Protein AF-A0A6I9Y5I8-F1 (afdb_monomer_lite)

Radius of gyration: 59.62 Å; chains: 1; bounding box: 145×132×191 Å

pLDDT: mean 73.71, std 21.44, range [26.73, 97.44]

Structure (mmCIF, N/CA/C/O backbone):
data_AF-A0A6I9Y5I8-F1
#
_entry.id   AF-A0A6I9Y5I8-F1
#
loop_
_atom_site.group_PDB
_atom_site.id
_atom_site.type_symbol
_atom_site.label_atom_id
_atom_site.label_alt_id
_atom_site.label_comp_id
_atom_site.label_asym_id
_atom_site.label_entity_id
_atom_site.label_seq_id
_atom_site.pdbx_PDB_ins_code
_atom_site.Cartn_x
_atom_site.Cartn_y
_atom_site.Cartn_z
_atom_site.occupancy
_atom_site.B_iso_or_equiv
_atom_site.auth_seq_id
_atom_site.auth_comp_id
_atom_site.auth_asym_id
_atom_site.auth_atom_id
_atom_site.pdbx_PDB_model_num
ATOM 1 N N . MET A 1 1 ? -42.792 -19.997 -38.792 1.00 34.34 1 MET A N 1
ATOM 2 C CA . MET A 1 1 ? -43.202 -21.413 -38.963 1.00 34.34 1 MET A CA 1
ATOM 3 C C . MET A 1 1 ? -42.498 -22.265 -37.905 1.00 34.34 1 MET A C 1
ATOM 5 O O . MET A 1 1 ? -41.600 -21.749 -37.259 1.00 34.34 1 MET A O 1
ATOM 9 N N . ARG A 1 2 ? -42.950 -23.514 -37.723 1.00 29.84 2 ARG A N 1
ATOM 10 C CA . ARG A 1 2 ? -42.424 -24.606 -36.860 1.00 29.84 2 ARG A CA 1
ATOM 11 C C . ARG A 1 2 ? -40.877 -24.636 -36.764 1.00 29.84 2 ARG A C 1
ATOM 13 O O . ARG A 1 2 ? -40.244 -24.329 -37.764 1.00 29.84 2 ARG A O 1
ATOM 20 N N . GLY A 1 3 ? -40.224 -25.058 -35.675 1.00 29.12 3 GLY A N 1
ATOM 21 C CA . GLY A 1 3 ? -40.680 -25.696 -34.421 1.00 29.12 3 GLY A CA 1
ATOM 22 C C . GLY A 1 3 ? -39.767 -26.886 -34.033 1.00 29.12 3 GLY A C 1
ATOM 23 O O . GLY A 1 3 ? -39.063 -27.370 -34.911 1.00 29.12 3 GLY A O 1
ATOM 24 N N . LEU A 1 4 ? -39.859 -27.387 -32.781 1.00 30.33 4 LEU A N 1
ATOM 25 C CA . LEU A 1 4 ? -39.049 -28.472 -32.146 1.00 30.33 4 LEU A CA 1
ATOM 26 C C . LEU A 1 4 ? -37.657 -27.994 -31.661 1.00 30.33 4 LEU A C 1
ATOM 28 O O . LEU A 1 4 ? -36.908 -27.432 -32.447 1.00 30.33 4 LEU A O 1
ATOM 32 N N . ILE A 1 5 ? -37.216 -28.102 -30.396 1.00 34.72 5 ILE A N 1
ATOM 33 C CA . ILE A 1 5 ? -37.626 -28.868 -29.192 1.00 34.72 5 ILE A CA 1
ATOM 34 C C . ILE A 1 5 ? -37.596 -30.396 -29.366 1.00 34.72 5 ILE A C 1
ATOM 36 O O . ILE A 1 5 ? -38.506 -30.942 -29.981 1.00 34.72 5 ILE A O 1
ATOM 40 N N . LEU A 1 6 ? -36.608 -31.068 -28.748 1.00 28.98 6 LEU A N 1
ATOM 41 C CA . LEU A 1 6 ? -36.782 -32.124 -27.720 1.00 28.98 6 LEU A CA 1
ATOM 42 C C . LEU A 1 6 ? -35.454 -32.854 -27.390 1.00 28.98 6 LEU A C 1
ATOM 44 O O . LEU A 1 6 ? -34.899 -33.569 -28.216 1.00 28.98 6 LEU A O 1
ATOM 48 N N . SER A 1 7 ? -35.029 -32.758 -26.128 1.00 29.67 7 SER A N 1
ATOM 49 C CA . SER A 1 7 ? -34.536 -33.910 -25.338 1.00 29.67 7 SER A CA 1
ATOM 50 C C . SER A 1 7 ? -35.774 -34.562 -24.674 1.00 29.67 7 SER A C 1
ATOM 52 O O . SER A 1 7 ? -36.750 -33.818 -24.530 1.00 29.67 7 SER A O 1
ATOM 54 N N . PRO A 1 8 ? -35.805 -35.846 -24.214 1.00 40.66 8 PRO A N 1
ATOM 55 C CA . PRO A 1 8 ? -34.688 -36.532 -23.529 1.00 40.66 8 PRO A CA 1
ATOM 56 C C . PRO A 1 8 ? -34.572 -38.089 -23.607 1.00 40.66 8 PRO A C 1
ATOM 58 O O . PRO A 1 8 ? -35.556 -38.807 -23.746 1.00 40.66 8 PRO A O 1
ATOM 61 N N . GLY A 1 9 ? -33.387 -38.616 -23.249 1.00 28.73 9 GLY A N 1
ATOM 62 C CA . GLY A 1 9 ? -33.286 -39.715 -22.262 1.00 28.73 9 GLY A CA 1
ATOM 63 C C . GLY A 1 9 ? -32.765 -41.115 -22.666 1.00 28.73 9 GLY A C 1
ATOM 64 O O . GLY A 1 9 ? -33.348 -41.786 -23.506 1.00 28.73 9 GLY A O 1
ATOM 65 N N . ARG A 1 10 ? -31.840 -41.626 -21.821 1.00 29.78 10 ARG A N 1
ATOM 66 C CA . ARG A 1 10 ? -32.083 -42.685 -20.792 1.00 29.78 10 ARG A CA 1
ATOM 67 C C . ARG A 1 10 ? -31.405 -44.098 -20.905 1.00 29.78 10 ARG A C 1
ATOM 69 O O . ARG A 1 10 ? -31.922 -44.984 -21.565 1.00 29.78 10 ARG A O 1
ATOM 76 N N . TRP A 1 11 ? -30.411 -44.303 -20.009 1.00 26.73 11 TRP A N 1
ATOM 77 C CA . TRP A 1 11 ? -29.886 -45.527 -19.316 1.00 26.73 11 TRP A CA 1
ATOM 78 C C . TRP A 1 11 ? -28.815 -46.473 -19.935 1.00 26.73 11 TRP A C 1
ATOM 80 O O . TRP A 1 11 ? -29.076 -47.185 -20.893 1.00 26.73 11 TRP A O 1
ATOM 90 N N . ASN A 1 12 ? -27.712 -46.595 -19.163 1.00 28.67 12 ASN A N 1
ATOM 91 C CA . ASN A 1 12 ? -26.868 -47.778 -18.849 1.00 28.67 12 ASN A CA 1
ATOM 92 C C . ASN A 1 12 ? -25.956 -48.406 -19.943 1.00 28.67 12 ASN A C 1
ATOM 94 O O . ASN A 1 12 ? -26.315 -48.426 -21.108 1.00 28.67 12 ASN A O 1
ATOM 98 N N . HIS A 1 13 ? -24.762 -48.961 -19.640 1.00 26.97 13 HIS A N 1
ATOM 99 C CA . HIS A 1 13 ? -24.189 -49.412 -18.348 1.00 26.97 13 HIS A CA 1
ATOM 100 C C . HIS A 1 13 ? -22.630 -49.548 -18.380 1.00 26.97 13 HIS A C 1
ATOM 102 O O . HIS A 1 13 ? -22.098 -49.936 -19.409 1.00 26.97 13 HIS A O 1
ATOM 108 N N . VAL A 1 14 ? -21.962 -49.343 -17.223 1.00 26.89 14 VAL A N 1
ATOM 109 C CA . VAL A 1 14 ? -20.626 -49.846 -16.749 1.00 26.89 14 VAL A CA 1
ATOM 110 C C . VAL A 1 14 ? -19.345 -49.611 -17.592 1.00 26.89 14 VAL A C 1
ATOM 112 O O . VAL A 1 14 ? -19.213 -50.129 -18.691 1.00 26.89 14 VAL A O 1
ATOM 115 N N . VAL A 1 15 ? -18.344 -48.931 -17.005 1.00 28.00 15 VAL A N 1
ATOM 116 C CA . VAL A 1 15 ? -17.038 -49.462 -16.505 1.00 28.00 15 VAL A CA 1
ATOM 117 C C . VAL A 1 15 ? -16.143 -48.269 -16.126 1.00 28.00 15 VAL A C 1
ATOM 119 O O . VAL A 1 15 ? -15.878 -47.397 -16.948 1.00 28.00 15 VAL A O 1
ATOM 122 N N . GLU A 1 16 ? -15.689 -48.229 -14.871 1.00 30.42 16 GLU A N 1
ATOM 123 C CA . GLU A 1 16 ? -14.571 -47.384 -14.431 1.00 30.42 16 GLU A CA 1
ATOM 124 C C . GLU A 1 16 ? -13.250 -48.050 -14.831 1.00 30.42 16 GLU A C 1
ATOM 126 O O . GLU A 1 16 ? -13.126 -49.259 -14.648 1.00 30.42 16 GLU A O 1
ATOM 131 N N . GLU A 1 17 ? -12.224 -47.290 -15.223 1.00 29.06 17 GLU A N 1
ATOM 132 C CA . GLU A 1 17 ? -10.864 -47.706 -14.862 1.00 29.06 17 GLU A CA 1
ATOM 133 C C . GLU A 1 17 ? -9.894 -46.531 -14.697 1.00 29.06 17 GLU A C 1
ATOM 135 O O . GLU A 1 17 ? -9.892 -45.563 -15.458 1.00 29.06 17 GLU A O 1
ATOM 140 N N . ASN A 1 18 ? -9.083 -46.625 -13.642 1.00 30.56 18 ASN A N 1
ATOM 141 C CA . ASN A 1 18 ? -8.061 -45.653 -13.275 1.00 30.56 18 ASN A CA 1
ATOM 142 C C . ASN A 1 18 ? -6.764 -45.892 -14.057 1.00 30.56 18 ASN A C 1
ATOM 144 O O . ASN A 1 18 ? -6.372 -47.036 -14.277 1.00 30.56 18 ASN A O 1
ATOM 148 N N . GLN A 1 19 ? -6.032 -44.812 -14.330 1.00 35.88 19 GLN A N 1
ATOM 149 C CA . GLN A 1 19 ? -4.571 -44.781 -14.481 1.00 35.88 19 GLN A CA 1
ATOM 150 C C . GLN A 1 19 ? -4.138 -43.304 -14.371 1.00 35.88 19 GLN A C 1
ATOM 152 O O . GLN A 1 19 ? -4.666 -42.462 -15.087 1.00 35.88 19 GLN A O 1
ATOM 157 N N . GLY A 1 20 ? -3.242 -42.876 -13.482 1.00 31.95 20 GLY A N 1
ATOM 158 C CA . GLY A 1 20 ? -2.333 -43.635 -12.619 1.00 31.95 20 GLY A CA 1
ATOM 159 C C . GLY A 1 20 ? -0.894 -43.213 -12.904 1.00 31.95 20 GLY A C 1
ATOM 160 O O . GLY A 1 20 ? -0.183 -43.924 -13.604 1.00 31.95 20 GLY A O 1
ATOM 161 N N . LEU A 1 21 ? -0.491 -42.038 -12.410 1.00 36.12 21 LEU A N 1
ATOM 162 C CA . LEU A 1 21 ? 0.907 -41.593 -12.444 1.00 36.12 21 LEU A CA 1
ATOM 163 C C . LEU A 1 21 ? 1.717 -42.359 -11.391 1.00 36.12 21 LEU A C 1
ATOM 165 O O . LEU A 1 21 ? 1.221 -42.586 -10.287 1.00 36.12 21 LEU A O 1
ATOM 169 N N . ASP A 1 22 ? 2.957 -42.719 -11.718 1.00 50.09 22 ASP A N 1
ATOM 170 C CA . ASP A 1 22 ? 3.905 -43.290 -10.765 1.00 50.09 22 ASP A CA 1
ATOM 171 C C . ASP A 1 22 ? 4.707 -42.197 -10.034 1.00 50.09 22 ASP A C 1
ATOM 173 O O . ASP A 1 22 ? 4.785 -41.043 -10.465 1.00 50.09 22 ASP A O 1
ATOM 177 N N . GLU A 1 23 ? 5.332 -42.560 -8.911 1.00 43.06 23 GLU A N 1
ATOM 178 C CA . GLU A 1 23 ? 6.029 -41.627 -8.005 1.00 43.06 23 GLU A CA 1
ATOM 179 C C . GLU A 1 23 ? 7.312 -40.997 -8.597 1.00 43.06 23 GLU A C 1
ATOM 181 O O . GLU A 1 23 ? 8.042 -40.300 -7.896 1.00 43.06 23 GLU A O 1
ATOM 186 N N . ASN A 1 24 ? 7.591 -41.208 -9.890 1.00 44.56 24 ASN A N 1
ATOM 187 C CA . ASN A 1 24 ? 8.705 -40.600 -10.626 1.00 44.56 24 ASN A CA 1
ATOM 188 C C . ASN A 1 24 ? 8.268 -39.765 -11.851 1.00 44.56 24 ASN A C 1
ATOM 190 O O . ASN A 1 24 ? 9.128 -39.283 -12.593 1.00 44.56 24 ASN A O 1
ATOM 194 N N . GLY A 1 25 ? 6.961 -39.554 -12.056 1.00 46.00 25 GLY A N 1
ATOM 195 C CA . GLY A 1 25 ? 6.429 -38.450 -12.864 1.00 46.00 25 GLY A CA 1
ATOM 196 C C . GLY A 1 25 ? 6.805 -38.450 -14.351 1.00 46.00 25 GLY A C 1
ATOM 197 O O . GLY A 1 25 ? 7.031 -37.380 -14.920 1.00 46.00 25 GLY A O 1
ATOM 198 N N . ARG A 1 26 ? 6.891 -39.617 -15.005 1.00 45.78 26 ARG A N 1
ATOM 199 C CA . ARG A 1 26 ? 7.222 -39.695 -16.442 1.00 45.78 26 ARG A CA 1
ATOM 200 C C . ARG A 1 26 ? 5.986 -39.815 -17.332 1.00 45.78 26 ARG A C 1
ATOM 202 O O . ARG A 1 26 ? 5.290 -40.824 -17.315 1.00 45.78 26 ARG A O 1
ATOM 209 N N . PHE A 1 27 ? 5.788 -38.830 -18.206 1.00 34.97 27 PHE A N 1
ATOM 210 C CA . PHE A 1 27 ? 4.864 -38.942 -19.336 1.00 34.97 27 PHE A CA 1
ATOM 211 C C . PHE A 1 27 ? 5.469 -39.783 -20.471 1.00 34.97 27 PHE A C 1
ATOM 213 O O . PHE A 1 27 ? 6.625 -39.594 -20.852 1.00 34.97 27 PHE A O 1
ATOM 220 N N . PHE A 1 28 ? 4.663 -40.673 -21.053 1.00 31.33 28 PHE A N 1
ATOM 221 C CA . PHE A 1 28 ? 4.982 -41.351 -22.311 1.00 31.33 28 PHE A CA 1
ATOM 222 C C . PHE A 1 28 ? 4.692 -40.435 -23.510 1.00 31.33 28 PHE A C 1
ATOM 224 O O . PHE A 1 28 ? 3.606 -39.867 -23.612 1.00 31.33 28 PHE A O 1
ATOM 231 N N . LEU A 1 29 ? 5.624 -40.378 -24.466 1.00 33.44 29 LEU A N 1
ATOM 232 C CA . LEU A 1 29 ? 5.354 -39.969 -25.848 1.00 33.44 29 LEU A CA 1
ATOM 233 C C . LEU A 1 29 ? 5.595 -41.170 -26.782 1.00 33.44 29 LEU A C 1
ATOM 235 O O . LEU A 1 29 ? 6.533 -41.937 -26.544 1.00 33.44 29 LEU A O 1
ATOM 239 N N . PRO A 1 30 ? 4.760 -41.376 -27.818 1.00 34.28 30 PRO A N 1
ATOM 240 C CA . PRO A 1 30 ? 4.816 -42.577 -28.647 1.00 34.28 30 PRO A CA 1
ATOM 241 C C . PRO A 1 30 ? 5.931 -42.515 -29.701 1.00 34.28 30 PRO A C 1
ATOM 243 O O . PRO A 1 30 ? 6.101 -41.513 -30.394 1.00 34.28 30 PRO A O 1
ATOM 246 N N . GLY A 1 31 ? 6.665 -43.621 -29.854 1.00 30.00 31 GLY A N 1
ATOM 247 C CA . GLY A 1 31 ? 7.626 -43.818 -30.944 1.00 30.00 31 GLY A CA 1
ATOM 248 C C . GLY A 1 31 ? 6.952 -44.251 -32.260 1.00 30.00 31 GLY A C 1
ATOM 249 O O . GLY A 1 31 ? 5.858 -44.819 -32.226 1.00 30.00 31 GLY A O 1
ATOM 250 N N . PRO A 1 32 ? 7.581 -44.001 -33.425 1.00 34.66 32 PRO A N 1
ATOM 251 C CA . PRO A 1 32 ? 6.998 -44.304 -34.730 1.00 34.66 32 PRO A CA 1
ATOM 252 C C . PRO A 1 32 ? 7.031 -45.800 -35.084 1.00 34.66 32 PRO A C 1
ATOM 254 O O . PRO A 1 32 ? 7.893 -46.558 -34.641 1.00 34.66 32 PRO A O 1
ATOM 257 N N . LEU A 1 33 ? 6.075 -46.197 -35.925 1.00 30.19 33 LEU A N 1
ATOM 258 C CA . LEU A 1 33 ? 5.809 -47.578 -36.334 1.00 30.19 33 LEU A CA 1
ATOM 259 C C . LEU A 1 33 ? 6.925 -48.187 -37.196 1.00 30.19 33 LEU A C 1
ATOM 261 O O . LEU A 1 33 ? 7.444 -47.557 -38.118 1.00 30.19 33 LEU A O 1
ATOM 265 N N . SER A 1 34 ? 7.212 -49.464 -36.951 1.00 28.88 34 SER A N 1
ATOM 266 C CA . SER A 1 34 ? 8.004 -50.316 -37.834 1.00 28.88 34 SER A CA 1
ATOM 267 C C . SER A 1 34 ? 7.184 -50.774 -39.047 1.00 28.88 34 SER A C 1
ATOM 269 O O . SER A 1 34 ? 6.051 -51.233 -38.914 1.00 28.88 34 SER A O 1
ATOM 271 N N . LEU A 1 35 ? 7.782 -50.698 -40.240 1.00 29.31 35 LEU A N 1
ATOM 272 C CA . LEU A 1 35 ? 7.257 -51.304 -41.466 1.00 29.31 35 LEU A CA 1
ATOM 273 C C . LEU A 1 35 ? 8.190 -52.429 -41.925 1.00 29.31 35 LEU A C 1
ATOM 275 O O . LEU A 1 35 ? 9.388 -52.222 -42.116 1.00 29.31 35 LEU A O 1
ATOM 279 N N . SER A 1 36 ? 7.624 -53.622 -42.089 1.00 28.38 36 SER A N 1
ATOM 280 C CA . SER A 1 36 ? 8.326 -54.820 -42.558 1.00 28.38 36 SER A CA 1
ATOM 281 C C . SER A 1 36 ? 8.674 -54.730 -44.051 1.00 28.38 36 SER A C 1
ATOM 283 O O . SER A 1 36 ? 7.836 -54.278 -44.832 1.00 28.38 36 SER A O 1
ATOM 285 N N . PRO A 1 37 ? 9.845 -55.224 -44.490 1.00 35.16 37 PRO A N 1
ATOM 286 C CA . PRO A 1 37 ? 10.150 -55.391 -45.904 1.00 35.16 37 PRO A CA 1
ATOM 287 C C . PRO A 1 37 ? 9.786 -56.803 -46.383 1.00 35.16 37 PRO A C 1
ATOM 289 O O . PRO A 1 37 ? 10.267 -57.787 -45.824 1.00 35.16 37 PRO A O 1
ATOM 292 N N . ASP A 1 38 ? 9.021 -56.918 -47.471 1.00 30.80 38 ASP A N 1
ATOM 293 C CA . ASP A 1 38 ? 8.976 -58.160 -48.248 1.00 30.80 38 ASP A CA 1
ATOM 294 C C . ASP A 1 38 ? 8.893 -57.878 -49.762 1.00 30.80 38 ASP A C 1
ATOM 296 O O . ASP A 1 38 ? 8.135 -57.026 -50.217 1.00 30.80 38 ASP A O 1
ATOM 300 N N . ARG A 1 39 ? 9.742 -58.598 -50.505 1.00 31.33 39 ARG A N 1
ATOM 301 C CA . ARG A 1 39 ? 9.825 -58.810 -51.970 1.00 31.33 39 ARG A CA 1
ATOM 302 C C . ARG A 1 39 ? 9.311 -57.734 -52.947 1.00 31.33 39 ARG A C 1
ATOM 304 O O . ARG A 1 39 ? 8.112 -57.602 -53.163 1.00 31.33 39 ARG A O 1
ATOM 311 N N . LEU A 1 40 ? 10.219 -57.282 -53.824 1.00 30.03 40 LEU A N 1
ATOM 312 C CA . LEU A 1 40 ? 9.960 -57.316 -55.274 1.00 30.03 40 LEU A CA 1
ATOM 313 C C . LEU A 1 40 ? 11.240 -57.554 -56.100 1.00 30.03 40 LEU A C 1
ATOM 315 O O . LEU A 1 40 ? 12.346 -57.161 -55.748 1.00 30.03 40 LEU A O 1
ATOM 319 N N . THR A 1 41 ? 11.046 -58.283 -57.191 1.00 32.31 41 THR A N 1
ATOM 320 C CA . THR A 1 41 ? 12.015 -58.882 -58.119 1.00 32.31 41 THR A CA 1
ATOM 321 C C . THR A 1 41 ? 12.914 -57.906 -58.887 1.00 32.31 41 THR A C 1
ATOM 323 O O . THR A 1 41 ? 12.421 -56.895 -59.378 1.00 32.31 41 THR A O 1
ATOM 326 N N . MET A 1 42 ? 14.143 -58.330 -59.218 1.00 28.62 42 MET A N 1
ATOM 327 C CA . MET A 1 42 ? 14.814 -57.929 -60.467 1.00 28.62 42 MET A CA 1
ATOM 328 C C . MET A 1 42 ? 15.375 -59.148 -61.212 1.00 28.62 42 MET A C 1
ATOM 330 O O . MET A 1 42 ? 15.914 -60.074 -60.609 1.00 28.62 42 MET A O 1
ATOM 334 N N . SER A 1 43 ? 15.189 -59.160 -62.535 1.00 31.28 43 SER A N 1
ATOM 335 C CA . SER A 1 43 ? 15.422 -60.317 -63.412 1.00 31.28 43 SER A CA 1
ATOM 336 C C . SER A 1 43 ? 16.683 -60.172 -64.273 1.00 31.28 43 SER A C 1
ATOM 338 O O . SER A 1 43 ? 17.187 -59.074 -64.500 1.00 31.28 43 SER A O 1
ATOM 340 N N . LYS A 1 44 ? 17.179 -61.303 -64.788 1.00 35.69 44 LYS A N 1
ATOM 341 C CA . LYS A 1 44 ? 18.344 -61.395 -65.680 1.00 35.69 44 LYS A CA 1
ATOM 342 C C . LYS A 1 44 ? 18.156 -60.597 -66.977 1.00 35.69 44 LYS A C 1
ATOM 344 O O . LYS A 1 44 ? 17.186 -60.819 -67.699 1.00 35.69 44 LYS A O 1
ATOM 349 N N . LYS A 1 45 ? 19.216 -59.903 -67.397 1.00 30.67 45 LYS A N 1
ATOM 350 C CA . LYS A 1 45 ? 19.747 -59.982 -68.772 1.00 30.67 45 LYS A CA 1
ATOM 351 C C . LYS A 1 45 ? 21.228 -59.609 -68.761 1.00 30.67 45 LYS A C 1
ATOM 353 O O . LYS A 1 45 ? 21.613 -58.643 -68.117 1.00 30.67 45 LYS A O 1
ATOM 358 N N . GLY A 1 46 ? 22.053 -60.404 -69.436 1.00 30.22 46 GLY A N 1
ATOM 359 C CA . GLY A 1 46 ? 23.479 -60.123 -69.602 1.00 30.22 46 GLY A CA 1
ATOM 360 C C . GLY A 1 46 ? 23.793 -59.646 -71.016 1.00 30.22 46 GLY A C 1
ATOM 361 O O . GLY A 1 46 ? 23.016 -59.886 -71.939 1.00 30.22 46 GLY A O 1
ATOM 362 N N . ALA A 1 47 ? 24.968 -59.048 -71.184 1.00 31.31 47 ALA A N 1
ATOM 363 C CA . ALA A 1 47 ? 25.633 -58.912 -72.472 1.00 31.31 47 ALA A CA 1
ATOM 364 C C . ALA A 1 47 ? 27.147 -59.027 -72.252 1.00 31.31 47 ALA A C 1
ATOM 366 O O . ALA A 1 47 ? 27.747 -58.226 -71.543 1.00 31.31 47 ALA A O 1
ATOM 367 N N . SER A 1 48 ? 27.753 -60.053 -72.843 1.00 33.72 48 SER A N 1
ATOM 368 C CA . SER A 1 48 ? 29.203 -60.134 -73.014 1.00 33.72 48 SER A CA 1
ATOM 369 C C . SER A 1 48 ? 29.577 -59.346 -74.262 1.00 33.72 48 SER A C 1
ATOM 371 O O . SER A 1 48 ? 28.921 -59.548 -75.279 1.00 33.72 48 SER A O 1
ATOM 373 N N . PHE A 1 49 ? 30.646 -58.546 -74.230 1.00 32.47 49 PHE A N 1
ATOM 374 C CA . PHE A 1 49 ? 31.510 -58.387 -75.404 1.00 32.47 49 PHE A CA 1
ATOM 375 C C . PHE A 1 49 ? 32.949 -58.023 -75.014 1.00 32.47 49 PHE A C 1
ATOM 377 O O . PHE A 1 49 ? 33.195 -57.249 -74.093 1.00 32.47 49 PHE A O 1
ATOM 384 N N . ARG A 1 50 ? 33.909 -58.624 -75.727 1.00 38.16 50 ARG A N 1
ATOM 385 C CA . ARG A 1 50 ? 35.358 -58.406 -75.585 1.00 38.16 50 ARG A CA 1
ATOM 386 C C . ARG A 1 50 ? 35.854 -57.338 -76.566 1.00 38.16 50 ARG A C 1
ATOM 388 O O . ARG A 1 50 ? 35.558 -57.452 -77.751 1.00 38.16 50 ARG A O 1
ATOM 395 N N . ALA A 1 51 ? 36.770 -56.479 -76.119 1.00 34.06 51 ALA A N 1
ATOM 396 C CA . ALA A 1 51 ? 37.894 -55.947 -76.907 1.00 34.06 51 ALA A CA 1
ATOM 397 C C . ALA A 1 51 ? 38.989 -55.486 -75.917 1.00 34.06 51 ALA A C 1
ATOM 399 O O . ALA A 1 51 ? 38.750 -54.598 -75.114 1.00 34.06 51 ALA A O 1
ATOM 400 N N . LYS A 1 52 ? 40.062 -56.268 -75.721 1.00 37.22 52 LYS A N 1
ATOM 401 C CA . LYS A 1 52 ? 41.404 -56.071 -76.322 1.00 37.22 52 LYS A CA 1
ATOM 402 C C . LYS A 1 52 ? 42.061 -54.717 -75.980 1.00 37.22 52 LYS A C 1
ATOM 404 O O . LYS A 1 52 ? 41.710 -53.717 -76.590 1.00 37.22 52 LYS A O 1
ATOM 409 N N . GLY A 1 53 ? 43.086 -54.733 -75.115 1.00 37.25 53 GLY A N 1
ATOM 410 C CA . GLY A 1 53 ? 43.980 -53.583 -74.887 1.00 37.25 53 GLY A CA 1
ATOM 411 C C . GLY A 1 53 ? 44.747 -53.602 -73.554 1.00 37.25 53 GLY A C 1
ATOM 412 O O . GLY A 1 53 ? 44.347 -52.926 -72.623 1.00 37.25 53 GLY A O 1
ATOM 413 N N . GLU A 1 54 ? 45.818 -54.398 -73.480 1.00 42.00 54 GLU A N 1
ATOM 414 C CA . GLU A 1 54 ? 47.031 -54.227 -72.641 1.00 42.00 54 GLU A CA 1
ATOM 415 C C . GLU A 1 54 ? 46.961 -53.622 -71.210 1.00 42.00 54 GLU A C 1
ATOM 417 O O . GLU A 1 54 ? 46.871 -52.409 -71.040 1.00 42.00 54 GLU A O 1
ATOM 422 N N . LYS A 1 55 ? 47.214 -54.495 -70.209 1.00 53.47 55 LYS A N 1
ATOM 423 C CA . LYS A 1 55 ? 47.997 -54.329 -68.944 1.00 53.47 55 LYS A CA 1
ATOM 424 C C . LYS A 1 55 ? 47.325 -55.028 -67.741 1.00 53.47 55 LYS A C 1
ATOM 426 O O . LYS A 1 55 ? 46.610 -54.374 -66.981 1.00 53.47 55 LYS A O 1
ATOM 431 N N . PRO A 1 56 ? 47.553 -56.343 -67.531 1.00 58.25 56 PRO A N 1
ATOM 432 C CA . PRO A 1 56 ? 46.946 -57.079 -66.414 1.00 58.25 56 PRO A CA 1
ATOM 433 C C . PRO A 1 56 ? 47.385 -56.561 -65.031 1.00 58.25 56 PRO A C 1
ATOM 435 O O . PRO A 1 56 ? 46.571 -56.525 -64.110 1.00 58.25 56 PRO A O 1
ATOM 438 N N . ASP A 1 57 ? 48.627 -56.085 -64.900 1.00 59.91 57 ASP A N 1
ATOM 439 C CA . ASP A 1 57 ? 49.204 -55.680 -63.609 1.00 59.91 57 ASP A CA 1
ATOM 440 C C . ASP A 1 57 ? 48.531 -54.434 -63.008 1.00 59.91 57 ASP A C 1
ATOM 442 O O . ASP A 1 57 ? 48.387 -54.325 -61.791 1.00 59.91 57 ASP A O 1
ATOM 446 N N . ALA A 1 58 ? 48.050 -53.510 -63.849 1.00 67.19 58 ALA A N 1
ATOM 447 C CA . ALA A 1 58 ? 47.368 -52.296 -63.393 1.00 67.19 58 ALA A CA 1
ATOM 448 C C . ALA A 1 58 ? 45.981 -52.595 -62.795 1.00 67.19 58 ALA A C 1
ATOM 450 O O . ALA A 1 58 ? 45.581 -51.973 -61.811 1.00 67.19 58 ALA A O 1
ATOM 451 N N . LEU A 1 59 ? 45.262 -53.574 -63.357 1.00 71.38 59 LEU A N 1
ATOM 452 C CA . LEU A 1 59 ? 43.982 -54.043 -62.820 1.00 71.38 59 LEU A CA 1
ATOM 453 C C . LEU A 1 59 ? 44.171 -54.806 -61.503 1.00 71.38 59 LEU A C 1
ATOM 455 O O . LEU A 1 59 ? 43.418 -54.571 -60.560 1.00 71.38 59 LEU A O 1
ATOM 459 N N . ALA A 1 60 ? 45.200 -55.654 -61.411 1.00 76.81 60 ALA A N 1
ATOM 460 C CA . ALA A 1 60 ? 45.535 -56.358 -60.174 1.00 76.81 60 ALA A CA 1
ATOM 461 C C . ALA A 1 60 ? 45.918 -55.385 -59.041 1.00 76.81 60 ALA A C 1
ATOM 463 O O . ALA A 1 60 ? 45.415 -55.515 -57.927 1.00 76.81 60 ALA A O 1
ATOM 464 N N . ALA A 1 61 ? 46.733 -54.364 -59.331 1.00 78.69 61 ALA A N 1
ATOM 465 C CA . ALA A 1 61 ? 47.108 -53.336 -58.357 1.00 78.69 61 ALA A CA 1
ATOM 466 C C . ALA A 1 61 ? 45.902 -52.506 -57.871 1.00 78.69 61 ALA A C 1
ATOM 468 O O . ALA A 1 61 ? 45.767 -52.257 -56.674 1.00 78.69 61 ALA A O 1
ATOM 469 N N . LEU A 1 62 ? 44.987 -52.123 -58.772 1.00 79.50 62 LEU A N 1
ATOM 470 C CA . LEU A 1 62 ? 43.744 -51.427 -58.407 1.00 79.50 62 LEU A CA 1
ATOM 471 C C . LEU A 1 62 ? 42.790 -52.297 -57.580 1.00 79.50 62 LEU A C 1
ATOM 473 O O . LEU A 1 62 ? 42.061 -51.772 -56.734 1.00 79.50 62 LEU A O 1
ATOM 477 N N . GLN A 1 63 ? 42.781 -53.611 -57.811 1.00 83.38 63 GLN A N 1
ATOM 478 C CA . GLN A 1 63 ? 41.986 -54.540 -57.018 1.00 83.38 63 GLN A CA 1
ATOM 479 C C . GLN A 1 63 ? 42.582 -54.718 -55.611 1.00 83.38 63 GLN A C 1
ATOM 481 O O . GLN A 1 63 ? 41.851 -54.564 -54.635 1.00 83.38 63 GLN A O 1
ATOM 486 N N . ALA A 1 64 ? 43.900 -54.910 -55.498 1.00 86.19 64 ALA A N 1
ATOM 487 C CA . ALA A 1 64 ? 44.599 -54.974 -54.213 1.00 86.19 64 ALA A CA 1
ATOM 488 C C . ALA A 1 64 ? 44.420 -53.684 -53.389 1.00 86.19 64 ALA A C 1
ATOM 490 O O . ALA A 1 64 ? 44.087 -53.751 -52.209 1.00 86.19 64 ALA A O 1
ATOM 491 N N . ALA A 1 65 ? 44.530 -52.506 -54.015 1.00 86.69 65 ALA A N 1
ATOM 492 C CA . ALA A 1 65 ? 44.280 -51.226 -53.349 1.00 86.69 65 ALA A CA 1
ATOM 493 C C . ALA A 1 65 ? 42.817 -51.073 -52.877 1.00 86.69 65 ALA A C 1
ATOM 495 O O . ALA A 1 65 ? 42.566 -50.502 -51.818 1.00 86.69 65 ALA A O 1
ATOM 496 N N . ASN A 1 66 ? 41.837 -51.605 -53.619 1.00 84.00 66 ASN A N 1
ATOM 497 C CA . ASN A 1 66 ? 40.439 -51.642 -53.169 1.00 84.00 66 ASN A CA 1
ATOM 498 C C . ASN A 1 66 ? 40.223 -52.604 -51.993 1.00 84.00 66 ASN A C 1
ATOM 500 O O . ASN A 1 66 ? 39.424 -52.313 -51.104 1.00 84.00 66 ASN A O 1
ATOM 504 N N . GLU A 1 67 ? 40.904 -53.747 -51.982 1.00 90.25 67 GLU A N 1
ATOM 505 C CA . GLU A 1 67 ? 40.852 -54.714 -50.881 1.00 90.25 67 GLU A CA 1
ATOM 506 C C . GLU A 1 67 ? 41.522 -54.140 -49.616 1.00 90.25 67 GLU A C 1
ATOM 508 O O . GLU A 1 67 ? 40.945 -54.224 -48.532 1.00 90.25 67 GLU A O 1
ATOM 513 N N . GLU A 1 68 ? 42.642 -53.425 -49.757 1.00 89.25 68 GLU A N 1
ATOM 514 C CA . GLU A 1 68 ? 43.308 -52.691 -48.672 1.00 89.25 68 GLU A CA 1
ATOM 515 C C . GLU A 1 68 ? 42.450 -51.533 -48.125 1.00 89.25 68 GLU A C 1
ATOM 517 O O . GLU A 1 68 ? 42.330 -51.363 -46.911 1.00 89.25 68 GLU A O 1
ATOM 522 N N . LEU A 1 69 ? 41.798 -50.753 -48.997 1.00 89.38 69 LEU A N 1
ATOM 523 C CA . LEU A 1 69 ? 40.869 -49.694 -48.578 1.00 89.38 69 LEU A CA 1
ATOM 524 C C . LEU A 1 69 ? 39.635 -50.255 -47.858 1.00 89.38 69 LEU A C 1
ATOM 526 O O . LEU A 1 69 ? 39.149 -49.634 -46.913 1.00 89.38 69 LEU A O 1
ATOM 530 N N . ARG A 1 70 ? 39.142 -51.434 -48.260 1.00 90.88 70 ARG A N 1
ATOM 531 C CA . ARG A 1 70 ? 38.063 -52.135 -47.544 1.00 90.88 70 ARG A CA 1
ATOM 532 C C . ARG A 1 70 ? 38.516 -52.615 -46.169 1.00 90.88 70 ARG A C 1
ATOM 534 O O . ARG A 1 70 ? 37.772 -52.399 -45.219 1.00 90.88 70 ARG A O 1
ATOM 541 N N . ALA A 1 71 ? 39.717 -53.188 -46.057 1.00 92.69 71 ALA A N 1
ATOM 542 C CA . ALA A 1 71 ? 40.296 -53.597 -44.776 1.00 92.69 71 ALA A CA 1
ATOM 543 C C . ALA A 1 71 ? 40.423 -52.401 -43.814 1.00 92.69 71 ALA A C 1
ATOM 545 O O . ALA A 1 71 ? 39.862 -52.428 -42.719 1.00 92.69 71 ALA A O 1
ATOM 546 N N . LYS A 1 72 ? 41.016 -51.293 -44.280 1.00 93.19 72 LYS A N 1
ATOM 547 C CA . LYS A 1 72 ? 41.116 -50.036 -43.517 1.00 93.19 72 LYS A CA 1
ATOM 548 C C . LYS A 1 72 ? 39.751 -49.481 -43.104 1.00 93.19 72 LYS A C 1
ATOM 550 O O . LYS A 1 72 ? 39.604 -48.991 -41.989 1.00 93.19 72 LYS A O 1
ATOM 555 N N . LEU A 1 73 ? 38.738 -49.567 -43.971 1.00 90.19 73 LEU A N 1
ATOM 556 C CA . LEU A 1 73 ? 37.378 -49.144 -43.630 1.00 90.19 73 LEU A CA 1
ATOM 557 C C . LEU A 1 73 ? 36.764 -50.020 -42.526 1.00 90.19 73 LEU A C 1
ATOM 559 O O . LEU A 1 73 ? 36.111 -49.480 -41.634 1.00 90.19 73 LEU A O 1
ATOM 563 N N . THR A 1 74 ? 36.978 -51.340 -42.553 1.00 92.31 74 THR A N 1
ATOM 564 C CA . THR A 1 74 ? 36.536 -52.230 -41.467 1.00 92.31 74 THR A CA 1
ATOM 565 C C . THR A 1 74 ? 37.294 -51.989 -40.164 1.00 92.31 74 THR A C 1
ATOM 567 O O . THR A 1 74 ? 36.656 -51.965 -39.114 1.00 92.31 74 THR A O 1
ATOM 570 N N . ASP A 1 75 ? 38.601 -51.726 -40.212 1.00 92.75 75 ASP A N 1
ATOM 571 C CA . ASP A 1 75 ? 39.397 -51.414 -39.018 1.00 92.75 75 ASP A CA 1
ATOM 572 C C . ASP A 1 75 ? 38.906 -50.114 -38.360 1.00 92.75 75 ASP A C 1
ATOM 574 O O . ASP A 1 75 ? 38.567 -50.109 -37.178 1.00 92.75 75 ASP A O 1
ATOM 578 N N . ILE A 1 76 ? 38.710 -49.046 -39.146 1.00 93.38 76 ILE A N 1
ATOM 579 C CA . ILE A 1 76 ? 38.139 -47.770 -38.674 1.00 93.38 76 ILE A CA 1
ATOM 580 C C . ILE A 1 76 ? 36.719 -47.958 -38.107 1.00 93.38 76 ILE A C 1
ATOM 582 O O . ILE A 1 76 ? 36.351 -47.322 -37.118 1.00 93.38 76 ILE A O 1
ATOM 586 N N . GLN A 1 77 ? 35.897 -48.838 -38.695 1.00 89.75 77 GLN A N 1
ATOM 587 C CA . GLN A 1 77 ? 34.570 -49.162 -38.154 1.00 89.75 77 GLN A CA 1
ATOM 588 C C . GLN A 1 77 ? 34.649 -49.898 -36.807 1.00 89.75 77 GLN A C 1
ATOM 590 O O . GLN A 1 77 ? 33.834 -49.625 -35.921 1.00 89.75 77 GLN A O 1
ATOM 595 N N . ILE A 1 78 ? 35.624 -50.794 -36.632 1.00 94.88 78 ILE A N 1
ATOM 596 C CA . ILE A 1 78 ? 35.874 -51.500 -35.369 1.00 94.88 78 ILE A CA 1
ATOM 597 C C . ILE A 1 78 ? 36.385 -50.520 -34.306 1.00 94.88 78 ILE A C 1
ATOM 599 O O . ILE A 1 78 ? 35.835 -50.496 -33.205 1.00 94.88 78 ILE A O 1
ATOM 603 N N . GLU A 1 79 ? 37.365 -49.675 -34.628 1.00 91.69 79 GLU A N 1
ATOM 604 C CA . GLU A 1 79 ? 37.889 -48.636 -33.730 1.00 91.69 79 GLU A CA 1
ATOM 605 C C . GLU A 1 79 ? 36.785 -47.670 -33.282 1.00 91.69 79 GLU A C 1
ATOM 607 O O . GLU A 1 79 ? 36.596 -47.457 -32.084 1.00 91.69 79 GLU A O 1
ATOM 612 N N . LEU A 1 80 ? 35.968 -47.165 -34.214 1.00 91.00 80 LEU A N 1
ATOM 613 C CA . LEU A 1 80 ? 34.827 -46.302 -33.897 1.00 91.00 80 LEU A CA 1
ATOM 614 C C . LEU A 1 80 ? 33.818 -46.990 -32.963 1.00 91.00 80 LEU A C 1
ATOM 616 O O . LEU A 1 80 ? 33.243 -46.344 -32.083 1.00 91.00 80 LEU A O 1
ATOM 620 N N . GLN A 1 81 ? 33.580 -48.292 -33.139 1.00 92.44 81 GLN A N 1
ATOM 621 C CA . GLN A 1 81 ? 32.682 -49.052 -32.271 1.00 92.44 81 GLN A CA 1
ATOM 622 C C . GLN A 1 81 ? 33.294 -49.298 -30.883 1.00 92.44 81 GLN A C 1
ATOM 624 O O . GLN A 1 81 ? 32.577 -49.238 -29.879 1.00 92.44 81 GLN A O 1
ATOM 629 N N . GLN A 1 82 ? 34.610 -49.507 -30.800 1.00 93.06 82 GLN A N 1
ATOM 630 C CA . GLN A 1 82 ? 35.327 -49.578 -29.528 1.00 93.06 82 GLN A CA 1
ATOM 631 C C . GLN A 1 82 ? 35.291 -48.233 -28.790 1.00 93.06 82 GLN A C 1
ATOM 633 O O . GLN A 1 82 ? 34.937 -48.213 -27.610 1.00 93.06 82 GLN A O 1
ATOM 638 N N . GLU A 1 83 ? 35.556 -47.111 -29.461 1.00 90.50 83 GLU A N 1
ATOM 639 C CA . GLU A 1 83 ? 35.493 -45.775 -28.852 1.00 90.50 83 GLU A CA 1
ATOM 640 C C . GLU A 1 83 ? 34.079 -45.415 -28.380 1.00 90.50 83 GLU A C 1
ATOM 642 O O . GLU A 1 83 ? 33.908 -44.945 -27.254 1.00 90.50 83 GLU A O 1
ATOM 647 N N . LYS A 1 84 ? 33.034 -45.750 -29.152 1.00 90.81 84 LYS A N 1
ATOM 648 C CA . LYS A 1 84 ? 31.638 -45.654 -28.681 1.00 90.81 84 LYS A CA 1
ATOM 649 C C . LYS A 1 84 ? 31.398 -46.466 -27.404 1.00 90.81 84 LYS A C 1
ATOM 651 O O . LYS A 1 84 ? 30.701 -45.995 -26.505 1.00 90.81 84 LYS A O 1
ATOM 656 N N . SER A 1 85 ? 31.978 -47.664 -27.288 1.00 91.81 85 SER A N 1
ATOM 657 C CA . SER A 1 85 ? 31.842 -48.480 -26.073 1.00 91.81 85 SER A CA 1
ATOM 658 C C . SER A 1 85 ? 32.566 -47.865 -24.862 1.00 91.81 85 SER A C 1
ATOM 660 O O . SER A 1 85 ? 31.998 -47.839 -23.767 1.00 91.81 85 SER A O 1
ATOM 662 N N . LYS A 1 86 ? 33.760 -47.282 -25.060 1.00 94.81 86 LYS A N 1
ATOM 663 C CA . LYS A 1 86 ? 34.527 -46.572 -24.018 1.00 94.81 86 LYS A CA 1
ATOM 664 C C . LYS A 1 86 ? 33.808 -45.307 -23.553 1.00 94.81 86 LYS A C 1
ATOM 666 O O . LYS A 1 86 ? 33.613 -45.138 -22.352 1.00 94.81 86 LYS A O 1
ATOM 671 N N . ALA A 1 87 ? 33.342 -44.472 -24.484 1.00 88.94 87 ALA A N 1
ATOM 672 C CA . ALA A 1 87 ? 32.553 -43.278 -24.184 1.00 88.94 87 ALA A CA 1
ATOM 673 C C . ALA A 1 87 ? 31.290 -43.627 -23.380 1.00 88.94 87 ALA A C 1
ATOM 675 O O . ALA A 1 87 ? 31.037 -43.032 -22.336 1.00 88.94 87 ALA A O 1
ATOM 676 N N . SER A 1 88 ? 30.558 -44.669 -23.789 1.00 90.62 88 SER A N 1
ATOM 677 C CA . SER A 1 88 ? 29.374 -45.148 -23.065 1.00 90.62 88 SER A CA 1
ATOM 678 C C . SER A 1 88 ? 29.705 -45.709 -21.669 1.00 90.62 88 SER A C 1
ATOM 680 O O . SER A 1 88 ? 28.866 -45.658 -20.766 1.00 90.62 88 SER A O 1
ATOM 682 N N . LYS A 1 89 ? 30.908 -46.254 -21.443 1.00 93.62 89 LYS A N 1
ATOM 683 C CA . LYS A 1 89 ? 31.362 -46.681 -20.107 1.00 93.62 89 LYS A CA 1
ATOM 684 C C . LYS A 1 89 ? 31.672 -45.476 -19.213 1.00 93.62 89 LYS A C 1
ATOM 686 O O . LYS A 1 89 ? 31.117 -45.399 -18.120 1.00 93.62 89 LYS A O 1
ATOM 691 N N . LEU A 1 90 ? 32.450 -44.514 -19.712 1.00 90.56 90 LEU A N 1
ATOM 692 C CA . LEU A 1 90 ? 32.783 -43.272 -18.998 1.00 90.56 90 LEU A CA 1
ATOM 693 C C . LEU A 1 90 ? 31.534 -42.438 -18.674 1.00 90.56 90 LEU A C 1
ATOM 695 O O . LEU A 1 90 ? 31.435 -41.859 -17.597 1.00 90.56 90 LEU A O 1
ATOM 699 N N . GLU A 1 91 ? 30.542 -42.419 -19.566 1.00 85.75 91 GLU A N 1
ATOM 700 C CA . GLU A 1 91 ? 29.252 -41.772 -19.319 1.00 85.75 91 GLU A CA 1
ATOM 701 C C . GLU A 1 91 ? 28.494 -42.428 -18.152 1.00 85.75 91 GLU A C 1
ATOM 703 O O . GLU A 1 91 ? 27.912 -41.726 -17.324 1.00 85.75 91 GLU A O 1
ATOM 708 N N . ARG A 1 92 ? 28.518 -43.765 -18.030 1.00 89.94 92 ARG A N 1
ATOM 709 C CA . ARG A 1 92 ? 27.926 -44.466 -16.874 1.00 89.94 92 ARG A CA 1
ATOM 710 C C . ARG A 1 92 ? 28.688 -44.175 -15.583 1.00 89.94 92 ARG A C 1
ATOM 712 O O . ARG A 1 92 ? 28.046 -43.905 -14.573 1.00 89.94 92 ARG A O 1
ATOM 719 N N . GLU A 1 93 ? 30.019 -44.192 -15.628 1.00 90.31 93 GLU A N 1
ATOM 720 C CA . GLU A 1 93 ? 30.887 -43.910 -14.475 1.00 90.31 93 GLU A CA 1
ATOM 721 C C . GLU A 1 93 ? 30.666 -42.478 -13.960 1.00 90.31 93 GLU A C 1
ATOM 723 O O . GLU A 1 93 ? 30.287 -42.298 -12.804 1.00 90.31 93 GLU A O 1
ATOM 728 N N . LYS A 1 94 ? 30.715 -41.469 -14.839 1.00 89.81 94 LYS A N 1
ATOM 729 C CA . LYS A 1 94 ? 30.424 -40.066 -14.492 1.00 89.81 94 LYS A CA 1
ATOM 730 C C . LYS A 1 94 ? 29.001 -39.867 -13.952 1.00 89.81 94 LYS A C 1
ATOM 732 O O . LYS A 1 94 ? 28.786 -39.088 -13.021 1.00 89.81 94 LYS A O 1
ATOM 737 N N . ASN A 1 95 ? 28.008 -40.564 -14.511 1.00 83.88 95 ASN A N 1
ATOM 738 C CA . ASN A 1 95 ? 26.636 -40.529 -13.995 1.00 83.88 95 ASN A CA 1
ATOM 739 C C . ASN A 1 95 ? 26.516 -41.176 -12.603 1.00 83.88 95 ASN A C 1
ATOM 741 O O . ASN A 1 95 ? 25.693 -40.733 -11.801 1.00 83.88 95 ASN A O 1
ATOM 745 N N . GLN A 1 96 ? 27.321 -42.196 -12.298 1.00 90.88 96 GLN A N 1
ATOM 746 C CA . GLN A 1 96 ? 27.369 -42.833 -10.982 1.00 90.88 96 GLN A CA 1
ATOM 747 C C . GLN A 1 96 ? 28.064 -41.937 -9.945 1.00 90.88 96 GLN A C 1
ATOM 749 O O . GLN A 1 96 ? 27.507 -41.734 -8.868 1.00 90.88 96 GLN A O 1
ATOM 754 N N . GLU A 1 97 ? 29.198 -41.320 -10.288 1.00 88.94 97 GLU A N 1
ATOM 755 C CA . GLU A 1 97 ? 29.869 -40.309 -9.453 1.00 88.94 97 GLU A CA 1
ATOM 756 C C . GLU A 1 97 ? 28.932 -39.132 -9.138 1.00 88.94 97 GLU A C 1
ATOM 758 O O . GLU A 1 97 ? 28.775 -38.738 -7.983 1.00 88.94 97 GLU A O 1
ATOM 763 N N . THR A 1 98 ? 28.216 -38.624 -10.148 1.00 81.06 98 THR A N 1
ATOM 764 C CA . THR A 1 98 ? 27.247 -37.526 -9.976 1.00 81.06 98 THR A CA 1
ATOM 765 C C . THR A 1 98 ? 26.104 -37.900 -9.021 1.00 81.06 98 THR A C 1
ATOM 767 O O . THR A 1 98 ? 25.598 -37.036 -8.304 1.00 81.06 98 THR A O 1
ATOM 770 N N . ARG A 1 99 ? 25.685 -39.174 -8.978 1.00 90.94 99 ARG A N 1
ATOM 771 C CA . ARG A 1 99 ? 24.697 -39.658 -7.995 1.00 90.94 99 ARG A CA 1
ATOM 772 C C . ARG A 1 99 ? 25.290 -39.731 -6.592 1.00 90.94 99 ARG A C 1
ATOM 774 O O . ARG A 1 99 ? 24.672 -39.214 -5.671 1.00 90.94 99 ARG A O 1
ATOM 781 N N . GLN A 1 100 ? 26.496 -40.278 -6.443 1.00 91.06 100 GLN A N 1
ATOM 782 C CA . GLN A 1 100 ? 27.178 -40.376 -5.147 1.00 91.06 100 GLN A CA 1
ATOM 783 C C . GLN A 1 100 ? 27.432 -39.000 -4.514 1.00 91.06 100 GLN A C 1
ATOM 785 O O . GLN A 1 100 ? 27.228 -38.838 -3.312 1.00 91.06 100 GLN A O 1
ATOM 790 N N . ILE A 1 101 ? 27.805 -37.992 -5.312 1.00 88.31 101 ILE A N 1
ATOM 791 C CA . ILE A 1 101 ? 27.952 -36.605 -4.840 1.00 88.31 101 ILE A CA 1
ATOM 792 C C . ILE A 1 101 ? 26.610 -36.074 -4.315 1.00 88.31 101 ILE A C 1
ATOM 794 O O . ILE A 1 101 ? 26.547 -35.599 -3.182 1.00 88.31 101 ILE A O 1
ATOM 798 N N . LYS A 1 102 ? 25.521 -36.230 -5.081 1.00 87.56 102 LYS A N 1
ATOM 799 C CA . LYS A 1 102 ? 24.173 -35.796 -4.666 1.00 87.56 102 LYS A CA 1
ATOM 800 C C . LYS A 1 102 ? 23.681 -36.507 -3.403 1.00 87.56 102 LYS A C 1
ATOM 802 O O . LYS A 1 102 ? 23.118 -35.860 -2.527 1.00 87.56 102 LYS A O 1
ATOM 807 N N . GLU A 1 103 ? 23.910 -37.813 -3.287 1.00 89.12 103 GLU A N 1
ATOM 808 C CA . GLU A 1 103 ? 23.563 -38.601 -2.096 1.00 89.12 103 GLU A CA 1
ATOM 809 C C . GLU A 1 103 ? 24.363 -38.140 -0.865 1.00 89.12 103 GLU A C 1
ATOM 811 O O . GLU A 1 103 ? 23.799 -37.984 0.221 1.00 89.12 103 GLU A O 1
ATOM 816 N N . HIS A 1 104 ? 25.658 -37.846 -1.029 1.00 88.44 104 HIS A N 1
ATOM 817 C CA . HIS A 1 104 ? 26.507 -37.332 0.046 1.00 88.44 104 HIS A CA 1
ATOM 818 C C . HIS A 1 104 ? 26.094 -35.918 0.497 1.00 88.44 104 HIS A C 1
ATOM 820 O O . HIS A 1 104 ? 25.992 -35.655 1.698 1.00 88.44 104 HIS A O 1
ATOM 826 N N . GLU A 1 105 ? 25.785 -35.021 -0.443 1.00 84.81 105 GLU A N 1
ATOM 827 C CA . GLU A 1 105 ? 25.251 -33.684 -0.152 1.00 84.81 105 GLU A CA 1
ATOM 828 C C . GLU A 1 105 ? 23.879 -33.752 0.533 1.00 84.81 105 GLU A C 1
ATOM 830 O O . GLU A 1 105 ? 23.651 -33.069 1.533 1.00 84.81 105 GLU A O 1
ATOM 835 N N . GLN A 1 106 ? 22.980 -34.625 0.067 1.00 85.00 106 GLN A N 1
ATOM 836 C CA . GLN A 1 106 ? 21.676 -34.847 0.694 1.00 85.00 106 GLN A CA 1
ATOM 837 C C . GLN A 1 106 ? 21.817 -35.389 2.125 1.00 85.00 106 GLN A C 1
ATOM 839 O O . GLN A 1 106 ? 21.095 -34.946 3.024 1.00 85.00 106 GLN A O 1
ATOM 844 N N . HIS A 1 107 ? 22.766 -36.297 2.370 1.00 90.94 107 HIS A N 1
ATOM 845 C CA . HIS A 1 107 ? 23.055 -36.791 3.714 1.00 90.94 107 HIS A CA 1
ATOM 846 C C . HIS A 1 107 ? 23.590 -35.673 4.624 1.00 90.94 107 HIS A C 1
ATOM 848 O O . HIS A 1 107 ? 23.066 -35.473 5.720 1.00 90.94 107 HIS A O 1
ATOM 854 N N . LYS A 1 108 ? 24.552 -34.872 4.145 1.00 92.50 108 LYS A N 1
ATOM 855 C CA . LYS A 1 108 ? 25.094 -33.709 4.869 1.00 92.50 108 LYS A CA 1
ATOM 856 C C . LYS A 1 108 ? 24.005 -32.689 5.224 1.00 92.50 108 LYS A C 1
ATOM 858 O O . LYS A 1 108 ? 23.925 -32.252 6.371 1.00 92.50 108 LYS A O 1
ATOM 863 N N . ASN A 1 109 ? 23.124 -32.367 4.277 1.00 86.00 109 ASN A N 1
ATOM 864 C CA . ASN A 1 109 ? 21.982 -31.479 4.506 1.00 86.00 109 ASN A CA 1
ATOM 865 C C . ASN A 1 109 ? 21.004 -32.063 5.539 1.00 86.00 109 ASN A C 1
ATOM 867 O O . ASN A 1 109 ? 20.509 -31.336 6.398 1.00 86.00 109 ASN A O 1
ATOM 871 N N . THR A 1 110 ? 20.769 -33.379 5.506 1.00 90.69 110 THR A N 1
ATOM 872 C CA . THR A 1 110 ? 19.918 -34.072 6.487 1.00 90.69 110 THR A CA 1
ATOM 873 C C . THR A 1 110 ? 20.488 -33.951 7.903 1.00 90.69 110 THR A C 1
ATOM 875 O O . THR A 1 110 ? 19.749 -33.583 8.816 1.00 90.69 110 THR A O 1
ATOM 878 N N . VAL A 1 111 ? 21.796 -34.180 8.080 1.00 94.56 111 VAL A N 1
ATOM 879 C CA . VAL A 1 111 ? 22.480 -34.047 9.381 1.00 94.56 111 VAL A CA 1
ATOM 880 C C . VAL A 1 111 ? 22.355 -32.620 9.922 1.00 94.56 111 VAL A C 1
ATOM 882 O O . VAL A 1 111 ? 21.866 -32.438 11.038 1.00 94.56 111 VAL A O 1
ATOM 885 N N . ILE A 1 112 ? 22.676 -31.603 9.113 1.00 91.75 112 ILE A N 1
ATOM 886 C CA . ILE A 1 112 ? 22.569 -30.187 9.513 1.00 91.75 112 ILE A CA 1
ATOM 887 C C . ILE A 1 112 ? 21.133 -29.837 9.934 1.00 91.75 112 ILE A C 1
ATOM 889 O O . ILE A 1 112 ? 20.923 -29.215 10.975 1.00 91.75 112 ILE A O 1
ATOM 893 N N . VAL A 1 113 ? 20.122 -30.285 9.181 1.00 86.44 113 VAL A N 1
ATOM 894 C CA . VAL A 1 113 ? 18.709 -30.067 9.535 1.00 86.44 113 VAL A CA 1
ATOM 895 C C . VAL A 1 113 ? 18.335 -30.763 10.849 1.00 86.44 113 VAL A C 1
ATOM 897 O O . VAL A 1 113 ? 17.557 -30.204 11.625 1.00 86.44 113 VAL A O 1
ATOM 900 N N . THR A 1 114 ? 18.870 -31.953 11.141 1.00 89.44 114 THR A N 1
ATOM 901 C CA . THR A 1 114 ? 18.635 -32.615 12.438 1.00 89.44 114 THR A CA 1
ATOM 902 C C . THR A 1 114 ? 19.331 -31.910 13.603 1.00 89.44 114 THR A C 1
ATOM 904 O O . THR A 1 114 ? 18.708 -31.738 14.650 1.00 89.44 114 THR A O 1
ATOM 907 N N . GLU A 1 115 ? 20.559 -31.417 13.421 1.00 90.31 115 GLU A N 1
ATOM 908 C CA . GLU A 1 115 ? 21.280 -30.650 14.445 1.00 90.31 115 GLU A CA 1
ATOM 909 C C . GLU A 1 115 ? 20.596 -29.313 14.756 1.00 90.31 115 GLU A C 1
ATOM 911 O O . GLU A 1 115 ? 20.434 -28.962 15.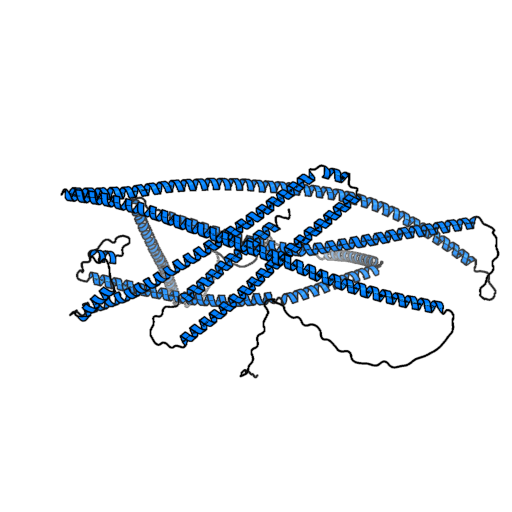924 1.00 90.31 115 GLU A O 1
ATOM 916 N N . LEU A 1 116 ? 20.145 -28.581 13.732 1.00 90.25 116 LEU A N 1
ATOM 917 C CA . LEU A 1 116 ? 19.411 -27.325 13.914 1.00 90.25 116 LEU A CA 1
ATOM 918 C C . LEU A 1 116 ? 18.071 -27.548 14.630 1.00 90.25 116 LEU A C 1
ATOM 920 O O . LEU A 1 116 ? 17.724 -26.783 15.526 1.00 90.25 116 LEU A O 1
ATOM 924 N N . LYS A 1 117 ? 17.347 -28.630 14.308 1.00 89.31 117 LYS A N 1
ATOM 925 C CA . LYS A 1 117 ? 16.124 -29.015 15.036 1.00 89.31 117 LYS A CA 1
ATOM 926 C C . LYS A 1 117 ? 16.401 -29.360 16.502 1.00 89.31 117 LYS A C 1
ATOM 928 O O . LYS A 1 117 ? 15.598 -28.997 17.359 1.00 89.31 117 LYS A O 1
ATOM 933 N N . ALA A 1 118 ? 17.514 -30.034 16.795 1.00 91.38 118 ALA A N 1
ATOM 934 C CA . ALA A 1 118 ? 17.912 -30.356 18.164 1.00 91.38 118 ALA A CA 1
ATOM 935 C C . ALA A 1 118 ? 18.268 -29.092 18.968 1.00 91.38 118 ALA A C 1
ATOM 937 O O . ALA A 1 118 ? 17.747 -28.913 20.067 1.00 91.38 118 ALA A O 1
ATOM 938 N N . LYS A 1 119 ? 19.068 -28.180 18.392 1.00 91.62 119 LYS A N 1
ATOM 939 C CA . LYS A 1 119 ? 19.425 -26.888 19.010 1.00 91.62 119 LYS A CA 1
ATOM 940 C C . LYS A 1 119 ? 18.195 -26.024 19.287 1.00 91.62 119 LYS A C 1
ATOM 942 O O . LYS A 1 119 ? 18.000 -25.607 20.422 1.00 91.62 119 LYS A O 1
ATOM 947 N N . LEU A 1 120 ? 17.306 -25.868 18.303 1.00 90.19 120 LEU A N 1
ATOM 948 C CA . LEU A 1 120 ? 16.051 -25.124 18.463 1.00 90.19 120 LEU A CA 1
ATOM 949 C C . LEU A 1 120 ? 15.154 -25.723 19.561 1.00 90.19 120 LEU A C 1
ATOM 951 O O . LEU A 1 120 ? 14.486 -24.996 20.295 1.00 90.19 120 LEU A O 1
ATOM 955 N N . HIS A 1 121 ? 15.127 -27.053 19.698 1.00 92.50 121 HIS A N 1
ATOM 956 C CA . HIS A 1 121 ? 14.402 -27.708 20.785 1.00 92.50 121 HIS A CA 1
ATOM 957 C C . HIS A 1 121 ? 15.053 -27.445 22.154 1.00 92.50 121 HIS A C 1
ATOM 959 O O . HIS A 1 121 ? 14.344 -27.219 23.133 1.00 92.50 121 HIS A O 1
ATOM 965 N N . GLU A 1 122 ? 16.384 -27.455 22.240 1.00 92.94 122 GLU A N 1
ATOM 966 C CA . GLU A 1 122 ? 17.126 -27.143 23.466 1.00 92.94 122 GLU A CA 1
ATOM 967 C C . GLU A 1 122 ? 16.927 -25.682 23.906 1.00 92.94 122 GLU A C 1
ATOM 969 O O . GLU A 1 122 ? 16.629 -25.425 25.073 1.00 92.94 122 GLU A O 1
ATOM 974 N N . GLU A 1 123 ? 17.018 -24.733 22.972 1.00 88.00 123 GLU A N 1
ATOM 975 C CA . GLU A 1 123 ? 16.769 -23.303 23.198 1.00 88.00 123 GLU A CA 1
ATOM 976 C C . GLU A 1 123 ? 15.331 -23.059 23.664 1.00 88.00 123 GLU A C 1
ATOM 978 O O . GLU A 1 123 ? 15.121 -22.469 24.723 1.00 88.00 123 GLU A O 1
ATOM 983 N N . LYS A 1 124 ? 14.340 -23.638 22.974 1.00 93.62 124 LYS A N 1
ATOM 984 C CA . LYS A 1 124 ? 12.932 -23.581 23.391 1.00 93.62 124 LYS A CA 1
ATOM 985 C C . LYS A 1 124 ? 12.713 -24.124 24.809 1.00 93.62 124 LYS A C 1
ATOM 987 O O . LYS A 1 124 ? 11.906 -23.574 25.556 1.00 93.62 124 LYS A O 1
ATOM 992 N N . MET A 1 125 ? 13.399 -25.201 25.198 1.00 91.81 125 MET A N 1
ATOM 993 C CA . MET A 1 125 ? 13.284 -25.748 26.557 1.00 91.81 125 MET A CA 1
ATOM 994 C C . MET A 1 125 ? 13.949 -24.844 27.604 1.00 91.81 125 MET A C 1
ATOM 996 O O . MET A 1 125 ? 13.387 -24.666 28.685 1.00 91.81 125 MET A O 1
ATOM 1000 N N . LYS A 1 126 ? 15.085 -24.214 27.275 1.00 93.44 126 LYS A N 1
ATOM 1001 C CA . LYS A 1 126 ? 15.739 -23.201 28.121 1.00 93.44 126 LYS A CA 1
ATOM 1002 C C . LYS A 1 126 ? 14.857 -21.965 28.321 1.00 93.44 126 LYS A C 1
ATOM 1004 O O . LYS A 1 126 ? 14.707 -21.512 29.454 1.00 93.44 126 LYS A O 1
ATOM 1009 N N . GLU A 1 127 ? 14.219 -21.459 27.267 1.00 86.88 127 GLU A N 1
ATOM 1010 C CA . GLU A 1 127 ? 13.273 -20.338 27.357 1.00 86.88 127 GLU A CA 1
ATOM 1011 C C . GLU A 1 127 ? 12.041 -20.686 28.199 1.00 86.88 127 GLU A C 1
ATOM 1013 O O . GLU A 1 127 ? 11.684 -19.937 29.109 1.00 86.88 127 GLU A O 1
ATOM 1018 N N . LEU A 1 128 ? 11.421 -21.848 27.959 1.00 88.38 128 LEU A N 1
ATOM 1019 C CA . LEU A 1 128 ? 10.279 -22.320 28.752 1.00 88.38 128 LEU A CA 1
ATOM 1020 C C . LEU A 1 128 ? 10.635 -22.476 30.237 1.00 88.38 128 LEU A C 1
ATOM 1022 O O . LEU A 1 128 ? 9.822 -22.136 31.100 1.00 88.38 128 LEU A O 1
ATOM 1026 N N . GLN A 1 129 ? 11.847 -22.946 30.550 1.00 92.00 129 GLN A N 1
ATOM 1027 C CA . GLN A 1 129 ? 12.338 -22.992 31.925 1.00 92.00 129 GLN A CA 1
ATOM 1028 C C . GLN A 1 129 ? 12.535 -21.581 32.504 1.00 92.00 129 GLN A C 1
ATOM 1030 O O . GLN A 1 129 ? 12.047 -21.311 33.600 1.00 92.00 129 GLN A O 1
ATOM 1035 N N . GLY A 1 130 ? 13.163 -20.660 31.766 1.00 91.69 130 GLY A N 1
ATOM 1036 C CA . GLY A 1 130 ? 13.358 -19.272 32.199 1.00 91.69 130 GLY A CA 1
ATOM 1037 C C . GLY A 1 130 ? 12.042 -18.536 32.484 1.00 91.69 130 GLY A C 1
ATOM 1038 O O . GLY A 1 130 ? 11.919 -17.861 33.508 1.00 91.69 130 GLY A O 1
ATOM 1039 N N . VAL A 1 131 ? 11.027 -18.728 31.634 1.00 90.81 131 VAL A N 1
ATOM 1040 C CA . VAL A 1 131 ? 9.666 -18.200 31.835 1.00 90.81 131 VAL A CA 1
ATOM 1041 C C . VAL A 1 131 ? 9.012 -18.822 33.073 1.00 90.81 131 VAL A C 1
ATOM 1043 O O . VAL A 1 131 ? 8.467 -18.095 33.905 1.00 90.81 131 VAL A O 1
ATOM 1046 N N . ARG A 1 132 ? 9.110 -20.147 33.249 1.00 93.12 132 ARG A N 1
ATOM 1047 C CA . ARG A 1 132 ? 8.569 -20.853 34.424 1.00 93.12 132 ARG A CA 1
ATOM 1048 C C . ARG A 1 132 ? 9.195 -20.364 35.732 1.00 93.12 132 ARG A C 1
ATOM 1050 O O . ARG A 1 132 ? 8.474 -20.124 36.696 1.00 93.12 132 ARG A O 1
ATOM 1057 N N . GLU A 1 133 ? 10.513 -20.196 35.775 1.00 93.50 133 GLU A N 1
ATOM 1058 C CA . GLU A 1 133 ? 11.211 -19.663 36.950 1.00 93.50 133 GLU A CA 1
ATOM 1059 C C . GLU A 1 133 ? 10.892 -18.181 37.199 1.00 93.50 133 GLU A C 1
ATOM 1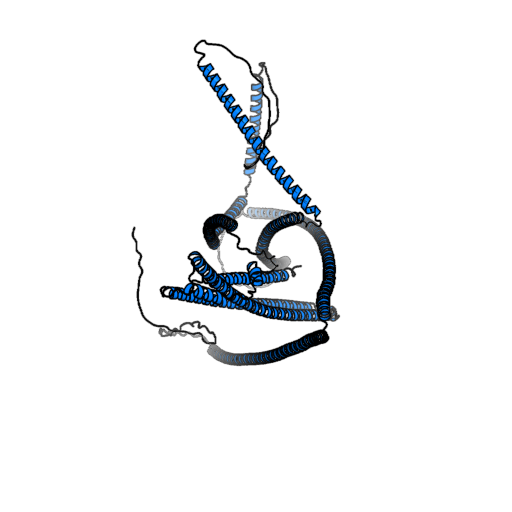061 O O . GLU A 1 133 ? 10.799 -17.756 38.351 1.00 93.50 133 GLU A O 1
ATOM 1066 N N . GLY A 1 134 ? 10.684 -17.392 36.139 1.00 92.12 134 GLY A N 1
ATOM 1067 C CA . GLY A 1 134 ? 10.204 -16.012 36.236 1.00 92.12 134 GLY A CA 1
ATOM 1068 C C . GLY A 1 134 ? 8.824 -15.919 36.893 1.00 92.12 134 GLY A C 1
ATOM 1069 O O . GLY A 1 134 ? 8.649 -15.149 37.836 1.00 92.12 134 GLY A O 1
ATOM 1070 N N . LEU A 1 135 ? 7.878 -16.753 36.452 1.00 91.81 135 LEU A N 1
ATOM 1071 C CA . LEU A 1 135 ? 6.532 -16.865 37.026 1.00 91.81 135 LEU A CA 1
ATOM 1072 C C . LEU A 1 135 ? 6.549 -17.345 38.484 1.00 91.81 135 LEU A C 1
ATOM 1074 O O . LEU A 1 135 ? 5.825 -16.791 39.308 1.00 91.81 135 LEU A O 1
ATOM 1078 N N . LEU A 1 136 ? 7.399 -18.319 38.830 1.00 90.88 136 LEU A N 1
ATOM 1079 C CA . LEU A 1 136 ? 7.566 -18.760 40.221 1.00 90.88 136 LEU A CA 1
ATOM 1080 C C . LEU A 1 136 ? 8.079 -17.621 41.114 1.00 90.88 136 LEU A C 1
ATOM 1082 O O . LEU A 1 136 ? 7.463 -17.334 42.138 1.00 90.88 136 LEU A O 1
ATOM 1086 N N . ARG A 1 137 ? 9.119 -16.893 40.684 1.00 94.38 137 ARG A N 1
ATOM 1087 C CA . ARG A 1 137 ? 9.640 -15.725 41.418 1.00 94.38 137 ARG A CA 1
ATOM 1088 C C . ARG A 1 137 ? 8.614 -14.591 41.541 1.00 94.38 137 ARG A C 1
ATOM 1090 O O . ARG A 1 137 ? 8.557 -13.931 42.576 1.00 94.38 137 ARG A O 1
ATOM 1097 N N . GLN A 1 138 ? 7.782 -14.365 40.520 1.00 88.44 138 GLN A N 1
ATOM 1098 C CA . GLN A 1 138 ? 6.664 -13.416 40.603 1.00 88.44 138 GLN A CA 1
ATOM 1099 C C . GLN A 1 138 ? 5.608 -13.866 41.620 1.00 88.44 138 GLN A C 1
ATOM 1101 O O . GLN A 1 138 ? 5.148 -13.049 42.415 1.00 88.44 138 GLN A O 1
ATOM 1106 N N . HIS A 1 139 ? 5.253 -15.152 41.635 1.00 91.88 139 HIS A N 1
ATOM 1107 C CA . HIS A 1 139 ? 4.285 -15.705 42.579 1.00 91.88 139 HIS A CA 1
ATOM 1108 C C . HIS A 1 139 ? 4.788 -15.636 44.031 1.00 91.88 139 HIS A C 1
ATOM 1110 O O . HIS A 1 139 ? 4.049 -15.204 44.912 1.00 91.88 139 HIS A O 1
ATOM 1116 N N . GLU A 1 140 ? 6.059 -15.959 44.279 1.00 93.00 140 GLU A N 1
ATOM 1117 C CA . GLU A 1 140 ? 6.708 -15.792 45.588 1.00 93.00 140 GLU A CA 1
ATOM 1118 C C . GLU A 1 140 ? 6.716 -14.321 46.041 1.00 93.00 140 GLU A C 1
ATOM 1120 O O . GLU A 1 140 ? 6.368 -14.015 47.185 1.00 93.00 140 GLU A O 1
ATOM 1125 N N . ALA A 1 141 ? 7.041 -13.388 45.139 1.00 91.19 141 ALA A N 1
ATOM 1126 C CA . ALA A 1 141 ? 7.000 -11.954 45.425 1.00 91.19 141 ALA A CA 1
ATOM 1127 C C . ALA A 1 141 ? 5.574 -11.435 45.697 1.00 91.19 141 ALA A C 1
ATOM 1129 O O . ALA A 1 141 ? 5.399 -10.506 46.490 1.00 91.19 141 ALA A O 1
ATOM 1130 N N . GLU A 1 142 ? 4.553 -12.022 45.066 1.00 90.44 142 GLU A N 1
ATOM 1131 C CA . GLU A 1 142 ? 3.145 -11.728 45.345 1.00 90.44 142 GLU A CA 1
ATOM 1132 C C . GLU A 1 142 ? 2.729 -12.256 46.721 1.00 90.44 142 GLU A C 1
ATOM 1134 O O . GLU A 1 142 ? 2.183 -11.500 47.521 1.00 90.44 142 GLU A O 1
ATOM 1139 N N . ILE A 1 143 ? 3.066 -13.510 47.044 1.00 93.44 143 ILE A N 1
ATOM 1140 C CA . ILE A 1 143 ? 2.811 -14.115 48.359 1.00 93.44 143 ILE A CA 1
ATOM 1141 C C . ILE A 1 143 ? 3.421 -13.254 49.471 1.00 93.44 143 ILE A C 1
ATOM 1143 O O . ILE A 1 143 ? 2.726 -12.914 50.426 1.00 93.44 143 ILE A O 1
ATOM 1147 N N . LEU A 1 144 ? 4.681 -12.827 49.333 1.00 93.06 144 LEU A N 1
ATOM 1148 C CA . LEU A 1 144 ? 5.335 -11.950 50.312 1.00 93.06 144 LEU A CA 1
ATOM 1149 C C . LEU A 1 144 ? 4.637 -10.587 50.451 1.00 93.06 144 LEU A C 1
ATOM 1151 O O . LEU A 1 144 ? 4.553 -10.045 51.556 1.00 93.06 144 LEU A O 1
ATOM 1155 N N . ARG A 1 145 ? 4.098 -10.030 49.357 1.00 95.06 145 ARG A N 1
ATOM 1156 C CA . ARG A 1 145 ? 3.335 -8.772 49.392 1.00 95.06 145 ARG A CA 1
ATOM 1157 C C . ARG A 1 145 ? 1.987 -8.952 50.089 1.00 95.06 145 ARG A C 1
ATOM 1159 O O . ARG A 1 145 ? 1.628 -8.123 50.922 1.00 95.06 145 ARG A O 1
ATOM 1166 N N . VAL A 1 146 ? 1.278 -10.043 49.799 1.00 91.88 146 VAL A N 1
ATOM 1167 C CA . VAL A 1 146 ? -0.000 -10.396 50.434 1.00 91.88 146 VAL A CA 1
ATOM 1168 C C . VAL A 1 146 ? 0.186 -10.676 51.925 1.00 91.88 146 VAL A C 1
ATOM 1170 O O . VAL A 1 146 ? -0.583 -10.142 52.721 1.00 91.88 146 VAL A O 1
ATOM 1173 N N . ILE A 1 147 ? 1.224 -11.424 52.321 1.00 92.44 147 ILE A N 1
ATOM 1174 C CA . ILE A 1 147 ? 1.587 -11.639 53.733 1.00 92.44 147 ILE A CA 1
ATOM 1175 C C . ILE A 1 147 ? 1.781 -10.289 54.427 1.00 92.44 147 ILE A C 1
ATOM 1177 O O . ILE A 1 147 ? 1.103 -10.014 55.410 1.00 92.44 147 ILE A O 1
ATOM 1181 N N . LYS A 1 148 ? 2.590 -9.388 53.856 1.00 94.69 148 LYS A N 1
ATOM 1182 C CA . LYS A 1 148 ? 2.830 -8.056 54.431 1.00 94.69 148 LYS A CA 1
ATOM 1183 C C . LYS A 1 148 ? 1.552 -7.214 54.574 1.00 94.69 148 LYS A C 1
ATOM 1185 O O . LYS A 1 148 ? 1.404 -6.493 55.557 1.00 94.69 148 LYS A O 1
ATOM 1190 N N . ILE A 1 149 ? 0.619 -7.301 53.622 1.00 88.00 149 ILE A N 1
ATOM 1191 C CA . ILE A 1 149 ? -0.695 -6.641 53.720 1.00 88.00 149 ILE A CA 1
ATOM 1192 C C . ILE A 1 149 ? -1.530 -7.260 54.853 1.00 88.00 149 ILE A C 1
ATOM 1194 O O . ILE A 1 149 ? -2.138 -6.530 55.634 1.00 88.00 149 ILE A O 1
ATOM 1198 N N . LYS A 1 150 ? -1.546 -8.593 54.975 1.00 90.75 150 LYS A N 1
ATOM 1199 C CA . LYS A 1 150 ? -2.290 -9.298 56.028 1.00 90.75 150 LYS A CA 1
ATOM 1200 C C . LYS A 1 150 ? -1.703 -9.062 57.419 1.00 90.75 150 LYS A C 1
ATOM 1202 O O . LYS A 1 150 ? -2.481 -8.829 58.335 1.00 90.75 150 LYS A O 1
ATOM 1207 N N . ASP A 1 151 ? -0.383 -9.030 57.572 1.00 92.75 151 ASP A N 1
ATOM 1208 C CA . ASP A 1 151 ? 0.284 -8.709 58.840 1.00 92.75 151 ASP A CA 1
ATOM 1209 C C . ASP A 1 151 ? -0.046 -7.283 59.304 1.00 92.75 151 ASP A C 1
ATOM 1211 O O . ASP A 1 151 ? -0.360 -7.071 60.476 1.00 92.75 151 ASP A O 1
ATOM 1215 N N . ASN A 1 152 ? -0.059 -6.312 58.382 1.00 88.81 152 ASN A N 1
ATOM 1216 C CA . ASN A 1 152 ? -0.480 -4.941 58.678 1.00 88.81 152 ASN A CA 1
ATOM 1217 C C . ASN A 1 152 ? -1.954 -4.879 59.129 1.00 88.81 152 ASN A C 1
ATOM 1219 O O . ASN A 1 152 ? -2.260 -4.214 60.119 1.00 88.81 152 ASN A O 1
ATOM 1223 N N . GLU A 1 153 ? -2.865 -5.591 58.452 1.00 87.81 153 GLU A N 1
ATOM 1224 C CA . GLU A 1 153 ? -4.281 -5.641 58.856 1.00 87.81 153 GLU A CA 1
ATOM 1225 C C . GLU A 1 153 ? -4.464 -6.364 60.201 1.00 87.81 153 GLU A C 1
ATOM 1227 O O . GLU A 1 153 ? -5.267 -5.940 61.026 1.00 87.81 153 GLU A O 1
ATOM 1232 N N . ILE A 1 154 ? -3.680 -7.409 60.483 1.00 90.62 154 ILE A N 1
ATOM 1233 C CA . ILE A 1 154 ? -3.678 -8.089 61.786 1.00 90.62 154 ILE A CA 1
ATOM 1234 C C . ILE A 1 154 ? -3.228 -7.125 62.894 1.00 90.62 154 ILE A C 1
ATOM 1236 O O . ILE A 1 154 ? -3.895 -7.047 63.925 1.00 90.62 154 ILE A O 1
ATOM 1240 N N . GLN A 1 155 ? -2.162 -6.344 62.688 1.00 90.19 155 GLN A N 1
ATOM 1241 C CA . GLN A 1 155 ? -1.708 -5.326 63.651 1.00 90.19 155 GLN A CA 1
ATOM 1242 C C . GLN A 1 155 ? -2.755 -4.219 63.866 1.00 90.19 155 GLN A C 1
ATOM 1244 O O . GLN A 1 155 ? -3.011 -3.804 65.002 1.00 90.19 155 GLN A O 1
ATOM 1249 N N . ARG A 1 156 ? -3.411 -3.771 62.790 1.00 85.31 156 ARG A N 1
ATOM 1250 C CA . ARG A 1 156 ? -4.522 -2.809 62.825 1.00 85.31 156 ARG A CA 1
ATOM 1251 C C . ARG A 1 156 ? -5.707 -3.349 63.631 1.00 85.31 156 ARG A C 1
ATOM 1253 O O . ARG A 1 156 ? -6.154 -2.696 64.575 1.00 85.31 156 ARG A O 1
ATOM 1260 N N . LEU A 1 157 ? -6.164 -4.567 63.336 1.00 85.38 157 LEU A N 1
ATOM 1261 C CA . LEU A 1 157 ? -7.257 -5.235 64.051 1.00 85.38 157 LEU A CA 1
ATOM 1262 C C . LEU A 1 157 ? -6.914 -5.510 65.522 1.00 85.38 157 LEU A C 1
ATOM 1264 O O . LEU A 1 157 ? -7.771 -5.327 66.382 1.00 85.38 157 LEU A O 1
ATOM 1268 N N . GLN A 1 158 ? -5.669 -5.877 65.842 1.00 86.56 158 GLN A N 1
ATOM 1269 C CA . GLN A 1 158 ? -5.193 -6.011 67.226 1.00 86.56 158 GLN A CA 1
ATOM 1270 C C . GLN A 1 158 ? -5.236 -4.672 67.978 1.00 86.56 158 GLN A C 1
ATOM 1272 O O . GLN A 1 158 ? -5.667 -4.624 69.130 1.00 86.56 158 GLN A O 1
ATOM 1277 N N . THR A 1 159 ? -4.848 -3.574 67.324 1.00 83.12 159 THR A N 1
ATOM 1278 C CA . THR A 1 159 ? -4.902 -2.219 67.901 1.00 83.12 159 THR A CA 1
ATOM 1279 C C . THR A 1 159 ? -6.347 -1.791 68.183 1.00 83.12 159 THR A C 1
ATOM 1281 O O . THR A 1 159 ? -6.655 -1.319 69.279 1.00 83.12 159 THR A O 1
ATOM 1284 N N . LEU A 1 160 ? -7.254 -2.036 67.233 1.00 80.88 160 LEU A N 1
ATOM 1285 C CA . LEU A 1 160 ? -8.697 -1.821 67.377 1.00 80.88 160 LEU A CA 1
ATOM 1286 C C . LEU A 1 160 ? -9.313 -2.675 68.496 1.00 80.88 160 LEU A C 1
ATOM 1288 O O . LEU A 1 160 ? -10.065 -2.158 69.322 1.00 80.88 160 LEU A O 1
ATOM 1292 N N . LEU A 1 161 ? -8.959 -3.960 68.568 1.00 82.94 161 LEU A N 1
ATOM 1293 C CA . LEU A 1 161 ? -9.435 -4.884 69.599 1.00 82.94 161 LEU A CA 1
ATOM 1294 C C . LEU A 1 161 ? -8.997 -4.447 71.004 1.00 82.94 161 LEU A C 1
ATOM 1296 O O . LEU A 1 161 ? -9.802 -4.490 71.933 1.00 82.94 161 LEU A O 1
ATOM 1300 N N . ASN A 1 162 ? -7.756 -3.977 71.159 1.00 82.62 162 ASN A N 1
ATOM 1301 C CA . ASN A 1 162 ? -7.268 -3.428 72.425 1.00 82.62 162 ASN A CA 1
ATOM 1302 C C . ASN A 1 162 ? -8.037 -2.152 72.819 1.00 82.62 162 ASN A C 1
ATOM 1304 O O . ASN A 1 162 ? -8.492 -2.045 73.955 1.00 82.62 162 ASN A O 1
ATOM 1308 N N . ALA A 1 163 ? -8.292 -1.237 71.876 1.00 76.94 163 ALA A N 1
ATOM 1309 C CA . ALA A 1 163 ? -9.080 -0.026 72.133 1.00 76.94 163 ALA A CA 1
ATOM 1310 C C . ALA A 1 163 ? -10.543 -0.317 72.539 1.00 76.94 163 ALA A C 1
ATOM 1312 O O . ALA A 1 163 ? -11.110 0.405 73.363 1.00 76.94 163 ALA A O 1
ATOM 1313 N N . VAL A 1 164 ? -11.148 -1.387 72.003 1.00 77.31 164 VAL A N 1
ATOM 1314 C CA . VAL A 1 164 ? -12.463 -1.894 72.446 1.00 77.31 164 VAL A CA 1
ATOM 1315 C C . VAL A 1 164 ? -12.373 -2.500 73.852 1.00 77.31 164 VAL A C 1
ATOM 1317 O O . VAL A 1 164 ? -13.245 -2.251 74.685 1.00 77.31 164 VAL A O 1
ATOM 1320 N N . ARG A 1 165 ? -11.317 -3.271 74.139 1.00 79.31 165 ARG A N 1
ATOM 1321 C CA . ARG A 1 165 ? -11.104 -3.946 75.431 1.00 79.31 165 ARG A CA 1
ATOM 1322 C C . ARG A 1 165 ? -10.882 -2.968 76.590 1.00 79.31 165 ARG A C 1
ATOM 1324 O O . ARG A 1 165 ? -11.345 -3.240 77.693 1.00 79.31 165 ARG A O 1
ATOM 1331 N N . ASP A 1 166 ? -10.283 -1.812 76.312 1.00 77.81 166 ASP A N 1
ATOM 1332 C CA . ASP A 1 166 ? -10.134 -0.682 77.244 1.00 77.81 166 ASP A CA 1
ATOM 1333 C C . ASP A 1 166 ? -11.426 0.159 77.405 1.00 77.81 166 ASP A C 1
ATOM 1335 O O . ASP A 1 166 ? -11.404 1.271 77.941 1.00 77.81 166 ASP A O 1
ATOM 1339 N N . GLY A 1 167 ? -12.570 -0.337 76.916 1.00 59.25 167 GLY A N 1
ATOM 1340 C CA . GLY A 1 167 ? -13.911 0.123 77.294 1.00 59.25 167 GLY A CA 1
ATOM 1341 C C . GLY A 1 167 ? -14.298 1.538 76.856 1.00 59.25 167 GLY A C 1
ATOM 1342 O O . GLY A 1 167 ? -15.241 2.102 77.405 1.00 59.25 167 GLY A O 1
ATOM 1343 N N . THR A 1 168 ? -13.591 2.141 75.894 1.00 66.50 168 THR A N 1
ATOM 1344 C CA . THR A 1 168 ? -13.808 3.542 75.487 1.00 66.50 168 THR A CA 1
ATOM 1345 C C . THR A 1 168 ? -14.258 3.656 74.020 1.00 66.50 168 THR A C 1
ATOM 1347 O O . THR A 1 168 ? -13.426 3.889 73.140 1.00 66.50 168 THR A O 1
ATOM 1350 N N . PRO A 1 169 ? -15.573 3.527 73.720 1.00 67.00 169 PRO A N 1
ATOM 1351 C CA . PRO A 1 169 ? -16.086 3.517 72.342 1.00 67.00 169 PRO A CA 1
ATOM 1352 C C . PRO A 1 169 ? -15.781 4.803 71.557 1.00 67.00 169 PRO A C 1
ATOM 1354 O O . PRO A 1 169 ? -15.548 4.739 70.350 1.00 67.00 169 PRO A O 1
ATOM 1357 N N . ASP A 1 170 ? -15.672 5.955 72.226 1.00 72.38 170 ASP A N 1
ATOM 1358 C CA . ASP A 1 170 ? -15.248 7.206 71.582 1.00 72.38 170 ASP A CA 1
ATOM 1359 C C . ASP A 1 170 ? -13.807 7.154 71.056 1.00 72.38 170 ASP A C 1
ATOM 1361 O O . ASP A 1 170 ? -13.520 7.739 70.010 1.00 72.38 170 ASP A O 1
ATOM 1365 N N . LYS A 1 171 ? -12.895 6.410 71.704 1.00 71.38 171 LYS A N 1
ATOM 1366 C CA . LYS A 1 171 ? -11.535 6.213 71.174 1.00 71.38 171 LYS A CA 1
ATOM 1367 C C . LYS A 1 171 ? -11.564 5.367 69.907 1.00 71.38 171 LYS A C 1
ATOM 1369 O O . LYS A 1 171 ? -10.913 5.732 68.936 1.00 71.38 171 LYS A O 1
ATOM 1374 N N . VAL A 1 172 ? -12.359 4.295 69.882 1.00 76.12 172 VAL A N 1
ATOM 1375 C CA . VAL A 1 172 ? -12.536 3.432 68.699 1.00 76.12 172 VAL A CA 1
ATOM 1376 C C . VAL A 1 172 ? -13.089 4.235 67.518 1.00 76.12 172 VAL A C 1
ATOM 1378 O O . VAL A 1 172 ? -12.531 4.189 66.422 1.00 76.12 172 VAL A O 1
ATOM 1381 N N . LYS A 1 173 ? -14.130 5.042 67.757 1.00 77.06 173 LYS A N 1
ATOM 1382 C CA . LYS A 1 173 ? -14.705 5.943 66.749 1.00 77.06 173 LYS A CA 1
ATOM 1383 C C . LYS A 1 173 ? -13.681 6.968 66.252 1.00 77.06 173 LYS A C 1
ATOM 1385 O O . LYS A 1 173 ? -13.582 7.187 65.049 1.00 77.06 173 LYS A O 1
ATOM 1390 N N . THR A 1 174 ? -12.893 7.554 67.155 1.00 77.81 174 THR A N 1
ATOM 1391 C CA . THR A 1 174 ? -11.846 8.533 66.813 1.00 77.81 174 THR A CA 1
ATOM 1392 C C . THR A 1 174 ? -10.722 7.906 65.983 1.00 77.81 174 THR A C 1
ATOM 1394 O O . THR A 1 174 ? -10.318 8.494 64.982 1.00 77.81 174 THR A O 1
ATOM 1397 N N . VAL A 1 175 ? -10.261 6.700 66.339 1.00 77.06 175 VAL A N 1
ATOM 1398 C CA . VAL A 1 175 ? -9.240 5.953 65.582 1.00 77.06 175 VAL A CA 1
ATOM 1399 C C . VAL A 1 175 ? -9.731 5.667 64.164 1.00 77.06 175 VAL A C 1
ATOM 1401 O O . VAL A 1 175 ? -9.083 6.105 63.215 1.00 77.06 175 VAL A O 1
ATOM 1404 N N . LEU A 1 176 ? -10.915 5.064 64.003 1.00 77.75 176 LEU A N 1
ATOM 1405 C CA . LEU A 1 176 ? -11.483 4.754 62.683 1.00 77.75 176 LEU A CA 1
ATOM 1406 C C . LEU A 1 176 ? -11.683 6.003 61.810 1.00 77.75 176 LEU A C 1
ATOM 1408 O O . LEU A 1 176 ? -11.387 5.975 60.616 1.00 77.75 176 LEU A O 1
ATOM 1412 N N . TYR A 1 177 ? -12.141 7.116 62.394 1.00 78.56 177 TYR A N 1
ATOM 1413 C CA . TYR A 1 177 ? -12.316 8.373 61.659 1.00 78.56 177 TYR A CA 1
ATOM 1414 C C . TYR A 1 177 ? -10.972 9.006 61.264 1.00 78.56 177 TYR A C 1
ATOM 1416 O O . TYR A 1 177 ? -10.858 9.611 60.197 1.00 78.56 177 TYR A O 1
ATOM 1424 N N . SER A 1 178 ? -9.939 8.857 62.103 1.00 78.75 178 SER A N 1
ATOM 1425 C CA . SER A 1 178 ? -8.579 9.306 61.787 1.00 78.75 178 SER A CA 1
ATOM 1426 C C . SER A 1 178 ? -7.919 8.452 60.700 1.00 78.75 178 SER A C 1
ATOM 1428 O O . SER A 1 178 ? -7.277 9.008 59.812 1.00 78.75 178 SER A O 1
ATOM 1430 N N . GLU A 1 179 ? -8.148 7.134 60.698 1.00 76.88 179 GLU A N 1
ATOM 1431 C CA . GLU A 1 179 ? -7.664 6.226 59.654 1.00 76.88 179 GLU A CA 1
ATOM 1432 C C . GLU A 1 179 ? -8.352 6.476 58.318 1.00 76.88 179 GLU A C 1
ATOM 1434 O O . GLU A 1 179 ? -7.657 6.672 57.331 1.00 76.88 179 GLU A O 1
ATOM 1439 N N . ALA A 1 180 ? -9.686 6.557 58.269 1.00 79.38 180 ALA A N 1
ATOM 1440 C CA . ALA A 1 180 ? -10.400 6.856 57.023 1.00 79.38 180 ALA A CA 1
ATOM 1441 C C . ALA A 1 180 ? -9.932 8.188 56.399 1.00 79.38 180 ALA A C 1
ATOM 1443 O O . ALA A 1 180 ? -9.804 8.306 55.180 1.00 79.38 180 ALA A O 1
ATOM 1444 N N . LYS A 1 181 ? -9.610 9.177 57.244 1.00 80.94 181 LYS A N 1
ATOM 1445 C CA . LYS A 1 181 ? -9.064 10.472 56.827 1.00 80.94 181 LYS A CA 1
ATOM 1446 C C . LYS A 1 181 ? -7.618 10.384 56.325 1.00 80.94 181 LYS A C 1
ATOM 1448 O O . LYS A 1 181 ? -7.305 10.996 55.306 1.00 80.94 181 LYS A O 1
ATOM 1453 N N . GLU A 1 182 ? -6.732 9.661 57.012 1.00 79.88 182 GLU A N 1
ATOM 1454 C CA . GLU A 1 182 ? -5.343 9.487 56.560 1.00 79.88 182 GLU A CA 1
ATOM 1455 C C . GLU A 1 182 ? -5.231 8.543 55.352 1.00 79.88 182 GLU A C 1
ATOM 1457 O O . GLU A 1 182 ? -4.360 8.752 54.515 1.00 79.88 182 GLU A O 1
ATOM 1462 N N . GLU A 1 183 ? -6.124 7.568 55.189 1.00 78.44 183 GLU A N 1
ATOM 1463 C CA . GLU A 1 183 ? -6.130 6.663 54.035 1.00 78.44 183 GLU A CA 1
ATOM 1464 C C . GLU A 1 183 ? -6.617 7.379 52.765 1.00 78.44 183 GLU A C 1
ATOM 1466 O O . GLU A 1 183 ? -5.947 7.321 51.733 1.00 78.44 183 GLU A O 1
ATOM 1471 N N . ALA A 1 184 ? -7.690 8.177 52.857 1.00 77.44 184 ALA A N 1
ATOM 1472 C CA . ALA A 1 184 ? -8.119 9.063 51.769 1.00 77.44 184 ALA A CA 1
ATOM 1473 C C . ALA A 1 184 ? -7.017 10.067 51.372 1.00 77.44 184 ALA A C 1
ATOM 1475 O O . ALA A 1 184 ? -6.777 10.317 50.190 1.00 77.44 184 ALA A O 1
ATOM 1476 N N . LYS A 1 185 ? -6.296 10.604 52.363 1.00 86.06 185 LYS A N 1
ATOM 1477 C CA . LYS A 1 185 ? -5.162 11.512 52.157 1.00 86.06 185 LYS A CA 1
ATOM 1478 C C . LYS A 1 185 ? -3.960 10.814 51.514 1.00 86.06 185 LYS A C 1
ATOM 1480 O O . LYS A 1 185 ? -3.381 11.379 50.594 1.00 86.06 185 LYS A O 1
ATOM 1485 N N . LYS A 1 186 ? -3.597 9.593 51.928 1.00 84.69 186 LYS A N 1
ATOM 1486 C CA . LYS A 1 186 ? -2.542 8.796 51.271 1.00 84.69 186 LYS A CA 1
ATOM 1487 C C . LYS A 1 186 ? -2.900 8.451 49.829 1.00 84.69 186 LYS A C 1
ATOM 1489 O O . LYS A 1 186 ? -2.024 8.543 48.976 1.00 84.69 186 LYS A O 1
ATOM 1494 N N . GLY A 1 187 ? -4.154 8.078 49.559 1.00 78.12 187 GLY A N 1
ATOM 1495 C CA . GLY A 1 187 ? -4.639 7.815 48.201 1.00 78.12 187 GLY A CA 1
ATOM 1496 C C . GLY A 1 187 ? -4.450 9.034 47.299 1.00 78.12 187 GLY A C 1
ATOM 1497 O O . GLY A 1 187 ? -3.788 8.940 46.266 1.00 78.12 187 GLY A O 1
ATOM 1498 N N . PHE A 1 188 ? -4.919 10.199 47.755 1.00 84.06 188 PHE A N 1
ATOM 1499 C CA . PHE A 1 188 ? -4.729 11.472 47.058 1.00 84.06 188 PHE A CA 1
ATOM 1500 C C . PHE A 1 188 ? -3.248 11.839 46.867 1.00 84.06 188 PHE A C 1
ATOM 1502 O O . PHE A 1 188 ? -2.846 12.246 45.779 1.00 84.06 188 PHE A O 1
ATOM 1509 N N . GLU A 1 189 ? -2.408 11.678 47.894 1.00 88.94 189 GLU A N 1
ATOM 1510 C CA . GLU A 1 189 ? -0.987 12.034 47.812 1.00 88.94 189 GLU A CA 1
ATOM 1511 C C . GLU A 1 189 ? -0.208 11.086 46.877 1.00 88.94 189 GLU A C 1
ATOM 1513 O O . GLU A 1 189 ? 0.662 11.534 46.130 1.00 88.94 189 GLU A O 1
ATOM 1518 N N . ALA A 1 190 ? -0.553 9.793 46.849 1.00 84.94 190 ALA A N 1
ATOM 1519 C CA . ALA A 1 190 ? 0.019 8.815 45.924 1.00 84.94 190 ALA A CA 1
ATOM 1520 C C . ALA A 1 190 ? -0.398 9.082 44.468 1.00 84.94 190 ALA A C 1
ATOM 1522 O O . ALA A 1 190 ? 0.443 9.040 43.568 1.00 84.94 190 ALA A O 1
ATOM 1523 N N . GLU A 1 191 ? -1.670 9.411 44.230 1.00 87.00 191 GLU A N 1
ATOM 1524 C CA . GLU A 1 191 ? -2.164 9.788 42.903 1.00 87.00 191 GLU A CA 1
ATOM 1525 C C . GLU A 1 191 ? -1.533 11.102 42.422 1.00 87.00 191 GLU A C 1
ATOM 1527 O O . GLU A 1 191 ? -1.050 11.183 41.294 1.00 87.00 191 GLU A O 1
ATOM 1532 N N . LYS A 1 192 ? -1.409 12.100 43.302 1.00 90.06 192 LYS A N 1
ATOM 1533 C CA . LYS A 1 192 ? -0.677 13.348 43.048 1.00 90.06 192 LYS A CA 1
ATOM 1534 C C . LYS A 1 192 ? 0.784 13.098 42.660 1.00 90.06 192 LYS A C 1
ATOM 1536 O O . LYS A 1 192 ? 1.249 13.699 41.693 1.00 90.06 192 LYS A O 1
ATOM 1541 N N . ILE A 1 193 ? 1.503 12.218 43.364 1.00 92.25 193 ILE A N 1
ATOM 1542 C CA . ILE A 1 193 ? 2.889 11.850 43.017 1.00 92.25 193 ILE A CA 1
ATOM 1543 C C . ILE A 1 193 ? 2.937 11.154 41.650 1.00 92.25 193 ILE A C 1
ATOM 1545 O O . ILE A 1 193 ? 3.774 11.507 40.820 1.00 92.25 193 ILE A O 1
ATOM 1549 N N . LYS A 1 194 ? 2.014 10.223 41.374 1.00 92.19 194 LYS A N 1
ATOM 1550 C CA . LYS A 1 194 ? 1.914 9.540 40.075 1.00 92.19 194 LYS A CA 1
ATOM 1551 C C . LYS A 1 194 ? 1.671 10.530 38.928 1.00 92.19 194 LYS A C 1
ATOM 1553 O O . LYS A 1 194 ? 2.388 10.493 37.935 1.00 92.19 194 LYS A O 1
ATOM 1558 N N . MET A 1 195 ? 0.731 11.460 39.092 1.00 90.12 195 MET A N 1
ATOM 1559 C CA . MET A 1 195 ? 0.437 12.506 38.105 1.00 90.12 195 MET A CA 1
ATOM 1560 C C . MET A 1 195 ? 1.619 13.472 37.922 1.00 90.12 195 MET A C 1
ATOM 1562 O O . MET A 1 195 ? 1.900 13.908 36.808 1.00 90.12 195 MET A O 1
ATOM 1566 N N . GLN A 1 196 ? 2.358 13.797 38.989 1.00 90.56 196 GLN A N 1
ATOM 1567 C CA . GLN A 1 196 ? 3.583 14.601 38.893 1.00 90.56 196 GLN A CA 1
ATOM 1568 C C . GLN A 1 196 ? 4.696 13.875 38.125 1.00 90.56 196 GLN A C 1
ATOM 1570 O O . GLN A 1 196 ? 5.361 14.502 37.299 1.00 90.56 196 GLN A O 1
ATOM 1575 N N . GLN A 1 197 ? 4.865 12.572 38.357 1.00 92.38 197 GLN A N 1
ATOM 1576 C CA . GLN A 1 197 ? 5.804 11.719 37.628 1.00 92.38 197 GLN A CA 1
ATOM 1577 C C . GLN A 1 197 ? 5.435 11.638 36.137 1.00 92.38 197 GLN A C 1
ATOM 1579 O O . GLN A 1 197 ? 6.275 11.914 35.285 1.00 92.38 197 GLN A O 1
ATOM 1584 N N . GLU A 1 198 ? 4.163 11.390 35.817 1.00 91.62 198 GLU A N 1
ATOM 1585 C CA . GLU A 1 198 ? 3.653 11.359 34.439 1.00 91.62 198 GLU A CA 1
ATOM 1586 C C . GLU A 1 198 ? 3.835 12.715 33.729 1.00 91.62 198 GLU A C 1
ATOM 1588 O O . GLU A 1 198 ? 4.282 12.770 32.586 1.00 91.62 198 GLU A O 1
ATOM 1593 N N . ILE A 1 199 ? 3.608 13.841 34.419 1.00 92.25 199 ILE A N 1
ATOM 1594 C CA . ILE A 1 199 ? 3.891 15.186 33.886 1.00 92.25 199 ILE A CA 1
ATOM 1595 C C . ILE A 1 199 ? 5.390 15.394 33.601 1.00 92.25 199 ILE A C 1
ATOM 1597 O O . ILE A 1 199 ? 5.734 16.097 32.646 1.00 92.25 199 ILE A O 1
ATOM 1601 N N . LEU A 1 200 ? 6.294 14.833 34.410 1.00 93.19 200 LEU A N 1
ATOM 1602 C CA . LEU A 1 200 ? 7.741 14.911 34.171 1.00 93.19 200 LEU A CA 1
ATOM 1603 C C . LEU A 1 200 ? 8.166 14.033 32.986 1.00 93.19 200 LEU A C 1
ATOM 1605 O O . LEU A 1 200 ? 8.933 14.492 32.138 1.00 93.19 200 LEU A O 1
ATOM 1609 N N . GLU A 1 201 ? 7.618 12.826 32.876 1.00 92.75 201 GLU A N 1
ATOM 1610 C CA . GLU A 1 201 ? 7.860 11.907 31.759 1.00 92.75 201 GLU A CA 1
ATOM 1611 C C . GLU A 1 201 ? 7.324 12.477 30.438 1.00 92.75 201 GLU A C 1
ATOM 1613 O O . GLU A 1 201 ? 8.060 12.532 29.452 1.00 92.75 201 GLU A O 1
ATOM 1618 N N . LEU A 1 202 ? 6.108 13.034 30.430 1.00 90.88 202 LEU A N 1
ATOM 1619 C CA . LEU A 1 202 ? 5.535 13.733 29.274 1.00 90.88 202 LEU A CA 1
ATOM 1620 C C . LEU A 1 202 ? 6.352 14.971 28.870 1.00 90.88 202 LEU A C 1
ATOM 1622 O O . LEU A 1 202 ? 6.497 15.244 27.678 1.00 90.88 202 LEU A O 1
ATOM 1626 N N . LYS A 1 203 ? 6.936 15.710 29.826 1.00 94.56 203 LYS A N 1
ATOM 1627 C CA . LYS A 1 203 ? 7.878 16.809 29.526 1.00 94.56 203 LYS A CA 1
ATOM 1628 C C . LYS A 1 203 ? 9.183 16.296 28.910 1.00 94.56 203 LYS A C 1
ATOM 1630 O O . LYS A 1 203 ? 9.689 16.925 27.981 1.00 94.56 203 LYS A O 1
ATOM 1635 N N . GLY A 1 204 ? 9.708 15.168 29.390 1.00 93.12 204 GLY A N 1
ATOM 1636 C CA . GLY A 1 204 ? 10.887 14.508 28.823 1.00 93.12 204 GLY A CA 1
ATOM 1637 C C . GLY A 1 204 ? 10.648 14.026 27.390 1.00 93.12 204 GLY A C 1
ATOM 1638 O O . GLY A 1 204 ? 11.402 14.385 26.486 1.00 93.12 204 GLY A O 1
ATOM 1639 N N . ALA A 1 205 ? 9.550 13.301 27.166 1.00 89.69 205 ALA A N 1
ATOM 1640 C CA . ALA A 1 205 ? 9.130 12.834 25.846 1.00 89.69 205 ALA A CA 1
ATOM 1641 C C . ALA A 1 205 ? 8.876 14.003 24.881 1.00 89.69 205 ALA A C 1
ATOM 1643 O O . ALA A 1 205 ? 9.352 13.984 23.747 1.00 89.69 205 ALA A O 1
ATOM 1644 N N . LYS A 1 206 ? 8.208 15.071 25.342 1.00 91.44 206 LYS A N 1
ATOM 1645 C CA . LYS A 1 206 ? 8.030 16.300 24.560 1.00 91.44 206 LYS A CA 1
ATOM 1646 C C . LYS A 1 206 ? 9.378 16.886 24.119 1.00 91.44 206 LYS A C 1
ATOM 1648 O O . LYS A 1 206 ? 9.532 17.193 22.940 1.00 91.44 206 LYS A O 1
ATOM 1653 N N . LYS A 1 207 ? 10.352 17.010 25.030 1.00 96.12 207 LYS A N 1
ATOM 1654 C CA . LYS A 1 207 ? 11.688 17.547 24.716 1.00 96.12 207 LYS A CA 1
ATOM 1655 C C . LYS A 1 207 ? 12.414 16.694 23.671 1.00 96.12 207 LYS A C 1
ATOM 1657 O O . LYS A 1 207 ? 12.974 17.250 22.736 1.00 96.12 207 LYS A O 1
ATOM 1662 N N . GLN A 1 208 ? 12.348 15.365 23.782 1.00 91.25 208 GLN A N 1
ATOM 1663 C CA . GLN A 1 208 ? 12.922 14.452 22.782 1.00 91.25 208 GLN A CA 1
ATOM 1664 C C . GLN A 1 208 ? 12.266 14.613 21.401 1.00 91.25 208 GLN A C 1
ATOM 1666 O O . GLN A 1 208 ? 12.960 14.601 20.388 1.00 91.25 208 GLN A O 1
ATOM 1671 N N . VAL A 1 209 ? 10.944 14.812 21.344 1.00 90.50 209 VAL A N 1
ATOM 1672 C CA . VAL A 1 209 ? 10.224 15.081 20.085 1.00 90.50 209 VAL A CA 1
ATOM 1673 C C . VAL A 1 209 ? 10.597 16.450 19.501 1.00 90.50 209 VAL A C 1
ATOM 1675 O O . VAL A 1 209 ? 10.779 16.559 18.291 1.00 90.50 209 VAL A O 1
ATOM 1678 N N . GLU A 1 210 ? 10.766 17.485 20.330 1.00 91.62 210 GLU A N 1
ATOM 1679 C CA . GLU A 1 210 ? 11.234 18.812 19.895 1.00 91.62 210 GLU A CA 1
ATOM 1680 C C . GLU A 1 210 ? 12.689 18.772 19.380 1.00 91.62 210 GLU A C 1
ATOM 1682 O O . GLU A 1 210 ? 12.998 19.381 18.353 1.00 91.62 210 GLU A O 1
ATOM 1687 N N . GLU A 1 211 ? 13.570 18.002 20.025 1.00 95.31 211 GLU A N 1
ATOM 1688 C CA . GLU A 1 211 ? 14.950 17.770 19.576 1.00 95.31 211 GLU A CA 1
ATOM 1689 C C . GLU A 1 211 ? 14.992 16.985 18.253 1.00 95.31 211 GLU A C 1
ATOM 1691 O O . GLU A 1 211 ? 15.664 17.410 17.311 1.00 95.31 211 GLU A O 1
ATOM 1696 N N . ALA A 1 212 ? 14.213 15.905 18.127 1.00 92.12 212 ALA A N 1
ATOM 1697 C CA . ALA A 1 212 ? 14.092 15.141 16.884 1.00 92.12 212 ALA A CA 1
ATOM 1698 C C . ALA A 1 212 ? 13.530 15.990 15.729 1.00 92.12 212 ALA A C 1
ATOM 1700 O O . ALA A 1 212 ? 14.042 15.931 14.611 1.00 92.12 212 ALA A O 1
ATOM 1701 N N . LEU A 1 213 ? 12.524 16.833 15.994 1.00 92.56 213 LEU A N 1
ATOM 1702 C CA . LEU A 1 213 ? 11.981 17.774 15.012 1.00 92.56 213 LEU A CA 1
ATOM 1703 C C . LEU A 1 213 ? 13.038 18.792 14.555 1.00 92.56 213 LEU A C 1
ATOM 1705 O O . LEU A 1 213 ? 13.130 19.078 13.363 1.00 92.56 213 LEU A O 1
ATOM 1709 N N . SER A 1 214 ? 13.864 19.303 15.473 1.00 94.62 214 SER A N 1
ATOM 1710 C CA . SER A 1 214 ? 14.975 20.204 15.138 1.00 94.62 214 SER A CA 1
ATOM 1711 C C . SER A 1 214 ? 15.991 19.535 14.202 1.00 94.62 214 SER A C 1
ATOM 1713 O O . SER A 1 214 ? 16.372 20.118 13.184 1.00 94.62 214 SER A O 1
ATOM 1715 N N . VAL A 1 215 ? 16.359 18.277 14.482 1.00 95.81 215 VAL A N 1
ATOM 1716 C CA . VAL A 1 215 ? 17.252 17.474 13.625 1.00 95.81 215 VAL A CA 1
ATOM 1717 C C . VAL A 1 215 ? 16.648 17.254 12.234 1.00 95.81 215 VAL A C 1
ATOM 1719 O O . VAL A 1 215 ? 17.345 17.445 11.238 1.00 95.81 215 VAL A O 1
ATOM 1722 N N . VAL A 1 216 ? 15.355 16.926 12.135 1.00 91.94 216 VAL A N 1
ATOM 1723 C CA . VAL A 1 216 ? 14.661 16.769 10.841 1.00 91.94 216 VAL A CA 1
ATOM 1724 C C . VAL A 1 216 ? 14.638 18.086 10.056 1.00 91.94 216 VAL A C 1
ATOM 1726 O O . VAL A 1 216 ? 14.998 18.099 8.882 1.00 91.94 216 VAL A O 1
ATOM 1729 N N . ILE A 1 217 ? 14.316 19.212 10.702 1.00 92.88 217 ILE A N 1
ATOM 1730 C CA . ILE A 1 217 ? 14.341 20.544 10.069 1.00 92.88 217 ILE A CA 1
ATOM 1731 C C . ILE A 1 217 ? 15.752 20.902 9.576 1.00 92.88 217 ILE A C 1
ATOM 1733 O O . ILE A 1 217 ? 15.901 21.526 8.523 1.00 92.88 217 ILE A O 1
ATOM 1737 N N . GLN A 1 218 ? 16.801 20.530 10.314 1.00 93.69 218 GLN A N 1
ATOM 1738 C CA . GLN A 1 218 ? 18.182 20.756 9.890 1.00 93.69 218 GLN A CA 1
ATOM 1739 C C . GLN A 1 218 ? 18.576 19.853 8.711 1.00 93.69 218 GLN A C 1
ATOM 1741 O O . GLN A 1 218 ? 19.187 20.344 7.761 1.00 93.69 218 GLN A O 1
ATOM 1746 N N . ALA A 1 219 ? 18.176 18.579 8.722 1.00 90.31 219 ALA A N 1
ATOM 1747 C CA . ALA A 1 219 ? 18.396 17.656 7.611 1.00 90.31 219 ALA A CA 1
ATOM 1748 C C . ALA A 1 219 ? 17.690 18.123 6.325 1.00 90.31 219 ALA A C 1
ATOM 1750 O O . ALA A 1 219 ? 18.297 18.117 5.257 1.00 90.31 219 ALA A O 1
ATOM 1751 N N . ASP A 1 220 ? 16.451 18.609 6.415 1.00 88.88 220 ASP A N 1
ATOM 1752 C CA . ASP A 1 220 ? 15.724 19.135 5.254 1.00 88.88 220 ASP A CA 1
ATOM 1753 C C . ASP A 1 220 ? 16.319 20.456 4.738 1.00 88.88 220 ASP A C 1
ATOM 1755 O O . ASP A 1 220 ? 16.359 20.681 3.527 1.00 88.88 220 ASP A O 1
ATOM 1759 N N . LYS A 1 221 ? 16.874 21.309 5.615 1.00 95.56 221 LYS A N 1
ATOM 1760 C CA . LYS A 1 221 ? 17.659 22.485 5.189 1.00 95.56 221 LYS A CA 1
ATOM 1761 C C . LYS A 1 221 ? 18.919 22.095 4.413 1.00 95.56 221 LYS A C 1
ATOM 1763 O O . LYS A 1 221 ? 19.236 22.774 3.434 1.00 95.56 221 LYS A O 1
ATOM 1768 N N . ILE A 1 222 ? 19.611 21.034 4.837 1.00 94.06 222 ILE A N 1
ATOM 1769 C CA . ILE A 1 222 ? 20.800 20.497 4.157 1.00 94.06 222 ILE A CA 1
ATOM 1770 C C . ILE A 1 222 ? 20.405 19.929 2.789 1.00 94.06 222 ILE A C 1
ATOM 1772 O O . ILE A 1 222 ? 20.900 20.428 1.783 1.00 94.06 222 ILE A O 1
ATOM 1776 N N . LYS A 1 223 ? 19.415 19.030 2.721 1.00 94.12 223 LYS A N 1
ATOM 1777 C CA . LYS A 1 223 ? 18.891 18.491 1.449 1.00 94.12 223 LYS A CA 1
ATOM 1778 C C . LYS A 1 223 ? 18.442 19.586 0.485 1.00 94.12 223 LYS A C 1
ATOM 1780 O O . LYS A 1 223 ? 18.738 19.541 -0.703 1.00 94.12 223 LYS A O 1
ATOM 1785 N N . ALA A 1 224 ? 17.754 20.616 0.980 1.00 90.94 224 ALA A N 1
ATOM 1786 C CA . ALA A 1 224 ? 17.347 21.743 0.148 1.00 90.94 224 ALA A CA 1
ATOM 1787 C C . ALA A 1 224 ? 18.548 22.557 -0.377 1.00 90.94 224 ALA A C 1
ATOM 1789 O O . ALA A 1 224 ? 18.453 23.157 -1.446 1.00 90.94 224 ALA A O 1
ATOM 1790 N N . ALA A 1 225 ? 19.667 22.608 0.354 1.00 93.12 225 ALA A N 1
ATOM 1791 C CA . ALA A 1 225 ? 20.912 23.212 -0.120 1.00 93.12 225 ALA A CA 1
ATOM 1792 C C . ALA A 1 225 ? 21.637 22.318 -1.139 1.00 93.12 225 ALA A C 1
ATOM 1794 O O . ALA A 1 225 ? 22.092 22.833 -2.157 1.00 93.12 225 ALA A O 1
ATOM 1795 N N . GLU A 1 226 ? 21.669 21.004 -0.918 1.00 93.19 226 GLU A N 1
ATOM 1796 C CA . GLU A 1 226 ? 22.211 20.009 -1.852 1.00 93.19 226 GLU A CA 1
ATOM 1797 C C . GLU A 1 226 ? 21.463 20.042 -3.189 1.00 93.19 226 GLU A C 1
ATOM 1799 O O . GLU A 1 226 ? 22.094 20.220 -4.225 1.00 93.19 226 GLU A O 1
ATOM 1804 N N . ILE A 1 227 ? 20.124 20.014 -3.180 1.00 90.44 227 ILE A N 1
ATOM 1805 C CA . ILE A 1 227 ? 19.291 20.125 -4.392 1.00 90.44 227 ILE A CA 1
ATOM 1806 C C . ILE A 1 227 ? 19.590 21.424 -5.160 1.00 90.44 227 ILE A C 1
ATOM 1808 O O . ILE A 1 227 ? 19.707 21.404 -6.385 1.00 90.44 227 ILE A O 1
ATOM 1812 N N . ARG A 1 228 ? 19.768 22.559 -4.463 1.00 95.75 228 ARG A N 1
ATOM 1813 C CA . ARG A 1 228 ? 20.174 23.823 -5.108 1.00 95.75 228 ARG A CA 1
ATOM 1814 C C . ARG A 1 228 ? 21.586 23.746 -5.694 1.00 95.75 228 ARG A C 1
ATOM 1816 O O . ARG A 1 228 ? 21.800 24.264 -6.784 1.00 95.75 228 ARG A O 1
ATOM 1823 N N . SER A 1 229 ? 22.527 23.104 -5.002 1.00 95.56 229 SER A N 1
ATOM 1824 C CA . SER A 1 229 ? 23.901 22.903 -5.481 1.00 95.56 229 SER A CA 1
ATOM 1825 C C . SER A 1 229 ? 23.934 22.030 -6.740 1.00 95.56 229 SER A C 1
ATOM 1827 O O . SER A 1 229 ? 24.497 22.428 -7.756 1.00 95.56 229 SER A O 1
ATOM 1829 N N . VAL A 1 230 ? 23.233 20.892 -6.719 1.00 92.81 230 VAL A N 1
ATOM 1830 C CA . VAL A 1 230 ? 23.090 19.976 -7.860 1.00 92.81 230 VAL A CA 1
ATOM 1831 C C . VAL A 1 230 ? 22.427 20.674 -9.048 1.00 92.81 230 VAL A C 1
ATOM 1833 O O . VAL A 1 230 ? 22.902 20.526 -10.171 1.00 92.81 230 VAL A O 1
ATOM 1836 N N . TYR A 1 231 ? 21.391 21.490 -8.821 1.00 93.69 231 TYR A N 1
ATOM 1837 C CA . TYR A 1 231 ? 20.781 22.312 -9.872 1.00 93.69 231 TYR A CA 1
ATOM 1838 C C . TYR A 1 231 ? 21.773 23.319 -10.479 1.00 93.69 231 TYR A C 1
ATOM 1840 O O . TYR A 1 231 ? 21.830 23.463 -11.699 1.00 93.69 231 TYR A O 1
ATOM 1848 N N . HIS A 1 232 ? 22.585 23.991 -9.654 1.00 95.25 232 HIS A N 1
ATOM 1849 C CA . HIS A 1 232 ? 23.627 24.898 -10.142 1.00 95.25 232 HIS A CA 1
ATOM 1850 C C . HIS A 1 232 ? 24.689 24.168 -10.977 1.00 95.25 232 HIS A C 1
ATOM 1852 O O . HIS A 1 232 ? 25.005 24.635 -12.069 1.00 95.25 232 HIS A O 1
ATOM 1858 N N . LEU A 1 233 ? 25.171 23.006 -10.527 1.00 94.06 233 LEU A N 1
ATOM 1859 C CA . LEU A 1 233 ? 26.137 22.188 -11.272 1.00 94.06 233 LEU A CA 1
ATOM 1860 C C . LEU A 1 233 ? 25.570 21.702 -12.616 1.00 94.06 233 LEU A C 1
ATOM 1862 O O . LEU A 1 233 ? 26.236 21.826 -13.641 1.00 94.06 233 LEU A O 1
ATOM 1866 N N . HIS A 1 234 ? 24.316 21.239 -12.652 1.00 93.75 234 HIS A N 1
ATOM 1867 C CA . HIS A 1 234 ? 23.641 20.885 -13.907 1.00 93.75 234 HIS A CA 1
ATOM 1868 C C . HIS A 1 234 ? 23.503 22.085 -14.847 1.00 93.75 234 HIS A C 1
ATOM 1870 O O . HIS A 1 234 ? 23.725 21.965 -16.051 1.00 93.75 234 HIS A O 1
ATOM 1876 N N . GLN A 1 235 ? 23.165 23.262 -14.315 1.00 96.00 235 GLN A N 1
ATOM 1877 C CA . GLN A 1 235 ? 23.065 24.480 -15.114 1.00 96.00 235 GLN A CA 1
ATOM 1878 C C . GLN A 1 235 ? 24.431 24.894 -15.688 1.00 96.00 235 GLN A C 1
ATOM 1880 O O . GLN A 1 235 ? 24.510 25.309 -16.848 1.00 96.00 235 GLN A O 1
ATOM 1885 N N . GLU A 1 236 ? 25.510 24.751 -14.916 1.00 95.56 236 GLU A N 1
ATOM 1886 C CA . GLU A 1 236 ? 26.879 24.954 -15.392 1.00 95.56 236 GLU A CA 1
ATOM 1887 C C . GLU A 1 236 ? 27.239 23.954 -16.495 1.00 95.56 236 GLU A C 1
ATOM 1889 O O . GLU A 1 236 ? 27.705 24.382 -17.555 1.00 95.56 236 GLU A O 1
ATOM 1894 N N . GLU A 1 237 ? 26.931 22.668 -16.320 1.00 94.62 237 GLU A N 1
ATOM 1895 C CA . GLU A 1 237 ? 27.235 21.619 -17.297 1.00 94.62 237 GLU A CA 1
ATOM 1896 C C . GLU A 1 237 ? 26.452 21.789 -18.605 1.00 94.62 237 GLU A C 1
ATOM 1898 O O . GLU A 1 237 ? 27.035 21.748 -19.688 1.00 94.62 237 GLU A O 1
ATOM 1903 N N . ILE A 1 238 ? 25.167 22.153 -18.535 1.00 92.38 238 ILE A N 1
ATOM 1904 C CA . ILE A 1 238 ? 24.373 22.548 -19.708 1.00 92.38 238 ILE A CA 1
ATOM 1905 C C . ILE A 1 238 ? 25.032 23.729 -20.441 1.00 92.38 238 ILE A C 1
ATOM 1907 O O . ILE A 1 238 ? 25.044 23.763 -21.675 1.00 92.38 238 ILE A O 1
ATOM 1911 N N . THR A 1 239 ? 25.607 24.707 -19.726 1.00 94.38 239 THR A N 1
ATOM 1912 C CA . THR A 1 239 ? 26.366 25.786 -20.387 1.00 94.38 239 THR A CA 1
ATOM 1913 C C . THR A 1 239 ? 27.739 25.345 -20.897 1.00 94.38 239 THR A C 1
ATOM 1915 O O . THR A 1 239 ? 28.234 25.955 -21.845 1.00 94.38 239 THR A O 1
ATOM 1918 N N . ARG A 1 240 ? 28.368 24.313 -20.321 1.00 97.44 240 ARG A N 1
ATOM 1919 C CA . ARG A 1 240 ? 29.613 23.718 -20.834 1.00 97.44 240 ARG A CA 1
ATOM 1920 C C . ARG A 1 240 ? 29.343 23.030 -22.170 1.00 97.44 240 ARG A C 1
ATOM 1922 O O . ARG A 1 240 ? 29.863 23.496 -23.182 1.00 97.44 240 ARG A O 1
ATOM 1929 N N . ILE A 1 241 ? 28.405 22.080 -22.183 1.00 94.25 241 ILE A N 1
ATOM 1930 C CA . ILE A 1 241 ? 27.967 21.327 -23.366 1.00 94.25 241 ILE A CA 1
ATOM 1931 C C . ILE A 1 241 ? 27.574 22.278 -24.501 1.00 94.25 241 ILE A C 1
ATOM 1933 O O . ILE A 1 241 ? 28.068 22.133 -25.614 1.00 94.25 241 ILE A O 1
ATOM 1937 N N . LYS A 1 242 ? 26.775 23.324 -24.233 1.00 95.75 242 LYS A N 1
ATOM 1938 C CA . LYS A 1 242 ? 26.435 24.337 -25.254 1.00 95.75 242 LYS A CA 1
ATOM 1939 C C . LYS A 1 242 ? 27.676 25.004 -25.861 1.00 95.75 242 LYS A C 1
ATOM 1941 O O . LYS A 1 242 ? 27.787 25.079 -27.081 1.00 95.75 242 LYS A O 1
ATOM 1946 N N . ARG A 1 243 ? 28.643 25.431 -25.037 1.00 97.19 243 ARG A N 1
ATOM 1947 C CA . ARG A 1 243 ? 29.905 26.032 -25.518 1.00 97.19 243 ARG A CA 1
ATOM 1948 C C . ARG A 1 243 ? 30.782 25.033 -26.280 1.00 97.19 243 ARG A C 1
ATOM 1950 O O . ARG A 1 243 ? 31.543 25.469 -27.144 1.00 97.19 243 ARG A O 1
ATOM 1957 N N . ASP A 1 244 ? 30.737 23.748 -25.931 1.00 94.38 244 ASP A N 1
ATOM 1958 C CA . ASP A 1 244 ? 31.451 22.675 -26.632 1.00 94.38 244 ASP A CA 1
ATOM 1959 C C . ASP A 1 244 ? 30.814 22.412 -28.005 1.00 94.38 244 ASP A C 1
ATOM 1961 O O . ASP A 1 244 ? 31.514 22.482 -29.015 1.00 94.38 244 ASP A O 1
ATOM 1965 N N . CYS A 1 245 ? 29.487 22.253 -28.072 1.00 92.00 245 CYS A N 1
ATOM 1966 C CA . CYS A 1 245 ? 28.734 22.146 -29.324 1.00 92.00 245 CYS A CA 1
ATOM 1967 C C . CYS A 1 245 ? 28.960 23.361 -30.237 1.00 92.00 245 CYS A C 1
ATOM 1969 O O . CYS A 1 245 ? 29.280 23.188 -31.410 1.00 92.00 245 CYS A O 1
ATOM 1971 N N . ASP A 1 246 ? 28.893 24.589 -29.711 1.00 94.94 246 ASP A N 1
ATOM 1972 C CA . ASP A 1 246 ? 29.170 25.809 -30.484 1.00 94.94 246 ASP A CA 1
ATOM 1973 C C . ASP A 1 246 ? 30.616 25.866 -31.001 1.00 94.94 246 ASP A C 1
ATOM 1975 O O . ASP A 1 246 ? 30.898 26.510 -32.016 1.00 94.94 246 ASP A O 1
ATOM 1979 N N . ARG A 1 247 ? 31.579 25.267 -30.287 1.00 97.06 247 ARG A N 1
ATOM 1980 C CA . ARG A 1 247 ? 32.967 25.146 -30.759 1.00 97.06 247 ARG A CA 1
ATOM 1981 C C . ARG A 1 247 ? 33.076 24.103 -31.867 1.00 97.06 247 ARG A C 1
ATOM 1983 O O . ARG A 1 247 ? 33.734 24.379 -32.866 1.00 97.06 247 ARG A O 1
ATOM 1990 N N . GLU A 1 248 ? 32.400 22.967 -31.739 1.00 95.81 248 GLU A N 1
ATOM 1991 C CA . GLU A 1 248 ? 32.431 21.905 -32.748 1.00 95.81 248 GLU A CA 1
ATOM 1992 C C . GLU A 1 248 ? 31.716 22.310 -34.044 1.00 95.81 248 GLU A C 1
ATOM 1994 O O . GLU A 1 248 ? 32.276 22.156 -35.126 1.00 95.81 248 GLU A O 1
ATOM 1999 N N . ILE A 1 249 ? 30.550 22.960 -33.948 1.00 95.12 249 ILE A N 1
ATOM 2000 C CA . ILE A 1 249 ? 29.842 23.549 -35.097 1.00 95.12 249 ILE A CA 1
ATOM 2001 C C . ILE A 1 249 ? 30.754 24.524 -35.854 1.00 95.12 249 ILE A C 1
ATOM 2003 O O . ILE A 1 249 ? 30.791 24.502 -37.083 1.00 95.12 249 ILE A O 1
ATOM 2007 N N . ARG A 1 250 ? 31.535 25.356 -35.148 1.00 96.69 250 ARG A N 1
ATOM 2008 C CA . ARG A 1 250 ? 32.494 26.275 -35.788 1.00 96.69 250 ARG A CA 1
ATOM 2009 C C . ARG A 1 250 ? 33.612 25.540 -36.528 1.00 96.69 250 ARG A C 1
ATOM 2011 O O . ARG A 1 250 ? 33.866 25.893 -37.677 1.00 96.69 250 ARG A O 1
ATOM 2018 N N . LYS A 1 251 ? 34.217 24.502 -35.935 1.00 97.31 251 LYS A N 1
ATOM 2019 C CA . LYS A 1 251 ? 35.227 23.671 -36.620 1.00 97.31 251 LYS A CA 1
ATOM 2020 C C . LYS A 1 251 ? 34.657 23.009 -37.875 1.00 97.31 251 LYS A C 1
ATOM 2022 O O . LYS A 1 251 ? 35.250 23.122 -38.942 1.00 97.31 251 LYS A O 1
ATOM 2027 N N . LEU A 1 252 ? 33.488 22.373 -37.768 1.00 96.12 252 LEU A N 1
ATOM 2028 C CA . LEU A 1 252 ? 32.828 21.707 -38.894 1.00 96.12 252 LEU A CA 1
ATOM 2029 C C . LEU A 1 252 ? 32.489 22.703 -40.014 1.00 96.12 252 LEU A C 1
ATOM 2031 O O . LEU A 1 252 ? 32.702 22.411 -41.186 1.00 96.12 252 LEU A O 1
ATOM 2035 N N . MET A 1 253 ? 32.044 23.917 -39.671 1.00 96.12 253 MET A N 1
ATOM 2036 C CA . MET A 1 253 ? 31.820 24.998 -40.639 1.00 96.12 253 MET A CA 1
ATOM 2037 C C . MET A 1 253 ? 33.110 25.486 -41.319 1.00 96.12 253 MET A C 1
ATOM 2039 O O . MET A 1 253 ? 33.074 25.885 -42.484 1.00 96.12 253 MET A O 1
ATOM 2043 N N . GLU A 1 254 ? 34.249 25.485 -40.626 1.00 96.25 254 GLU A N 1
ATOM 2044 C CA . GLU A 1 254 ? 35.559 25.793 -41.220 1.00 96.25 254 GLU A CA 1
ATOM 2045 C C . GLU A 1 254 ? 36.059 24.660 -42.126 1.00 96.25 254 GLU A C 1
ATOM 2047 O O . GLU A 1 254 ? 36.582 24.931 -43.210 1.00 96.25 254 GLU A O 1
ATOM 2052 N N . GLU A 1 255 ? 35.831 23.403 -41.735 1.00 96.62 255 GLU A N 1
ATOM 2053 C CA . GLU A 1 255 ? 36.159 22.219 -42.531 1.00 96.62 255 GLU A CA 1
ATOM 2054 C C . GLU A 1 255 ? 35.314 22.139 -43.811 1.00 96.62 255 GLU A C 1
ATOM 2056 O O . GLU A 1 255 ? 35.864 21.888 -44.883 1.00 96.62 255 GLU A O 1
ATOM 2061 N N . ILE A 1 256 ? 34.009 22.433 -43.739 1.00 95.88 256 ILE A N 1
ATOM 2062 C CA . ILE A 1 256 ? 33.129 22.556 -44.914 1.00 95.88 256 ILE A CA 1
ATOM 2063 C C . ILE A 1 256 ? 33.676 23.629 -45.861 1.00 95.88 256 ILE A C 1
ATOM 2065 O O . ILE A 1 256 ? 33.993 23.320 -47.004 1.00 95.88 256 ILE A O 1
ATOM 2069 N N . LYS A 1 257 ? 33.950 24.848 -45.372 1.00 96.56 257 LYS A N 1
ATOM 2070 C CA . LYS A 1 257 ? 34.553 25.922 -46.190 1.00 96.56 257 LYS A CA 1
ATOM 2071 C C . LYS A 1 257 ? 35.917 25.549 -46.777 1.00 96.56 257 LYS A C 1
ATOM 2073 O O . LYS A 1 257 ? 36.335 26.114 -47.788 1.00 96.56 257 LYS A O 1
ATOM 2078 N N . PHE A 1 258 ? 36.687 24.680 -46.124 1.00 95.62 258 PHE A N 1
ATOM 2079 C CA . PHE A 1 258 ? 37.931 24.152 -46.681 1.00 95.62 258 PHE A CA 1
ATOM 2080 C C . PHE A 1 258 ? 37.657 23.145 -47.807 1.00 95.62 258 PHE A C 1
ATOM 2082 O O . PHE A 1 258 ? 38.236 23.282 -48.884 1.00 95.62 258 PHE A O 1
ATOM 2089 N N . LYS A 1 259 ? 36.728 22.205 -47.597 1.00 95.44 259 LYS A N 1
ATOM 2090 C CA . LYS A 1 259 ? 36.299 21.230 -48.609 1.00 95.44 259 LYS A CA 1
ATOM 2091 C C . LYS A 1 259 ? 35.668 21.907 -49.825 1.00 95.44 259 LYS A C 1
ATOM 2093 O O . LYS A 1 259 ? 36.089 21.594 -50.928 1.00 95.44 259 LYS A O 1
ATOM 2098 N N . ASP A 1 260 ? 34.792 22.895 -49.652 1.00 95.50 260 ASP A N 1
ATOM 2099 C CA . ASP A 1 260 ? 34.187 23.663 -50.754 1.00 95.50 260 ASP A CA 1
ATOM 2100 C C . ASP A 1 260 ? 35.251 24.334 -51.638 1.00 95.50 260 ASP A C 1
ATOM 2102 O O . ASP A 1 260 ? 35.175 24.296 -52.864 1.00 95.50 260 ASP A O 1
ATOM 2106 N N . ARG A 1 261 ? 36.301 24.903 -51.026 1.00 96.25 261 ARG A N 1
ATOM 2107 C CA . ARG A 1 261 ? 37.439 25.478 -51.766 1.00 96.25 261 ARG A CA 1
ATOM 2108 C C . ARG A 1 261 ? 38.243 24.412 -52.511 1.00 96.25 261 ARG A C 1
ATOM 2110 O O . ARG A 1 261 ? 38.695 24.683 -53.619 1.00 96.25 261 ARG A O 1
ATOM 2117 N N . ALA A 1 262 ? 38.418 23.224 -51.932 1.00 95.56 262 ALA A N 1
ATOM 2118 C CA . ALA A 1 262 ? 39.076 22.107 -52.606 1.00 95.56 262 ALA A CA 1
ATOM 2119 C C . ALA A 1 262 ? 38.234 21.575 -53.783 1.00 95.56 262 ALA A C 1
ATOM 2121 O O . ALA A 1 262 ? 38.778 21.371 -54.866 1.00 95.56 262 ALA A O 1
ATOM 2122 N N . VAL A 1 263 ? 36.914 21.432 -53.607 1.00 94.81 263 VAL A N 1
ATOM 2123 C CA . VAL A 1 263 ? 35.973 21.059 -54.676 1.00 94.81 263 VAL A CA 1
ATOM 2124 C C . VAL A 1 263 ? 36.026 22.075 -55.816 1.00 94.81 263 VAL A C 1
ATOM 2126 O O . VAL A 1 263 ? 36.261 21.677 -56.949 1.00 94.81 263 VAL A O 1
ATOM 2129 N N . PHE A 1 264 ? 35.944 23.376 -55.526 1.00 95.81 264 PHE A N 1
ATOM 2130 C CA . PHE A 1 264 ? 36.032 24.431 -56.544 1.00 95.81 264 PHE A CA 1
ATOM 2131 C C . PHE A 1 264 ? 37.338 24.388 -57.365 1.00 95.81 264 PHE A C 1
ATOM 2133 O O . PHE A 1 264 ? 37.336 24.652 -58.570 1.00 95.81 264 PHE A O 1
ATOM 2140 N N . VAL A 1 265 ? 38.471 24.049 -56.736 1.00 95.56 265 VAL A N 1
ATOM 2141 C CA . VAL A 1 265 ? 39.746 23.858 -57.452 1.00 95.56 265 VAL A CA 1
ATOM 2142 C C . VAL A 1 265 ? 39.678 22.632 -58.365 1.00 95.56 265 VAL A C 1
ATOM 2144 O O . VAL A 1 265 ? 40.017 22.747 -59.542 1.00 95.56 265 VAL A O 1
ATOM 2147 N N . LEU A 1 266 ? 39.177 21.498 -57.866 1.00 92.56 266 LEU A N 1
ATOM 2148 C CA . LEU A 1 266 ? 39.027 20.266 -58.648 1.00 92.56 266 LEU A CA 1
ATOM 2149 C C . LEU A 1 266 ? 38.048 20.429 -59.822 1.00 92.56 266 LEU A C 1
ATOM 2151 O O . LEU A 1 266 ? 38.334 19.964 -60.920 1.00 92.56 266 LEU A O 1
ATOM 2155 N N . GLU A 1 267 ? 36.930 21.135 -59.636 1.00 91.12 267 GLU A N 1
ATOM 2156 C CA . GLU A 1 267 ? 35.976 21.467 -60.705 1.00 91.12 267 GLU A CA 1
ATOM 2157 C C . GLU A 1 267 ? 36.630 22.316 -61.804 1.00 91.12 267 GLU A C 1
ATOM 2159 O O . GLU A 1 267 ? 36.432 22.069 -62.997 1.00 91.12 267 GLU A O 1
ATOM 2164 N N . LYS A 1 268 ? 37.461 23.292 -61.417 1.00 94.38 268 LYS A N 1
ATOM 2165 C CA . LYS A 1 268 ? 38.209 24.129 -62.361 1.00 94.38 268 LYS A CA 1
ATOM 2166 C C . LYS A 1 268 ? 39.260 23.325 -63.131 1.00 94.38 268 LYS A C 1
ATOM 2168 O O . LYS A 1 268 ? 39.393 23.508 -64.342 1.00 94.38 268 LYS A O 1
ATOM 2173 N N . GLU A 1 269 ? 39.999 22.447 -62.457 1.00 92.69 269 GLU A N 1
ATOM 2174 C CA . GLU A 1 269 ? 40.983 21.556 -63.086 1.00 92.69 269 GLU A CA 1
ATOM 2175 C C . GLU A 1 269 ? 40.309 20.572 -64.051 1.00 92.69 269 GLU A C 1
ATOM 2177 O O . GLU A 1 269 ? 40.739 20.450 -65.201 1.00 92.69 269 GLU A O 1
ATOM 2182 N N . LEU A 1 270 ? 39.189 19.969 -63.641 1.00 90.44 270 LEU A N 1
ATOM 2183 C CA . LEU A 1 270 ? 38.367 19.093 -64.476 1.00 90.44 270 LEU A CA 1
ATOM 2184 C C . LEU A 1 270 ? 37.826 19.827 -65.713 1.00 90.44 270 LEU A C 1
ATOM 2186 O O . LEU A 1 270 ? 37.876 19.286 -66.816 1.00 90.44 270 LEU A O 1
ATOM 2190 N N . GLY A 1 271 ? 37.374 21.077 -65.566 1.00 88.88 271 GLY A N 1
ATOM 2191 C CA . GLY A 1 271 ? 36.939 21.919 -66.686 1.00 88.88 271 GLY A CA 1
ATOM 2192 C C . GLY A 1 271 ? 38.061 22.221 -67.689 1.00 88.88 271 GLY A C 1
ATOM 2193 O O . GLY A 1 271 ? 37.848 22.160 -68.903 1.00 88.88 271 GLY A O 1
ATOM 2194 N N . VAL A 1 272 ? 39.283 22.481 -67.207 1.00 91.69 272 VAL A N 1
ATOM 2195 C CA . VAL A 1 272 ? 40.468 22.643 -68.072 1.00 91.69 272 VAL A CA 1
ATOM 2196 C C . VAL A 1 272 ? 40.809 21.331 -68.782 1.00 91.69 272 VAL A C 1
ATOM 2198 O O . VAL A 1 272 ? 41.074 21.346 -69.986 1.00 91.69 272 VAL A O 1
ATOM 2201 N N . GLN A 1 273 ? 40.766 20.199 -68.077 1.00 87.75 273 GLN A N 1
ATOM 2202 C CA . GLN A 1 273 ? 41.047 18.879 -68.643 1.00 87.75 273 GLN A CA 1
ATOM 2203 C C . GLN A 1 273 ? 40.004 18.474 -69.699 1.00 87.75 273 GLN A C 1
ATOM 2205 O O . GLN A 1 273 ? 40.367 17.977 -70.767 1.00 87.75 273 GLN A O 1
ATOM 2210 N N . ALA A 1 274 ? 38.719 18.750 -69.460 1.00 85.56 274 ALA A N 1
ATOM 2211 C CA . ALA A 1 274 ? 37.645 18.562 -70.433 1.00 85.56 274 ALA A CA 1
ATOM 2212 C C . ALA A 1 274 ? 37.865 19.413 -71.698 1.00 85.56 274 ALA A C 1
ATOM 2214 O O . ALA A 1 274 ? 37.809 18.891 -72.812 1.00 85.56 274 ALA A O 1
ATOM 2215 N N . GLY A 1 275 ? 38.219 20.694 -71.542 1.00 87.19 275 GLY A N 1
ATOM 2216 C CA . GLY A 1 275 ? 38.545 21.579 -72.665 1.00 87.19 275 GLY A CA 1
ATOM 2217 C C . GLY A 1 275 ? 39.790 21.149 -73.457 1.00 87.19 275 GLY A C 1
ATOM 2218 O O . GLY A 1 275 ? 39.814 21.271 -74.681 1.00 87.19 275 GLY A O 1
ATOM 2219 N N . GLN A 1 276 ? 40.817 20.604 -72.796 1.00 86.94 276 GLN A N 1
ATOM 2220 C CA . GLN A 1 276 ? 41.972 19.996 -73.474 1.00 86.94 276 GLN A CA 1
ATOM 2221 C C . GLN A 1 276 ? 41.566 18.740 -74.257 1.00 86.94 276 GLN A C 1
ATOM 2223 O O . GLN A 1 276 ? 41.955 18.586 -75.414 1.00 86.94 276 GLN A O 1
ATOM 2228 N N . THR A 1 277 ? 40.734 17.887 -73.656 1.00 86.88 277 THR A N 1
ATOM 2229 C CA . THR A 1 277 ? 40.233 16.649 -74.270 1.00 86.88 277 THR A CA 1
ATOM 2230 C C . THR A 1 277 ? 39.403 16.963 -75.516 1.00 86.88 277 THR A C 1
ATOM 2232 O O . THR A 1 277 ? 39.623 16.364 -76.563 1.00 86.88 277 THR A O 1
ATOM 2235 N N . GLN A 1 278 ? 38.536 17.979 -75.460 1.00 85.25 278 GLN A N 1
ATOM 2236 C CA . GLN A 1 278 ? 37.747 18.431 -76.609 1.00 85.25 278 GLN A CA 1
ATOM 2237 C C . GLN A 1 278 ? 38.617 18.974 -77.758 1.00 85.25 278 GLN A C 1
ATOM 2239 O O . GLN A 1 278 ? 38.314 18.733 -78.923 1.00 85.25 278 GLN A O 1
ATOM 2244 N N . ARG A 1 279 ? 39.731 19.664 -77.470 1.00 88.19 279 ARG A N 1
ATOM 2245 C CA . ARG A 1 279 ? 40.675 20.098 -78.521 1.00 88.19 279 ARG A CA 1
ATOM 2246 C C . ARG A 1 279 ? 41.387 18.922 -79.186 1.00 88.19 279 ARG A C 1
ATOM 2248 O O . ARG A 1 279 ? 41.557 18.942 -80.400 1.00 88.19 279 ARG A O 1
ATOM 2255 N N . LEU A 1 280 ? 41.787 17.914 -78.410 1.00 86.94 280 LEU A N 1
ATOM 2256 C CA . LEU A 1 280 ? 42.392 16.687 -78.941 1.00 86.94 280 LEU A CA 1
ATOM 2257 C C . LEU A 1 280 ? 41.385 15.890 -79.783 1.00 86.94 280 LEU A C 1
ATOM 2259 O O . LEU A 1 280 ? 41.743 15.386 -80.843 1.00 86.94 280 LEU A O 1
ATOM 2263 N N . GLN A 1 281 ? 40.122 15.842 -79.354 1.00 83.62 281 GLN A N 1
ATOM 2264 C CA . GLN A 1 281 ? 39.012 15.251 -80.102 1.00 83.62 281 GLN A CA 1
ATOM 2265 C C . GLN A 1 281 ? 38.823 15.943 -81.466 1.00 83.62 281 GLN A C 1
ATOM 2267 O O . GLN A 1 281 ? 38.835 15.270 -82.491 1.00 83.62 281 GLN A O 1
ATOM 2272 N N . LEU A 1 282 ? 38.768 17.281 -81.500 1.00 87.88 282 LEU A N 1
ATOM 2273 C CA . LEU A 1 282 ? 38.652 18.052 -82.748 1.00 87.88 282 LEU A CA 1
ATOM 2274 C C . LEU A 1 282 ? 39.885 17.911 -83.660 1.00 87.88 282 LEU A C 1
ATOM 2276 O O . LEU A 1 282 ? 39.746 17.843 -84.879 1.00 87.88 282 LEU A O 1
ATOM 2280 N N . GLN A 1 283 ? 41.098 17.837 -83.097 1.00 84.75 283 GLN A N 1
ATOM 2281 C CA . GLN A 1 283 ? 42.305 17.544 -83.882 1.00 84.75 283 GLN A CA 1
ATOM 2282 C C . GLN A 1 283 ? 42.259 16.144 -84.497 1.00 84.75 283 GLN A C 1
ATOM 2284 O O . GLN A 1 283 ? 42.658 15.978 -85.648 1.00 84.75 283 GLN A O 1
ATOM 2289 N N . LYS A 1 284 ? 41.760 15.151 -83.754 1.00 87.62 284 LYS A N 1
ATOM 2290 C CA . LYS A 1 284 ? 41.565 13.791 -84.257 1.00 87.62 284 LYS A CA 1
ATOM 2291 C C . LYS A 1 284 ? 40.535 13.765 -85.389 1.00 87.62 284 LYS A C 1
ATOM 2293 O O . LYS A 1 284 ? 40.820 13.189 -86.429 1.00 87.62 284 LYS A O 1
ATOM 2298 N N . GLU A 1 285 ? 39.391 14.423 -85.220 1.00 84.31 285 GLU A N 1
ATOM 2299 C CA . GLU A 1 285 ? 38.334 14.496 -86.240 1.00 84.31 285 GLU A CA 1
ATOM 2300 C C . GLU A 1 285 ? 38.835 15.163 -87.536 1.00 84.31 285 GLU A C 1
ATOM 2302 O O . GLU A 1 285 ? 38.603 14.636 -88.621 1.00 84.31 285 GLU A O 1
ATOM 2307 N N . ALA A 1 286 ? 39.635 16.232 -87.439 1.00 84.31 286 ALA A N 1
ATOM 2308 C CA . ALA A 1 286 ? 40.281 16.854 -88.601 1.00 84.31 286 ALA A CA 1
ATOM 2309 C C . ALA A 1 286 ? 41.326 15.943 -89.290 1.00 84.31 286 ALA A C 1
ATOM 2311 O O . ALA A 1 286 ? 41.467 15.967 -90.514 1.00 84.31 286 ALA A O 1
ATOM 2312 N N . LEU A 1 287 ? 42.058 15.126 -88.523 1.00 82.06 287 LEU A N 1
ATOM 2313 C CA . LEU A 1 287 ? 42.970 14.100 -89.051 1.00 82.06 287 LEU A CA 1
ATOM 2314 C C . LEU A 1 287 ? 42.208 12.956 -89.739 1.00 82.06 287 LEU A C 1
ATOM 2316 O O . LEU A 1 287 ? 42.611 12.511 -90.814 1.00 82.06 287 LEU A O 1
ATOM 2320 N N . ASP A 1 288 ? 41.093 12.512 -89.157 1.00 81.19 288 ASP A N 1
ATOM 2321 C CA . ASP A 1 288 ? 40.217 11.488 -89.730 1.00 81.19 288 ASP A CA 1
ATOM 2322 C C . ASP A 1 288 ? 39.568 11.984 -91.047 1.00 81.19 288 ASP A C 1
ATOM 2324 O O . ASP A 1 288 ? 39.500 11.222 -92.016 1.00 81.19 288 ASP A O 1
ATOM 2328 N N . GLU A 1 289 ? 39.198 13.270 -91.157 1.00 80.62 289 GLU A N 1
ATOM 2329 C CA . GLU A 1 289 ? 38.762 13.887 -92.425 1.00 80.62 289 GLU A CA 1
ATOM 2330 C C . GLU A 1 289 ? 39.873 13.913 -93.488 1.00 80.62 289 GLU A C 1
ATOM 2332 O O . GLU A 1 289 ? 39.631 13.524 -94.634 1.00 80.62 289 GLU A O 1
ATOM 2337 N N . GLN A 1 290 ? 41.105 14.303 -93.132 1.00 77.88 290 GLN A N 1
ATOM 2338 C CA . GLN A 1 290 ? 42.248 14.273 -94.061 1.00 77.88 290 GLN A CA 1
ATOM 2339 C C . GLN A 1 290 ? 42.553 12.850 -94.558 1.00 77.88 290 GLN A C 1
ATOM 2341 O O . GLN A 1 290 ? 42.833 12.643 -95.743 1.00 77.88 290 GLN A O 1
ATOM 2346 N N . LEU A 1 291 ? 42.445 11.848 -93.680 1.00 74.75 291 LEU A N 1
ATOM 2347 C CA . LEU A 1 291 ? 42.585 10.436 -94.041 1.00 74.75 291 LEU A CA 1
ATOM 2348 C C . LEU A 1 291 ? 41.429 9.941 -94.925 1.00 74.75 291 LEU A C 1
ATOM 2350 O O . LEU A 1 291 ? 41.656 9.109 -95.807 1.00 74.75 291 LEU A O 1
ATOM 2354 N N . SER A 1 292 ? 40.207 10.453 -94.742 1.00 73.75 292 SER A N 1
ATOM 2355 C CA . SER A 1 292 ? 39.078 10.147 -95.629 1.00 73.75 292 SER A CA 1
ATOM 2356 C C . SER A 1 292 ? 39.274 10.748 -97.023 1.00 73.75 292 SER A C 1
ATOM 2358 O O . SER A 1 292 ? 39.097 10.044 -98.014 1.00 73.75 292 SER A O 1
ATOM 2360 N N . GLN A 1 293 ? 39.742 11.998 -97.115 1.00 69.88 293 GLN A N 1
ATOM 2361 C CA . GLN A 1 293 ? 40.046 12.661 -98.391 1.00 69.88 293 GLN A CA 1
ATOM 2362 C C . GLN A 1 293 ? 41.164 11.938 -99.165 1.00 69.88 293 GLN A C 1
ATOM 2364 O O . GLN A 1 293 ? 41.042 11.731 -100.372 1.00 69.88 293 GLN A O 1
ATOM 2369 N N . LEU A 1 294 ? 42.207 11.450 -98.480 1.00 64.44 294 LEU A N 1
ATOM 2370 C CA . LEU A 1 294 ? 43.227 10.578 -99.086 1.00 64.44 294 LEU A CA 1
ATOM 2371 C C . LEU A 1 294 ? 42.636 9.254 -99.610 1.00 64.44 294 LEU A C 1
ATOM 2373 O O . LEU A 1 294 ? 42.979 8.819 -100.707 1.00 64.44 294 LEU A O 1
ATOM 2377 N N . ARG A 1 295 ? 41.699 8.640 -98.875 1.00 63.91 295 ARG A N 1
ATOM 2378 C CA . ARG A 1 295 ? 40.969 7.421 -99.295 1.00 63.91 295 ARG A CA 1
ATOM 2379 C C . ARG A 1 295 ? 39.908 7.656 -100.378 1.00 63.91 295 ARG A C 1
ATOM 2381 O O . ARG A 1 295 ? 39.325 6.693 -100.885 1.00 63.91 295 ARG A O 1
ATOM 2388 N N . GLU A 1 296 ? 39.612 8.906 -100.711 1.00 57.16 296 GLU A N 1
ATOM 2389 C CA . GLU A 1 296 ? 38.732 9.292 -101.817 1.00 57.16 296 GLU A CA 1
ATOM 2390 C C . GLU A 1 296 ? 39.538 9.660 -103.067 1.00 57.16 296 GLU A C 1
ATOM 2392 O O . GLU A 1 296 ? 39.154 9.259 -104.166 1.00 57.16 296 GLU A O 1
ATOM 2397 N N . ALA A 1 297 ? 40.707 10.286 -102.899 1.00 54.97 297 ALA A N 1
ATOM 2398 C CA . ALA A 1 297 ? 41.665 10.537 -103.977 1.00 54.97 297 ALA A CA 1
ATOM 2399 C C . ALA A 1 297 ? 42.173 9.246 -104.657 1.00 54.97 297 ALA A C 1
ATOM 2401 O O . ALA A 1 297 ? 42.455 9.253 -105.853 1.00 54.97 297 ALA A O 1
ATOM 2402 N N . ASP A 1 298 ? 42.231 8.128 -103.926 1.00 47.12 298 ASP A N 1
ATOM 2403 C CA . ASP A 1 298 ? 42.736 6.834 -104.418 1.00 47.12 298 ASP A CA 1
ATOM 2404 C C . ASP A 1 298 ? 41.674 5.979 -105.163 1.00 47.12 298 ASP A C 1
ATOM 2406 O O . ASP A 1 298 ? 41.917 4.832 -105.533 1.00 47.12 298 ASP A O 1
ATOM 2410 N N . ARG A 1 299 ? 40.457 6.505 -105.408 1.00 45.50 299 ARG A N 1
ATOM 2411 C CA . ARG A 1 299 ? 39.340 5.744 -106.027 1.00 45.50 299 ARG A CA 1
ATOM 2412 C C . ARG A 1 299 ? 39.224 5.852 -107.553 1.00 45.50 299 ARG A C 1
ATOM 2414 O O . ARG A 1 299 ? 38.178 5.515 -108.114 1.00 45.50 299 ARG A O 1
ATOM 2421 N N . HIS A 1 300 ? 40.282 6.268 -108.246 1.00 39.72 300 HIS A N 1
ATOM 2422 C CA . HIS A 1 300 ? 40.280 6.398 -109.706 1.00 39.72 300 HIS A CA 1
ATOM 2423 C C . HIS A 1 300 ? 41.477 5.724 -110.393 1.00 39.72 300 HIS A C 1
ATOM 2425 O O . HIS A 1 300 ? 42.275 6.399 -111.027 1.00 39.72 300 HIS A O 1
ATOM 2431 N N . LEU A 1 301 ? 41.535 4.386 -110.357 1.00 37.09 301 LEU A N 1
ATOM 2432 C CA . LEU A 1 301 ? 41.996 3.519 -111.461 1.00 37.09 301 LEU A CA 1
ATOM 2433 C C . LEU A 1 301 ? 41.529 2.070 -111.198 1.00 37.09 301 LEU A C 1
ATOM 2435 O O . LEU A 1 301 ? 41.373 1.670 -110.048 1.00 37.09 301 LEU A O 1
ATOM 2439 N N . SER A 1 302 ? 41.222 1.286 -112.243 1.00 27.73 302 SER A N 1
ATOM 2440 C CA . SER A 1 302 ? 40.415 0.058 -112.095 1.00 27.73 302 SER A CA 1
ATOM 2441 C C . SER A 1 302 ? 40.964 -1.179 -112.822 1.00 27.73 302 SER A C 1
ATOM 2443 O O . SER A 1 302 ? 41.047 -1.172 -114.046 1.00 27.73 302 SER A O 1
ATOM 2445 N N . SER A 1 303 ? 41.133 -2.279 -112.062 1.00 31.23 303 SER A N 1
ATOM 2446 C CA . SER A 1 303 ? 41.006 -3.696 -112.494 1.00 31.23 303 SER A CA 1
ATOM 2447 C C . SER A 1 303 ? 42.028 -4.268 -113.519 1.00 31.23 303 SER A C 1
ATOM 2449 O O . SER A 1 303 ? 42.769 -3.491 -114.115 1.00 31.23 303 SER A O 1
ATOM 2451 N N . PRO A 1 304 ? 42.075 -5.607 -113.795 1.00 48.31 304 PRO A N 1
ATOM 2452 C CA . PRO A 1 304 ? 41.239 -6.706 -113.256 1.00 48.31 304 PRO A CA 1
ATOM 2453 C C . PRO A 1 304 ? 41.917 -8.067 -112.896 1.00 48.31 304 PRO A C 1
ATOM 2455 O O . PRO A 1 304 ? 42.762 -8.553 -113.637 1.00 48.31 304 PRO A O 1
ATOM 2458 N N . LYS A 1 305 ? 41.298 -8.796 -111.934 1.00 27.70 305 LYS A N 1
ATOM 2459 C CA . LYS A 1 305 ? 41.207 -10.292 -111.809 1.00 27.70 305 LYS A CA 1
ATOM 2460 C C . LYS A 1 305 ? 42.529 -11.074 -111.515 1.00 27.70 305 LYS A C 1
ATOM 2462 O O . LYS A 1 305 ? 43.594 -10.652 -111.921 1.00 27.70 305 LYS A O 1
ATOM 2467 N N . ARG A 1 306 ? 42.548 -12.240 -110.834 1.00 32.12 306 ARG A N 1
ATOM 2468 C CA . ARG A 1 306 ? 41.487 -13.199 -110.431 1.00 32.12 306 ARG A CA 1
ATOM 2469 C C . ARG A 1 306 ? 41.947 -14.146 -109.287 1.00 32.12 306 ARG A C 1
ATOM 2471 O O . ARG A 1 306 ? 43.131 -14.409 -109.173 1.00 32.12 306 ARG A O 1
ATOM 2478 N N . GLU A 1 307 ? 40.961 -14.753 -108.613 1.00 27.28 307 GLU A N 1
ATOM 2479 C CA . GLU A 1 307 ? 40.974 -16.074 -107.928 1.00 27.28 307 GLU A CA 1
ATOM 2480 C C . GLU A 1 307 ? 41.634 -16.300 -106.535 1.00 27.28 307 GLU A C 1
ATOM 2482 O O . GLU A 1 307 ? 42.791 -16.002 -106.270 1.00 27.28 307 GLU A O 1
ATOM 2487 N N . LEU A 1 308 ? 40.807 -16.899 -105.660 1.00 37.69 308 LEU A N 1
ATOM 2488 C CA . LEU A 1 308 ? 41.087 -17.655 -104.421 1.00 37.69 308 LEU A CA 1
ATOM 2489 C C . LEU A 1 308 ? 41.862 -18.959 -104.746 1.00 37.69 308 LEU A C 1
ATOM 2491 O O . LEU A 1 308 ? 41.675 -19.444 -105.864 1.00 37.69 308 LEU A O 1
ATOM 2495 N N . PRO A 1 309 ? 42.633 -19.593 -103.817 1.00 40.81 309 PRO A N 1
ATOM 2496 C CA . PRO A 1 309 ? 42.109 -20.059 -102.515 1.00 40.81 309 PRO A CA 1
ATOM 2497 C C . PRO A 1 309 ? 43.090 -20.135 -101.304 1.00 40.81 309 PRO A C 1
ATOM 2499 O O . PRO A 1 309 ? 44.292 -19.931 -101.413 1.00 40.81 309 PRO A O 1
ATOM 2502 N N . HIS A 1 310 ? 42.549 -20.475 -100.122 1.00 39.56 310 HIS A N 1
ATOM 2503 C CA . HIS A 1 310 ? 43.272 -21.104 -98.986 1.00 39.56 310 HIS A CA 1
ATOM 2504 C C . HIS A 1 310 ? 43.745 -22.541 -99.361 1.00 39.56 310 HIS A C 1
ATOM 2506 O O . HIS A 1 310 ? 43.139 -23.086 -100.288 1.00 39.56 310 HIS A O 1
ATOM 2512 N N . PRO A 1 311 ? 44.706 -23.220 -98.667 1.00 46.53 311 PRO A N 1
ATOM 2513 C CA . PRO A 1 311 ? 45.054 -23.085 -97.235 1.00 46.53 311 PRO A CA 1
ATOM 2514 C C . PRO A 1 311 ? 46.557 -23.259 -96.837 1.00 46.53 311 PRO A C 1
ATOM 2516 O O . PRO A 1 311 ? 47.426 -23.451 -97.674 1.00 46.53 311 PRO A O 1
ATOM 2519 N N . SER A 1 312 ? 46.810 -23.238 -95.517 1.00 35.06 312 SER A N 1
ATOM 2520 C CA . SER A 1 312 ? 47.848 -23.939 -94.716 1.00 35.06 312 SER A CA 1
ATOM 2521 C C . SER A 1 312 ? 49.239 -24.306 -95.278 1.00 35.06 312 SER A C 1
ATOM 2523 O O . SER A 1 312 ? 49.350 -25.150 -96.161 1.00 35.06 312 SER A O 1
ATOM 2525 N N . GLY A 1 313 ? 50.285 -23.958 -94.506 1.00 30.14 313 GLY A N 1
ATOM 2526 C CA . GLY A 1 313 ? 51.380 -24.903 -94.207 1.00 30.14 313 GLY A CA 1
ATOM 2527 C C . GLY A 1 313 ? 52.818 -24.364 -94.228 1.00 30.14 313 GLY A C 1
ATOM 2528 O O . GLY A 1 313 ? 53.312 -24.016 -95.286 1.00 30.14 313 GLY A O 1
ATOM 2529 N N . ALA A 1 314 ? 53.468 -24.397 -93.053 1.00 40.06 314 ALA A N 1
ATOM 2530 C CA . ALA A 1 314 ? 54.909 -24.557 -92.763 1.00 40.06 314 ALA A CA 1
ATOM 2531 C C . ALA A 1 314 ? 55.993 -23.952 -93.696 1.00 40.06 314 ALA A C 1
ATOM 2533 O O . ALA A 1 314 ? 56.093 -24.284 -94.872 1.00 40.06 314 ALA A O 1
ATOM 2534 N N . GLY A 1 315 ? 56.938 -23.209 -93.105 1.00 31.20 315 GLY A N 1
ATOM 2535 C CA . GLY A 1 315 ? 58.158 -22.751 -93.785 1.00 31.20 315 GLY A CA 1
ATOM 2536 C C . GLY A 1 315 ? 59.104 -22.002 -92.846 1.00 31.20 315 GLY A C 1
ATOM 2537 O O . GLY A 1 315 ? 59.035 -20.783 -92.746 1.00 31.20 315 GLY A O 1
ATOM 2538 N N . ASP A 1 316 ? 59.954 -22.745 -92.141 1.00 43.44 316 ASP A N 1
ATOM 2539 C CA . ASP A 1 316 ? 61.011 -22.230 -91.263 1.00 43.44 316 ASP A CA 1
ATOM 2540 C C . ASP A 1 316 ? 62.257 -21.846 -92.085 1.00 43.44 316 ASP A C 1
ATOM 2542 O O . ASP A 1 316 ? 62.826 -22.712 -92.749 1.00 43.44 316 ASP A O 1
ATOM 2546 N N . THR A 1 317 ? 62.680 -20.576 -92.046 1.00 33.62 317 THR A N 1
ATOM 2547 C CA . THR A 1 317 ? 64.045 -20.124 -92.394 1.00 33.62 317 THR A CA 1
ATOM 2548 C C . THR A 1 317 ? 64.375 -18.813 -91.678 1.00 33.62 317 THR A C 1
ATOM 2550 O O . THR A 1 317 ? 63.494 -17.994 -91.418 1.00 33.62 317 THR A O 1
ATOM 2553 N N . SER A 1 318 ? 65.656 -18.631 -91.365 1.00 41.59 318 SER A N 1
ATOM 2554 C CA . SER A 1 318 ? 66.174 -17.713 -90.354 1.00 41.59 318 SER A CA 1
ATOM 2555 C C . SER A 1 318 ? 66.590 -16.315 -90.852 1.00 41.59 318 SER A C 1
ATOM 2557 O O . SER A 1 318 ? 66.607 -16.011 -92.040 1.00 41.59 318 SER A O 1
ATOM 2559 N N . ASP A 1 319 ? 67.004 -15.512 -89.865 1.00 35.44 319 ASP A N 1
ATOM 2560 C CA . ASP A 1 319 ? 67.999 -14.432 -89.935 1.00 35.44 319 ASP A CA 1
ATOM 2561 C C . ASP A 1 319 ? 67.597 -13.008 -90.369 1.00 35.44 319 ASP A C 1
ATOM 2563 O O . ASP A 1 319 ? 67.755 -12.561 -91.498 1.00 35.44 319 ASP A O 1
ATOM 2567 N N . HIS A 1 320 ? 67.246 -12.237 -89.334 1.00 40.81 320 HIS A N 1
ATOM 2568 C CA . HIS A 1 320 ? 67.994 -11.043 -88.911 1.00 40.81 320 HIS A CA 1
ATOM 2569 C C . HIS A 1 320 ? 68.366 -9.981 -89.973 1.00 40.81 320 HIS A C 1
ATOM 2571 O O . HIS A 1 320 ? 69.463 -9.963 -90.529 1.00 40.81 320 HIS A O 1
ATOM 2577 N N . SER A 1 321 ? 67.560 -8.919 -90.024 1.00 38.16 321 SER A N 1
ATOM 2578 C CA . SER A 1 321 ? 68.079 -7.556 -90.196 1.00 38.16 321 SER A CA 1
ATOM 2579 C C . SER A 1 321 ? 67.320 -6.604 -89.269 1.00 38.16 321 SER A C 1
ATOM 2581 O O . SER A 1 321 ? 66.189 -6.216 -89.555 1.00 38.16 321 SER A O 1
ATOM 2583 N N . GLY A 1 322 ? 67.913 -6.268 -88.121 1.00 50.47 322 GLY A N 1
ATOM 2584 C CA . GLY A 1 322 ? 67.270 -5.405 -87.130 1.00 50.47 322 GLY A CA 1
ATOM 2585 C C . GLY A 1 322 ? 67.170 -3.956 -87.607 1.00 50.47 322 GLY A C 1
ATOM 2586 O O . GLY A 1 322 ? 68.194 -3.293 -87.756 1.00 50.47 322 GLY A O 1
ATOM 2587 N N . SER A 1 323 ? 65.945 -3.454 -87.783 1.00 42.28 323 SER A N 1
ATOM 2588 C CA . SER A 1 323 ? 65.688 -2.011 -87.845 1.00 42.28 323 SER A CA 1
ATOM 2589 C C . SER A 1 323 ? 65.539 -1.450 -86.420 1.00 42.28 323 SER A C 1
ATOM 2591 O O . SER A 1 323 ? 64.819 -2.059 -85.620 1.00 42.28 323 SER A O 1
ATOM 2593 N N . PRO A 1 324 ? 66.170 -0.309 -86.068 1.00 52.25 324 PRO A N 1
ATOM 2594 C CA . PRO A 1 324 ? 66.065 0.276 -84.728 1.00 52.25 324 PRO A CA 1
ATOM 2595 C C . PRO A 1 324 ? 64.636 0.650 -84.304 1.00 52.25 324 PRO A C 1
ATOM 2597 O O . PRO A 1 324 ? 64.344 0.666 -83.110 1.00 52.25 324 PRO A O 1
ATOM 2600 N N . GLU A 1 325 ? 63.747 0.933 -85.258 1.00 51.44 325 GLU A N 1
ATOM 2601 C CA . GLU A 1 325 ? 62.391 1.429 -84.981 1.00 51.44 325 GLU A CA 1
ATOM 2602 C C . GLU A 1 325 ? 61.457 0.332 -84.438 1.00 51.44 325 GLU A C 1
ATOM 2604 O O . GLU A 1 325 ? 60.767 0.558 -83.446 1.00 51.44 325 GLU A O 1
ATOM 2609 N N . GLN A 1 326 ? 61.524 -0.903 -84.954 1.00 53.25 326 GLN A N 1
ATOM 2610 C CA . GLN A 1 326 ? 60.673 -2.000 -84.457 1.00 53.25 326 GLN A CA 1
ATOM 2611 C C . GLN A 1 326 ? 60.993 -2.420 -83.009 1.00 53.25 326 GLN A C 1
ATOM 2613 O O . GLN A 1 326 ? 60.102 -2.859 -82.284 1.00 53.25 326 GLN A O 1
ATOM 2618 N N . GLN A 1 327 ? 62.240 -2.258 -82.546 1.00 54.78 327 GLN A N 1
ATOM 2619 C CA . GLN A 1 327 ? 62.591 -2.531 -81.142 1.00 54.78 327 GLN A CA 1
ATOM 2620 C C . GLN A 1 327 ? 62.122 -1.437 -80.172 1.00 54.78 327 GLN A C 1
ATOM 2622 O O . GLN A 1 327 ? 61.967 -1.717 -78.979 1.00 54.78 327 GLN A O 1
ATOM 2627 N N . LEU A 1 328 ? 61.912 -0.208 -80.654 1.00 58.16 328 LEU A N 1
ATOM 2628 C CA . LEU A 1 328 ? 61.319 0.868 -79.861 1.00 58.16 328 LEU A CA 1
ATOM 2629 C C . LEU A 1 328 ? 59.809 0.653 -79.740 1.00 58.16 328 LEU A C 1
ATOM 2631 O O . LEU A 1 328 ? 59.315 0.574 -78.617 1.00 58.16 328 LEU A O 1
ATOM 2635 N N . ASP A 1 329 ? 59.120 0.400 -80.856 1.00 65.50 329 ASP A N 1
ATOM 2636 C CA . ASP A 1 329 ? 57.681 0.109 -80.861 1.00 65.50 329 ASP A CA 1
ATOM 2637 C C . ASP A 1 329 ? 57.328 -1.113 -79.996 1.00 65.50 329 ASP A C 1
ATOM 2639 O O . ASP A 1 329 ? 56.386 -1.058 -79.205 1.00 65.50 329 ASP A O 1
ATOM 2643 N N . GLU A 1 330 ? 58.111 -2.200 -80.043 1.00 67.62 330 GLU A N 1
ATOM 2644 C CA . GLU A 1 330 ? 57.900 -3.340 -79.138 1.00 67.62 330 GLU A CA 1
ATOM 2645 C C . GLU A 1 330 ? 58.144 -3.000 -77.659 1.00 67.62 330 GLU A C 1
ATOM 2647 O O . GLU A 1 330 ? 57.456 -3.533 -76.781 1.00 67.62 330 GLU A O 1
ATOM 2652 N N . ARG A 1 331 ? 59.124 -2.144 -77.345 1.00 73.75 331 ARG A N 1
ATOM 2653 C CA . ARG A 1 331 ? 59.402 -1.736 -75.959 1.00 73.75 331 ARG A CA 1
ATOM 2654 C C . ARG A 1 331 ? 58.312 -0.828 -75.416 1.00 73.75 331 ARG A C 1
ATOM 2656 O O . ARG A 1 331 ? 57.869 -1.049 -74.288 1.00 73.75 331 ARG A O 1
ATOM 2663 N N . ASP A 1 332 ? 57.855 0.137 -76.202 1.00 80.38 332 ASP A N 1
ATOM 2664 C CA . ASP A 1 332 ? 56.792 1.045 -75.791 1.00 80.38 332 ASP A CA 1
ATOM 2665 C C . ASP A 1 332 ? 55.434 0.335 -75.755 1.00 80.38 332 ASP A C 1
ATOM 2667 O O . ASP A 1 332 ? 54.709 0.495 -74.774 1.00 80.38 332 ASP A O 1
ATOM 2671 N N . ALA A 1 333 ? 55.129 -0.577 -76.686 1.00 78.31 333 ALA A N 1
ATOM 2672 C CA . ALA A 1 333 ? 53.950 -1.443 -76.593 1.00 78.31 333 ALA A CA 1
ATOM 2673 C C . ALA A 1 333 ? 53.952 -2.295 -75.309 1.00 78.31 333 ALA A C 1
ATOM 2675 O O . ALA A 1 333 ? 52.945 -2.339 -74.596 1.00 78.31 333 ALA A O 1
ATOM 2676 N N . ARG A 1 334 ? 55.087 -2.914 -74.945 1.00 84.69 334 ARG A N 1
ATOM 2677 C CA . ARG A 1 334 ? 55.231 -3.639 -73.665 1.00 84.69 334 ARG A CA 1
ATOM 2678 C C . ARG A 1 334 ? 55.090 -2.703 -72.460 1.00 84.69 334 ARG A C 1
ATOM 2680 O O . ARG A 1 334 ? 54.474 -3.081 -71.465 1.00 84.69 334 ARG A O 1
ATOM 2687 N N . ARG A 1 335 ? 55.608 -1.473 -72.538 1.00 86.38 335 ARG A N 1
ATOM 2688 C CA . ARG A 1 335 ? 55.484 -0.453 -71.482 1.00 86.38 335 ARG A CA 1
ATOM 2689 C C . ARG A 1 335 ? 54.034 -0.001 -71.290 1.00 86.38 335 ARG A C 1
ATOM 2691 O O . ARG A 1 335 ? 53.586 0.101 -70.148 1.00 86.38 335 ARG A O 1
ATOM 2698 N N . PHE A 1 336 ? 53.285 0.203 -72.373 1.00 88.56 336 PHE A N 1
ATOM 2699 C CA . PHE A 1 336 ? 51.853 0.502 -72.328 1.00 88.56 336 PHE A CA 1
ATOM 2700 C C . PHE A 1 336 ? 51.038 -0.682 -71.803 1.00 88.56 336 PHE A C 1
ATOM 2702 O O . PHE A 1 336 ? 50.199 -0.478 -70.932 1.00 88.56 336 PHE A O 1
ATOM 2709 N N . GLN A 1 337 ? 51.315 -1.917 -72.235 1.00 88.38 337 GLN A N 1
ATOM 2710 C CA . GLN A 1 337 ? 50.653 -3.113 -71.694 1.00 88.38 337 GLN A CA 1
ATOM 2711 C C . GLN A 1 337 ? 50.893 -3.277 -70.187 1.00 88.38 337 GLN A C 1
ATOM 2713 O O . GLN A 1 337 ? 49.945 -3.522 -69.441 1.00 88.38 337 GLN A O 1
ATOM 2718 N N . LEU A 1 338 ? 52.128 -3.072 -69.715 1.00 91.38 338 LEU A N 1
ATOM 2719 C CA . LEU A 1 338 ? 52.442 -3.070 -68.284 1.00 91.38 338 LEU A CA 1
ATOM 2720 C C . LEU A 1 338 ? 51.713 -1.943 -67.540 1.00 91.38 338 LEU A C 1
ATOM 2722 O O . LEU A 1 338 ? 51.184 -2.187 -66.457 1.00 91.38 338 LEU A O 1
ATOM 2726 N N . LYS A 1 339 ? 51.613 -0.738 -68.120 1.00 93.06 339 LYS A N 1
ATOM 2727 C CA . LYS A 1 339 ? 50.873 0.373 -67.502 1.00 93.06 339 LYS A CA 1
ATOM 2728 C C . LYS A 1 339 ? 49.365 0.118 -67.454 1.00 93.06 339 LYS A C 1
ATOM 2730 O O . LYS A 1 339 ? 48.738 0.438 -66.450 1.00 93.06 339 LYS A O 1
ATOM 2735 N N . ILE A 1 340 ? 48.791 -0.496 -68.489 1.00 89.62 340 ILE A N 1
ATOM 2736 C CA . ILE A 1 340 ? 47.388 -0.929 -68.507 1.00 89.62 340 ILE A CA 1
ATOM 2737 C C . ILE A 1 340 ? 47.158 -1.989 -67.424 1.00 89.62 340 ILE A C 1
ATOM 2739 O O . ILE A 1 340 ? 46.234 -1.840 -66.635 1.00 89.62 340 ILE A O 1
ATOM 2743 N N . ALA A 1 341 ? 48.028 -2.997 -67.308 1.00 90.25 341 ALA A N 1
ATOM 2744 C CA . ALA A 1 341 ? 47.926 -4.021 -66.267 1.00 90.25 341 ALA A CA 1
ATOM 2745 C C . ALA A 1 341 ? 48.059 -3.443 -64.842 1.00 90.25 341 ALA A C 1
ATOM 2747 O O . ALA A 1 341 ? 47.312 -3.834 -63.943 1.00 90.25 341 ALA A O 1
ATOM 2748 N N . GLU A 1 342 ? 48.968 -2.486 -64.633 1.00 93.31 342 GLU A N 1
ATOM 2749 C CA . GLU A 1 342 ? 49.121 -1.760 -63.367 1.00 93.31 342 GLU A CA 1
ATOM 2750 C C . GLU A 1 342 ? 47.856 -0.956 -63.027 1.00 93.31 342 GLU A C 1
ATOM 2752 O O . GLU A 1 342 ? 47.320 -1.089 -61.927 1.00 93.31 342 GLU A O 1
ATOM 2757 N N . LEU A 1 343 ? 47.329 -0.178 -63.979 1.00 93.75 343 LEU A N 1
ATOM 2758 C CA . LEU A 1 343 ? 46.098 0.595 -63.796 1.00 93.75 343 LEU A CA 1
ATOM 2759 C C . LEU A 1 343 ? 44.885 -0.313 -63.554 1.00 93.75 343 LEU A C 1
ATOM 2761 O O . LEU A 1 343 ? 44.113 -0.040 -62.643 1.00 93.75 343 LEU A O 1
ATOM 2765 N N . SER A 1 344 ? 44.743 -1.427 -64.277 1.00 92.44 344 SER A N 1
ATOM 2766 C CA . SER A 1 344 ? 43.686 -2.419 -64.031 1.00 92.44 344 SER A CA 1
ATOM 2767 C C . SER A 1 344 ? 43.801 -3.078 -62.651 1.00 92.44 344 SER A C 1
ATOM 2769 O O . SER A 1 344 ? 42.784 -3.376 -62.030 1.00 92.44 344 SER A O 1
ATOM 2771 N N . SER A 1 345 ? 45.021 -3.282 -62.142 1.00 94.56 345 SER A N 1
ATOM 2772 C CA . SER A 1 345 ? 45.264 -3.776 -60.778 1.00 94.56 345 SER A CA 1
ATOM 2773 C C . SER A 1 345 ? 44.880 -2.741 -59.713 1.00 94.56 345 SER A C 1
ATOM 2775 O O . SER A 1 345 ? 44.292 -3.091 -58.691 1.00 94.56 345 SER A O 1
ATOM 2777 N N . ILE A 1 346 ? 45.158 -1.456 -59.961 1.00 94.88 346 ILE A N 1
ATOM 2778 C CA . ILE A 1 346 ? 44.749 -0.349 -59.082 1.00 94.88 346 ILE A CA 1
ATOM 2779 C C . ILE A 1 346 ? 43.225 -0.179 -59.092 1.00 94.88 346 ILE A C 1
ATOM 2781 O O . ILE A 1 346 ? 42.634 -0.091 -58.019 1.00 94.88 346 ILE A O 1
ATOM 2785 N N . ILE A 1 347 ? 42.588 -0.193 -60.269 1.00 93.50 347 ILE A N 1
ATOM 2786 C CA . ILE A 1 347 ? 41.126 -0.122 -60.419 1.00 93.50 347 ILE A CA 1
ATOM 2787 C C . ILE A 1 347 ? 40.466 -1.245 -59.618 1.00 93.50 347 ILE A C 1
ATOM 2789 O O . ILE A 1 347 ? 39.650 -0.949 -58.754 1.00 93.50 347 ILE A O 1
ATOM 2793 N N . ARG A 1 348 ? 40.907 -2.499 -59.787 1.00 94.88 348 ARG A N 1
ATOM 2794 C CA . ARG A 1 348 ? 40.340 -3.638 -59.048 1.00 94.88 348 ARG A CA 1
ATOM 2795 C C . ARG A 1 348 ? 40.470 -3.487 -57.529 1.00 94.88 348 ARG A C 1
ATOM 2797 O O . ARG A 1 348 ? 39.505 -3.698 -56.812 1.00 94.88 348 ARG A O 1
ATOM 2804 N N . LYS A 1 349 ? 41.621 -3.021 -57.027 1.00 95.50 349 LYS A N 1
ATOM 2805 C CA . LYS A 1 349 ? 41.806 -2.734 -55.589 1.00 95.50 349 LYS A CA 1
ATOM 2806 C C . LYS A 1 349 ? 40.908 -1.603 -55.076 1.00 95.50 349 LYS A C 1
ATOM 2808 O O . LYS A 1 349 ? 40.528 -1.613 -53.905 1.00 95.50 349 LYS A O 1
ATOM 2813 N N . LEU A 1 350 ? 40.604 -0.611 -55.914 1.00 95.19 350 LEU A N 1
ATOM 2814 C CA . LEU A 1 350 ? 39.666 0.462 -55.578 1.00 95.19 350 LEU A CA 1
ATOM 2815 C C . LEU A 1 350 ? 38.215 -0.034 -55.617 1.00 95.19 350 LEU A C 1
ATOM 2817 O O . LEU A 1 350 ? 37.445 0.342 -54.740 1.00 95.19 350 LEU A O 1
ATOM 2821 N N . GLU A 1 351 ? 37.861 -0.907 -56.561 1.00 91.88 351 GLU A N 1
ATOM 2822 C CA . GLU A 1 351 ? 36.563 -1.590 -56.630 1.00 91.88 351 GLU A CA 1
ATOM 2823 C C . GLU A 1 351 ? 36.336 -2.468 -55.389 1.00 91.88 351 GLU A C 1
ATOM 2825 O O . GLU A 1 351 ? 35.331 -2.285 -54.705 1.00 91.88 351 GLU A O 1
ATOM 2830 N N . ASP A 1 352 ? 37.305 -3.317 -55.025 1.00 95.00 352 ASP A N 1
ATOM 2831 C CA . ASP A 1 352 ? 37.275 -4.149 -53.812 1.00 95.00 352 ASP A CA 1
ATOM 2832 C C . ASP A 1 352 ? 37.104 -3.286 -52.545 1.00 95.00 352 ASP A C 1
ATOM 2834 O O . ASP A 1 352 ? 36.275 -3.569 -51.677 1.00 95.00 352 ASP A O 1
ATOM 2838 N N . ARG A 1 353 ? 37.849 -2.173 -52.440 1.00 95.50 353 ARG A N 1
ATOM 2839 C CA . ARG A 1 353 ? 37.732 -1.241 -51.306 1.00 95.50 353 ARG A CA 1
ATOM 2840 C C . ARG A 1 353 ? 36.388 -0.506 -51.283 1.00 95.50 353 ARG A C 1
ATOM 2842 O O . ARG A 1 353 ? 35.866 -0.243 -50.203 1.00 95.50 353 ARG A O 1
ATOM 2849 N N . ASN A 1 354 ? 35.829 -0.169 -52.442 1.00 93.06 354 ASN A N 1
ATOM 2850 C CA . ASN A 1 354 ? 34.532 0.498 -52.545 1.00 93.06 354 ASN A CA 1
ATOM 2851 C C . ASN A 1 354 ? 33.371 -0.465 -52.230 1.00 93.06 354 ASN A C 1
ATOM 2853 O O . ASN A 1 354 ? 32.385 -0.052 -51.622 1.00 93.06 354 ASN A O 1
ATOM 2857 N N . ALA A 1 355 ? 33.508 -1.752 -52.567 1.00 93.81 355 ALA A N 1
ATOM 2858 C CA . ALA A 1 355 ? 32.580 -2.799 -52.147 1.00 93.81 355 ALA A CA 1
ATOM 2859 C C . ALA A 1 355 ? 32.528 -2.903 -50.613 1.00 93.81 355 ALA A C 1
ATOM 2861 O O . ALA A 1 355 ? 31.452 -2.745 -50.037 1.00 93.81 355 ALA A O 1
ATOM 2862 N N . LEU A 1 356 ? 33.688 -3.024 -49.954 1.00 94.38 356 LEU A N 1
ATOM 2863 C CA . LEU A 1 356 ? 33.787 -3.065 -48.487 1.00 94.38 356 LEU A CA 1
ATOM 2864 C C . LEU A 1 356 ? 33.194 -1.812 -47.817 1.00 94.38 356 LEU A C 1
ATOM 2866 O O . LEU A 1 356 ? 32.411 -1.930 -46.880 1.00 94.38 356 LEU A O 1
ATOM 2870 N N . LEU A 1 357 ? 33.482 -0.608 -48.327 1.00 92.81 357 LEU A N 1
ATOM 2871 C CA . LEU A 1 357 ? 32.888 0.634 -47.804 1.00 92.81 357 LEU A CA 1
ATOM 2872 C C . LEU A 1 357 ? 31.359 0.688 -47.994 1.00 92.81 357 LEU A C 1
ATOM 2874 O O . LEU A 1 357 ? 30.643 1.252 -47.164 1.00 92.81 357 LEU A O 1
ATOM 2878 N N . SER A 1 358 ? 30.835 0.095 -49.070 1.00 92.06 358 SER A N 1
ATOM 2879 C CA . SER A 1 358 ? 29.390 -0.012 -49.303 1.00 92.06 358 SER A CA 1
ATOM 2880 C C . SER A 1 358 ? 28.734 -1.010 -48.339 1.00 92.06 358 SER A C 1
ATOM 2882 O O . SER A 1 358 ? 27.655 -0.728 -47.813 1.00 92.06 358 SER A O 1
ATOM 2884 N N . GLU A 1 359 ? 29.397 -2.132 -48.047 1.00 92.75 359 GLU A N 1
ATOM 2885 C CA . GLU A 1 359 ? 28.986 -3.111 -47.031 1.00 92.75 359 GLU A CA 1
ATOM 2886 C C . GLU A 1 359 ? 28.996 -2.502 -45.620 1.00 92.75 359 GLU A C 1
ATOM 2888 O O . GLU A 1 359 ? 27.980 -2.565 -44.924 1.00 92.75 359 GLU A O 1
ATOM 2893 N N . GLU A 1 360 ? 30.076 -1.816 -45.229 1.00 92.00 360 GLU A N 1
ATOM 2894 C CA . GLU A 1 360 ? 30.172 -1.081 -43.959 1.00 92.00 360 GLU A CA 1
ATOM 2895 C C . GLU A 1 360 ? 29.049 -0.043 -43.820 1.00 92.00 360 GLU A C 1
ATOM 2897 O O . GLU A 1 360 ? 28.372 0.012 -42.789 1.00 92.00 360 GLU A O 1
ATOM 2902 N N . ARG A 1 361 ? 28.784 0.742 -44.874 1.00 94.44 361 ARG A N 1
ATOM 2903 C CA . ARG A 1 361 ? 27.680 1.714 -44.900 1.00 94.44 361 ARG A CA 1
ATOM 2904 C C . ARG A 1 361 ? 26.320 1.037 -44.743 1.00 94.44 361 ARG A C 1
ATOM 2906 O O . ARG A 1 361 ? 25.466 1.562 -44.029 1.00 94.44 361 ARG A O 1
ATOM 2913 N N . ASN A 1 362 ? 26.095 -0.105 -45.389 1.00 93.81 362 ASN A N 1
ATOM 2914 C CA . ASN A 1 362 ? 24.836 -0.842 -45.275 1.00 93.81 362 ASN A CA 1
ATOM 2915 C C . ASN A 1 362 ? 24.640 -1.421 -43.864 1.00 93.81 362 ASN A C 1
ATOM 2917 O O . ASN A 1 362 ? 23.542 -1.313 -43.315 1.00 93.81 362 ASN A O 1
ATOM 2921 N N . GLU A 1 363 ? 25.694 -1.951 -43.239 1.00 94.88 363 GLU A N 1
ATOM 2922 C CA . GLU A 1 363 ? 25.632 -2.478 -41.870 1.00 94.88 363 GLU A CA 1
ATOM 2923 C C . GLU A 1 363 ? 25.468 -1.358 -40.822 1.00 94.88 363 GLU A C 1
ATOM 2925 O O . GLU A 1 363 ? 24.776 -1.545 -39.820 1.00 94.88 363 GLU A O 1
ATOM 2930 N N . LEU A 1 364 ? 26.025 -0.164 -41.065 1.00 92.56 364 LEU A N 1
ATOM 2931 C CA . LEU A 1 364 ? 25.753 1.031 -40.255 1.00 92.56 364 LEU A CA 1
ATOM 2932 C C . LEU A 1 364 ? 24.291 1.488 -40.384 1.00 92.56 364 LEU A C 1
ATOM 2934 O O . LEU A 1 364 ? 23.637 1.719 -39.370 1.00 92.56 364 LEU A O 1
ATOM 2938 N N . VAL A 1 365 ? 23.742 1.558 -41.604 1.00 93.31 365 VAL A N 1
ATOM 2939 C CA . VAL A 1 365 ? 22.318 1.889 -41.831 1.00 93.31 365 VAL A CA 1
ATOM 2940 C C . VAL A 1 365 ? 21.393 0.862 -41.171 1.00 93.31 365 VAL A C 1
ATOM 2942 O O . VAL A 1 365 ? 20.364 1.233 -40.605 1.00 93.31 365 VAL A O 1
ATOM 2945 N N . LYS A 1 366 ? 21.758 -0.422 -41.201 1.00 93.81 366 LYS A N 1
ATOM 2946 C CA . LYS A 1 366 ? 21.029 -1.491 -40.513 1.00 93.81 366 LYS A CA 1
ATOM 2947 C C . LYS A 1 366 ? 21.051 -1.301 -38.993 1.00 93.81 366 LYS A C 1
ATOM 2949 O O . LYS A 1 366 ? 19.980 -1.268 -38.394 1.00 93.81 366 LYS A O 1
ATOM 2954 N N . ARG A 1 367 ? 22.220 -1.051 -38.390 1.00 91.94 367 ARG A N 1
ATOM 2955 C CA . ARG A 1 367 ? 22.345 -0.750 -36.949 1.00 91.94 367 ARG A CA 1
ATOM 2956 C C . ARG A 1 367 ? 21.557 0.491 -36.515 1.00 91.94 367 ARG A C 1
ATOM 2958 O O . ARG A 1 367 ? 20.969 0.474 -35.439 1.00 91.94 367 ARG A O 1
ATOM 2965 N N . VAL A 1 368 ? 21.496 1.538 -37.345 1.00 85.88 368 VAL A N 1
ATOM 2966 C CA . VAL A 1 368 ? 20.658 2.726 -37.081 1.00 85.88 368 VAL A CA 1
ATOM 2967 C C . VAL A 1 368 ? 19.168 2.368 -37.089 1.00 85.88 368 VAL A C 1
ATOM 2969 O O . VAL A 1 368 ? 18.449 2.736 -36.168 1.00 85.88 368 VAL A O 1
ATOM 2972 N N . ARG A 1 369 ? 18.695 1.582 -38.064 1.00 92.12 369 ARG A N 1
ATOM 2973 C CA . ARG A 1 369 ? 17.290 1.126 -38.092 1.00 92.12 369 ARG A CA 1
ATOM 2974 C C . ARG A 1 369 ? 16.946 0.208 -36.917 1.00 92.12 369 ARG A C 1
ATOM 2976 O O . ARG A 1 369 ? 15.840 0.272 -36.384 1.00 92.12 369 ARG A O 1
ATOM 2983 N N . GLU A 1 370 ? 17.879 -0.649 -36.510 1.00 88.19 370 GLU A N 1
ATOM 2984 C CA . GLU A 1 370 ? 17.721 -1.532 -35.352 1.00 88.19 370 GLU A CA 1
ATOM 2985 C C . GLU A 1 370 ? 17.650 -0.742 -34.038 1.00 88.19 370 GLU A C 1
ATOM 2987 O O . GLU A 1 370 ? 16.804 -1.059 -33.200 1.00 88.19 370 GLU A O 1
ATOM 2992 N N . SER A 1 371 ? 18.458 0.312 -33.865 1.00 79.62 371 SER A N 1
ATOM 2993 C CA . SER A 1 371 ? 18.382 1.176 -32.681 1.00 79.62 371 SER A CA 1
ATOM 2994 C C . SER A 1 371 ? 17.124 2.054 -32.684 1.00 79.62 371 SER A C 1
ATOM 2996 O O . SER A 1 371 ? 16.422 2.105 -31.675 1.00 79.62 371 SER A O 1
ATOM 2998 N N . GLU A 1 372 ? 16.745 2.657 -33.815 1.00 77.19 372 GLU A N 1
ATOM 2999 C CA . GLU A 1 372 ? 15.473 3.386 -33.968 1.00 77.19 372 GLU A CA 1
ATOM 3000 C C . GLU A 1 372 ? 14.259 2.509 -33.611 1.00 77.19 372 GLU A C 1
ATOM 3002 O O . GLU A 1 372 ? 13.353 2.949 -32.895 1.00 77.19 372 GLU A O 1
ATOM 3007 N N . SER A 1 373 ? 14.264 1.245 -34.050 1.00 87.06 373 SER A N 1
ATOM 3008 C CA . SER A 1 373 ? 13.231 0.255 -33.719 1.00 87.06 373 SER A CA 1
ATOM 3009 C C . SER A 1 373 ? 13.166 -0.060 -32.216 1.00 87.06 373 SER A C 1
ATOM 3011 O O . SER A 1 373 ? 12.077 -0.265 -31.678 1.00 87.06 373 SER A O 1
ATOM 3013 N N . GLN A 1 374 ? 14.303 -0.034 -31.512 1.00 83.56 374 GLN A N 1
ATOM 3014 C CA . GLN A 1 374 ? 14.375 -0.240 -30.059 1.00 83.56 374 GLN A CA 1
ATOM 3015 C C . GLN A 1 374 ? 13.934 1.003 -29.261 1.00 83.56 374 GLN A C 1
ATOM 3017 O O . GLN A 1 374 ? 13.226 0.870 -28.261 1.00 83.56 374 GLN A O 1
ATOM 3022 N N . TYR A 1 375 ? 14.269 2.218 -29.712 1.00 80.75 375 TYR A N 1
ATOM 3023 C CA . TYR A 1 375 ? 13.886 3.460 -29.023 1.00 80.75 375 TYR A CA 1
ATOM 3024 C C . TYR A 1 375 ? 12.413 3.851 -29.216 1.00 80.75 375 TYR A C 1
ATOM 3026 O O . TYR A 1 375 ? 11.802 4.422 -28.309 1.00 80.75 375 TYR A O 1
ATOM 3034 N N . LYS A 1 376 ? 11.800 3.530 -30.362 1.00 83.88 376 LYS A N 1
ATOM 3035 C CA . LYS A 1 376 ? 10.395 3.864 -30.659 1.00 83.88 376 LYS A CA 1
ATOM 3036 C C . LYS A 1 376 ? 9.382 3.381 -29.594 1.00 83.88 376 LYS A C 1
ATOM 3038 O O . LYS A 1 376 ? 8.623 4.220 -29.099 1.00 83.88 376 LYS A O 1
ATOM 3043 N N . PRO A 1 377 ? 9.364 2.102 -29.154 1.00 83.81 377 PRO A N 1
ATOM 3044 C CA . PRO A 1 377 ? 8.457 1.656 -28.094 1.00 83.81 377 PRO A CA 1
ATOM 3045 C C . PRO A 1 377 ? 8.755 2.299 -26.732 1.00 83.81 377 PRO A C 1
ATOM 3047 O O . PRO A 1 377 ? 7.827 2.474 -25.940 1.00 83.81 377 PRO A O 1
ATOM 3050 N N . LEU A 1 378 ? 10.005 2.696 -26.456 1.00 83.56 378 LEU A N 1
ATOM 3051 C CA . LEU A 1 378 ? 10.368 3.424 -25.236 1.00 83.56 378 LEU A CA 1
ATOM 3052 C C . LEU A 1 378 ? 9.820 4.857 -25.254 1.00 83.56 378 LEU A C 1
ATOM 3054 O O . LEU A 1 378 ? 9.220 5.282 -24.268 1.00 83.56 378 LEU A O 1
ATOM 3058 N N . LEU A 1 379 ? 9.912 5.566 -26.384 1.00 79.50 379 LEU A N 1
ATOM 3059 C CA . LEU A 1 379 ? 9.281 6.880 -26.572 1.00 79.50 379 LEU A CA 1
ATOM 3060 C C . LEU A 1 379 ? 7.755 6.814 -26.416 1.00 79.50 379 LEU A C 1
ATOM 3062 O O . LEU A 1 379 ? 7.164 7.652 -25.734 1.00 79.50 379 LEU A O 1
ATOM 3066 N N . ASP A 1 380 ? 7.105 5.799 -26.984 1.00 90.00 380 ASP A N 1
ATOM 3067 C CA . ASP A 1 380 ? 5.651 5.638 -26.867 1.00 90.00 380 ASP A CA 1
ATOM 3068 C C . ASP A 1 380 ? 5.209 5.109 -25.490 1.00 90.00 380 ASP A C 1
ATOM 3070 O O . ASP A 1 380 ? 4.062 5.315 -25.080 1.00 90.00 380 ASP A O 1
ATOM 3074 N N . LYS A 1 381 ? 6.101 4.455 -24.733 1.00 92.25 381 LYS A N 1
ATOM 3075 C CA . LYS A 1 381 ? 5.910 4.162 -23.303 1.00 92.25 381 LYS A CA 1
ATOM 3076 C C . LYS A 1 381 ? 6.055 5.438 -22.470 1.00 92.25 381 LYS A C 1
ATOM 3078 O O . LYS A 1 381 ? 5.194 5.691 -21.632 1.00 92.25 381 LYS A O 1
ATOM 3083 N N . ASN A 1 382 ? 7.064 6.267 -22.747 1.00 82.31 382 ASN A N 1
ATOM 3084 C CA . ASN A 1 382 ? 7.302 7.540 -22.065 1.00 82.31 382 ASN A CA 1
ATOM 3085 C C . ASN A 1 382 ? 6.105 8.491 -22.248 1.00 82.31 382 ASN A C 1
ATOM 3087 O O . ASN A 1 382 ? 5.469 8.838 -21.260 1.00 82.31 382 ASN A O 1
ATOM 3091 N N . LYS A 1 383 ? 5.650 8.749 -23.486 1.00 91.94 383 LYS A N 1
ATOM 3092 C CA . LYS A 1 383 ? 4.430 9.547 -23.760 1.00 91.94 383 LYS A CA 1
ATOM 3093 C C . LYS A 1 383 ? 3.188 9.051 -23.002 1.00 91.94 383 LYS A C 1
ATOM 3095 O O . LYS A 1 383 ? 2.367 9.854 -22.559 1.00 91.94 383 LYS A O 1
ATOM 3100 N N . ARG A 1 384 ? 3.018 7.728 -22.858 1.00 92.38 384 ARG A N 1
ATOM 3101 C CA . ARG A 1 384 ? 1.912 7.131 -22.084 1.00 92.38 384 ARG A CA 1
ATOM 3102 C C . ARG A 1 384 ? 2.080 7.327 -20.575 1.00 92.38 384 ARG A C 1
ATOM 3104 O O . ARG A 1 384 ? 1.078 7.498 -19.885 1.00 92.38 384 ARG A O 1
ATOM 3111 N N . LEU A 1 385 ? 3.311 7.322 -20.068 1.00 83.81 385 LEU A N 1
ATOM 3112 C CA . LEU A 1 385 ? 3.618 7.646 -18.675 1.00 83.81 385 LEU A CA 1
ATOM 3113 C C . LEU A 1 385 ? 3.443 9.144 -18.388 1.00 83.81 385 LEU A C 1
ATOM 3115 O O . LEU A 1 385 ? 2.859 9.464 -17.359 1.00 83.81 385 LEU A O 1
ATOM 3119 N N . SER A 1 386 ? 3.827 10.046 -19.302 1.00 88.19 386 SER A N 1
ATOM 3120 C CA . SER A 1 386 ? 3.589 11.494 -19.170 1.00 88.19 386 SER A CA 1
ATOM 3121 C C . SER A 1 386 ? 2.099 11.799 -18.990 1.00 88.19 386 SER A C 1
ATOM 3123 O O . SER A 1 386 ? 1.725 12.411 -17.995 1.00 88.19 386 SER A O 1
ATOM 3125 N N . ARG A 1 387 ? 1.235 11.257 -19.865 1.00 93.00 387 ARG A N 1
ATOM 3126 C CA . ARG A 1 387 ? -0.232 11.406 -19.757 1.00 93.00 387 ARG A CA 1
ATOM 3127 C C . ARG A 1 387 ? -0.781 10.870 -18.430 1.00 93.00 387 ARG A C 1
ATOM 3129 O O . ARG A 1 387 ? -1.547 11.547 -17.757 1.00 93.00 387 ARG A O 1
ATOM 3136 N N . LYS A 1 388 ? -0.331 9.686 -17.992 1.00 93.88 388 LYS A N 1
ATOM 3137 C CA . LYS A 1 388 ? -0.709 9.147 -16.672 1.00 93.88 388 LYS A CA 1
ATOM 3138 C C . LYS A 1 388 ? -0.234 10.033 -15.516 1.00 93.88 388 LYS A C 1
ATOM 3140 O O . LYS A 1 388 ? -0.926 10.131 -14.508 1.00 93.88 388 LYS A O 1
ATOM 3145 N N . ASN A 1 389 ? 0.929 10.669 -15.639 1.00 87.56 389 ASN A N 1
ATOM 3146 C CA . ASN A 1 389 ? 1.456 11.576 -14.623 1.00 87.56 389 ASN A CA 1
ATOM 3147 C C . ASN A 1 389 ? 0.658 12.894 -14.572 1.00 87.56 389 ASN A C 1
ATOM 3149 O O . ASN A 1 389 ? 0.394 13.416 -13.489 1.00 87.56 389 ASN A O 1
ATOM 3153 N N . GLU A 1 390 ? 0.194 13.389 -15.721 1.00 92.50 390 GLU A N 1
ATOM 3154 C CA . GLU A 1 390 ? -0.758 14.503 -15.821 1.00 92.50 390 GLU A CA 1
ATOM 3155 C C . GLU A 1 390 ? -2.095 14.142 -15.144 1.00 92.50 390 GLU A C 1
ATOM 3157 O O . GLU A 1 390 ? -2.537 14.867 -14.249 1.00 92.50 390 GLU A O 1
ATOM 3162 N N . ASP A 1 391 ? -2.690 12.986 -15.465 1.00 92.88 391 ASP A N 1
ATOM 3163 C CA . ASP A 1 391 ? -3.933 12.482 -14.848 1.00 92.88 391 ASP A CA 1
ATOM 3164 C C . ASP A 1 391 ? -3.820 12.328 -13.320 1.00 92.88 391 ASP A C 1
ATOM 3166 O O . ASP A 1 391 ? -4.723 12.712 -12.558 1.00 92.88 391 ASP A O 1
ATOM 3170 N N . LEU A 1 392 ? -2.691 11.791 -12.845 1.00 91.25 392 LEU A N 1
ATOM 3171 C CA . LEU A 1 392 ? -2.380 11.686 -11.420 1.00 91.25 392 LEU A CA 1
ATOM 3172 C C . LEU A 1 392 ? -2.205 13.070 -10.789 1.00 91.25 392 LEU A C 1
ATOM 3174 O O . LEU A 1 392 ? -2.778 13.315 -9.732 1.00 91.25 392 LEU A O 1
ATOM 3178 N N . SER A 1 393 ? -1.531 14.009 -11.455 1.00 91.06 393 SER A N 1
ATOM 3179 C CA . SER A 1 393 ? -1.369 15.396 -10.991 1.00 91.06 393 SER A CA 1
ATOM 3180 C C . SER A 1 393 ? -2.697 16.167 -10.946 1.00 91.06 393 SER A C 1
ATOM 3182 O O . SER A 1 393 ? -2.916 17.002 -10.065 1.00 91.06 393 SER A O 1
ATOM 3184 N N . HIS A 1 394 ? -3.629 15.901 -11.864 1.00 93.00 394 HIS A N 1
ATOM 3185 C CA . HIS A 1 394 ? -4.998 16.424 -11.798 1.00 93.00 394 HIS A CA 1
ATOM 3186 C C . HIS A 1 394 ? -5.805 15.780 -10.663 1.00 93.00 394 HIS A C 1
ATOM 3188 O O . HIS A 1 394 ? -6.595 16.449 -9.995 1.00 93.00 394 HIS A O 1
ATOM 3194 N N . THR A 1 395 ? -5.605 14.492 -10.399 1.00 92.06 395 THR A N 1
ATOM 3195 C CA . THR A 1 395 ? -6.279 13.782 -9.303 1.00 92.06 395 THR A CA 1
ATOM 3196 C C . THR A 1 395 ? -5.748 14.203 -7.935 1.00 92.06 395 THR A C 1
ATOM 3198 O O . THR A 1 395 ? -6.544 14.449 -7.031 1.00 92.06 395 THR A O 1
ATOM 3201 N N . LEU A 1 396 ? -4.436 14.396 -7.806 1.00 86.56 396 LEU A N 1
ATOM 3202 C CA . LEU A 1 396 ? -3.775 14.912 -6.613 1.00 86.56 396 LEU A CA 1
ATOM 3203 C C . LEU A 1 396 ? -4.286 16.323 -6.288 1.00 86.56 396 LEU A C 1
ATOM 3205 O O . LEU A 1 396 ? -4.813 16.519 -5.198 1.00 86.56 396 LEU A O 1
ATOM 3209 N N . ARG A 1 397 ? -4.304 17.250 -7.259 1.00 93.38 397 ARG A N 1
ATOM 3210 C CA . ARG A 1 397 ? -4.886 18.599 -7.083 1.00 93.38 397 ARG A CA 1
ATOM 3211 C C . ARG A 1 397 ? -6.360 18.574 -6.646 1.00 93.38 397 ARG A C 1
ATOM 3213 O O . ARG A 1 397 ? -6.771 19.363 -5.796 1.00 93.38 397 ARG A O 1
ATOM 3220 N N . ARG A 1 398 ? -7.173 17.642 -7.167 1.00 94.44 398 ARG A N 1
ATOM 3221 C CA . ARG A 1 398 ? -8.564 17.446 -6.700 1.00 94.44 398 ARG A CA 1
ATOM 3222 C C . ARG A 1 398 ? -8.627 16.970 -5.244 1.00 94.44 398 ARG A C 1
ATOM 3224 O O . ARG A 1 398 ? -9.490 17.432 -4.500 1.00 94.44 398 ARG A O 1
ATOM 3231 N N . MET A 1 399 ? -7.735 16.071 -4.831 1.00 90.25 399 MET A N 1
ATOM 3232 C CA . MET A 1 399 ? -7.673 15.575 -3.452 1.00 90.25 399 MET A CA 1
ATOM 3233 C C . MET A 1 399 ? -7.121 16.626 -2.479 1.00 90.25 399 MET A C 1
ATOM 3235 O O . MET A 1 399 ? -7.654 16.754 -1.382 1.00 90.25 399 MET A O 1
ATOM 3239 N N . GLU A 1 400 ? -6.144 17.438 -2.887 1.00 88.69 400 GLU A N 1
ATOM 3240 C CA . GLU A 1 400 ? -5.666 18.598 -2.121 1.00 88.69 400 GLU A CA 1
ATOM 3241 C C . GLU A 1 400 ? -6.775 19.629 -1.898 1.00 88.69 400 GLU A C 1
ATOM 3243 O O . GLU A 1 400 ? -6.929 20.134 -0.790 1.00 88.69 400 GLU A O 1
ATOM 3248 N N . ASN A 1 401 ? -7.585 19.922 -2.919 1.00 92.25 401 ASN A N 1
ATOM 3249 C CA . ASN A 1 401 ? -8.709 20.847 -2.777 1.00 92.25 401 ASN A CA 1
ATOM 3250 C C . ASN A 1 401 ? -9.801 20.289 -1.848 1.00 92.25 401 ASN A C 1
ATOM 3252 O O . ASN A 1 401 ? -10.315 21.027 -1.009 1.00 92.25 401 ASN A O 1
ATOM 3256 N N . LYS A 1 402 ? -10.093 18.980 -1.910 1.00 94.44 402 LYS A N 1
ATOM 3257 C CA . LYS A 1 402 ? -10.961 18.314 -0.920 1.00 94.44 402 LYS A CA 1
ATOM 3258 C C . LYS A 1 402 ? -10.375 18.372 0.492 1.00 94.44 402 LYS A C 1
ATOM 3260 O O . LYS A 1 402 ? -11.108 18.642 1.435 1.00 94.44 402 LYS A O 1
ATOM 3265 N N . LEU A 1 403 ? -9.067 18.162 0.645 1.00 90.12 403 LEU A N 1
ATOM 3266 C CA . LEU A 1 403 ? -8.389 18.249 1.938 1.00 90.12 403 LEU A CA 1
ATOM 3267 C C . LEU A 1 403 ? -8.436 19.674 2.500 1.00 90.12 403 LEU A C 1
ATOM 3269 O O . LEU A 1 403 ? -8.717 19.836 3.684 1.00 90.12 403 LEU A O 1
ATOM 3273 N N . LYS A 1 404 ? -8.230 20.705 1.670 1.00 92.94 404 LYS A N 1
ATOM 3274 C CA . LYS A 1 404 ? -8.407 22.115 2.057 1.00 92.94 404 LYS A CA 1
ATOM 3275 C C . LYS A 1 404 ? -9.837 22.383 2.525 1.00 92.94 404 LYS A C 1
ATOM 3277 O O . LYS A 1 404 ? -10.000 22.944 3.601 1.00 92.94 404 LYS A O 1
ATOM 3282 N N . PHE A 1 405 ? -10.846 21.922 1.781 1.00 91.81 405 PHE A N 1
ATOM 3283 C CA . PHE A 1 405 ? -12.257 22.067 2.160 1.00 91.81 405 PHE A CA 1
ATOM 3284 C C . PHE A 1 405 ? -12.563 21.399 3.509 1.00 91.81 405 PHE A C 1
ATOM 3286 O O . PHE A 1 405 ? -13.041 22.060 4.422 1.00 91.81 405 PHE A O 1
ATOM 3293 N N . VAL A 1 406 ? -12.188 20.128 3.688 1.00 89.31 406 VAL A N 1
ATOM 3294 C CA . VAL A 1 406 ? -12.393 19.395 4.953 1.00 89.31 406 VAL A CA 1
ATOM 3295 C C . VAL A 1 406 ? -11.589 20.011 6.106 1.00 89.31 406 VAL A C 1
ATOM 3297 O O . VAL A 1 406 ? -12.040 19.997 7.249 1.00 89.31 406 VAL A O 1
ATOM 3300 N N . THR A 1 407 ? -10.411 20.584 5.842 1.00 86.94 407 THR A N 1
ATOM 3301 C CA . THR A 1 407 ? -9.604 21.283 6.860 1.00 86.94 407 THR A CA 1
ATOM 3302 C C . THR A 1 407 ? -10.255 22.603 7.276 1.00 86.94 407 THR A C 1
ATOM 3304 O O . THR A 1 407 ? -10.289 22.909 8.466 1.00 86.94 407 THR A O 1
ATOM 3307 N N . GLN A 1 408 ? -10.810 23.352 6.320 1.00 89.88 408 GLN A N 1
ATOM 3308 C CA . GLN A 1 408 ? -11.573 24.578 6.557 1.00 89.88 408 GLN A CA 1
ATOM 3309 C C . GLN A 1 408 ? -12.862 24.281 7.339 1.00 89.88 408 GLN A C 1
ATOM 3311 O O . GLN A 1 408 ? -13.095 24.886 8.380 1.00 89.88 408 GLN A O 1
ATOM 3316 N N . GLU A 1 409 ? -13.632 23.274 6.926 1.00 86.75 409 GLU A N 1
ATOM 3317 C CA . GLU A 1 409 ? -14.823 22.798 7.638 1.00 86.75 409 GLU A CA 1
ATOM 3318 C C . GLU A 1 409 ? -14.486 22.348 9.071 1.00 86.75 409 GLU A C 1
ATOM 3320 O O . GLU A 1 409 ? -15.171 22.717 10.023 1.00 86.75 409 GLU A O 1
ATOM 3325 N N . ASN A 1 410 ? -13.376 21.625 9.272 1.00 77.19 410 ASN A N 1
ATOM 3326 C CA . ASN A 1 410 ? -12.893 21.271 10.611 1.00 77.19 410 ASN A CA 1
ATOM 3327 C C . ASN A 1 410 ? -12.472 22.495 11.438 1.00 77.19 410 ASN A C 1
ATOM 3329 O O . ASN A 1 410 ? -12.639 22.489 12.660 1.00 77.19 410 ASN A O 1
ATOM 3333 N N . LEU A 1 411 ? -11.911 23.532 10.811 1.00 85.75 411 LEU A N 1
ATOM 3334 C CA . LEU A 1 411 ? -11.553 24.776 11.488 1.00 85.75 411 LEU A CA 1
ATOM 3335 C C . LEU A 1 411 ? -12.809 25.544 11.918 1.00 85.75 411 LEU A C 1
ATOM 3337 O O . LEU A 1 411 ? -12.875 25.987 13.062 1.00 85.75 411 LEU A O 1
ATOM 3341 N N . GLU A 1 412 ? -13.821 25.620 11.057 1.00 82.81 412 GLU A N 1
ATOM 3342 C CA . GLU A 1 412 ? -15.124 26.215 11.361 1.00 82.81 412 GLU A CA 1
ATOM 3343 C C . GLU A 1 412 ? -15.873 25.433 12.443 1.00 82.81 412 GLU A C 1
ATOM 3345 O O . GLU A 1 412 ? -16.357 26.028 13.401 1.00 82.81 412 GLU A O 1
ATOM 3350 N N . MET A 1 413 ? -15.900 24.100 12.376 1.00 74.69 413 MET A N 1
ATOM 3351 C CA . MET A 1 413 ? -16.461 23.253 13.435 1.00 74.69 413 MET A CA 1
ATOM 3352 C C . MET A 1 413 ? -15.724 23.461 14.767 1.00 74.69 413 MET A C 1
ATOM 3354 O O . MET A 1 413 ? -16.357 23.593 15.813 1.00 74.69 413 MET A O 1
ATOM 3358 N N . ARG A 1 414 ? -14.389 23.592 14.750 1.00 77.06 414 ARG A N 1
ATOM 3359 C CA . ARG A 1 414 ? -13.596 23.947 15.943 1.00 77.06 414 ARG A CA 1
ATOM 3360 C C . ARG A 1 414 ? -13.849 25.373 16.433 1.00 77.06 414 ARG A C 1
ATOM 3362 O O . ARG A 1 414 ? -13.720 25.606 17.631 1.00 77.06 414 ARG A O 1
ATOM 3369 N N . GLN A 1 415 ? -14.191 26.316 15.558 1.00 74.81 415 GLN A N 1
ATOM 3370 C CA . GLN A 1 415 ? -14.608 27.664 15.949 1.00 74.81 415 GLN A CA 1
ATOM 3371 C C . GLN A 1 415 ? -15.998 27.634 16.595 1.00 74.81 415 GLN A C 1
ATOM 3373 O O . GLN A 1 415 ? -16.121 28.108 17.718 1.00 74.81 415 GLN A O 1
ATOM 3378 N N . ARG A 1 416 ? -16.985 26.962 15.983 1.00 69.31 416 ARG A N 1
ATOM 3379 C CA . ARG A 1 416 ? -18.332 26.739 16.549 1.00 69.31 416 ARG A CA 1
ATOM 3380 C C . ARG A 1 416 ? -18.267 26.067 17.931 1.00 69.31 416 ARG A C 1
ATOM 3382 O O . ARG A 1 416 ? -18.937 26.505 18.857 1.00 69.31 416 ARG A O 1
ATOM 3389 N N . VAL A 1 417 ? -17.390 25.073 18.110 1.00 61.12 417 VAL A N 1
ATOM 3390 C CA . VAL A 1 417 ? -17.135 24.430 19.418 1.00 61.12 417 VAL A CA 1
ATOM 3391 C C . VAL A 1 417 ? -16.378 25.348 20.393 1.00 61.12 417 VAL A C 1
ATOM 3393 O O . VAL A 1 417 ? -16.596 25.261 21.596 1.00 61.12 417 VAL A O 1
ATOM 3396 N N . ARG A 1 418 ? -15.517 26.261 19.920 1.00 53.62 418 ARG A N 1
ATOM 3397 C CA . ARG A 1 418 ? -14.851 27.265 20.777 1.00 53.62 418 ARG A CA 1
ATOM 3398 C C . ARG A 1 418 ? -15.786 28.374 21.257 1.00 53.62 418 ARG A C 1
ATOM 3400 O O . ARG A 1 418 ? -15.505 28.932 22.315 1.00 53.62 418 ARG A O 1
ATOM 3407 N N . THR A 1 419 ? -16.868 28.665 20.536 1.00 47.66 419 THR A N 1
ATOM 3408 C CA . THR A 1 419 ? -17.951 29.536 21.023 1.00 47.66 419 THR A CA 1
ATOM 3409 C C . THR A 1 419 ? -18.657 28.910 22.233 1.00 47.66 419 THR A C 1
ATOM 3411 O O . THR A 1 419 ? -19.093 29.622 23.128 1.00 47.66 419 THR A O 1
ATOM 3414 N N . ILE A 1 420 ? -18.670 27.574 22.334 1.00 46.12 420 ILE A N 1
ATOM 3415 C CA . ILE A 1 420 ? -19.148 26.819 23.503 1.00 46.12 420 ILE A CA 1
ATOM 3416 C C . ILE A 1 420 ? -18.006 26.670 24.528 1.00 46.12 420 ILE A C 1
ATOM 3418 O O . ILE A 1 420 ? -17.543 25.572 24.853 1.00 46.12 420 ILE A O 1
ATOM 3422 N N . ARG A 1 421 ? -17.500 27.797 25.043 1.00 41.28 421 ARG A N 1
ATOM 3423 C CA . ARG A 1 421 ? -16.521 27.786 26.139 1.00 41.28 421 ARG A CA 1
ATOM 3424 C C . ARG A 1 421 ? -17.261 27.718 27.477 1.00 41.28 421 ARG A C 1
ATOM 3426 O O . ARG A 1 421 ? -18.161 28.511 27.718 1.00 41.28 421 ARG A O 1
ATOM 3433 N N . ARG A 1 422 ? -16.872 26.769 28.342 1.00 45.25 422 ARG A N 1
ATOM 3434 C CA . ARG A 1 422 ? -17.439 26.585 29.695 1.00 45.25 422 ARG A CA 1
ATOM 3435 C C . ARG A 1 422 ? -17.556 27.931 30.439 1.00 45.25 422 ARG A C 1
ATOM 3437 O O . ARG A 1 422 ? -16.524 28.601 30.534 1.00 45.25 422 ARG A O 1
ATOM 3444 N N . PRO A 1 423 ? -18.722 28.285 31.016 1.00 42.25 423 PRO A N 1
ATOM 3445 C CA . PRO A 1 423 ? -18.811 29.421 31.925 1.00 42.25 423 PRO A CA 1
ATOM 3446 C C . PRO A 1 423 ? -17.969 29.124 33.169 1.00 42.25 423 PRO A C 1
ATOM 3448 O O . PRO A 1 423 ? -18.043 28.035 33.744 1.00 42.25 423 PRO A O 1
ATOM 3451 N N . SER A 1 424 ? -17.132 30.083 33.559 1.00 46.34 424 SER A N 1
ATOM 3452 C CA . SER A 1 424 ? -16.285 29.996 34.753 1.00 46.34 424 SER A CA 1
ATOM 3453 C C . SER A 1 424 ? -16.605 31.103 35.758 1.00 46.34 424 SER A C 1
ATOM 3455 O O . SER A 1 424 ? -15.717 31.576 36.463 1.00 46.34 424 SER A O 1
ATOM 3457 N N . SER A 1 425 ? -17.877 31.493 35.835 1.00 49.44 425 SER A N 1
ATOM 3458 C CA . SER A 1 425 ? -18.487 32.180 36.972 1.00 49.44 425 SER A CA 1
ATOM 3459 C C . SER A 1 425 ? -20.002 31.930 36.977 1.00 49.44 425 SER A C 1
ATOM 3461 O O . SER A 1 425 ? -20.577 31.562 35.952 1.00 49.44 425 SER A O 1
ATOM 3463 N N . LEU A 1 426 ? -20.656 32.119 38.129 1.00 46.31 426 LEU A N 1
ATOM 3464 C CA . LEU A 1 426 ? -22.114 31.980 38.246 1.00 46.31 426 LEU A CA 1
ATOM 3465 C C . LEU A 1 426 ? -22.874 33.124 37.537 1.00 46.31 426 LEU A C 1
ATOM 3467 O O . LEU A 1 426 ? -24.033 32.951 37.186 1.00 46.31 426 LEU A O 1
ATOM 3471 N N . ASN A 1 427 ? -22.215 34.265 37.295 1.00 50.72 427 ASN A N 1
ATOM 3472 C CA . ASN A 1 427 ? -22.807 35.439 36.644 1.00 50.72 427 ASN A CA 1
ATOM 3473 C C . ASN A 1 427 ? -22.956 35.283 35.121 1.00 50.72 427 ASN A C 1
ATOM 3475 O O . ASN A 1 427 ? -23.780 35.968 34.521 1.00 50.72 427 ASN A O 1
ATOM 3479 N N . ASP A 1 428 ? -22.175 34.401 34.489 1.00 47.91 428 ASP A N 1
ATOM 3480 C CA . ASP A 1 428 ? -22.182 34.244 33.026 1.00 47.91 428 ASP A CA 1
ATOM 3481 C C . ASP A 1 428 ? -23.399 33.444 32.516 1.00 47.91 428 ASP A C 1
ATOM 3483 O O . ASP A 1 428 ? -23.680 33.457 31.315 1.00 47.91 428 ASP A O 1
ATOM 3487 N N . LEU A 1 429 ? -24.118 32.736 33.405 1.00 49.47 429 LEU A N 1
ATOM 3488 C CA . LEU A 1 429 ? -25.361 32.036 33.057 1.00 49.47 429 LEU A CA 1
ATOM 3489 C C . LEU A 1 429 ? -26.563 32.983 32.962 1.00 49.47 429 LEU A C 1
ATOM 3491 O O . LEU A 1 429 ? -27.323 32.836 32.011 1.00 49.47 429 LEU A O 1
ATOM 3495 N N . ASP A 1 430 ? -26.696 33.955 33.874 1.00 56.72 430 ASP A N 1
ATOM 3496 C CA . ASP A 1 430 ? -27.779 34.957 33.843 1.00 56.72 430 ASP A CA 1
ATOM 3497 C C . ASP A 1 430 ? -27.758 35.715 32.508 1.00 56.72 430 ASP A C 1
ATOM 3499 O O . ASP A 1 430 ? -28.731 35.689 31.762 1.00 56.72 430 ASP A O 1
ATOM 3503 N N . GLN A 1 431 ? -26.601 36.271 32.122 1.00 56.50 431 GLN A N 1
ATOM 3504 C CA . GLN A 1 431 ? -26.475 37.002 30.853 1.00 56.50 431 GLN A CA 1
ATOM 3505 C C . GLN A 1 431 ? -26.728 36.120 29.621 1.00 56.50 431 GLN A C 1
ATOM 3507 O O . GLN A 1 431 ? -27.343 36.576 28.665 1.00 56.50 431 GLN A O 1
ATOM 3512 N N . ASN A 1 432 ? -26.311 34.847 29.634 1.00 59.03 432 ASN A N 1
ATOM 3513 C CA . ASN A 1 432 ? -26.602 33.918 28.533 1.00 59.03 432 ASN A CA 1
ATOM 3514 C C . ASN A 1 432 ? -28.081 33.516 28.453 1.00 59.03 432 ASN A C 1
ATOM 3516 O O . ASN A 1 432 ? -28.519 33.055 27.397 1.00 59.03 432 ASN A O 1
ATOM 3520 N N . GLN A 1 433 ? -28.825 33.606 29.555 1.00 68.06 433 GLN A N 1
ATOM 3521 C CA . GLN A 1 433 ? -30.254 33.327 29.582 1.00 68.06 433 GLN A CA 1
ATOM 3522 C C . GLN A 1 433 ? -31.046 34.571 29.165 1.00 68.06 433 GLN A C 1
ATOM 3524 O O . GLN A 1 433 ? -31.879 34.462 28.266 1.00 68.06 433 GLN A O 1
ATOM 3529 N N . ASP A 1 434 ? -30.682 35.749 29.680 1.00 69.88 434 ASP A N 1
ATOM 3530 C CA . ASP A 1 434 ? -31.206 37.049 29.248 1.00 69.88 434 ASP A CA 1
ATOM 3531 C C . ASP A 1 434 ? -30.992 37.282 27.742 1.00 69.88 434 ASP A C 1
ATOM 3533 O O . ASP A 1 434 ? -31.923 37.668 27.039 1.00 69.88 434 ASP A O 1
ATOM 3537 N N . GLU A 1 435 ? -29.798 37.005 27.197 1.00 71.62 435 GLU A N 1
ATOM 3538 C CA . GLU A 1 435 ? -29.534 37.141 25.753 1.00 71.62 435 GLU A CA 1
ATOM 3539 C C . GLU A 1 435 ? -30.412 36.201 24.912 1.00 71.62 435 GLU A C 1
ATOM 3541 O O . GLU A 1 435 ? -30.896 36.599 23.852 1.00 71.62 435 GLU A O 1
ATOM 3546 N N . ARG A 1 436 ? -30.692 34.981 25.393 1.00 75.56 436 ARG A N 1
ATOM 3547 C CA . ARG A 1 436 ? -31.586 34.035 24.701 1.00 75.56 436 ARG A CA 1
ATOM 3548 C C . ARG A 1 436 ? -33.051 34.441 24.790 1.00 75.56 436 ARG A C 1
ATOM 3550 O O . ARG A 1 436 ? -33.766 34.260 23.809 1.00 75.56 436 ARG A O 1
ATOM 3557 N N . GLU A 1 437 ? -33.501 34.992 25.916 1.00 76.62 437 GLU A N 1
ATOM 3558 C CA . GLU A 1 437 ? -34.846 35.566 26.020 1.00 76.62 437 GLU A CA 1
ATOM 3559 C C . GLU A 1 437 ? -34.986 36.808 25.130 1.00 76.62 437 GLU A C 1
ATOM 3561 O O . GLU A 1 437 ? -35.980 36.938 24.418 1.00 76.62 437 GLU A O 1
ATOM 3566 N N . VAL A 1 438 ? -33.969 37.675 25.071 1.00 74.94 438 VAL A N 1
ATOM 3567 C CA . VAL A 1 438 ? -33.938 38.837 24.168 1.00 74.94 438 VAL A CA 1
ATOM 3568 C C . VAL A 1 438 ? -33.956 38.412 22.699 1.00 74.94 438 VAL A C 1
ATOM 3570 O O . VAL A 1 438 ? -34.701 39.002 21.916 1.00 74.94 438 VAL A O 1
ATOM 3573 N N . ASP A 1 439 ? -33.194 37.393 22.303 1.00 79.94 439 ASP A N 1
ATOM 3574 C CA . ASP A 1 439 ? -33.204 36.898 20.923 1.00 79.94 439 ASP A CA 1
ATOM 3575 C C . ASP A 1 439 ? -34.502 36.147 20.577 1.00 79.94 439 ASP A C 1
ATOM 3577 O O . ASP A 1 439 ? -35.015 36.308 19.468 1.00 79.94 439 ASP A O 1
ATOM 3581 N N . PHE A 1 440 ? -35.108 35.422 21.523 1.00 84.00 440 PHE A N 1
ATOM 3582 C CA . PHE A 1 440 ? -36.443 34.836 21.353 1.00 84.00 440 PHE A CA 1
ATOM 3583 C C . PHE A 1 440 ? -37.523 35.918 21.181 1.00 84.00 440 PHE A C 1
ATOM 3585 O O . PHE A 1 440 ? -38.332 35.846 20.255 1.00 84.00 440 PHE A O 1
ATOM 3592 N N . LEU A 1 441 ? -37.495 36.970 22.007 1.00 88.62 441 LEU A N 1
ATOM 3593 C CA . LEU A 1 441 ? -38.393 38.122 21.892 1.00 88.62 441 LEU A CA 1
ATOM 3594 C C . LEU A 1 441 ? -38.172 38.894 20.583 1.00 88.62 441 LEU A C 1
ATOM 3596 O O . LEU A 1 441 ? -39.142 39.301 19.949 1.00 88.62 441 LEU A O 1
ATOM 3600 N N . ARG A 1 442 ? -36.925 39.056 20.123 1.00 83.06 442 ARG A N 1
ATOM 3601 C CA . ARG A 1 442 ? -36.620 39.635 18.800 1.00 83.06 442 ARG A CA 1
ATOM 3602 C C . ARG A 1 442 ? -37.192 38.796 17.665 1.00 83.06 442 ARG A C 1
ATOM 3604 O O . ARG A 1 442 ? -37.736 39.370 16.725 1.00 83.06 442 ARG A O 1
ATOM 3611 N N . LEU A 1 443 ? -37.093 37.469 17.748 1.00 85.50 443 LEU A N 1
ATOM 3612 C CA . LEU A 1 443 ? -37.656 36.569 16.743 1.00 85.50 443 LEU A CA 1
ATOM 3613 C C . LEU A 1 443 ? -39.188 36.665 16.719 1.00 85.50 443 LEU A C 1
ATOM 3615 O O . LEU A 1 443 ? -39.772 36.802 15.648 1.00 85.50 443 LEU A O 1
ATOM 3619 N N . GLN A 1 444 ? -39.827 36.710 17.891 1.00 85.19 444 GLN A N 1
ATOM 3620 C CA . GLN A 1 444 ? -41.274 36.884 18.019 1.00 85.19 444 GLN A CA 1
ATOM 3621 C C . GLN A 1 444 ? -41.751 38.264 17.522 1.00 85.19 444 GLN A C 1
ATOM 3623 O O . GLN A 1 444 ? -42.797 38.355 16.883 1.00 85.19 444 GLN A O 1
ATOM 3628 N N . ILE A 1 445 ? -40.978 39.333 17.748 1.00 87.06 445 ILE A N 1
ATOM 3629 C CA . ILE A 1 445 ? -41.243 40.666 17.178 1.00 87.06 445 ILE A CA 1
ATOM 3630 C C . ILE A 1 445 ? -41.088 40.649 15.651 1.00 87.06 445 ILE A C 1
ATOM 3632 O O . ILE A 1 445 ? -41.913 41.235 14.956 1.00 87.06 445 ILE A O 1
ATOM 3636 N N . MET A 1 446 ? -40.079 39.956 15.113 1.00 86.88 446 MET A N 1
ATOM 3637 C CA . MET A 1 446 ? -39.886 39.800 13.665 1.00 86.88 446 MET A CA 1
ATOM 3638 C C . MET A 1 446 ? -41.050 39.035 13.018 1.00 86.88 446 MET A C 1
ATOM 3640 O O . MET A 1 446 ? -41.538 39.414 11.957 1.00 86.88 446 MET A O 1
ATOM 3644 N N . GLU A 1 447 ? -41.533 37.980 13.674 1.00 85.75 447 GLU A N 1
ATOM 3645 C CA . GLU A 1 447 ? -42.678 37.189 13.221 1.00 85.75 447 GLU A CA 1
ATOM 3646 C C . GLU A 1 447 ? -43.984 37.999 13.283 1.00 85.75 447 GLU A C 1
ATOM 3648 O O . GLU A 1 447 ? -44.750 38.012 12.319 1.00 85.75 447 GLU A O 1
ATOM 3653 N N . GLN A 1 448 ? -44.197 38.780 14.349 1.00 83.62 448 GLN A N 1
ATOM 3654 C CA . GLN A 1 448 ? -45.300 39.745 14.421 1.00 83.62 448 GLN A CA 1
ATOM 3655 C C . GLN A 1 448 ? -45.199 40.832 13.341 1.00 83.62 448 GLN A C 1
ATOM 3657 O O . GLN A 1 448 ? -46.221 41.186 12.754 1.00 83.62 448 GLN A O 1
ATOM 3662 N N . GLN A 1 449 ? -43.998 41.331 13.029 1.00 82.81 449 GLN A N 1
ATOM 3663 C CA . GLN A 1 449 ? -43.796 42.311 11.959 1.00 82.81 449 GLN A CA 1
ATOM 3664 C C . GLN A 1 449 ? -44.100 41.712 10.579 1.00 82.81 449 GLN A C 1
ATOM 3666 O O . GLN A 1 449 ? -44.809 42.340 9.800 1.00 82.81 449 GLN A O 1
ATOM 3671 N N . ASN A 1 450 ? -43.668 40.477 10.301 1.00 84.19 450 ASN A N 1
ATOM 3672 C CA . ASN A 1 450 ? -44.021 39.774 9.063 1.00 84.19 450 ASN A CA 1
ATOM 3673 C C . ASN A 1 450 ? -45.545 39.620 8.914 1.00 84.19 450 ASN A C 1
ATOM 3675 O O . ASN A 1 450 ? -46.087 39.887 7.843 1.00 84.19 450 ASN A O 1
ATOM 3679 N N . ILE A 1 451 ? -46.255 39.266 9.993 1.00 86.38 451 ILE A N 1
ATOM 3680 C CA . ILE A 1 451 ? -47.725 39.189 9.998 1.00 86.38 451 ILE A CA 1
ATOM 3681 C C . ILE A 1 451 ? -48.350 40.572 9.740 1.00 86.38 451 ILE A C 1
ATOM 3683 O O . ILE A 1 451 ? -49.308 40.680 8.974 1.00 86.38 451 ILE A O 1
ATOM 3687 N N . ILE A 1 452 ? -47.812 41.646 10.329 1.00 87.12 452 ILE A N 1
ATOM 3688 C CA . ILE A 1 452 ? -48.261 43.027 10.072 1.00 87.12 452 ILE A CA 1
ATOM 3689 C C . ILE A 1 452 ? -48.036 43.421 8.604 1.00 87.12 452 ILE A C 1
ATOM 3691 O O . ILE A 1 452 ? -48.914 44.042 7.999 1.00 87.12 452 ILE A O 1
ATOM 3695 N N . ASP A 1 453 ? -46.913 43.031 8.005 1.00 87.62 453 ASP A N 1
ATOM 3696 C CA . ASP A 1 453 ? -46.575 43.339 6.615 1.00 87.62 453 ASP A CA 1
ATOM 3697 C C . ASP A 1 453 ? -47.445 42.540 5.624 1.00 87.62 453 ASP A C 1
ATOM 3699 O O . ASP A 1 453 ? -47.900 43.088 4.616 1.00 87.62 453 ASP A O 1
ATOM 3703 N N . GLU A 1 454 ? -47.760 41.274 5.917 1.00 86.44 454 GLU A N 1
ATOM 3704 C CA . GLU A 1 454 ? -48.729 40.474 5.152 1.00 86.44 454 GLU A CA 1
ATOM 3705 C C . GLU A 1 454 ? -50.160 41.019 5.269 1.00 86.44 454 GLU A C 1
ATOM 3707 O O . GLU A 1 454 ? -50.874 41.138 4.265 1.00 86.44 454 GLU A O 1
ATOM 3712 N N . LEU A 1 455 ? -50.584 41.422 6.472 1.00 83.56 455 LEU A N 1
ATOM 3713 C CA . LEU A 1 455 ? -51.872 42.088 6.687 1.00 83.56 455 LEU A CA 1
ATOM 3714 C C . LEU A 1 455 ? -51.936 43.444 5.967 1.00 83.56 455 LEU A C 1
ATOM 3716 O O . LEU A 1 455 ? -52.973 43.797 5.404 1.00 83.56 455 LEU A O 1
ATOM 3720 N N . SER A 1 456 ? -50.823 44.173 5.897 1.00 84.19 456 SER A N 1
ATOM 3721 C CA . SER A 1 456 ? -50.727 45.436 5.157 1.00 84.19 456 SER A CA 1
ATOM 3722 C C . SER A 1 456 ? -50.820 45.209 3.644 1.00 84.19 456 SER A C 1
ATOM 3724 O O . SER A 1 456 ? -51.648 45.839 2.983 1.00 84.19 456 SER A O 1
ATOM 3726 N N . LYS A 1 457 ? -50.076 44.239 3.093 1.00 86.44 457 LYS A N 1
ATOM 3727 C CA . LYS A 1 457 ? -50.151 43.850 1.669 1.00 86.44 457 LYS A CA 1
ATOM 3728 C C . LYS A 1 457 ? -51.536 43.339 1.272 1.00 86.44 457 LYS A C 1
ATOM 3730 O O . LYS A 1 457 ? -52.034 43.665 0.191 1.00 86.44 457 LYS A O 1
ATOM 3735 N N . THR A 1 458 ? -52.195 42.555 2.125 1.00 82.50 458 THR A N 1
ATOM 3736 C CA . THR A 1 458 ? -53.566 42.085 1.861 1.00 82.50 458 THR A CA 1
ATOM 3737 C C . THR A 1 458 ? -54.587 43.220 1.950 1.00 82.50 458 THR A C 1
ATOM 3739 O O . THR A 1 458 ? -55.508 43.256 1.130 1.00 82.50 458 THR A O 1
ATOM 3742 N N . LEU A 1 459 ? -54.401 44.202 2.842 1.00 77.69 459 LEU A N 1
ATOM 3743 C CA . LEU A 1 459 ? -55.229 45.411 2.898 1.00 77.69 459 LEU A CA 1
ATOM 3744 C C . LEU A 1 459 ? -55.041 46.305 1.660 1.00 77.69 459 LEU A C 1
ATOM 3746 O O . LEU A 1 459 ? -56.034 46.767 1.094 1.00 77.69 459 LEU A O 1
ATOM 3750 N N . GLU A 1 460 ? -53.806 46.504 1.188 1.00 78.81 460 GLU A N 1
ATOM 3751 C CA . GLU A 1 460 ? -53.532 47.195 -0.081 1.00 78.81 460 GLU A CA 1
ATOM 3752 C C . GLU A 1 460 ? -54.179 46.466 -1.259 1.00 78.81 460 GLU A C 1
ATOM 3754 O O . GLU A 1 460 ? -54.887 47.081 -2.057 1.00 78.81 460 GLU A O 1
ATOM 3759 N N . THR A 1 461 ? -54.017 45.143 -1.336 1.00 80.06 461 THR A N 1
ATOM 3760 C CA . THR A 1 461 ? -54.628 44.309 -2.382 1.00 80.06 461 THR A CA 1
ATOM 3761 C C . THR A 1 461 ? -56.157 44.418 -2.354 1.00 80.06 461 THR A C 1
ATOM 3763 O O . THR A 1 461 ? -56.788 44.605 -3.397 1.00 80.06 461 THR A O 1
ATOM 3766 N N . ALA A 1 462 ? -56.774 44.399 -1.169 1.00 76.25 462 ALA A N 1
ATOM 3767 C CA . ALA A 1 462 ? -58.206 44.638 -1.000 1.00 76.25 462 ALA A CA 1
ATOM 3768 C C . ALA A 1 462 ? -58.613 46.071 -1.403 1.00 76.25 462 ALA A C 1
ATOM 3770 O O . ALA A 1 462 ? -59.671 46.264 -2.007 1.00 76.25 462 ALA A O 1
ATOM 3771 N N . GLY A 1 463 ? -57.765 47.070 -1.141 1.00 76.94 463 GLY A N 1
ATOM 3772 C CA . GLY A 1 463 ? -57.916 48.448 -1.612 1.00 76.94 463 GLY A CA 1
ATOM 3773 C C . GLY A 1 463 ? -57.886 48.557 -3.140 1.00 76.94 463 GLY A C 1
ATOM 3774 O O . GLY A 1 463 ? -58.774 49.177 -3.733 1.00 76.94 463 GLY A O 1
ATOM 3775 N N . TYR A 1 464 ? -56.942 47.878 -3.797 1.00 75.31 464 TYR A N 1
ATOM 3776 C CA . TYR A 1 464 ? -56.881 47.763 -5.254 1.00 75.31 464 TYR A CA 1
ATOM 3777 C C . TYR A 1 464 ? -58.144 47.102 -5.813 1.00 75.31 464 TYR A C 1
ATOM 3779 O O . TYR A 1 464 ? -58.791 47.691 -6.685 1.00 75.31 464 TYR A O 1
ATOM 3787 N N . VAL A 1 465 ? -58.559 45.951 -5.273 1.00 75.88 465 VAL A N 1
ATOM 3788 C CA . VAL A 1 465 ? -59.794 45.249 -5.672 1.00 75.88 465 VAL A CA 1
ATOM 3789 C C . VAL A 1 465 ? -61.026 46.141 -5.485 1.00 75.88 465 VAL A C 1
ATOM 3791 O O . VAL A 1 465 ? -61.856 46.239 -6.392 1.00 75.88 465 VAL A O 1
ATOM 3794 N N . LYS A 1 466 ? -61.128 46.875 -4.370 1.00 78.69 466 LYS A N 1
ATOM 3795 C CA . LYS A 1 466 ? -62.194 47.862 -4.141 1.00 78.69 466 LYS A CA 1
ATOM 3796 C C . LYS A 1 466 ? -62.174 48.969 -5.201 1.00 78.69 466 LYS A C 1
ATOM 3798 O O . LYS A 1 466 ? -63.223 49.261 -5.773 1.00 78.69 466 LYS A O 1
ATOM 3803 N N . SER A 1 467 ? -61.004 49.523 -5.530 1.00 75.25 467 SER A N 1
ATOM 3804 C CA . SER A 1 467 ? -60.863 50.554 -6.572 1.00 75.25 467 SER A CA 1
ATOM 3805 C C . SER A 1 467 ? -61.252 50.043 -7.967 1.00 75.25 467 SER A C 1
ATOM 3807 O O . SER A 1 467 ? -61.847 50.777 -8.759 1.00 75.25 467 SER A O 1
ATOM 3809 N N . VAL A 1 468 ? -60.970 48.770 -8.271 1.00 74.88 468 VAL A N 1
ATOM 3810 C CA . VAL A 1 468 ? -61.370 48.107 -9.519 1.00 74.88 468 VAL A CA 1
ATOM 3811 C C . VAL A 1 468 ? -62.886 47.915 -9.551 1.00 74.88 468 VAL A C 1
ATOM 3813 O O . VAL A 1 468 ? -63.516 48.272 -10.544 1.00 74.88 468 VAL A O 1
ATOM 3816 N N . ILE A 1 469 ? -63.497 47.455 -8.455 1.00 75.38 469 ILE A N 1
ATOM 3817 C CA . ILE A 1 469 ? -64.956 47.310 -8.332 1.00 75.38 469 ILE A CA 1
ATOM 3818 C C . ILE A 1 469 ? -65.666 48.668 -8.440 1.00 75.38 469 ILE A C 1
ATOM 3820 O O . ILE A 1 469 ? -66.705 48.765 -9.095 1.00 75.38 469 ILE A O 1
ATOM 3824 N N . GLU A 1 470 ? -65.130 49.731 -7.838 1.00 75.62 470 GLU A N 1
ATOM 3825 C CA . GLU A 1 470 ? -65.670 51.092 -7.955 1.00 75.62 470 GLU A CA 1
ATOM 3826 C C . GLU A 1 470 ? -65.525 51.643 -9.380 1.00 75.62 470 GLU A C 1
ATOM 3828 O O . GLU A 1 470 ? -66.494 52.167 -9.936 1.00 75.62 470 GLU A O 1
ATOM 3833 N N . ARG A 1 471 ? -64.366 51.443 -10.023 1.00 72.81 471 ARG A N 1
ATOM 3834 C CA . ARG A 1 471 ? -64.124 51.809 -11.428 1.00 72.81 471 ARG A CA 1
ATOM 3835 C C . ARG A 1 471 ? -65.049 51.040 -12.384 1.00 72.81 471 ARG A C 1
ATOM 3837 O O . ARG A 1 471 ? -65.579 51.636 -13.320 1.00 72.81 471 ARG A O 1
ATOM 3844 N N . ASP A 1 472 ? -65.318 49.762 -12.130 1.00 74.75 472 ASP A N 1
ATOM 3845 C CA . ASP A 1 472 ? -66.208 48.925 -12.946 1.00 74.75 472 ASP A CA 1
ATOM 3846 C C . ASP A 1 472 ? -67.705 49.231 -12.697 1.00 74.75 472 ASP A C 1
ATOM 3848 O O . ASP A 1 472 ? -68.509 49.279 -13.633 1.00 74.75 472 ASP A O 1
ATOM 3852 N N . LYS A 1 473 ? -68.092 49.588 -11.461 1.00 76.81 473 LYS A N 1
ATOM 3853 C CA . LYS A 1 473 ? -69.405 50.202 -11.166 1.00 76.81 473 LYS A CA 1
ATOM 3854 C C . LYS A 1 473 ? -69.578 51.529 -11.915 1.00 76.81 473 LYS A C 1
ATOM 3856 O O . LYS A 1 473 ? -70.606 51.729 -12.563 1.00 76.81 473 LYS A O 1
ATOM 3861 N N . LEU A 1 474 ? -68.570 52.406 -11.898 1.00 70.94 474 LEU A N 1
ATOM 3862 C CA . LEU A 1 474 ? -68.556 53.658 -12.665 1.00 70.94 474 LEU A CA 1
ATOM 3863 C C . LEU A 1 474 ? -68.677 53.406 -14.175 1.00 70.94 474 LEU A C 1
ATOM 3865 O O . LEU A 1 474 ? -69.454 54.090 -14.840 1.00 70.94 474 LEU A O 1
ATOM 3869 N N . LEU A 1 475 ? -67.986 52.401 -14.721 1.00 66.62 475 LEU A N 1
ATOM 3870 C CA . LEU A 1 475 ? -68.116 51.998 -16.127 1.00 66.62 475 LEU A CA 1
ATOM 3871 C C . LEU A 1 475 ? -69.519 51.468 -16.460 1.00 66.62 475 LEU A C 1
ATOM 3873 O O . LEU A 1 475 ? -70.041 51.797 -17.528 1.00 66.62 475 LEU A O 1
ATOM 3877 N N . ARG A 1 476 ? -70.175 50.726 -15.556 1.00 66.75 476 ARG A N 1
ATOM 3878 C CA . ARG A 1 476 ? -71.583 50.311 -15.719 1.00 66.75 476 ARG A CA 1
ATOM 3879 C C . ARG A 1 476 ? -72.547 51.506 -15.721 1.00 66.75 476 ARG A C 1
ATOM 3881 O O . ARG A 1 476 ? -73.359 51.609 -16.642 1.00 66.75 476 ARG A O 1
ATOM 3888 N N . TYR A 1 477 ? -72.392 52.468 -14.806 1.00 60.84 477 TYR A N 1
ATOM 3889 C CA . TYR A 1 477 ? -73.160 53.726 -14.837 1.00 60.84 477 TYR A CA 1
ATOM 3890 C C . TYR A 1 477 ? -72.893 54.554 -16.111 1.00 60.84 477 TYR A C 1
ATOM 3892 O O . TYR A 1 477 ? -73.817 55.144 -16.676 1.00 60.84 477 TYR A O 1
ATOM 3900 N N . LYS A 1 478 ? -71.654 54.555 -16.625 1.00 59.94 478 LYS A N 1
ATOM 3901 C CA . LYS A 1 478 ? -71.280 55.242 -17.876 1.00 59.94 478 LYS A CA 1
ATOM 3902 C C . LYS A 1 478 ? -71.821 54.530 -19.128 1.00 59.94 478 LYS A C 1
ATOM 3904 O O . LYS A 1 478 ? -72.176 55.207 -20.088 1.00 59.94 478 LYS A O 1
ATOM 3909 N N . LYS A 1 479 ? -71.961 53.195 -19.113 1.00 58.03 479 LYS A N 1
ATOM 3910 C CA . LYS A 1 479 ? -72.582 52.403 -20.199 1.00 58.03 479 LYS A CA 1
ATOM 3911 C C . LYS A 1 479 ? -74.110 52.531 -20.262 1.00 58.03 479 LYS A C 1
ATOM 3913 O O . LYS A 1 479 ? -74.656 52.463 -21.359 1.00 58.03 479 LYS A O 1
ATOM 3918 N N . GLN A 1 480 ? -74.808 52.773 -19.147 1.00 53.69 480 GLN A N 1
ATOM 3919 C CA . GLN A 1 480 ? -76.254 53.064 -19.175 1.00 53.69 480 GLN A CA 1
ATOM 3920 C C . GLN A 1 480 ? -76.590 54.484 -19.674 1.00 53.69 480 GLN A C 1
ATOM 3922 O O . GLN A 1 480 ? -77.692 54.715 -20.170 1.00 53.69 480 GLN A O 1
ATOM 3927 N N . ARG A 1 481 ? -75.645 55.433 -19.613 1.00 47.44 481 ARG A N 1
ATOM 3928 C CA . ARG A 1 481 ? -75.805 56.814 -20.105 1.00 47.44 481 ARG A CA 1
ATOM 3929 C C . ARG A 1 481 ? -74.876 57.132 -21.287 1.00 47.44 481 ARG A C 1
ATOM 3931 O O . ARG A 1 481 ? -73.929 57.896 -21.121 1.00 47.44 481 ARG A O 1
ATOM 3938 N N . LYS A 1 482 ? -75.198 56.603 -22.480 1.00 42.56 482 LYS A N 1
ATOM 3939 C CA . LYS A 1 482 ? -75.051 57.280 -23.800 1.00 42.56 482 LYS A CA 1
ATOM 3940 C C . LYS A 1 482 ? -75.463 56.383 -24.982 1.00 42.56 482 LYS A C 1
ATOM 3942 O O . LYS A 1 482 ? -74.638 55.777 -25.658 1.00 42.56 482 LYS A O 1
ATOM 3947 N N . LYS A 1 483 ? -76.760 56.401 -25.304 1.00 39.31 483 LYS A N 1
ATOM 3948 C CA . LYS A 1 483 ? -77.167 56.541 -26.714 1.00 39.31 483 LYS A CA 1
ATOM 3949 C C . LYS A 1 483 ? -77.071 58.037 -27.077 1.00 39.31 483 LYS A C 1
ATOM 3951 O O . LYS A 1 483 ? -77.181 58.869 -26.181 1.00 39.31 483 LYS A O 1
ATOM 3956 N N . PHE A 1 484 ? -76.928 58.332 -28.373 1.00 34.56 484 PHE A N 1
ATOM 3957 C CA . PHE A 1 484 ? -76.870 59.657 -29.027 1.00 34.56 484 PHE A CA 1
ATOM 3958 C C . PHE A 1 484 ? -75.512 60.401 -29.136 1.00 34.56 484 PHE A C 1
ATOM 3960 O O . PHE A 1 484 ? -74.791 60.601 -28.165 1.00 34.56 484 PHE A O 1
ATOM 3967 N N . ALA A 1 485 ? -75.291 60.892 -30.370 1.00 36.25 485 ALA A N 1
ATOM 3968 C CA . ALA A 1 485 ? -74.489 62.049 -30.816 1.00 36.25 485 ALA A CA 1
ATOM 3969 C C . ALA A 1 485 ? -72.937 61.971 -30.952 1.00 36.25 485 ALA A C 1
ATOM 3971 O O . ALA A 1 485 ? -72.170 62.361 -30.081 1.00 36.25 485 ALA A O 1
ATOM 3972 N N . LYS A 1 486 ? -72.539 61.541 -32.160 1.00 32.66 486 LYS A N 1
ATOM 3973 C CA . LYS A 1 486 ? -71.382 61.874 -33.035 1.00 32.66 486 LYS A CA 1
ATOM 3974 C C . LYS A 1 486 ? -70.419 63.067 -32.728 1.00 32.66 486 LYS A C 1
ATOM 3976 O O . LYS A 1 486 ? -70.881 64.195 -32.641 1.00 32.66 486 LYS A O 1
ATOM 3981 N N . PHE A 1 487 ? -69.107 62.787 -32.924 1.00 31.41 487 PHE A N 1
ATOM 3982 C CA . PHE A 1 487 ? -68.010 63.620 -33.522 1.00 31.41 487 PHE A CA 1
ATOM 3983 C C . PHE A 1 487 ? -67.521 64.930 -32.824 1.00 31.41 487 PHE A C 1
ATOM 3985 O O . PHE A 1 487 ? -68.286 65.504 -32.060 1.00 31.41 487 PHE A O 1
ATOM 3992 N N . PRO A 1 488 ? -66.314 65.496 -33.143 1.00 42.81 488 PRO A N 1
ATOM 3993 C CA . PRO A 1 488 ? -65.074 64.936 -33.749 1.00 42.81 488 PRO A CA 1
ATOM 3994 C C . PRO A 1 488 ? -63.699 65.402 -33.133 1.00 42.81 488 PRO A C 1
ATOM 3996 O O . PRO A 1 488 ? -63.633 66.392 -32.424 1.00 42.81 488 PRO A O 1
ATOM 3999 N N . LYS A 1 489 ? -62.593 64.759 -33.582 1.00 30.97 489 LYS A N 1
ATOM 4000 C CA . LYS A 1 489 ? -61.166 65.223 -33.703 1.00 30.97 489 LYS A CA 1
ATOM 4001 C C . LYS A 1 489 ? -60.254 65.494 -32.457 1.00 30.97 489 LYS A C 1
ATOM 4003 O O . LYS A 1 489 ? -60.506 66.392 -31.673 1.00 30.97 489 LYS A O 1
ATOM 4008 N N . LYS A 1 490 ? -59.144 64.712 -32.419 1.00 28.94 490 LYS A N 1
ATOM 4009 C CA . LYS A 1 490 ? -57.680 64.951 -32.136 1.00 28.94 490 LYS A CA 1
ATOM 4010 C C . LYS A 1 490 ? -57.202 66.377 -31.716 1.00 28.94 490 LYS A C 1
ATOM 4012 O O . LYS A 1 490 ? -57.875 67.306 -32.152 1.00 28.94 490 LYS A O 1
ATOM 4017 N N . PRO A 1 491 ? -56.000 66.603 -31.088 1.00 45.41 491 PRO A N 1
ATOM 4018 C CA . PRO A 1 491 ? -54.722 65.837 -31.223 1.00 45.41 491 PRO A CA 1
ATOM 4019 C C . PRO A 1 491 ? -53.768 65.774 -29.973 1.00 45.41 491 PRO A C 1
ATOM 4021 O O . PRO A 1 491 ? -54.175 66.153 -28.885 1.00 45.41 491 PRO A O 1
ATOM 4024 N N . VAL A 1 492 ? -52.495 65.357 -30.199 1.00 31.27 492 VAL A N 1
ATOM 4025 C CA . VAL A 1 492 ? -51.250 65.508 -29.367 1.00 31.27 492 VAL A CA 1
ATOM 4026 C C . VAL A 1 492 ? -51.172 64.612 -28.100 1.00 31.27 492 VAL A C 1
ATOM 4028 O O . VAL A 1 492 ? -52.112 64.633 -27.320 1.00 31.27 492 VAL A O 1
ATOM 4031 N N . VAL A 1 493 ? -50.206 63.706 -27.823 1.00 32.50 493 VAL A N 1
ATOM 4032 C CA . VAL A 1 493 ? -48.755 63.451 -28.119 1.00 32.50 493 VAL A CA 1
ATOM 4033 C C . VAL A 1 493 ? -47.847 63.767 -26.911 1.00 32.50 493 VAL A C 1
ATOM 4035 O O . VAL A 1 493 ? -47.841 64.911 -26.486 1.00 32.50 493 VAL A O 1
ATOM 4038 N N . GLU A 1 494 ? -47.095 62.741 -26.453 1.00 32.19 494 GLU A N 1
ATOM 4039 C CA . GLU A 1 494 ? -45.872 62.721 -25.589 1.00 32.19 494 GLU A CA 1
ATOM 4040 C C . GLU A 1 494 ? -45.900 63.494 -24.240 1.00 32.19 494 GLU A C 1
ATOM 4042 O O . GLU A 1 494 ? -46.645 64.445 -24.065 1.00 32.19 494 GLU A O 1
ATOM 4047 N N . THR A 1 495 ? -45.179 63.133 -23.169 1.00 35.38 495 THR A N 1
ATOM 4048 C CA . THR A 1 495 ? -43.968 62.305 -22.932 1.00 35.38 495 THR A CA 1
ATOM 4049 C C . THR A 1 495 ? -44.243 61.229 -21.850 1.00 35.38 495 THR A C 1
ATOM 4051 O O . THR A 1 495 ? -45.202 61.356 -21.097 1.00 35.38 495 THR A O 1
ATOM 4054 N N . PHE A 1 496 ? -43.593 60.062 -21.760 1.00 28.78 496 PHE A N 1
ATOM 4055 C CA . PHE A 1 496 ? -42.166 59.701 -21.625 1.00 28.78 496 PHE A CA 1
ATOM 4056 C C . PHE A 1 496 ? -41.517 60.050 -20.261 1.00 28.78 496 PHE A C 1
ATOM 4058 O O . PHE A 1 496 ? -41.501 61.211 -19.863 1.00 28.78 496 PHE A O 1
ATOM 4065 N N . PHE A 1 497 ? -40.895 59.008 -19.675 1.00 30.58 497 PHE A N 1
ATOM 4066 C CA . PHE A 1 497 ? -39.794 58.931 -18.687 1.00 30.58 497 PHE A CA 1
ATOM 4067 C C . PHE A 1 497 ? -40.120 58.536 -17.227 1.00 30.58 497 PHE A C 1
ATOM 4069 O O . PHE A 1 497 ? -40.923 59.178 -16.561 1.00 30.58 497 PHE A O 1
ATOM 4076 N N . GLY A 1 498 ? -39.441 57.484 -16.733 1.00 31.92 498 GLY A N 1
ATOM 4077 C CA . GLY A 1 498 ? -39.535 56.970 -15.355 1.00 31.92 498 GLY A CA 1
ATOM 4078 C C . GLY A 1 498 ? -39.064 55.511 -15.213 1.00 31.92 498 GLY A C 1
ATOM 4079 O O . GLY A 1 498 ? -39.842 54.596 -15.455 1.00 31.92 498 GLY A O 1
ATOM 4080 N N . TYR A 1 499 ? -37.788 55.333 -14.863 1.00 35.47 499 TYR A N 1
ATOM 4081 C CA . TYR A 1 499 ? -37.097 54.081 -14.493 1.00 35.47 499 TYR A CA 1
ATOM 4082 C C . TYR A 1 499 ? -37.776 53.329 -13.319 1.00 35.47 499 TYR A C 1
ATOM 4084 O O . TYR A 1 499 ? -38.394 53.993 -12.490 1.00 35.47 499 TYR A O 1
ATOM 4092 N N . ASP A 1 500 ? -37.616 51.997 -13.198 1.00 35.78 500 ASP A N 1
ATOM 4093 C CA . ASP A 1 500 ? -36.553 51.429 -12.333 1.00 35.78 500 ASP A CA 1
ATOM 4094 C C . ASP A 1 500 ? -36.277 49.915 -12.528 1.00 35.78 500 ASP A C 1
ATOM 4096 O O . ASP A 1 500 ? -36.963 49.231 -13.290 1.00 35.78 500 ASP A O 1
ATOM 4100 N N . GLU A 1 501 ? -35.196 49.462 -11.888 1.00 42.19 501 GLU A N 1
ATOM 4101 C CA . GLU A 1 501 ? -34.518 48.154 -11.906 1.00 42.19 501 GLU A CA 1
ATOM 4102 C C . GLU A 1 501 ? -35.354 46.955 -11.378 1.00 42.19 501 GLU A C 1
ATOM 4104 O O . GLU A 1 501 ? -36.277 47.137 -10.591 1.00 42.19 501 GLU A O 1
ATOM 4109 N N . GLU A 1 502 ? -35.023 45.705 -11.765 1.00 40.69 502 GLU A N 1
ATOM 4110 C CA . GLU A 1 502 ? -34.172 44.840 -10.912 1.00 40.69 502 GLU A CA 1
ATOM 4111 C C . GLU A 1 502 ? -33.851 43.408 -11.443 1.00 40.69 502 GLU A C 1
ATOM 4113 O O . GLU A 1 502 ? -34.643 42.744 -12.107 1.00 40.69 502 GLU A O 1
ATOM 4118 N N . THR A 1 503 ? -32.619 42.988 -11.119 1.00 37.41 503 THR A N 1
ATOM 4119 C CA . THR A 1 503 ? -32.090 41.645 -10.766 1.00 37.41 503 THR A CA 1
ATOM 4120 C C . THR A 1 503 ? -32.327 40.346 -11.594 1.00 37.41 503 THR A C 1
ATOM 4122 O O . THR A 1 503 ? -33.326 39.646 -11.496 1.00 37.41 503 THR A O 1
ATOM 4125 N N . SER A 1 504 ? -31.201 39.879 -12.174 1.00 37.44 504 SER A N 1
ATOM 4126 C CA . SER A 1 504 ? -30.482 38.643 -11.755 1.00 37.44 504 SER A CA 1
ATOM 4127 C C . SER A 1 504 ? -30.637 37.295 -12.509 1.00 37.44 504 SER A C 1
ATOM 4129 O O . SER A 1 504 ? -31.364 36.405 -12.084 1.00 37.44 504 SER A O 1
ATOM 4131 N N . LEU A 1 505 ? -29.718 37.119 -13.477 1.00 35.06 505 LEU A N 1
ATOM 4132 C CA . LEU A 1 505 ? -28.740 36.008 -13.643 1.00 35.06 505 LEU A CA 1
ATOM 4133 C C . LEU A 1 505 ? -29.131 34.571 -14.087 1.00 35.06 505 LEU A C 1
ATOM 4135 O O . LEU A 1 505 ? -29.918 33.888 -13.447 1.00 35.06 505 LEU A O 1
ATOM 4139 N N . GLU A 1 506 ? -28.342 34.112 -15.085 1.00 34.28 506 GLU A N 1
ATOM 4140 C CA . GLU A 1 506 ? -27.837 32.738 -15.357 1.00 34.28 506 GLU A CA 1
ATOM 4141 C C . GLU A 1 506 ? -28.839 31.627 -15.768 1.00 34.28 506 GLU A C 1
ATOM 4143 O O . GLU A 1 506 ? -29.961 31.561 -15.287 1.00 34.28 506 GLU A O 1
ATOM 4148 N N . SER A 1 507 ? -28.518 30.640 -16.622 1.00 35.09 507 SER A N 1
ATOM 4149 C CA . SER A 1 507 ? -27.542 30.487 -17.733 1.00 35.09 507 SER A CA 1
ATOM 4150 C C . SER A 1 507 ? -27.974 29.245 -18.564 1.00 35.09 507 SER A C 1
ATOM 4152 O O . SER A 1 507 ? -28.859 28.508 -18.136 1.00 35.09 507 SER A O 1
ATOM 4154 N N . ASP A 1 508 ? -27.471 28.908 -19.757 1.00 34.34 508 ASP A N 1
ATOM 4155 C CA . ASP A 1 508 ? -26.326 29.385 -20.552 1.00 34.34 508 ASP A CA 1
ATOM 4156 C C . ASP A 1 508 ? -26.678 29.358 -22.062 1.00 34.34 508 ASP A C 1
ATOM 4158 O O . ASP A 1 508 ? -27.632 28.688 -22.463 1.00 34.34 508 ASP A O 1
ATOM 4162 N N . GLY A 1 509 ? -25.895 30.016 -22.933 1.00 32.59 509 GLY A N 1
ATOM 4163 C CA . GLY A 1 509 ? -26.213 30.064 -24.373 1.00 32.59 509 GLY A CA 1
ATOM 4164 C C . GLY A 1 509 ? -25.126 30.611 -25.308 1.00 32.59 509 GLY A C 1
ATOM 4165 O O . GLY A 1 509 ? -25.303 31.672 -25.883 1.00 32.59 509 GLY A O 1
ATOM 4166 N N . SER A 1 510 ? -24.030 29.861 -25.461 1.00 31.34 510 SER A N 1
ATOM 4167 C CA . SER A 1 510 ? -23.036 29.852 -26.563 1.00 31.34 510 SER A CA 1
ATOM 4168 C C . SER A 1 510 ? -22.747 31.115 -27.423 1.00 31.34 510 SER A C 1
ATOM 4170 O O . SER A 1 510 ? -23.564 31.567 -28.215 1.00 31.34 510 SER A O 1
ATOM 4172 N N . SER A 1 511 ? -21.453 31.468 -27.452 1.00 32.59 511 SER A N 1
ATOM 4173 C CA . SER A 1 511 ? -20.691 31.976 -28.618 1.00 32.59 511 SER A CA 1
ATOM 4174 C C . SER A 1 511 ? -20.955 33.388 -29.178 1.00 32.59 511 SER A C 1
ATOM 4176 O O . SER A 1 511 ? -21.743 33.616 -30.091 1.00 32.59 511 SER A O 1
ATOM 4178 N N . ILE A 1 512 ? -20.091 34.300 -28.721 1.00 29.00 512 ILE A N 1
ATOM 4179 C CA . ILE A 1 512 ? -19.575 35.504 -29.408 1.00 29.00 512 ILE A CA 1
ATOM 4180 C C . ILE A 1 512 ? -18.980 35.131 -30.805 1.00 29.00 512 ILE A C 1
ATOM 4182 O O . ILE A 1 512 ? -18.631 33.973 -31.014 1.00 29.00 512 ILE A O 1
ATOM 4186 N N . SER A 1 513 ? -18.769 35.997 -31.810 1.00 29.11 513 SER A N 1
ATOM 4187 C CA . SER A 1 513 ? -18.838 37.466 -31.934 1.00 29.11 513 SER A CA 1
ATOM 4188 C C . SER A 1 513 ? -19.029 37.882 -33.402 1.00 29.11 513 SER A C 1
ATOM 4190 O O . SER A 1 513 ? -18.469 37.195 -34.247 1.00 29.11 513 SER A O 1
ATOM 4192 N N . TYR A 1 514 ? -19.640 39.042 -33.691 1.00 28.91 514 TYR A N 1
ATOM 4193 C CA . TYR A 1 514 ? -19.137 40.045 -34.663 1.00 28.91 514 TYR A CA 1
ATOM 4194 C C . TYR A 1 514 ? -19.974 41.339 -34.599 1.00 28.91 514 TYR A C 1
ATOM 4196 O O . TYR A 1 514 ? -21.135 41.351 -34.991 1.00 28.91 514 TYR A O 1
ATOM 4204 N N . GLN A 1 515 ? -19.360 42.426 -34.127 1.00 29.25 515 GLN A N 1
ATOM 4205 C CA . GLN A 1 515 ? -19.786 43.836 -34.207 1.00 29.25 515 GLN A CA 1
ATOM 4206 C C . GLN A 1 515 ? -18.551 44.671 -33.780 1.00 29.25 515 GLN A C 1
ATOM 4208 O O . GLN A 1 515 ? -17.702 44.149 -33.061 1.00 29.25 515 GLN A O 1
ATOM 4213 N N . THR A 1 516 ? -18.314 45.906 -34.229 1.00 34.75 516 THR A N 1
ATOM 4214 C CA . THR A 1 516 ? -19.260 47.029 -34.373 1.00 34.75 516 THR A CA 1
ATOM 4215 C C . THR A 1 516 ? -18.950 47.988 -35.534 1.00 34.75 516 THR A C 1
ATOM 4217 O O . THR A 1 516 ? -17.790 48.201 -35.880 1.00 34.75 516 THR A O 1
ATOM 4220 N N . ASP A 1 517 ? -19.998 48.669 -36.011 1.00 35.03 517 ASP A N 1
ATOM 4221 C CA . ASP A 1 517 ? -19.965 49.944 -36.752 1.00 35.03 517 ASP A CA 1
ATOM 4222 C C . ASP A 1 517 ? -19.266 51.104 -36.015 1.00 35.03 517 ASP A C 1
ATOM 4224 O O . ASP A 1 517 ? -19.090 51.042 -34.794 1.00 35.03 517 ASP A O 1
ATOM 4228 N N . ARG A 1 518 ? -19.008 52.201 -36.762 1.00 38.62 518 ARG A N 1
ATOM 4229 C CA . ARG A 1 518 ? -19.391 53.628 -36.510 1.00 38.62 518 ARG A CA 1
ATOM 4230 C C . ARG A 1 518 ? -18.493 54.583 -37.348 1.00 38.62 518 ARG A C 1
ATOM 4232 O O . ARG A 1 518 ? -17.322 54.274 -37.517 1.00 38.62 518 ARG A O 1
ATOM 4239 N N . THR A 1 519 ? -18.911 55.732 -37.911 1.00 40.62 519 THR A N 1
ATOM 4240 C CA . THR A 1 519 ? -20.183 56.505 -37.865 1.00 40.62 519 THR A CA 1
ATOM 4241 C C . THR A 1 519 ? -20.283 57.525 -39.035 1.00 40.62 519 THR A C 1
ATOM 4243 O O . THR A 1 519 ? -19.259 58.041 -39.465 1.00 40.62 519 THR A O 1
ATOM 4246 N N . ASP A 1 520 ? -21.524 57.895 -39.392 1.00 37.34 520 ASP A N 1
ATOM 4247 C CA . ASP A 1 520 ? -22.047 59.257 -39.687 1.00 37.34 520 ASP A CA 1
ATOM 4248 C C . ASP A 1 520 ? -21.883 60.070 -41.009 1.00 37.34 520 ASP A C 1
ATOM 4250 O O . ASP A 1 520 ? -20.796 60.389 -41.476 1.00 37.34 520 ASP A O 1
ATOM 4254 N N . GLN A 1 521 ? -23.064 60.606 -41.400 1.00 35.22 521 GLN A N 1
ATOM 4255 C CA . GLN A 1 521 ? -23.416 61.908 -42.027 1.00 35.22 521 GLN A CA 1
ATOM 4256 C C . GLN A 1 521 ? -23.682 62.057 -43.556 1.00 35.22 521 GLN A C 1
ATOM 4258 O O . GLN A 1 521 ? -23.063 61.447 -44.420 1.00 35.22 521 GLN A O 1
ATOM 4263 N N . THR A 1 522 ? -24.699 62.887 -43.845 1.00 33.09 522 THR A N 1
ATOM 4264 C CA . THR A 1 522 ? -25.524 63.107 -45.072 1.00 33.09 522 THR A CA 1
ATOM 4265 C C . THR A 1 522 ? -25.846 64.629 -45.193 1.00 33.09 522 THR A C 1
ATOM 4267 O O . THR A 1 522 ? -25.478 65.341 -44.257 1.00 33.09 522 THR A O 1
ATOM 4270 N N . PRO A 1 523 ? -26.644 65.191 -46.150 1.00 58.66 523 PRO A N 1
ATOM 4271 C CA . PRO A 1 523 ? -26.970 64.893 -47.572 1.00 58.66 523 PRO A CA 1
ATOM 4272 C C . PRO A 1 523 ? -27.006 66.166 -48.514 1.00 58.66 523 PRO A C 1
ATOM 4274 O O . PRO A 1 523 ? -26.695 67.267 -48.070 1.00 58.66 523 PRO A O 1
ATOM 4277 N N . CYS A 1 524 ? -27.513 66.014 -49.763 1.00 31.81 524 CYS A N 1
ATOM 4278 C CA . CYS A 1 524 ? -28.197 67.006 -50.662 1.00 31.81 524 CYS A CA 1
ATOM 4279 C C . CYS A 1 524 ? -27.516 67.571 -51.955 1.00 31.81 524 CYS A C 1
ATOM 4281 O O . CYS A 1 524 ? -26.315 67.793 -52.023 1.00 31.81 524 CYS A O 1
ATOM 4283 N N . THR A 1 525 ? -28.379 67.771 -52.974 1.00 44.50 525 THR A N 1
ATOM 4284 C CA . THR A 1 525 ? -28.267 68.105 -54.435 1.00 44.50 525 THR A CA 1
ATOM 4285 C C . THR A 1 525 ? -28.187 69.634 -54.745 1.00 44.50 525 THR A C 1
ATOM 4287 O O . THR A 1 525 ? -28.355 70.364 -53.762 1.00 44.50 525 THR A O 1
ATOM 4290 N N . PRO A 1 526 ? -28.015 70.187 -55.999 1.00 47.06 526 PRO A N 1
ATOM 4291 C CA . PRO A 1 526 ? -28.425 69.672 -57.343 1.00 47.06 526 PRO A CA 1
ATOM 4292 C C . PRO A 1 526 ? -27.592 70.016 -58.632 1.00 47.06 526 PRO A C 1
ATOM 4294 O O . PRO A 1 526 ? -26.645 70.791 -58.593 1.00 47.06 526 PRO A O 1
ATOM 4297 N N . ASP A 1 527 ? -28.024 69.398 -59.749 1.00 39.84 527 ASP A N 1
ATOM 4298 C CA . ASP A 1 527 ? -28.004 69.696 -61.213 1.00 39.84 527 ASP A CA 1
ATOM 4299 C C . ASP A 1 527 ? -27.070 70.754 -61.871 1.00 39.84 527 ASP A C 1
ATOM 4301 O O . ASP A 1 527 ? -27.083 71.920 -61.487 1.00 39.84 527 ASP A O 1
ATOM 4305 N N . ASP A 1 528 ? -26.404 70.363 -62.982 1.00 42.84 528 ASP A N 1
ATOM 4306 C CA . ASP A 1 528 ? -26.420 71.068 -64.297 1.00 42.84 528 ASP A CA 1
ATOM 4307 C C . ASP A 1 528 ? -25.753 70.227 -65.435 1.00 42.84 528 ASP A C 1
ATOM 4309 O O . ASP A 1 528 ? -24.738 69.559 -65.224 1.00 42.84 528 ASP A O 1
ATOM 4313 N N . ASP A 1 529 ? -26.318 70.253 -66.654 1.00 53.03 529 ASP A N 1
ATOM 4314 C CA . ASP A 1 529 ? -25.989 69.369 -67.802 1.00 53.03 529 ASP A CA 1
ATOM 4315 C C . ASP A 1 529 ? -24.660 69.680 -68.540 1.00 53.03 529 ASP A C 1
ATOM 4317 O O . ASP A 1 529 ? -24.559 70.686 -69.245 1.00 53.03 529 ASP A O 1
ATOM 4321 N N . LEU A 1 530 ? -23.686 68.751 -68.523 1.00 50.41 530 LEU A N 1
ATOM 4322 C CA . LEU A 1 530 ? -22.531 68.712 -69.460 1.00 50.41 530 LEU A CA 1
ATOM 4323 C C . LEU A 1 530 ? -22.070 67.279 -69.855 1.00 50.41 530 LEU A C 1
ATOM 4325 O O . LEU A 1 530 ? -20.979 67.092 -70.400 1.00 50.41 530 LEU A O 1
ATOM 4329 N N . GLU A 1 531 ? -22.867 66.241 -69.584 1.00 51.56 531 GLU A N 1
ATOM 4330 C CA . GLU A 1 531 ? -22.361 64.857 -69.460 1.00 51.56 531 GLU A CA 1
ATOM 4331 C C . GLU A 1 531 ? -22.167 64.076 -70.789 1.00 51.56 531 GLU A C 1
ATOM 4333 O O . GLU A 1 531 ? -21.492 63.047 -70.814 1.00 51.56 531 GLU A O 1
ATOM 4338 N N . GLU A 1 532 ? -22.672 64.562 -71.931 1.00 51.00 532 GLU A N 1
ATOM 4339 C CA . GLU A 1 532 ? -22.691 63.775 -73.186 1.00 51.00 532 GLU A CA 1
ATOM 4340 C C . GLU A 1 532 ? -21.400 63.862 -74.043 1.00 51.00 532 GLU A C 1
ATOM 4342 O O . GLU A 1 532 ? -21.199 63.073 -74.970 1.00 51.00 532 GLU A O 1
ATOM 4347 N N . GLY A 1 533 ? -20.483 64.789 -73.730 1.00 51.38 533 GLY A N 1
ATOM 4348 C CA . GLY A 1 533 ? -19.193 64.925 -74.431 1.00 51.38 533 GLY A CA 1
ATOM 4349 C C . GLY A 1 533 ? -18.087 64.013 -73.882 1.00 51.38 533 GLY A C 1
ATOM 4350 O O . GLY A 1 533 ? -17.430 63.291 -74.632 1.00 51.38 533 GLY A O 1
ATOM 4351 N N . MET A 1 534 ? -17.912 64.016 -72.557 1.00 52.69 534 MET A N 1
ATOM 4352 C CA . MET A 1 534 ? -16.792 63.359 -71.863 1.00 52.69 534 MET A CA 1
ATOM 4353 C C . MET A 1 534 ? -16.862 61.823 -71.936 1.00 52.69 534 MET A C 1
ATOM 4355 O O . MET A 1 534 ? -15.837 61.153 -72.074 1.00 52.69 534 MET A O 1
ATOM 4359 N N . ALA A 1 535 ? -18.071 61.250 -71.917 1.00 59.75 535 ALA A N 1
ATOM 4360 C CA . ALA A 1 535 ? -18.282 59.800 -71.942 1.00 59.75 535 ALA A CA 1
ATOM 4361 C C . ALA A 1 535 ? -17.797 59.126 -73.246 1.00 59.75 535 ALA A C 1
ATOM 4363 O O . ALA A 1 535 ? -17.372 57.965 -73.238 1.00 59.75 535 ALA A O 1
ATOM 4364 N N . LYS A 1 536 ? -17.814 59.846 -74.379 1.00 58.75 536 LYS A N 1
ATOM 4365 C CA . LYS A 1 536 ? -17.265 59.349 -75.655 1.00 58.75 536 LYS A CA 1
ATOM 4366 C C . LYS A 1 536 ? -15.741 59.301 -75.654 1.00 58.75 536 LYS A C 1
ATOM 4368 O O . LYS A 1 536 ? -15.162 58.343 -76.156 1.00 58.75 536 LYS A O 1
ATOM 4373 N N . GLU A 1 537 ? -15.093 60.301 -75.069 1.00 62.75 537 GLU A N 1
ATOM 4374 C CA . GLU A 1 537 ? -13.633 60.378 -75.046 1.00 62.75 537 GLU A CA 1
ATOM 4375 C C . GLU A 1 537 ? -13.033 59.349 -74.068 1.00 62.75 537 GLU A C 1
ATOM 4377 O O . GLU A 1 537 ? -12.059 58.668 -74.398 1.00 62.75 537 GLU A O 1
ATOM 4382 N N . GLU A 1 538 ? -13.681 59.116 -72.917 1.00 71.56 538 GLU A N 1
ATOM 4383 C CA . GLU A 1 538 ? -13.267 58.065 -71.977 1.00 71.56 538 GLU A CA 1
ATOM 4384 C C . GLU A 1 538 ? -13.446 56.650 -72.559 1.00 71.56 538 GLU A C 1
ATOM 4386 O O . GLU A 1 538 ? -12.570 55.793 -72.412 1.00 71.56 538 GLU A O 1
ATOM 4391 N N . THR A 1 539 ? -14.552 56.385 -73.265 1.00 73.31 539 THR A N 1
ATOM 4392 C CA . THR A 1 539 ? -14.777 55.072 -73.897 1.00 73.31 539 THR A CA 1
ATOM 4393 C C . THR A 1 539 ? -13.790 54.797 -75.034 1.00 73.31 539 THR A C 1
ATOM 4395 O O . THR A 1 539 ? -13.321 53.663 -75.165 1.00 73.31 539 THR A O 1
ATOM 4398 N N . GLU A 1 540 ? -13.380 55.815 -75.796 1.00 79.00 540 GLU A N 1
ATOM 4399 C CA . GLU A 1 540 ? -12.349 55.672 -76.830 1.00 79.00 540 GLU A CA 1
ATOM 4400 C C . GLU A 1 540 ? -10.937 55.468 -76.237 1.00 79.00 540 GLU A C 1
ATOM 4402 O O . GLU A 1 540 ? -10.134 54.701 -76.780 1.00 79.00 540 GLU A O 1
ATOM 4407 N N . LEU A 1 541 ? -10.635 56.086 -75.088 1.00 82.75 541 LEU A N 1
ATOM 4408 C CA . LEU A 1 541 ? -9.410 55.824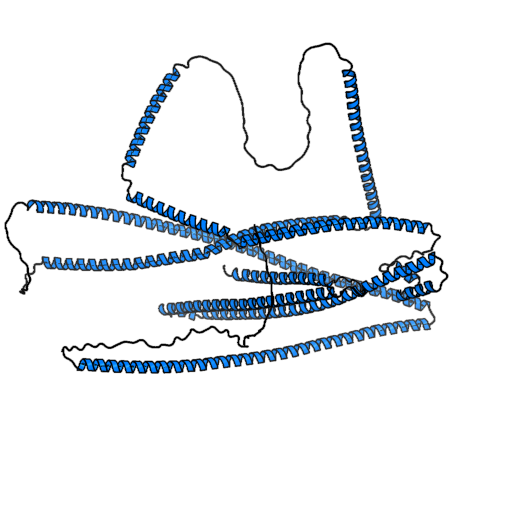 -74.319 1.00 82.75 541 LEU A CA 1
ATOM 4409 C C . LEU A 1 541 ? -9.377 54.393 -73.764 1.00 82.75 541 LEU A C 1
ATOM 4411 O O . LEU A 1 541 ? -8.389 53.686 -73.978 1.00 82.75 541 LEU A O 1
ATOM 4415 N N . ARG A 1 542 ? -10.470 53.920 -73.145 1.00 81.19 542 ARG A N 1
ATOM 4416 C CA . ARG A 1 542 ? -10.588 52.527 -72.673 1.00 81.19 542 ARG A CA 1
ATOM 4417 C C . ARG A 1 542 ? -10.439 51.521 -73.818 1.00 81.19 542 ARG A C 1
ATOM 4419 O O . ARG A 1 542 ? -9.780 50.499 -73.639 1.00 81.19 542 ARG A O 1
ATOM 4426 N N . PHE A 1 543 ? -10.976 51.812 -75.005 1.00 85.88 543 PHE A N 1
ATOM 4427 C CA . PHE A 1 543 ? -10.819 50.943 -76.177 1.00 85.88 543 PHE A CA 1
ATOM 4428 C C . PHE A 1 543 ? -9.362 50.871 -76.670 1.00 85.88 543 PHE A C 1
ATOM 4430 O O . PHE A 1 543 ? -8.861 49.780 -76.963 1.00 85.88 543 PHE A O 1
ATOM 4437 N N . ARG A 1 544 ? -8.639 52.003 -76.706 1.00 88.25 544 ARG A N 1
ATOM 4438 C CA . ARG A 1 544 ? -7.193 52.017 -77.011 1.00 88.25 544 ARG A CA 1
ATOM 4439 C C . ARG A 1 544 ? -6.388 51.226 -75.978 1.00 88.25 544 ARG A C 1
ATOM 4441 O O . ARG A 1 544 ? -5.535 50.428 -76.363 1.00 88.25 544 ARG A O 1
ATOM 4448 N N . GLN A 1 545 ? -6.689 51.399 -74.692 1.00 86.44 545 GLN A N 1
ATOM 4449 C CA . GLN A 1 545 ? -5.998 50.717 -73.598 1.00 86.44 545 GLN A CA 1
ATOM 4450 C C . GLN A 1 545 ? -6.224 49.196 -73.638 1.00 86.44 545 GLN A C 1
ATOM 4452 O O . GLN A 1 545 ? -5.257 48.436 -73.638 1.00 86.44 545 GLN A O 1
ATOM 4457 N N . LEU A 1 546 ? -7.472 48.750 -73.821 1.00 88.94 546 LEU A N 1
ATOM 4458 C CA . LEU A 1 546 ? -7.814 47.334 -73.996 1.00 88.94 546 LEU A CA 1
ATOM 4459 C C . LEU A 1 546 ? -7.141 46.719 -75.238 1.00 88.94 546 LEU A C 1
ATOM 4461 O O . LEU A 1 546 ? -6.693 45.575 -75.203 1.00 88.94 546 LEU A O 1
ATOM 4465 N N . THR A 1 547 ? -7.011 47.483 -76.328 1.00 88.31 547 THR A N 1
ATOM 4466 C CA . THR A 1 547 ? -6.295 47.038 -77.538 1.00 88.31 547 THR A CA 1
ATOM 4467 C C . THR A 1 547 ? -4.797 46.848 -77.271 1.00 88.31 547 THR A C 1
ATOM 4469 O O . THR A 1 547 ? -4.204 45.873 -77.740 1.00 88.31 547 THR A O 1
ATOM 4472 N N . MET A 1 548 ? -4.175 47.742 -76.493 1.00 89.25 548 MET A N 1
ATOM 4473 C CA . MET A 1 548 ? -2.775 47.599 -76.078 1.00 89.25 548 MET A CA 1
ATOM 4474 C C . MET A 1 548 ? -2.566 46.390 -75.161 1.00 89.25 548 MET A C 1
ATOM 4476 O O . MET A 1 548 ? -1.619 45.631 -75.374 1.00 89.25 548 MET A O 1
ATOM 4480 N N . GLU A 1 549 ? -3.455 46.170 -74.189 1.00 86.44 549 GLU A N 1
ATOM 4481 C CA . GLU A 1 549 ? -3.399 45.004 -73.299 1.00 86.44 549 GLU A CA 1
ATOM 4482 C C . GLU A 1 549 ? -3.611 43.692 -74.060 1.00 86.44 549 GLU A C 1
ATOM 4484 O O . GLU A 1 549 ? -2.856 42.743 -73.858 1.00 86.44 549 GLU A O 1
ATOM 4489 N N . TYR A 1 550 ? -4.542 43.646 -75.017 1.00 90.56 550 TYR A N 1
ATOM 4490 C CA . TYR A 1 550 ? -4.739 42.480 -75.882 1.00 90.56 550 TYR A CA 1
ATOM 4491 C C . TYR A 1 550 ? -3.481 42.145 -76.704 1.00 90.56 550 TYR A C 1
ATOM 4493 O O . TYR A 1 550 ? -3.066 40.987 -76.765 1.00 90.56 550 TYR A O 1
ATOM 4501 N N . GLN A 1 551 ? -2.809 43.150 -77.277 1.00 91.44 551 GLN A N 1
ATOM 4502 C CA . GLN A 1 551 ? -1.543 42.945 -77.994 1.00 91.44 551 GLN A CA 1
ATOM 4503 C C . GLN A 1 551 ? -0.367 42.580 -77.074 1.00 91.44 551 GLN A C 1
ATOM 4505 O O . GLN A 1 551 ? 0.570 41.910 -77.518 1.00 91.44 551 GLN A O 1
ATOM 4510 N N . ALA A 1 552 ? -0.370 43.038 -75.820 1.00 86.75 552 ALA A N 1
ATOM 4511 C CA . ALA A 1 552 ? 0.610 42.628 -74.818 1.00 86.75 552 ALA A CA 1
ATOM 4512 C C . ALA A 1 552 ? 0.384 41.165 -74.405 1.00 86.75 552 ALA A C 1
ATOM 4514 O O . ALA A 1 552 ? 1.340 40.394 -74.352 1.00 86.75 552 ALA A O 1
ATOM 4515 N N . LEU A 1 553 ? -0.875 40.758 -74.219 1.00 88.88 553 LEU A N 1
ATOM 4516 C CA . LEU A 1 553 ? -1.264 39.386 -73.902 1.00 88.88 553 LEU A CA 1
ATOM 4517 C C . LEU A 1 553 ? -0.940 38.421 -75.051 1.00 88.88 553 LEU A C 1
ATOM 4519 O O . LEU A 1 553 ? -0.381 37.359 -74.801 1.00 88.88 553 LEU A O 1
ATOM 4523 N N . GLN A 1 554 ? -1.195 38.801 -76.309 1.00 85.31 554 GLN A N 1
ATOM 4524 C CA . GLN A 1 554 ? -0.781 38.011 -77.478 1.00 85.31 554 GLN A CA 1
ATOM 4525 C C . GLN A 1 554 ? 0.744 37.832 -77.551 1.00 85.31 554 GLN A C 1
ATOM 4527 O O . GLN A 1 554 ? 1.213 36.736 -77.852 1.00 85.31 554 GLN A O 1
ATOM 4532 N N . ARG A 1 555 ? 1.529 38.873 -77.234 1.00 84.50 555 ARG A N 1
ATOM 4533 C CA . ARG A 1 555 ? 2.998 38.774 -77.159 1.00 84.50 555 ARG A CA 1
ATOM 4534 C C . ARG A 1 555 ? 3.465 37.899 -75.995 1.00 84.50 555 ARG A C 1
ATOM 4536 O O . ARG A 1 555 ? 4.362 37.086 -76.187 1.00 84.50 555 ARG A O 1
ATOM 4543 N N . ALA A 1 556 ? 2.841 38.005 -74.823 1.00 81.94 556 ALA A N 1
ATOM 4544 C CA . ALA A 1 556 ? 3.134 37.138 -73.681 1.00 81.94 556 ALA A CA 1
ATOM 4545 C C . ALA A 1 556 ? 2.783 35.666 -73.968 1.00 81.94 556 ALA A C 1
ATOM 4547 O O . ALA A 1 556 ? 3.554 34.774 -73.626 1.00 81.94 556 ALA A O 1
ATOM 4548 N N . TYR A 1 557 ? 1.663 35.412 -74.651 1.00 77.31 557 TYR A N 1
ATOM 4549 C CA . TYR A 1 557 ? 1.262 34.072 -75.077 1.00 77.31 557 TYR A CA 1
ATOM 4550 C C . TYR A 1 557 ? 2.229 33.494 -76.119 1.00 77.31 557 TYR A C 1
ATOM 4552 O O . TYR A 1 557 ? 2.628 32.343 -75.996 1.00 77.31 557 TYR A O 1
ATOM 4560 N N . ALA A 1 558 ? 2.685 34.299 -77.087 1.00 81.12 558 ALA A N 1
ATOM 4561 C CA . ALA A 1 558 ? 3.707 33.884 -78.049 1.00 81.12 558 ALA A CA 1
ATOM 4562 C C . ALA A 1 558 ? 5.051 33.542 -77.374 1.00 81.12 558 ALA A C 1
ATOM 4564 O O . ALA A 1 558 ? 5.634 32.509 -77.684 1.00 81.12 558 ALA A O 1
ATOM 4565 N N . LEU A 1 559 ? 5.502 34.348 -76.404 1.00 78.12 559 LEU A N 1
ATOM 4566 C CA . LEU A 1 559 ? 6.723 34.077 -75.629 1.00 78.12 559 LEU A CA 1
ATOM 4567 C C . LEU A 1 559 ? 6.596 32.825 -74.742 1.00 78.12 559 LEU A C 1
ATOM 4569 O O . LEU A 1 559 ? 7.557 32.072 -74.601 1.00 78.12 559 LEU A O 1
ATOM 4573 N N . LEU A 1 560 ? 5.411 32.559 -74.180 1.00 72.62 560 LEU A N 1
ATOM 4574 C CA . LEU A 1 560 ? 5.126 31.299 -73.483 1.00 72.62 560 LEU A CA 1
ATOM 4575 C C . LEU A 1 560 ? 5.116 30.106 -74.447 1.00 72.62 560 LEU A C 1
ATOM 4577 O O . LEU A 1 560 ? 5.666 29.059 -74.119 1.00 72.62 560 LEU A O 1
ATOM 4581 N N . GLN A 1 561 ? 4.554 30.259 -75.649 1.00 68.38 561 GLN A N 1
ATOM 4582 C CA . GLN A 1 561 ? 4.586 29.232 -76.695 1.00 68.38 561 GLN A CA 1
ATOM 4583 C C . GLN A 1 561 ? 6.031 28.921 -77.131 1.00 68.38 561 GLN A C 1
ATOM 4585 O O . GLN A 1 561 ? 6.372 27.760 -77.347 1.00 68.38 561 GLN A O 1
ATOM 4590 N N . GLU A 1 562 ? 6.888 29.943 -77.213 1.00 67.94 562 GLU A N 1
ATOM 4591 C CA . GLU A 1 562 ? 8.314 29.828 -77.539 1.00 67.94 562 GLU A CA 1
ATOM 4592 C C . GLU A 1 562 ? 9.115 29.158 -76.405 1.00 67.94 562 GLU A C 1
ATOM 4594 O O . GLU A 1 562 ? 9.936 28.284 -76.676 1.00 67.94 562 GLU A O 1
ATOM 4599 N N . GLN A 1 563 ? 8.814 29.458 -75.133 1.00 56.03 563 GLN A N 1
ATOM 4600 C CA . GLN A 1 563 ? 9.411 28.762 -73.980 1.00 56.03 563 GLN A CA 1
ATOM 4601 C C . GLN A 1 563 ? 8.936 27.309 -73.816 1.00 56.03 563 GLN A C 1
ATOM 4603 O O . GLN A 1 563 ? 9.713 26.463 -73.379 1.00 56.03 563 GLN A O 1
ATOM 4608 N N . VAL A 1 564 ? 7.689 26.990 -74.177 1.00 54.72 564 VAL A N 1
ATOM 4609 C CA . VAL A 1 564 ? 7.160 25.611 -74.155 1.00 54.72 564 VAL A CA 1
ATOM 4610 C C . VAL A 1 564 ? 7.628 24.800 -75.378 1.00 54.72 564 VAL A C 1
ATOM 4612 O O . VAL A 1 564 ? 7.650 23.572 -75.339 1.00 54.72 564 VAL A O 1
ATOM 4615 N N . GLY A 1 565 ? 8.065 25.465 -76.453 1.00 56.84 565 GLY A N 1
ATOM 4616 C CA . GLY A 1 565 ? 8.546 24.843 -77.693 1.00 56.84 565 GLY A CA 1
ATOM 4617 C C . GLY A 1 565 ? 9.983 24.296 -77.669 1.00 56.84 565 GLY A C 1
ATOM 4618 O O . GLY A 1 565 ? 10.442 23.793 -78.694 1.00 56.84 565 GLY A O 1
ATOM 4619 N N . GLY A 1 566 ? 10.703 24.387 -76.543 1.00 52.34 566 GLY A N 1
ATOM 4620 C CA . GLY A 1 566 ? 12.127 24.044 -76.435 1.00 52.34 566 GLY A CA 1
ATOM 4621 C C . GLY A 1 566 ? 12.436 22.933 -75.429 1.00 52.34 566 GLY A C 1
ATOM 4622 O O . GLY A 1 566 ? 12.755 23.212 -74.279 1.00 52.34 566 GLY A O 1
ATOM 4623 N N . THR A 1 567 ? 12.408 21.675 -75.882 1.00 48.25 567 THR A N 1
ATOM 4624 C CA . THR A 1 567 ? 12.931 20.488 -75.166 1.00 48.25 567 THR A CA 1
ATOM 4625 C C . THR A 1 567 ? 12.524 20.354 -73.690 1.00 48.25 567 THR A C 1
ATOM 4627 O O . THR A 1 567 ? 13.361 20.438 -72.787 1.00 48.25 567 THR A O 1
ATOM 4630 N N . LEU A 1 568 ? 11.262 19.990 -73.443 1.00 52.62 568 LEU A N 1
ATOM 4631 C CA . LEU A 1 568 ? 10.996 19.072 -72.333 1.00 52.62 568 LEU A CA 1
ATOM 4632 C C . LEU A 1 568 ? 11.721 17.759 -72.654 1.00 52.62 568 LEU A C 1
ATOM 4634 O O . LEU A 1 568 ? 11.395 17.075 -73.625 1.00 52.62 568 LEU A O 1
ATOM 4638 N N . ASP A 1 569 ? 12.759 17.455 -71.878 1.00 57.47 569 ASP A N 1
ATOM 4639 C CA . ASP A 1 569 ? 13.473 16.182 -71.935 1.00 57.47 569 ASP A CA 1
ATOM 4640 C C . ASP A 1 569 ? 12.484 15.066 -71.573 1.00 57.47 569 ASP A C 1
ATOM 4642 O O . ASP A 1 569 ? 12.144 14.867 -70.402 1.00 57.47 569 ASP A O 1
ATOM 4646 N N . ALA A 1 570 ? 11.990 14.368 -72.598 1.00 63.16 570 ALA A N 1
ATOM 4647 C CA . ALA A 1 570 ? 10.952 13.358 -72.453 1.00 63.16 570 ALA A CA 1
ATOM 4648 C C . ALA A 1 570 ? 11.370 12.235 -71.489 1.00 63.16 570 ALA A C 1
ATOM 4650 O O . ALA A 1 570 ? 10.509 11.668 -70.821 1.00 63.16 570 ALA A O 1
ATOM 4651 N N . GLU A 1 571 ? 12.670 11.950 -71.336 1.00 64.06 571 GLU A N 1
ATOM 4652 C CA . GLU A 1 571 ? 13.133 10.993 -70.330 1.00 64.06 571 GLU A CA 1
ATOM 4653 C C . GLU A 1 571 ? 12.997 11.522 -68.901 1.00 64.06 571 GLU A C 1
ATOM 4655 O O . GLU A 1 571 ? 12.676 10.749 -67.999 1.00 64.06 571 GLU A O 1
ATOM 4660 N N . ARG A 1 572 ? 13.231 12.818 -68.661 1.00 73.88 572 ARG A N 1
ATOM 4661 C CA . ARG A 1 572 ? 13.000 13.433 -67.341 1.00 73.88 572 ARG A CA 1
ATOM 4662 C C . ARG A 1 572 ? 11.521 13.492 -67.002 1.00 73.88 572 ARG A C 1
ATOM 4664 O O . ARG A 1 572 ? 11.165 13.239 -65.851 1.00 73.88 572 ARG A O 1
ATOM 4671 N N . GLU A 1 573 ? 10.668 13.809 -67.971 1.00 74.56 573 GLU A N 1
ATOM 4672 C CA . GLU A 1 573 ? 9.222 13.850 -67.746 1.00 74.56 573 GLU A CA 1
ATOM 4673 C C . GLU A 1 573 ? 8.660 12.440 -67.500 1.00 74.56 573 GLU A C 1
ATOM 4675 O O . GLU A 1 573 ? 7.909 12.246 -66.545 1.00 74.56 573 GLU A O 1
ATOM 4680 N N . VAL A 1 574 ? 9.114 11.431 -68.258 1.00 78.44 574 VAL A N 1
ATOM 4681 C CA . VAL A 1 574 ? 8.799 10.015 -67.999 1.00 78.44 574 VAL A CA 1
ATOM 4682 C C . VAL A 1 574 ? 9.311 9.573 -66.626 1.00 78.44 574 VAL A C 1
ATOM 4684 O O . VAL A 1 574 ? 8.509 9.078 -65.843 1.00 78.44 574 VAL A O 1
ATOM 4687 N N . LYS A 1 575 ? 10.577 9.828 -66.262 1.00 79.19 575 LYS A N 1
ATOM 4688 C CA . LYS A 1 575 ? 11.120 9.469 -64.933 1.00 79.19 575 LYS A CA 1
ATOM 4689 C C . LYS A 1 575 ? 10.367 10.149 -63.787 1.00 79.19 575 LYS A C 1
ATOM 4691 O O . LYS A 1 575 ? 10.086 9.514 -62.775 1.00 79.19 575 LYS A O 1
ATOM 4696 N N . THR A 1 576 ? 9.988 11.418 -63.945 1.00 81.44 576 THR A N 1
ATOM 4697 C CA . THR A 1 576 ? 9.184 12.142 -62.943 1.00 81.44 576 THR A CA 1
ATOM 4698 C C . THR A 1 576 ? 7.783 11.537 -62.830 1.00 81.44 576 THR A C 1
ATOM 4700 O O . THR A 1 576 ? 7.271 11.354 -61.727 1.00 81.44 576 THR A O 1
ATOM 4703 N N . ARG A 1 577 ? 7.174 11.155 -63.958 1.00 77.25 577 ARG A N 1
ATOM 4704 C CA . ARG A 1 577 ? 5.866 10.490 -64.003 1.00 77.25 577 ARG A CA 1
ATOM 4705 C C . ARG A 1 577 ? 5.904 9.086 -63.392 1.00 77.25 577 ARG A C 1
ATOM 4707 O O . ARG A 1 577 ? 5.006 8.752 -62.627 1.00 77.25 577 ARG A O 1
ATOM 4714 N N . GLU A 1 578 ? 6.946 8.302 -63.661 1.00 85.81 578 GLU A N 1
ATOM 4715 C CA . GLU A 1 578 ? 7.203 6.994 -63.041 1.00 85.81 578 GLU A CA 1
ATOM 4716 C C . GLU A 1 578 ? 7.432 7.119 -61.529 1.00 85.81 578 GLU A C 1
ATOM 4718 O O . GLU A 1 578 ? 6.867 6.350 -60.752 1.00 85.81 578 GLU A O 1
ATOM 4723 N N . GLN A 1 579 ? 8.202 8.120 -61.089 1.00 85.19 579 GLN A N 1
ATOM 4724 C CA . GLN A 1 579 ? 8.457 8.374 -59.672 1.00 85.19 579 GLN A CA 1
ATOM 4725 C C . GLN A 1 579 ? 7.174 8.769 -58.925 1.00 85.19 579 GLN A C 1
ATOM 4727 O O . GLN A 1 579 ? 6.889 8.195 -57.872 1.00 85.19 579 GLN A O 1
ATOM 4732 N N . LEU A 1 580 ? 6.363 9.667 -59.495 1.00 87.94 580 LEU A N 1
ATOM 4733 C CA . LEU A 1 580 ? 5.044 10.023 -58.961 1.00 87.94 580 LEU A CA 1
ATOM 4734 C C . LEU A 1 580 ? 4.084 8.824 -58.966 1.00 87.94 580 LEU A C 1
ATOM 4736 O O . LEU A 1 580 ? 3.339 8.629 -58.011 1.00 87.94 580 LEU A O 1
ATOM 4740 N N . GLN A 1 581 ? 4.123 7.975 -59.995 1.00 87.56 581 GLN A N 1
ATOM 4741 C CA . GLN A 1 581 ? 3.310 6.759 -60.058 1.00 87.56 581 GLN A CA 1
ATOM 4742 C C . GLN A 1 581 ? 3.725 5.735 -58.986 1.00 87.56 581 GLN A C 1
ATOM 4744 O O . GLN A 1 581 ? 2.861 5.122 -58.359 1.00 87.56 581 GLN A O 1
ATOM 4749 N N . ALA A 1 582 ? 5.024 5.608 -58.699 1.00 89.69 582 ALA A N 1
ATOM 4750 C CA . ALA A 1 582 ? 5.541 4.796 -57.599 1.00 89.69 582 ALA A CA 1
ATOM 4751 C C . ALA A 1 582 ? 5.237 5.395 -56.210 1.00 89.69 582 ALA A C 1
ATOM 4753 O O . ALA A 1 582 ? 5.129 4.650 -55.235 1.00 89.69 582 ALA A O 1
ATOM 4754 N N . GLU A 1 583 ? 5.120 6.722 -56.089 1.00 88.50 583 GLU A N 1
ATOM 4755 C CA . GLU A 1 583 ? 4.652 7.394 -54.866 1.00 88.50 583 GLU A CA 1
ATOM 4756 C C . GLU A 1 583 ? 3.159 7.174 -54.644 1.00 88.50 583 GLU A C 1
ATOM 4758 O O . GLU A 1 583 ? 2.780 6.766 -53.552 1.00 88.50 583 GLU A O 1
ATOM 4763 N N . ILE A 1 584 ? 2.335 7.309 -55.687 1.00 90.88 584 ILE A N 1
ATOM 4764 C CA . ILE A 1 584 ? 0.902 6.992 -55.643 1.00 90.88 584 ILE A CA 1
ATOM 4765 C C . ILE A 1 584 ? 0.686 5.532 -55.227 1.00 90.88 584 ILE A C 1
ATOM 4767 O O . ILE A 1 584 ? -0.095 5.284 -54.315 1.00 90.88 584 ILE A O 1
ATOM 4771 N N . GLN A 1 585 ? 1.417 4.576 -55.811 1.00 91.50 585 GLN A N 1
ATOM 4772 C CA . GLN A 1 585 ? 1.330 3.161 -55.422 1.00 91.50 585 GLN A CA 1
ATOM 4773 C C . GLN A 1 585 ? 1.748 2.917 -53.963 1.00 91.50 585 GLN A C 1
ATOM 4775 O O . GLN A 1 585 ? 1.089 2.155 -53.258 1.00 91.50 585 GLN A O 1
ATOM 4780 N N . ARG A 1 586 ? 2.806 3.582 -53.475 1.00 91.00 586 ARG A N 1
ATOM 4781 C CA . ARG A 1 586 ? 3.211 3.503 -52.059 1.00 91.00 586 ARG A CA 1
ATOM 4782 C C . ARG A 1 586 ? 2.167 4.110 -51.125 1.00 91.00 586 ARG A C 1
ATOM 4784 O O . ARG A 1 586 ? 1.874 3.514 -50.093 1.00 91.00 586 ARG A O 1
ATOM 4791 N N . SER A 1 587 ? 1.584 5.251 -51.485 1.00 87.25 587 SER A N 1
ATOM 4792 C CA . SER A 1 587 ? 0.501 5.874 -50.722 1.00 87.25 587 SER A CA 1
ATOM 4793 C C . SER A 1 587 ? -0.767 5.022 -50.731 1.00 87.25 587 SER A C 1
ATOM 4795 O O . SER A 1 587 ? -1.405 4.905 -49.694 1.00 87.25 587 SER A O 1
ATOM 4797 N N . GLN A 1 588 ? -1.105 4.379 -51.852 1.00 88.88 588 GLN A N 1
ATOM 4798 C CA . GLN A 1 588 ? -2.226 3.438 -51.953 1.00 88.88 588 GLN A CA 1
ATOM 4799 C C . GLN A 1 588 ? -2.009 2.208 -51.069 1.00 88.88 588 GLN A C 1
ATOM 4801 O O . GLN A 1 588 ? -2.878 1.902 -50.263 1.00 88.88 588 GLN A O 1
ATOM 4806 N N . ALA A 1 589 ? -0.835 1.570 -51.122 1.00 89.69 589 ALA A N 1
ATOM 4807 C CA . ALA A 1 589 ? -0.508 0.454 -50.231 1.00 89.69 589 ALA A CA 1
ATOM 4808 C C . ALA A 1 589 ? -0.554 0.865 -48.746 1.00 89.69 589 ALA A C 1
ATOM 4810 O O . ALA A 1 589 ? -1.100 0.145 -47.916 1.00 89.69 589 ALA A O 1
ATOM 4811 N N . GLN A 1 590 ? -0.051 2.059 -48.411 1.00 90.31 590 GLN A N 1
ATOM 4812 C CA . GLN A 1 590 ? -0.128 2.596 -47.052 1.00 90.31 590 GLN A CA 1
ATOM 4813 C C . GLN A 1 590 ? -1.573 2.898 -46.619 1.00 90.31 590 GLN A C 1
ATOM 4815 O O . GLN A 1 590 ? -1.902 2.695 -45.453 1.00 90.31 590 GLN A O 1
ATOM 4820 N N . ILE A 1 591 ? -2.437 3.364 -47.527 1.00 86.81 591 ILE A N 1
ATOM 4821 C CA . ILE A 1 591 ? -3.873 3.536 -47.271 1.00 86.81 591 ILE A CA 1
ATOM 4822 C C . ILE A 1 591 ? -4.528 2.171 -47.047 1.00 86.81 591 ILE A C 1
ATOM 4824 O O . ILE A 1 591 ? -5.176 2.002 -46.023 1.00 86.81 591 ILE A O 1
ATOM 4828 N N . GLU A 1 592 ? -4.293 1.179 -47.909 1.00 90.81 592 GLU A N 1
ATOM 4829 C CA . GLU A 1 592 ? -4.841 -0.175 -47.748 1.00 90.81 592 GLU A CA 1
ATOM 4830 C C . GLU A 1 592 ? -4.402 -0.835 -46.432 1.00 90.81 592 GLU A C 1
ATOM 4832 O O . GLU A 1 592 ? -5.197 -1.512 -45.784 1.00 90.81 592 GLU A O 1
ATOM 4837 N N . ASP A 1 593 ? -3.148 -0.662 -46.012 1.00 86.38 593 ASP A N 1
ATOM 4838 C CA . ASP A 1 593 ? -2.655 -1.206 -44.742 1.00 86.38 593 ASP A CA 1
ATOM 4839 C C . ASP A 1 593 ? -3.231 -0.460 -43.527 1.00 86.38 593 ASP A C 1
ATOM 4841 O O . ASP A 1 593 ? -3.532 -1.085 -42.508 1.00 86.38 593 ASP A O 1
ATOM 4845 N N . LEU A 1 594 ? -3.463 0.854 -43.633 1.00 79.62 594 LEU A N 1
ATOM 4846 C CA . LEU A 1 594 ? -4.180 1.626 -42.612 1.00 79.62 594 LEU A CA 1
ATOM 4847 C C . LEU A 1 594 ? -5.672 1.266 -42.557 1.00 79.62 594 LEU A C 1
ATOM 4849 O O . LEU A 1 594 ? -6.229 1.184 -41.466 1.00 79.62 594 LEU A O 1
ATOM 4853 N N . GLU A 1 595 ? -6.315 1.011 -43.696 1.00 80.62 595 GLU A N 1
ATOM 4854 C CA . GLU A 1 595 ? -7.708 0.561 -43.784 1.00 80.62 595 GLU A CA 1
ATOM 4855 C C . GLU A 1 595 ? -7.879 -0.851 -43.209 1.00 80.62 595 GLU A C 1
ATOM 4857 O O . GLU A 1 595 ? -8.820 -1.082 -42.448 1.00 80.62 595 GLU A O 1
ATOM 4862 N N . LYS A 1 596 ? -6.939 -1.773 -43.474 1.00 81.88 596 LYS A N 1
ATOM 4863 C CA . LYS A 1 596 ? -6.880 -3.090 -42.809 1.00 81.88 596 LYS A CA 1
ATOM 4864 C C . LYS A 1 596 ? -6.708 -2.940 -41.299 1.00 81.88 596 LYS A C 1
ATOM 4866 O O . LYS A 1 596 ? -7.507 -3.493 -40.550 1.00 81.88 596 LYS A O 1
ATOM 4871 N N . ALA A 1 597 ? -5.740 -2.141 -40.844 1.00 75.81 597 ALA A N 1
ATOM 4872 C CA . ALA A 1 597 ? -5.516 -1.906 -39.417 1.00 75.81 597 ALA A CA 1
ATOM 4873 C C . ALA A 1 597 ? -6.740 -1.270 -38.725 1.00 75.81 597 ALA A C 1
ATOM 4875 O O . ALA A 1 597 ? -7.055 -1.614 -37.587 1.00 75.81 597 ALA A O 1
ATOM 4876 N N . LEU A 1 598 ? -7.469 -0.382 -39.410 1.00 71.31 598 LEU A N 1
ATOM 4877 C CA . LEU A 1 598 ? -8.705 0.223 -38.906 1.00 71.31 598 LEU A CA 1
ATOM 4878 C C . LEU A 1 598 ? -9.868 -0.787 -38.863 1.00 71.31 598 LEU A C 1
ATOM 4880 O O . LEU A 1 598 ? -10.650 -0.788 -37.911 1.00 71.31 598 LEU A O 1
ATOM 4884 N N . ALA A 1 599 ? -9.968 -1.676 -39.857 1.00 71.25 599 ALA A N 1
ATOM 4885 C CA . ALA A 1 599 ? -10.941 -2.767 -39.873 1.00 71.25 599 ALA A CA 1
ATOM 4886 C C . ALA A 1 599 ? -10.671 -3.800 -38.760 1.00 71.25 599 ALA A C 1
ATOM 4888 O O . ALA A 1 599 ? -11.608 -4.249 -38.099 1.00 71.25 599 ALA A O 1
ATOM 4889 N N . GLU A 1 600 ? -9.400 -4.118 -38.500 1.00 67.69 600 GLU A N 1
ATOM 4890 C CA . GLU A 1 600 ? -8.955 -4.963 -37.384 1.00 67.69 600 GLU A CA 1
ATOM 4891 C C . GLU A 1 600 ? -9.186 -4.285 -36.023 1.00 67.69 600 GLU A C 1
ATOM 4893 O O . GLU A 1 600 ? -9.632 -4.935 -35.078 1.00 67.69 600 GLU A O 1
ATOM 4898 N N . GLN A 1 601 ? -8.996 -2.964 -35.921 1.00 59.81 601 GLN A N 1
ATOM 4899 C CA . GLN A 1 601 ? -9.322 -2.190 -34.715 1.00 59.81 601 GLN A CA 1
ATOM 4900 C C . GLN A 1 601 ? -10.830 -2.213 -34.391 1.00 59.81 601 GLN A C 1
ATOM 4902 O O . GLN A 1 601 ? -11.216 -2.129 -33.224 1.00 59.81 601 GLN A O 1
ATOM 4907 N N . GLY A 1 602 ? -11.691 -2.393 -35.399 1.00 56.47 602 GLY A N 1
ATOM 4908 C CA . GLY A 1 602 ? -13.123 -2.664 -35.226 1.00 56.47 602 GLY A CA 1
ATOM 4909 C C . GLY A 1 602 ? -13.458 -4.071 -34.702 1.00 56.47 602 GLY A C 1
ATOM 4910 O O . GLY A 1 602 ? -14.610 -4.322 -34.349 1.00 56.47 602 GLY A O 1
ATOM 4911 N N . GLN A 1 603 ? -12.474 -4.975 -34.634 1.00 56.09 603 GLN A N 1
ATOM 4912 C CA . GLN A 1 603 ? -12.600 -6.359 -34.162 1.00 56.09 603 GLN A CA 1
ATOM 4913 C C . GLN A 1 603 ? -11.829 -6.636 -32.860 1.00 56.09 603 GLN A C 1
ATOM 4915 O O . GLN A 1 603 ? -11.618 -7.802 -32.520 1.00 56.09 603 GLN A O 1
ATOM 4920 N N . ASP A 1 604 ? -11.436 -5.608 -32.095 1.00 67.31 604 ASP A N 1
ATOM 4921 C CA . ASP A 1 604 ? -10.876 -5.818 -30.755 1.00 67.31 604 ASP A CA 1
ATOM 4922 C C . ASP A 1 604 ? -11.956 -6.379 -29.811 1.00 67.31 604 ASP A C 1
ATOM 4924 O O . ASP A 1 604 ? -12.686 -5.653 -29.127 1.00 67.31 604 ASP A O 1
ATOM 4928 N N . MET A 1 605 ? -12.066 -7.712 -29.803 1.00 66.31 605 MET A N 1
ATOM 4929 C CA . MET A 1 605 ? -13.030 -8.459 -28.999 1.00 66.31 605 MET A CA 1
ATOM 4930 C C . MET A 1 605 ? -12.930 -8.094 -27.522 1.00 66.31 605 MET A C 1
ATOM 4932 O O . MET A 1 605 ? -13.962 -8.021 -26.865 1.00 66.31 605 MET A O 1
ATOM 4936 N N . LYS A 1 606 ? -11.735 -7.756 -27.017 1.00 72.69 606 LYS A N 1
ATOM 4937 C CA . LYS A 1 606 ? -11.567 -7.338 -25.621 1.00 72.69 606 LYS A CA 1
ATOM 4938 C C . LYS A 1 606 ? -12.274 -6.022 -25.344 1.00 72.69 606 LYS A C 1
ATOM 4940 O O . LYS A 1 606 ? -12.969 -5.923 -24.343 1.00 72.69 606 LYS A O 1
ATOM 4945 N N . TRP A 1 607 ? -12.181 -5.037 -26.238 1.00 79.00 607 TRP A N 1
ATOM 4946 C CA . TRP A 1 607 ? -12.916 -3.780 -26.066 1.00 79.00 607 TRP A CA 1
ATOM 4947 C C . TRP A 1 607 ? -14.435 -3.983 -26.139 1.00 79.00 607 TRP A C 1
ATOM 4949 O O . TRP A 1 607 ? -15.180 -3.363 -25.379 1.00 79.00 607 TRP A O 1
ATOM 4959 N N . ILE A 1 608 ? -14.912 -4.867 -27.022 1.00 82.12 608 ILE A N 1
ATOM 4960 C CA . ILE A 1 608 ? -16.343 -5.188 -27.132 1.00 82.12 608 ILE A CA 1
ATOM 4961 C C . ILE A 1 608 ? -16.833 -5.927 -25.875 1.00 82.12 608 ILE A C 1
ATOM 4963 O O . ILE A 1 608 ? -17.872 -5.559 -25.324 1.00 82.12 608 ILE A O 1
ATOM 4967 N N . GLU A 1 609 ? -16.076 -6.909 -25.385 1.00 81.56 609 GLU A N 1
ATOM 4968 C CA . GLU A 1 609 ? -16.340 -7.653 -24.147 1.00 81.56 609 GLU A CA 1
ATOM 4969 C C . GLU A 1 609 ? -16.302 -6.739 -22.914 1.00 81.56 609 GLU A C 1
ATOM 4971 O O . GLU A 1 609 ? -17.241 -6.749 -22.119 1.00 81.56 609 GLU A O 1
ATOM 4976 N N . GLU A 1 610 ? -15.283 -5.886 -22.773 1.00 81.38 610 GLU A N 1
ATOM 4977 C CA . GLU A 1 610 ? -15.167 -4.900 -21.691 1.00 81.38 610 GLU A CA 1
ATOM 4978 C C . GLU A 1 610 ? -16.326 -3.898 -21.723 1.00 81.38 610 GLU A C 1
ATOM 4980 O O . GLU A 1 610 ? -16.947 -3.630 -20.692 1.00 81.38 610 GLU A O 1
ATOM 4985 N N . LYS A 1 611 ? -16.691 -3.390 -22.906 1.00 82.38 611 LYS A N 1
ATOM 4986 C CA . LYS A 1 611 ? -17.850 -2.508 -23.089 1.00 82.38 611 LYS A CA 1
ATOM 4987 C C . LYS A 1 611 ? -19.151 -3.204 -22.684 1.00 82.38 611 LYS A C 1
ATOM 4989 O O . LYS A 1 611 ? -19.949 -2.612 -21.959 1.00 82.38 611 LYS A O 1
ATOM 4994 N N . GLN A 1 612 ? -19.375 -4.450 -23.104 1.00 85.56 612 GLN A N 1
ATOM 4995 C CA . GLN A 1 612 ? -20.562 -5.224 -22.721 1.00 85.56 612 GLN A CA 1
ATOM 4996 C C . GLN A 1 612 ? -20.587 -5.544 -21.217 1.00 85.56 612 GLN A C 1
ATOM 4998 O O . GLN A 1 612 ? -21.635 -5.411 -20.582 1.00 85.56 612 GLN A O 1
ATOM 5003 N N . ALA A 1 613 ? -19.442 -5.882 -20.620 1.00 87.25 613 ALA A N 1
ATOM 5004 C CA . ALA A 1 613 ? -19.304 -6.096 -19.182 1.00 87.25 613 ALA A CA 1
ATOM 5005 C C . ALA A 1 613 ? -19.592 -4.815 -18.381 1.00 87.25 613 ALA A C 1
ATOM 5007 O O . ALA A 1 613 ? -20.277 -4.872 -17.358 1.00 87.25 613 ALA A O 1
ATOM 5008 N N . LEU A 1 614 ? -19.146 -3.650 -18.865 1.00 87.56 614 LEU A N 1
ATOM 5009 C CA . LEU A 1 614 ? -19.468 -2.345 -18.282 1.00 87.56 614 LEU A CA 1
ATOM 5010 C C . LEU A 1 614 ? -20.960 -2.007 -18.401 1.00 87.56 614 LEU A C 1
ATOM 5012 O O . LEU A 1 614 ? -21.537 -1.527 -17.426 1.00 87.56 614 LEU A O 1
ATOM 5016 N N . TYR A 1 615 ? -21.614 -2.299 -19.532 1.00 90.12 615 TYR A N 1
ATOM 5017 C CA . TYR A 1 615 ? -23.070 -2.140 -19.655 1.00 90.12 615 TYR A CA 1
ATOM 5018 C C . TYR A 1 615 ? -23.829 -3.033 -18.674 1.00 90.12 615 TYR A C 1
ATOM 5020 O O . TYR A 1 615 ? -24.697 -2.536 -17.956 1.00 90.12 615 TYR A O 1
ATOM 5028 N N . LYS A 1 616 ? -23.465 -4.318 -18.579 1.00 92.81 616 LYS A N 1
ATOM 5029 C CA . LYS A 1 616 ? -24.074 -5.248 -17.621 1.00 92.81 616 LYS A CA 1
ATOM 5030 C C . LYS A 1 616 ? -23.882 -4.770 -16.179 1.00 92.81 616 LYS A C 1
ATOM 5032 O O . LYS A 1 616 ? -24.840 -4.716 -15.416 1.00 92.81 616 LYS A O 1
ATOM 5037 N N . ARG A 1 617 ? -22.668 -4.340 -15.823 1.00 88.62 617 ARG A N 1
ATOM 5038 C CA . ARG A 1 617 ? -22.356 -3.815 -14.488 1.00 88.62 617 ARG A CA 1
ATOM 5039 C C . ARG A 1 617 ? -23.099 -2.514 -14.175 1.00 88.62 617 ARG A C 1
ATOM 5041 O O . ARG A 1 617 ? -23.539 -2.334 -13.045 1.00 88.62 617 ARG A O 1
ATOM 5048 N N . ASN A 1 618 ? -23.275 -1.622 -15.150 1.00 86.69 618 ASN A N 1
ATOM 5049 C CA . ASN A 1 618 ? -24.110 -0.431 -14.982 1.00 86.69 618 ASN A CA 1
ATOM 5050 C C . ASN A 1 618 ? -25.587 -0.794 -14.795 1.00 86.69 618 ASN A C 1
ATOM 5052 O O . ASN A 1 618 ? -26.250 -0.175 -13.968 1.00 86.69 618 ASN A O 1
ATOM 5056 N N . GLN A 1 619 ? -26.098 -1.807 -15.497 1.00 93.19 619 GLN A N 1
ATOM 5057 C CA . GLN A 1 619 ? -27.463 -2.290 -15.292 1.00 93.19 619 GLN A CA 1
ATOM 5058 C C . GLN A 1 619 ? -27.650 -2.878 -13.882 1.00 93.19 619 GLN A C 1
ATOM 5060 O O . GLN A 1 619 ? -28.572 -2.470 -13.180 1.00 93.19 619 GLN A O 1
ATOM 5065 N N . GLU A 1 620 ? -26.731 -3.735 -13.424 1.00 92.81 620 GLU A N 1
ATOM 5066 C CA . GLU A 1 620 ? -26.707 -4.265 -12.048 1.00 92.81 620 GLU A CA 1
ATOM 5067 C C . GLU A 1 620 ? -26.659 -3.136 -10.996 1.00 92.81 620 GLU A C 1
ATOM 5069 O O . GLU A 1 620 ? -27.313 -3.218 -9.955 1.00 92.81 620 GLU A O 1
ATOM 5074 N N . LEU A 1 621 ? -25.916 -2.053 -11.261 1.00 87.31 621 LEU A N 1
ATOM 5075 C CA . LEU A 1 621 ? -25.868 -0.875 -10.388 1.00 87.31 621 LEU A CA 1
ATOM 5076 C C . LEU A 1 621 ? -27.180 -0.078 -10.396 1.00 87.31 621 LEU A C 1
ATOM 5078 O O . LEU A 1 621 ? -27.616 0.345 -9.330 1.00 87.31 621 LEU A O 1
ATOM 5082 N N . VAL A 1 622 ? -27.831 0.103 -11.549 1.00 93.19 622 VAL A N 1
ATOM 5083 C CA . VAL A 1 622 ? -29.138 0.782 -11.651 1.00 93.19 622 VAL A CA 1
ATOM 5084 C C . VAL A 1 622 ? -30.240 -0.021 -10.957 1.00 93.19 622 VAL A C 1
ATOM 5086 O O . VAL A 1 622 ? -31.057 0.552 -10.241 1.00 93.19 622 VAL A O 1
ATOM 5089 N N . GLU A 1 623 ? -30.253 -1.344 -11.116 1.00 95.31 623 GLU A N 1
ATOM 5090 C CA . GLU A 1 623 ? -31.179 -2.234 -10.405 1.00 95.31 623 GLU A CA 1
ATOM 5091 C C . GLU A 1 623 ? -30.931 -2.191 -8.889 1.00 95.31 623 GLU A C 1
ATOM 5093 O O . GLU A 1 623 ? -31.879 -2.091 -8.109 1.00 95.31 623 GLU A O 1
ATOM 5098 N N . LYS A 1 624 ? -29.662 -2.150 -8.462 1.00 91.25 624 LYS A N 1
ATOM 5099 C CA . LYS A 1 624 ? -29.306 -1.980 -7.049 1.00 91.25 624 LYS A CA 1
ATOM 5100 C C . LYS A 1 624 ? -29.702 -0.610 -6.491 1.00 91.25 624 LYS A C 1
ATOM 5102 O O . LYS A 1 624 ? -30.166 -0.558 -5.358 1.00 91.25 624 LYS A O 1
ATOM 5107 N N . ILE A 1 625 ? -29.553 0.477 -7.251 1.00 88.50 625 ILE A N 1
ATOM 5108 C CA . ILE A 1 625 ? -30.012 1.816 -6.842 1.00 88.50 625 ILE A CA 1
ATOM 5109 C C . ILE A 1 625 ? -31.527 1.799 -6.627 1.00 88.50 625 ILE A C 1
ATOM 5111 O O . ILE A 1 625 ? -31.968 2.151 -5.540 1.00 88.50 625 ILE A O 1
ATOM 5115 N N . LYS A 1 626 ? -32.308 1.266 -7.576 1.00 95.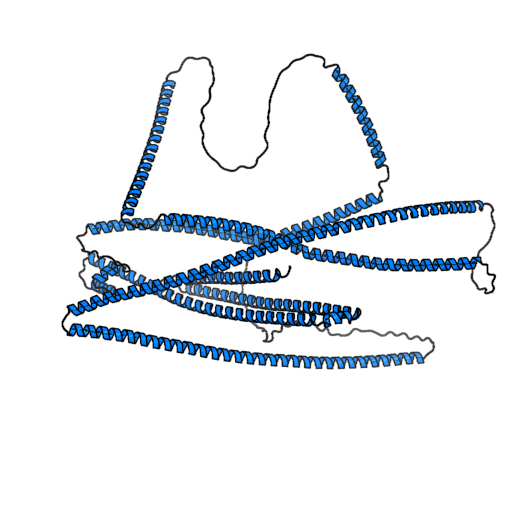12 626 LYS A N 1
ATOM 5116 C CA . LYS A 1 626 ? -33.767 1.122 -7.419 1.00 95.12 626 LYS A CA 1
ATOM 5117 C C . LYS A 1 626 ? -34.157 0.302 -6.189 1.00 95.12 626 LYS A C 1
ATOM 5119 O O . LYS A 1 626 ? -35.102 0.651 -5.490 1.00 95.12 626 LYS A O 1
ATOM 5124 N N . GLN A 1 627 ? -33.426 -0.776 -5.900 1.00 94.56 627 GLN A N 1
ATOM 5125 C CA . GLN A 1 627 ? -33.662 -1.571 -4.695 1.00 94.56 627 GLN A CA 1
ATOM 5126 C C . GLN A 1 627 ? -33.380 -0.768 -3.412 1.00 94.56 627 GLN A C 1
ATOM 5128 O O . GLN A 1 627 ? -34.161 -0.855 -2.466 1.00 94.56 627 GLN A O 1
ATOM 5133 N N . MET A 1 628 ? -32.308 0.034 -3.391 1.00 89.25 628 MET A N 1
ATOM 5134 C CA . MET A 1 628 ? -31.996 0.930 -2.271 1.00 89.25 628 MET A CA 1
ATOM 5135 C C . MET A 1 628 ? -33.031 2.056 -2.123 1.00 89.25 628 MET A C 1
ATOM 5137 O O . MET A 1 628 ? -33.392 2.372 -0.999 1.00 89.25 628 MET A O 1
ATOM 5141 N N . GLU A 1 629 ? -33.543 2.625 -3.218 1.00 92.06 629 GLU A N 1
ATOM 5142 C CA . GLU A 1 629 ? -34.601 3.652 -3.203 1.00 92.06 629 GLU A CA 1
ATOM 5143 C C . GLU A 1 629 ? -35.917 3.104 -2.623 1.00 92.06 629 GLU A C 1
ATOM 5145 O O . GLU A 1 629 ? -36.572 3.767 -1.819 1.00 92.06 629 GLU A O 1
ATOM 5150 N N . ILE A 1 630 ? -36.288 1.866 -2.979 1.00 95.56 630 ILE A N 1
ATOM 5151 C CA . ILE A 1 630 ? -37.454 1.168 -2.410 1.00 95.56 630 ILE A CA 1
ATOM 5152 C C . ILE A 1 630 ? -37.247 0.890 -0.915 1.00 95.56 630 ILE A C 1
ATOM 5154 O O . ILE A 1 630 ? -38.171 1.060 -0.118 1.00 95.56 630 ILE A O 1
ATOM 5158 N N . GLU A 1 631 ? -36.046 0.470 -0.516 1.00 91.44 631 GLU A N 1
ATOM 5159 C CA . GLU A 1 631 ? -35.727 0.198 0.887 1.00 91.44 631 GLU A CA 1
ATOM 5160 C C . GLU A 1 631 ? -35.646 1.485 1.726 1.00 91.44 631 GLU A C 1
ATOM 5162 O O . GLU A 1 631 ? -36.148 1.509 2.846 1.00 91.44 631 GLU A O 1
ATOM 5167 N N . GLU A 1 632 ? -35.138 2.587 1.168 1.00 84.75 632 GLU A N 1
ATOM 5168 C CA . GLU A 1 632 ? -35.186 3.923 1.775 1.00 84.75 632 GLU A CA 1
ATOM 5169 C C . GLU A 1 632 ? -36.633 4.410 1.943 1.00 84.75 632 GLU A C 1
ATOM 5171 O O . GLU A 1 632 ? -36.989 4.924 3.004 1.00 84.75 632 GLU A O 1
ATOM 5176 N N . ALA A 1 633 ? -37.488 4.223 0.932 1.00 93.25 633 ALA A N 1
ATOM 5177 C CA . ALA A 1 633 ? -38.906 4.563 1.022 1.00 93.25 633 ALA A CA 1
ATOM 5178 C C . ALA A 1 633 ? -39.624 3.743 2.109 1.00 93.25 633 ALA A C 1
ATOM 5180 O O . ALA A 1 633 ? -40.406 4.310 2.874 1.00 93.25 633 ALA A O 1
ATOM 5181 N N . ARG A 1 634 ? -39.316 2.442 2.233 1.00 96.88 634 ARG A N 1
ATOM 5182 C CA . ARG A 1 634 ? -39.842 1.602 3.321 1.00 96.88 634 ARG A CA 1
ATOM 5183 C C . ARG A 1 634 ? -39.354 2.088 4.683 1.00 96.88 634 ARG A C 1
ATOM 5185 O O . ARG A 1 634 ? -40.171 2.315 5.560 1.00 96.88 634 ARG A O 1
ATOM 5192 N N . LEU A 1 635 ? -38.052 2.332 4.843 1.00 90.88 635 LEU A N 1
ATOM 5193 C CA . LEU A 1 635 ? -37.483 2.811 6.106 1.00 90.88 635 LEU A CA 1
ATOM 5194 C C . LEU A 1 635 ? -38.024 4.189 6.513 1.00 90.88 635 LEU A C 1
ATOM 5196 O O . LEU A 1 635 ? -38.188 4.443 7.701 1.00 90.88 635 LEU A O 1
ATOM 5200 N N . LYS A 1 636 ? -38.349 5.074 5.561 1.00 92.69 636 LYS A N 1
ATOM 5201 C CA . LYS A 1 636 ? -39.040 6.343 5.852 1.00 92.69 636 LYS A CA 1
ATOM 5202 C C . LYS A 1 636 ? -40.453 6.126 6.398 1.00 92.69 636 LYS A C 1
ATOM 5204 O O . LYS A 1 636 ? -40.848 6.858 7.300 1.00 92.69 636 LYS A O 1
ATOM 5209 N N . HIS A 1 637 ? -41.183 5.134 5.885 1.00 95.75 637 HIS A N 1
ATOM 5210 C CA . HIS A 1 637 ? -42.487 4.742 6.426 1.00 95.75 637 HIS A CA 1
ATOM 5211 C C . HIS A 1 637 ? -42.338 4.104 7.813 1.00 95.75 637 HIS A C 1
ATOM 5213 O O . HIS A 1 637 ? -42.974 4.578 8.746 1.00 95.75 637 HIS A O 1
ATOM 5219 N N . ASP A 1 638 ? -41.419 3.143 7.977 1.00 92.62 638 ASP A N 1
ATOM 5220 C CA . ASP A 1 638 ? -41.109 2.491 9.261 1.00 92.62 638 ASP A CA 1
ATOM 5221 C C . ASP A 1 638 ? -40.739 3.540 10.347 1.00 92.62 638 ASP A C 1
ATOM 5223 O O . ASP A 1 638 ? -41.139 3.426 11.505 1.00 92.62 638 ASP A O 1
ATOM 5227 N N . VAL A 1 639 ? -40.003 4.601 9.976 1.00 91.69 639 VAL A N 1
ATOM 5228 C CA . VAL A 1 639 ? -39.653 5.733 10.860 1.00 91.69 639 VAL A CA 1
ATOM 5229 C C . VAL A 1 639 ? -40.847 6.637 11.172 1.00 91.69 639 VAL A C 1
ATOM 5231 O O . VAL A 1 639 ? -40.910 7.168 12.280 1.00 91.69 639 VAL A O 1
ATOM 5234 N N . GLN A 1 640 ? -41.776 6.845 10.236 1.00 95.56 640 GLN A N 1
ATOM 5235 C CA . GLN A 1 640 ? -42.983 7.627 10.513 1.00 95.56 640 GLN A CA 1
ATOM 5236 C C . GLN A 1 640 ? -43.923 6.857 11.446 1.00 95.56 640 GLN A C 1
ATOM 5238 O O . GLN A 1 640 ? -44.328 7.403 12.463 1.00 95.56 640 GLN A O 1
ATOM 5243 N N . ASP A 1 641 ? -44.149 5.568 11.194 1.00 95.75 641 ASP A N 1
ATOM 5244 C CA . ASP A 1 641 ? -44.958 4.703 12.059 1.00 95.75 641 ASP A CA 1
ATOM 5245 C C . ASP A 1 641 ? -44.391 4.646 13.488 1.00 95.75 641 ASP A C 1
ATOM 5247 O O . ASP A 1 641 ? -45.140 4.650 14.464 1.00 95.75 641 ASP A O 1
ATOM 5251 N N . ALA A 1 642 ? -43.060 4.640 13.631 1.00 86.56 642 ALA A N 1
ATOM 5252 C CA . ALA A 1 642 ? -42.394 4.711 14.930 1.00 86.56 642 ALA A CA 1
ATOM 5253 C C . ALA A 1 642 ? -42.578 6.069 15.636 1.00 86.56 642 ALA A C 1
ATOM 5255 O O . ALA A 1 642 ? -42.661 6.100 16.864 1.00 86.56 642 ALA A O 1
ATOM 5256 N N . LYS A 1 643 ? -42.665 7.185 14.895 1.00 92.00 643 LYS A N 1
ATOM 5257 C CA . LYS A 1 643 ? -43.003 8.501 15.468 1.00 92.00 643 LYS A CA 1
ATOM 5258 C C . LYS A 1 643 ? -44.454 8.548 15.922 1.00 92.00 643 LYS A C 1
ATOM 5260 O O . LYS A 1 643 ? -44.692 8.908 17.066 1.00 92.00 643 LYS A O 1
ATOM 5265 N N . ASP A 1 644 ? -45.386 8.112 15.081 1.00 95.62 644 ASP A N 1
ATOM 5266 C CA . ASP A 1 644 ? -46.817 8.080 15.396 1.00 95.62 644 ASP A CA 1
ATOM 5267 C C . ASP A 1 644 ? -47.083 7.190 16.632 1.00 95.62 644 ASP A C 1
ATOM 5269 O O . ASP A 1 644 ? -47.880 7.531 17.509 1.00 95.62 644 ASP A O 1
ATOM 5273 N N . GLN A 1 645 ? -46.358 6.069 16.761 1.00 90.50 645 GLN A N 1
ATOM 5274 C CA . GLN A 1 645 ? -46.362 5.237 17.972 1.00 90.50 645 GLN A CA 1
ATOM 5275 C C . GLN A 1 645 ? -45.747 5.942 19.186 1.00 90.50 645 GLN A C 1
ATOM 5277 O O . GLN A 1 645 ? -46.270 5.793 20.290 1.00 90.50 645 GLN A O 1
ATOM 5282 N N . ASN A 1 646 ? -44.658 6.696 19.017 1.00 88.69 646 ASN A N 1
ATOM 5283 C CA . ASN A 1 646 ? -44.040 7.443 20.111 1.00 88.69 646 ASN A CA 1
ATOM 5284 C C . ASN A 1 646 ? -44.948 8.580 20.608 1.00 88.69 646 ASN A C 1
ATOM 5286 O O . ASN A 1 646 ? -45.143 8.701 21.811 1.00 88.69 646 ASN A O 1
ATOM 5290 N N . GLU A 1 647 ? -45.584 9.335 19.709 1.00 93.56 647 GLU A N 1
ATOM 5291 C CA . GLU A 1 647 ? -46.606 10.333 20.055 1.00 93.56 647 GLU A CA 1
ATOM 5292 C C . GLU A 1 647 ? -47.769 9.681 20.826 1.00 93.56 647 GLU A C 1
ATOM 5294 O O . GLU A 1 647 ? -48.178 10.169 21.880 1.00 93.56 647 GLU A O 1
ATOM 5299 N N . LEU A 1 648 ? -48.260 8.517 20.376 1.00 93.94 648 LEU A N 1
ATOM 5300 C CA . LEU A 1 648 ? -49.295 7.761 21.092 1.00 93.94 648 LEU A CA 1
ATOM 5301 C C . LEU A 1 648 ? -48.840 7.297 22.490 1.00 93.94 648 LEU A C 1
ATOM 5303 O O . LEU A 1 648 ? -49.642 7.297 23.430 1.00 93.94 648 LEU A O 1
ATOM 5307 N N . LEU A 1 649 ? -47.571 6.908 22.647 1.00 91.38 649 LEU A N 1
ATOM 5308 C CA . LEU A 1 649 ? -46.988 6.555 23.943 1.00 91.38 649 LEU A CA 1
ATOM 5309 C C . LEU A 1 649 ? -46.831 7.780 24.851 1.00 91.38 649 LEU A C 1
ATOM 5311 O O . LEU A 1 649 ? -47.137 7.669 26.034 1.00 91.38 649 LEU A O 1
ATOM 5315 N N . GLU A 1 650 ? -46.449 8.942 24.323 1.00 89.06 650 GLU A N 1
ATOM 5316 C CA . GLU A 1 650 ? -46.411 10.209 25.066 1.00 89.06 650 GLU A CA 1
ATOM 5317 C C . GLU A 1 650 ? -47.811 10.595 25.569 1.00 89.06 650 GLU A C 1
ATOM 5319 O O . GLU A 1 650 ? -47.985 10.848 26.763 1.00 89.06 650 GLU A O 1
ATOM 5324 N N . PHE A 1 651 ? -48.846 10.513 24.721 1.00 88.12 651 PHE A N 1
ATOM 5325 C CA . PHE A 1 651 ? -50.236 10.690 25.163 1.00 88.12 651 PHE A CA 1
ATOM 5326 C C . PHE A 1 651 ? -50.638 9.680 26.245 1.00 88.12 651 PHE A C 1
ATOM 5328 O O . PHE A 1 651 ? -51.330 10.044 27.199 1.00 88.12 651 PHE A O 1
ATOM 5335 N N . ARG A 1 652 ? -50.198 8.420 26.139 1.00 90.06 652 ARG A N 1
ATOM 5336 C CA . ARG A 1 652 ? -50.491 7.391 27.145 1.00 90.06 652 ARG A CA 1
ATOM 5337 C C . ARG A 1 652 ? -49.752 7.630 28.464 1.00 90.06 652 ARG A C 1
ATOM 5339 O O . ARG A 1 652 ? -50.335 7.371 29.513 1.00 90.06 652 ARG A O 1
ATOM 5346 N N . ILE A 1 653 ? -48.517 8.129 28.431 1.00 83.75 653 ILE A N 1
ATOM 5347 C CA . ILE A 1 653 ? -47.757 8.528 29.624 1.00 83.75 653 ILE A CA 1
ATOM 5348 C C . ILE A 1 653 ? -48.478 9.683 30.321 1.00 83.75 653 ILE A C 1
ATOM 5350 O O . ILE A 1 653 ? -48.797 9.559 31.499 1.00 83.75 653 ILE A O 1
ATOM 5354 N N . LEU A 1 654 ? -48.861 10.734 29.590 1.00 88.12 654 LEU A N 1
ATOM 5355 C CA . LEU A 1 654 ? -49.630 11.860 30.137 1.00 88.12 654 LEU A CA 1
ATOM 5356 C C . LEU A 1 654 ? -50.975 11.413 30.749 1.00 88.12 654 LEU A C 1
ATOM 5358 O O . LEU A 1 654 ? -51.374 11.896 31.808 1.00 88.12 654 LEU A O 1
ATOM 5362 N N . GLU A 1 655 ? -51.667 10.449 30.130 1.00 82.88 655 GLU A N 1
ATOM 5363 C CA . GLU A 1 655 ? -52.906 9.861 30.666 1.00 82.88 655 GLU A CA 1
ATOM 5364 C C . GLU A 1 655 ? -52.677 9.038 31.955 1.00 82.88 655 GLU A C 1
ATOM 5366 O O . GLU A 1 655 ? -53.573 8.936 32.802 1.00 82.88 655 GLU A O 1
ATOM 5371 N N . LEU A 1 656 ? -51.498 8.427 32.104 1.00 76.19 656 LEU A N 1
ATOM 5372 C CA . LEU A 1 656 ? -51.097 7.680 33.298 1.00 76.19 656 LEU A CA 1
ATOM 5373 C C . LEU A 1 656 ? -50.642 8.621 34.423 1.00 76.19 656 LEU A C 1
ATOM 5375 O O . LEU A 1 656 ? -51.104 8.451 35.548 1.00 76.19 656 LEU A O 1
ATOM 5379 N N . GLU A 1 657 ? -49.854 9.656 34.124 1.00 77.81 657 GLU A N 1
ATOM 5380 C CA . GLU A 1 657 ? -49.460 10.704 35.080 1.00 77.81 657 GLU A CA 1
ATOM 5381 C C . GLU A 1 657 ? -50.675 11.465 35.639 1.00 77.81 657 GLU A C 1
ATOM 5383 O O . GLU A 1 657 ? -50.746 11.766 36.831 1.00 77.81 657 GLU A O 1
ATOM 5388 N N . GLU A 1 658 ? -51.673 11.762 34.801 1.00 79.00 658 GLU A N 1
ATOM 5389 C CA . GLU A 1 658 ? -52.912 12.407 35.252 1.00 79.00 658 GLU A CA 1
ATOM 5390 C C . GLU A 1 658 ? -53.781 11.456 36.099 1.00 79.00 658 GLU A C 1
ATO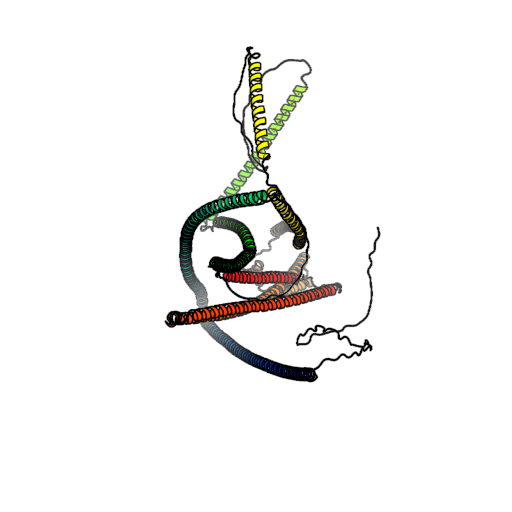M 5392 O O . GLU A 1 658 ? -54.467 11.899 37.024 1.00 79.00 658 GLU A O 1
ATOM 5397 N N . ARG A 1 659 ? -53.731 10.136 35.853 1.00 73.75 659 ARG A N 1
ATOM 5398 C CA . ARG A 1 659 ? -54.339 9.135 36.752 1.00 73.75 659 ARG A CA 1
ATOM 5399 C C . ARG A 1 659 ? -53.585 9.005 38.073 1.00 73.75 659 ARG A C 1
ATOM 5401 O O . ARG A 1 659 ? -54.232 8.851 39.109 1.00 73.75 659 ARG A O 1
ATOM 5408 N N . GLU A 1 660 ? -52.260 9.088 38.054 1.00 67.00 660 GLU A N 1
ATOM 5409 C CA . GLU A 1 660 ? -51.421 9.067 39.252 1.00 67.00 660 GLU A CA 1
ATOM 5410 C C . GLU A 1 660 ? -51.712 10.289 40.134 1.00 67.00 660 GLU A C 1
ATOM 5412 O O . GLU A 1 660 ? -52.072 10.124 41.299 1.00 67.00 660 GLU A O 1
ATOM 5417 N N . ARG A 1 661 ? -51.724 11.504 39.560 1.00 68.12 661 ARG A N 1
ATOM 5418 C CA . ARG A 1 661 ? -52.113 12.743 40.270 1.00 68.12 661 ARG A CA 1
ATOM 5419 C C . ARG A 1 661 ? -53.519 12.702 40.875 1.00 68.12 661 ARG A C 1
ATOM 5421 O O . ARG A 1 661 ? -53.772 13.387 41.865 1.00 68.12 661 ARG A O 1
ATOM 5428 N N . ARG A 1 662 ? -54.443 11.938 40.284 1.00 70.50 662 ARG A N 1
ATOM 5429 C CA . ARG A 1 662 ? -55.828 11.774 40.769 1.00 70.50 662 ARG A CA 1
ATOM 5430 C C . ARG A 1 662 ? -56.011 10.613 41.751 1.00 70.50 662 ARG A C 1
ATOM 5432 O O . ARG A 1 662 ? -57.101 10.475 42.306 1.00 70.50 662 ARG A O 1
ATOM 5439 N N . SER A 1 663 ? -54.991 9.786 41.967 1.00 46.72 663 SER A N 1
ATOM 5440 C CA . SER A 1 663 ? -55.064 8.636 42.871 1.00 46.72 663 SER A CA 1
ATOM 5441 C C . SER A 1 663 ? -54.698 9.034 44.310 1.00 46.72 663 SER A C 1
ATOM 5443 O O . SER A 1 663 ? -53.781 9.833 44.507 1.00 46.72 663 SER A O 1
ATOM 5445 N N . PRO A 1 664 ? -55.368 8.497 45.351 1.00 46.59 664 PRO A N 1
ATOM 5446 C CA . PRO A 1 664 ? -54.995 8.771 46.738 1.00 46.59 664 PRO A CA 1
ATOM 5447 C C . PRO A 1 664 ? -53.603 8.207 47.081 1.00 46.59 664 PRO A C 1
ATOM 5449 O O . PRO A 1 664 ? -53.449 7.006 47.274 1.00 46.59 664 PRO A O 1
ATOM 5452 N N . ALA A 1 665 ? -52.615 9.104 47.141 1.00 44.78 665 ALA A N 1
ATOM 5453 C CA . ALA A 1 665 ? -51.240 8.955 47.635 1.00 44.78 665 ALA A CA 1
ATOM 5454 C C . ALA A 1 665 ? -50.728 7.528 47.946 1.00 44.78 665 ALA A C 1
ATOM 5456 O O . ALA A 1 665 ? -50.809 7.053 49.082 1.00 44.78 665 ALA A O 1
ATOM 5457 N N . ILE A 1 666 ? -50.030 6.922 46.979 1.00 50.00 666 ILE A N 1
ATOM 5458 C CA . ILE A 1 666 ? -48.962 5.960 47.284 1.00 50.00 666 ILE A CA 1
ATOM 5459 C C . ILE A 1 666 ? -47.704 6.786 47.593 1.00 50.00 666 ILE A C 1
ATOM 5461 O O . ILE A 1 666 ? -47.148 7.436 46.711 1.00 50.00 666 ILE A O 1
ATOM 5465 N N . ASN A 1 667 ? -47.274 6.807 48.859 1.00 48.34 667 ASN A N 1
ATOM 5466 C CA . ASN A 1 667 ? -46.153 7.631 49.339 1.00 48.34 667 ASN A CA 1
ATOM 5467 C C . ASN A 1 667 ? -44.775 7.079 48.911 1.00 48.34 667 ASN A C 1
ATOM 5469 O O . ASN A 1 667 ? -43.984 6.629 49.748 1.00 48.34 667 ASN A O 1
ATOM 5473 N N . PHE A 1 668 ? -44.446 7.161 47.620 1.00 53.84 668 PHE A N 1
ATOM 5474 C CA . PHE A 1 668 ? -43.068 6.980 47.161 1.00 53.84 668 PHE A CA 1
ATOM 5475 C C . PHE A 1 668 ? -42.184 8.106 47.707 1.00 53.84 668 PHE A C 1
ATOM 5477 O O . PHE A 1 668 ? -42.317 9.274 47.344 1.00 53.84 668 PHE A O 1
ATOM 5484 N N . HIS A 1 669 ? -41.272 7.751 48.610 1.00 54.88 669 HIS A N 1
ATOM 5485 C CA . HIS A 1 669 ? -40.277 8.681 49.130 1.00 54.88 669 HIS A CA 1
ATOM 5486 C C . HIS A 1 669 ? -39.198 8.868 48.064 1.00 54.88 669 HIS A C 1
ATOM 5488 O O . HIS A 1 669 ? -38.510 7.913 47.724 1.00 54.88 669 HIS A O 1
ATOM 5494 N N . HIS A 1 670 ? -39.049 10.079 47.528 1.00 53.06 670 HIS A N 1
ATOM 5495 C CA . HIS A 1 670 ? -38.121 10.339 46.427 1.00 53.06 670 HIS A CA 1
ATOM 5496 C C . HIS A 1 6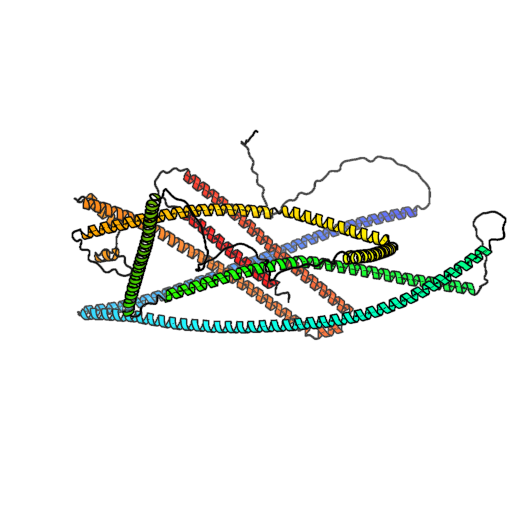70 ? -36.661 10.198 46.891 1.00 53.06 670 HIS A C 1
ATOM 5498 O O . HIS A 1 670 ? -36.110 11.095 47.533 1.00 53.06 670 HIS A O 1
ATOM 5504 N N . ILE A 1 671 ? -36.014 9.081 46.552 1.00 62.94 671 ILE A N 1
ATOM 5505 C CA . ILE A 1 671 ? -34.611 8.830 46.908 1.00 62.94 671 ILE A CA 1
ATOM 5506 C C . ILE A 1 671 ? -33.703 9.492 45.857 1.00 62.94 671 ILE A C 1
ATOM 5508 O O . ILE A 1 671 ? -33.943 9.312 44.661 1.00 62.94 671 ILE A O 1
ATOM 5512 N N . PRO A 1 672 ? -32.672 10.270 46.244 1.00 65.25 672 PRO A N 1
ATOM 5513 C CA . PRO A 1 672 ? -31.713 10.821 45.289 1.00 65.25 672 PRO A CA 1
ATOM 5514 C C . PRO A 1 672 ? -30.930 9.708 44.582 1.00 65.25 672 PRO A C 1
ATOM 5516 O O . PRO A 1 672 ? -30.322 8.857 45.235 1.00 65.25 672 PRO A O 1
ATOM 5519 N N . PHE A 1 673 ? -30.916 9.719 43.249 1.00 72.31 673 PHE A N 1
ATOM 5520 C CA . PHE A 1 673 ? -30.174 8.727 42.472 1.00 72.31 673 PHE A CA 1
ATOM 5521 C C . PHE A 1 673 ? -28.663 8.942 42.602 1.00 72.31 673 PHE A C 1
ATOM 5523 O O . PHE A 1 673 ? -28.171 10.068 42.528 1.00 72.31 673 PHE A O 1
ATOM 5530 N N . THR A 1 674 ? -27.925 7.847 42.790 1.00 69.88 674 THR A N 1
ATOM 5531 C CA . THR A 1 674 ? -26.459 7.855 42.862 1.00 69.88 674 THR A CA 1
ATOM 5532 C C . THR A 1 674 ? -25.864 7.466 41.512 1.00 69.88 674 THR A C 1
ATOM 5534 O O . THR A 1 674 ? -26.375 6.584 40.821 1.00 69.88 674 THR A O 1
ATOM 5537 N N . GLU A 1 675 ? -24.795 8.153 41.111 1.00 62.06 675 GLU A N 1
ATOM 5538 C CA . GLU A 1 675 ? -24.174 7.963 39.799 1.00 62.06 675 GLU A CA 1
ATOM 5539 C C . GLU A 1 675 ? -23.655 6.521 39.644 1.00 62.06 675 GLU A C 1
ATOM 5541 O O . GLU A 1 675 ? -22.936 6.007 40.500 1.00 62.06 675 GLU A O 1
ATOM 5546 N N . GLY A 1 676 ? -24.062 5.849 38.562 1.00 71.12 676 GLY A N 1
ATOM 5547 C CA . GLY A 1 676 ? -23.725 4.447 38.294 1.00 71.12 676 GLY A CA 1
ATOM 5548 C C . GLY A 1 676 ? -24.716 3.396 38.817 1.00 71.12 676 GLY A C 1
ATOM 5549 O O . GLY A 1 676 ? -24.526 2.221 38.512 1.00 71.12 676 GLY A O 1
ATOM 5550 N N . LYS A 1 677 ? -25.785 3.774 39.538 1.00 71.62 677 LYS A N 1
ATOM 5551 C CA . LYS A 1 677 ? -26.882 2.858 39.917 1.00 71.62 677 LYS A CA 1
ATOM 5552 C C . LYS A 1 677 ? -28.179 3.202 39.191 1.00 71.62 677 LYS A C 1
ATOM 5554 O O . LYS A 1 677 ? -28.493 4.372 38.986 1.00 71.62 677 LYS A O 1
ATOM 5559 N N . SER A 1 678 ? -28.956 2.185 38.813 1.00 71.12 678 SER A N 1
ATOM 5560 C CA . SER A 1 678 ? -30.272 2.429 38.203 1.00 71.12 678 SER A CA 1
ATOM 5561 C C . SER A 1 678 ? -31.282 2.945 39.245 1.00 71.12 678 SER A C 1
ATOM 5563 O O . SER A 1 678 ? -31.186 2.564 40.414 1.00 71.12 678 SER A O 1
ATOM 5565 N N . PRO A 1 679 ? -32.289 3.752 38.853 1.00 69.94 679 PRO A N 1
ATOM 5566 C CA . PRO A 1 679 ? -33.362 4.177 39.754 1.00 69.94 679 PRO A CA 1
ATOM 5567 C C . PRO A 1 679 ? -34.019 3.015 40.505 1.00 69.94 679 PRO A C 1
ATOM 5569 O O . PRO A 1 679 ? -34.179 3.078 41.720 1.00 69.94 679 PRO A O 1
ATOM 5572 N N . LEU A 1 680 ? -34.319 1.921 39.794 1.00 69.50 680 LEU A N 1
ATOM 5573 C CA . LEU A 1 680 ? -34.896 0.707 40.373 1.00 69.50 680 LEU A CA 1
ATOM 5574 C C . LEU A 1 680 ? -33.976 0.093 41.437 1.00 69.50 680 LEU A C 1
ATOM 5576 O O . LEU A 1 680 ? -34.438 -0.243 42.519 1.00 69.50 680 LEU A O 1
ATOM 5580 N N . GLN A 1 681 ? -32.673 0.011 41.162 1.00 70.06 681 GLN A N 1
ATOM 5581 C CA . GLN A 1 681 ? -31.686 -0.510 42.107 1.00 70.06 681 GLN A CA 1
ATOM 5582 C C . GLN A 1 681 ? -31.587 0.345 43.378 1.00 70.06 681 GLN A C 1
ATOM 5584 O O . GLN A 1 681 ? -31.464 -0.211 44.461 1.00 70.06 681 GLN A O 1
ATOM 5589 N N . VAL A 1 682 ? -31.692 1.674 43.273 1.00 76.62 682 VAL A N 1
ATOM 5590 C CA . VAL A 1 682 ? -31.696 2.571 44.444 1.00 76.62 682 VAL A CA 1
ATOM 5591 C C . VAL A 1 682 ? -32.931 2.340 45.327 1.00 76.62 682 VAL A C 1
ATOM 5593 O O . VAL A 1 682 ? -32.802 2.313 46.549 1.00 76.62 682 VAL A O 1
ATOM 5596 N N . TYR A 1 683 ? -34.109 2.114 44.733 1.00 72.94 683 TYR A N 1
ATOM 5597 C CA . TYR A 1 683 ? -35.316 1.756 45.489 1.00 72.94 683 TYR A CA 1
ATOM 5598 C C . TYR A 1 683 ? -35.232 0.347 46.098 1.00 72.94 683 TYR A C 1
ATOM 5600 O O . TYR A 1 683 ? -35.519 0.184 47.281 1.00 72.94 683 TYR A O 1
ATOM 5608 N N . CYS A 1 684 ? -34.768 -0.654 45.344 1.00 74.00 684 CYS A N 1
ATOM 5609 C CA . CYS A 1 684 ? -34.584 -2.016 45.855 1.00 74.00 684 CYS A CA 1
ATOM 5610 C C . CYS A 1 684 ? -33.571 -2.070 47.010 1.00 74.00 684 CYS A C 1
ATOM 5612 O O . CYS A 1 684 ? -33.861 -2.668 48.042 1.00 74.00 684 CYS A O 1
ATOM 5614 N N . GLU A 1 685 ? -32.426 -1.388 46.893 1.00 76.44 685 GLU A N 1
ATOM 5615 C CA . GLU A 1 685 ? -31.434 -1.292 47.973 1.00 76.44 685 GLU A CA 1
ATOM 5616 C C . GLU A 1 685 ? -32.004 -0.609 49.227 1.00 76.44 685 GLU A C 1
ATOM 5618 O O . GLU A 1 685 ? -31.691 -1.026 50.343 1.00 76.44 685 GLU A O 1
ATOM 5623 N N . ALA A 1 686 ? -32.870 0.398 49.068 1.00 74.62 686 ALA A N 1
ATOM 5624 C CA . ALA A 1 686 ? -33.528 1.075 50.185 1.00 74.62 686 ALA A CA 1
ATOM 5625 C C . ALA A 1 686 ? -34.580 0.204 50.898 1.00 74.62 686 ALA A C 1
ATOM 5627 O O . ALA A 1 686 ? -34.762 0.345 52.107 1.00 74.62 686 ALA A O 1
ATOM 5628 N N . GLU A 1 687 ? -35.217 -0.732 50.187 1.00 74.75 687 GLU A N 1
ATOM 5629 C CA . GLU A 1 687 ? -36.059 -1.784 50.781 1.00 74.75 687 GLU A CA 1
ATOM 5630 C C . GLU A 1 687 ? -35.254 -3.013 51.262 1.00 74.75 687 GLU A C 1
ATOM 5632 O O . GLU A 1 687 ? -35.828 -3.985 51.753 1.00 74.75 687 GLU A O 1
ATOM 5637 N N . GLY A 1 688 ? -33.918 -2.984 51.166 1.00 74.69 688 GLY A N 1
ATOM 5638 C CA . GLY A 1 688 ? -33.036 -4.075 51.597 1.00 74.69 688 GLY A CA 1
ATOM 5639 C C . GLY A 1 688 ? -32.963 -5.263 50.629 1.00 74.69 688 GLY A C 1
ATOM 5640 O O . GLY A 1 688 ? -32.473 -6.329 51.000 1.00 74.69 688 GLY A O 1
ATOM 5641 N N . VAL A 1 689 ? -33.435 -5.096 49.393 1.00 73.94 689 VAL A N 1
ATOM 5642 C CA . VAL A 1 689 ? -33.418 -6.106 48.329 1.00 73.94 689 VAL A CA 1
ATOM 5643 C C . VAL A 1 689 ? -32.134 -5.960 47.507 1.00 73.94 689 VAL A C 1
ATOM 5645 O O . VAL A 1 689 ? -32.046 -5.110 46.623 1.00 73.94 689 VAL A O 1
ATOM 5648 N N . THR A 1 690 ? -31.129 -6.791 47.799 1.00 66.56 690 THR A N 1
ATOM 5649 C CA . THR A 1 690 ? -29.829 -6.778 47.097 1.00 66.56 690 THR A CA 1
ATOM 5650 C C . THR A 1 690 ? -29.788 -7.683 45.870 1.00 66.56 690 THR A C 1
ATOM 5652 O O . THR A 1 690 ? -29.160 -7.326 44.878 1.00 66.56 690 THR A O 1
ATOM 5655 N N . ASP A 1 691 ? -30.479 -8.826 45.917 1.00 73.88 691 ASP A N 1
ATOM 5656 C CA . ASP A 1 691 ? -30.457 -9.853 44.874 1.00 73.88 691 ASP A CA 1
ATOM 5657 C C . ASP A 1 691 ? -31.886 -10.226 44.463 1.00 73.88 691 ASP A C 1
ATOM 5659 O O . ASP A 1 691 ? -32.688 -10.689 45.278 1.00 73.88 691 ASP A O 1
ATOM 5663 N N . ILE A 1 692 ? -32.217 -10.026 43.184 1.00 73.38 692 ILE A N 1
ATOM 5664 C CA . ILE A 1 692 ? -33.550 -10.300 42.633 1.00 73.38 692 ILE A CA 1
ATOM 5665 C C . ILE A 1 692 ? -33.493 -11.545 41.750 1.00 73.38 692 ILE A C 1
ATOM 5667 O O . ILE A 1 692 ? -33.211 -11.485 40.554 1.00 73.38 692 ILE A O 1
ATOM 5671 N N . LEU A 1 693 ? -33.813 -12.695 42.341 1.00 82.75 693 LEU A N 1
ATOM 5672 C CA . LEU A 1 693 ? -33.983 -13.945 41.606 1.00 82.75 693 LEU A CA 1
ATOM 5673 C C . LEU A 1 693 ? -35.376 -13.982 40.964 1.00 82.75 693 LEU A C 1
ATOM 5675 O O . LEU A 1 693 ? -36.379 -14.239 41.633 1.00 82.75 693 LEU A O 1
ATOM 5679 N N . VAL A 1 694 ? -35.441 -13.764 39.645 1.00 83.88 694 VAL A N 1
ATOM 5680 C CA . VAL A 1 694 ? -36.695 -13.792 38.862 1.00 83.88 694 VAL A CA 1
ATOM 5681 C C . VAL A 1 694 ? -37.471 -15.097 39.084 1.00 83.88 694 VAL A C 1
ATOM 5683 O O . VAL A 1 694 ? -38.683 -15.060 39.288 1.00 83.88 694 VAL A O 1
ATOM 5686 N N . ALA A 1 695 ? -36.774 -16.235 39.161 1.00 84.62 695 ALA A N 1
ATOM 5687 C CA . ALA A 1 695 ? -37.368 -17.539 39.461 1.00 84.62 695 ALA A CA 1
ATOM 5688 C C . ALA A 1 695 ? -38.030 -17.613 40.856 1.00 84.62 695 ALA A C 1
ATOM 5690 O O . ALA A 1 695 ? -39.060 -18.270 41.020 1.00 84.62 695 ALA A O 1
ATOM 5691 N N . GLU A 1 696 ? -37.488 -16.924 41.868 1.00 86.75 696 GLU A N 1
ATOM 5692 C CA . GLU A 1 696 ? -38.104 -16.866 43.200 1.00 86.75 696 GLU A CA 1
ATOM 5693 C C . GLU A 1 696 ? -39.319 -15.938 43.238 1.00 86.75 696 GLU A C 1
ATOM 5695 O O . GLU A 1 696 ? -40.305 -16.254 43.906 1.00 86.75 696 GLU A O 1
ATOM 5700 N N . LEU A 1 697 ? -39.279 -14.814 42.513 1.00 87.25 697 LEU A N 1
ATOM 5701 C CA . LEU A 1 697 ? -40.430 -13.916 42.380 1.00 87.25 697 LEU A CA 1
ATOM 5702 C C . LEU A 1 697 ? -41.577 -14.570 41.605 1.00 87.25 697 LEU A C 1
ATOM 5704 O O . LEU A 1 697 ? -42.716 -14.506 42.059 1.00 87.25 697 LEU A O 1
ATOM 5708 N N . MET A 1 698 ? -41.279 -15.260 40.499 1.00 87.38 698 MET A N 1
ATOM 5709 C CA . MET A 1 698 ? -42.251 -16.073 39.758 1.00 87.38 698 MET A CA 1
ATOM 5710 C C . MET A 1 698 ? -42.911 -17.104 40.679 1.00 87.38 698 MET A C 1
ATOM 5712 O O . MET A 1 698 ? -44.133 -17.131 40.791 1.00 87.38 698 MET A O 1
ATOM 5716 N N . LYS A 1 699 ? -42.115 -17.861 41.447 1.00 90.00 699 LYS A N 1
ATOM 5717 C CA . LYS A 1 699 ? -42.629 -18.840 42.417 1.00 90.00 699 LYS A CA 1
ATOM 5718 C C . LYS A 1 699 ? -43.498 -18.206 43.514 1.00 90.00 699 LYS A C 1
ATOM 5720 O O . LYS A 1 699 ? -44.491 -18.805 43.918 1.00 90.00 699 LYS A O 1
ATOM 5725 N N . LYS A 1 700 ? -43.149 -17.010 44.005 1.00 88.38 700 LYS A N 1
ATOM 5726 C CA . LYS A 1 700 ? -43.970 -16.262 44.978 1.00 88.38 700 LYS A CA 1
ATOM 5727 C C . LYS A 1 700 ? -45.293 -15.790 44.364 1.00 88.38 700 LYS A C 1
ATOM 5729 O O . LYS A 1 700 ? -46.315 -15.884 45.036 1.00 88.38 700 LYS A O 1
ATOM 5734 N N . LEU A 1 701 ? -45.287 -15.333 43.109 1.00 89.69 701 LEU A N 1
ATOM 5735 C CA . LEU A 1 701 ? -46.488 -14.918 42.372 1.00 89.69 701 LEU A CA 1
ATOM 5736 C C . LEU A 1 701 ? -47.413 -16.091 42.038 1.00 89.69 701 LEU A C 1
ATOM 5738 O O . LEU A 1 701 ? -48.620 -15.945 42.194 1.00 89.69 701 LEU A O 1
ATOM 5742 N N . ASP A 1 702 ? -46.870 -17.246 41.640 1.00 88.44 702 ASP A N 1
ATOM 5743 C CA . ASP A 1 702 ? -47.663 -18.459 41.405 1.00 88.44 702 ASP A CA 1
ATOM 5744 C C . ASP A 1 702 ? -48.372 -18.896 42.710 1.00 88.44 702 ASP A C 1
ATOM 5746 O O . ASP A 1 702 ? -49.586 -19.083 42.724 1.00 88.44 702 ASP A O 1
ATOM 5750 N N . ILE A 1 703 ? -47.662 -18.922 43.852 1.00 87.50 703 ILE A N 1
ATOM 5751 C CA . ILE A 1 703 ? -48.264 -19.213 45.173 1.00 87.50 703 ILE A CA 1
ATOM 5752 C C . ILE A 1 703 ? -49.365 -18.199 45.540 1.00 87.50 703 ILE A C 1
ATOM 5754 O O . ILE A 1 703 ? -50.384 -18.590 46.112 1.00 87.50 703 ILE A O 1
ATOM 5758 N N . LEU A 1 704 ? -49.171 -16.915 45.223 1.00 86.38 704 LEU A N 1
ATOM 5759 C CA . LEU A 1 704 ? -50.150 -15.846 45.458 1.00 86.38 704 LEU A CA 1
ATOM 5760 C C . LEU A 1 704 ? -51.401 -16.005 44.583 1.00 86.38 704 LEU A C 1
ATOM 5762 O O . LEU A 1 704 ? -52.510 -15.852 45.090 1.00 86.38 704 LEU A O 1
ATOM 5766 N N . GLY A 1 705 ? -51.228 -16.348 43.304 1.00 83.06 705 GLY A N 1
ATOM 5767 C CA . GLY A 1 705 ? -52.327 -16.613 42.375 1.00 83.06 705 GLY A CA 1
ATOM 5768 C C . GLY A 1 705 ? -53.149 -17.850 42.748 1.00 83.06 705 GLY A C 1
ATOM 5769 O O . GLY A 1 705 ? -54.367 -17.833 42.593 1.00 83.06 705 GLY A O 1
ATOM 5770 N N . ASP A 1 706 ? -52.505 -18.885 43.292 1.00 81.81 706 ASP A N 1
ATOM 5771 C CA . ASP A 1 706 ? -53.158 -20.155 43.633 1.00 81.81 706 ASP A CA 1
ATOM 5772 C C . ASP A 1 706 ? -53.889 -20.152 44.995 1.00 81.81 706 ASP A C 1
ATOM 5774 O O . ASP A 1 706 ? -54.785 -20.972 45.201 1.00 81.81 706 ASP A O 1
ATOM 5778 N N . ASN A 1 707 ? -53.513 -19.284 45.952 1.00 67.44 707 ASN A N 1
ATOM 5779 C CA . ASN A 1 707 ? -53.927 -19.428 47.365 1.00 67.44 707 ASN A CA 1
ATOM 5780 C C . ASN A 1 707 ? -54.620 -18.210 48.011 1.00 67.44 707 ASN A C 1
ATOM 5782 O O . ASN A 1 707 ? -55.007 -18.302 49.179 1.00 67.44 707 ASN A O 1
ATOM 5786 N N . ALA A 1 708 ? -54.767 -17.073 47.324 1.00 69.56 708 ALA A N 1
ATOM 5787 C CA . ALA A 1 708 ? -55.290 -15.845 47.934 1.00 69.56 708 ALA A CA 1
ATOM 5788 C C . ALA A 1 708 ? -56.674 -15.425 47.398 1.00 69.56 708 ALA A C 1
ATOM 5790 O O . ALA A 1 708 ? -56.936 -15.455 46.198 1.00 69.56 708 ALA A O 1
ATOM 5791 N N . ASN A 1 709 ? -57.543 -14.943 48.298 1.00 79.94 709 ASN A N 1
ATOM 5792 C CA . ASN A 1 709 ? -58.795 -14.248 47.957 1.00 79.94 709 ASN A CA 1
ATOM 5793 C C . ASN A 1 709 ? -58.492 -12.826 47.442 1.00 79.94 709 ASN A C 1
ATOM 5795 O O . ASN A 1 709 ? -58.823 -11.835 48.090 1.00 79.94 709 ASN A O 1
ATOM 5799 N N . LEU A 1 710 ? -57.822 -12.740 46.294 1.00 83.69 710 LEU A N 1
ATOM 5800 C CA . LEU A 1 710 ? -57.471 -11.486 45.632 1.00 83.69 710 LEU A CA 1
ATOM 5801 C C . LEU A 1 710 ? -58.706 -10.855 44.983 1.00 83.69 710 LEU A C 1
ATOM 5803 O O . LEU A 1 710 ? -59.500 -11.542 44.332 1.00 83.69 710 LEU A O 1
ATOM 5807 N N . THR A 1 711 ? -58.837 -9.538 45.103 1.00 85.06 711 THR A N 1
ATOM 5808 C CA . THR A 1 711 ? -59.785 -8.740 44.315 1.00 85.06 711 THR A CA 1
ATOM 5809 C C . THR A 1 711 ? -59.428 -8.778 42.824 1.00 85.06 711 THR A C 1
ATOM 5811 O O . THR A 1 711 ? -58.303 -9.103 42.448 1.00 85.06 711 THR A O 1
ATOM 5814 N N . ASN A 1 712 ? -60.377 -8.431 41.947 1.00 83.88 712 ASN A N 1
ATOM 5815 C CA . ASN A 1 712 ? -60.146 -8.452 40.495 1.00 83.88 712 ASN A CA 1
ATOM 5816 C C . ASN A 1 712 ? -58.944 -7.584 40.073 1.00 83.88 712 ASN A C 1
ATOM 5818 O O . ASN A 1 712 ? -58.188 -7.982 39.189 1.00 83.88 712 ASN A O 1
ATOM 5822 N N . ASP A 1 713 ? -58.743 -6.436 40.724 1.00 81.12 713 ASP A N 1
ATOM 5823 C CA . ASP A 1 713 ? -57.631 -5.530 40.423 1.00 81.12 713 ASP A CA 1
ATOM 5824 C C . ASP A 1 713 ? -56.285 -6.134 40.865 1.00 81.12 713 ASP A C 1
ATOM 5826 O O . ASP A 1 713 ? -55.314 -6.117 40.108 1.00 81.12 713 ASP A O 1
ATOM 5830 N N . GLU A 1 714 ? -56.234 -6.770 42.040 1.00 82.94 714 GLU A N 1
ATOM 5831 C CA . GLU A 1 714 ? -55.048 -7.495 42.518 1.00 82.94 714 GLU A CA 1
ATOM 5832 C C . GLU A 1 714 ? -54.711 -8.708 41.632 1.00 82.94 714 GLU A C 1
ATOM 5834 O O . GLU A 1 714 ? -53.539 -8.951 41.345 1.00 82.94 714 GLU A O 1
ATOM 5839 N N . GLN A 1 715 ? -55.716 -9.439 41.131 1.00 83.69 715 GLN A N 1
ATOM 5840 C CA . GLN A 1 715 ? -55.508 -10.531 40.169 1.00 83.69 715 GLN A CA 1
ATOM 5841 C C . GLN A 1 715 ? -54.892 -10.018 38.858 1.00 83.69 715 GLN A C 1
ATOM 5843 O O . GLN A 1 715 ? -53.951 -10.621 38.337 1.00 83.69 715 GLN A O 1
ATOM 5848 N N . VAL A 1 716 ? -55.376 -8.882 38.340 1.00 85.62 716 VAL A N 1
ATOM 5849 C CA . VAL A 1 716 ? -54.802 -8.231 37.151 1.00 85.62 716 VAL A CA 1
ATOM 5850 C C . VAL A 1 716 ? -53.348 -7.819 37.400 1.00 85.62 716 VAL A C 1
ATOM 5852 O O . VAL A 1 716 ? -52.497 -8.083 36.549 1.00 85.62 716 VAL A O 1
ATOM 5855 N N . ILE A 1 717 ? -53.035 -7.256 38.572 1.00 84.06 717 ILE A N 1
ATOM 5856 C CA . ILE A 1 717 ? -51.666 -6.878 38.959 1.00 84.06 717 ILE A CA 1
ATOM 5857 C C . ILE A 1 717 ? -50.746 -8.109 39.036 1.00 84.06 717 ILE A C 1
ATOM 5859 O O . ILE A 1 717 ? -49.648 -8.079 38.479 1.00 84.06 717 ILE A O 1
ATOM 5863 N N . VAL A 1 718 ? -51.188 -9.218 39.644 1.00 86.44 718 VAL A N 1
ATOM 5864 C CA . VAL A 1 718 ? -50.412 -10.475 39.715 1.00 86.44 718 VAL A CA 1
ATOM 5865 C C . VAL A 1 718 ? -50.125 -11.038 38.315 1.00 86.44 718 VAL A C 1
ATOM 5867 O O . VAL A 1 718 ? -48.986 -11.411 38.021 1.00 86.44 718 VAL A O 1
ATOM 5870 N N . ILE A 1 719 ? -51.112 -11.038 37.412 1.00 87.00 719 ILE A N 1
ATOM 5871 C CA . ILE A 1 719 ? -50.946 -11.494 36.018 1.00 87.00 719 ILE A CA 1
ATOM 5872 C C . ILE A 1 719 ? -49.975 -10.588 35.238 1.00 87.00 719 ILE A C 1
ATOM 5874 O O . ILE A 1 719 ? -49.125 -11.083 34.485 1.00 87.00 719 ILE A O 1
ATOM 5878 N N . GLN A 1 720 ? -50.074 -9.269 35.419 1.00 86.31 720 GLN A N 1
ATOM 5879 C CA . GLN A 1 720 ? -49.174 -8.297 34.794 1.00 86.31 720 GLN A CA 1
ATOM 5880 C C . GLN A 1 720 ? -47.735 -8.465 35.298 1.00 86.31 720 GLN A C 1
ATOM 5882 O O . GLN A 1 720 ? -46.829 -8.618 34.478 1.00 86.31 720 GLN A O 1
ATOM 5887 N N . ALA A 1 721 ? -47.523 -8.540 36.616 1.00 87.62 721 ALA A N 1
ATOM 5888 C CA . ALA A 1 721 ? -46.208 -8.766 37.219 1.00 87.62 721 ALA A CA 1
ATOM 5889 C C . ALA A 1 721 ? -45.556 -10.062 36.705 1.00 87.62 721 ALA A C 1
ATOM 5891 O O . ALA A 1 721 ? -44.394 -10.063 36.297 1.00 87.62 721 ALA A O 1
ATOM 5892 N N . ARG A 1 722 ? -46.330 -11.151 36.623 1.00 89.38 722 ARG A N 1
ATOM 5893 C CA . ARG A 1 722 ? -45.884 -12.443 36.080 1.00 89.38 722 ARG A CA 1
ATOM 5894 C C . ARG A 1 722 ? -45.484 -12.357 34.604 1.00 89.38 722 ARG A C 1
ATOM 5896 O O . ARG A 1 722 ? -44.494 -12.960 34.189 1.00 89.38 722 ARG A O 1
ATOM 5903 N N . THR A 1 723 ? -46.214 -11.578 33.807 1.00 91.25 723 THR A N 1
ATOM 5904 C CA . THR A 1 723 ? -45.901 -11.356 32.386 1.00 91.25 723 THR A CA 1
ATOM 5905 C C . THR A 1 723 ? -44.630 -10.521 32.219 1.00 91.25 723 THR A C 1
ATOM 5907 O O . THR A 1 723 ? -43.772 -10.879 31.412 1.00 91.25 723 THR A O 1
ATOM 5910 N N . VAL A 1 724 ? -44.461 -9.462 33.017 1.00 90.31 724 VAL A N 1
ATOM 5911 C CA . VAL A 1 724 ? -43.244 -8.633 33.027 1.00 90.31 724 VAL A CA 1
ATOM 5912 C C . VAL A 1 724 ? -42.017 -9.463 33.415 1.00 90.31 724 VAL A C 1
ATOM 5914 O O . VAL A 1 724 ? -41.020 -9.430 32.697 1.00 90.31 724 VAL A O 1
ATOM 5917 N N . LEU A 1 725 ? -42.097 -10.277 34.472 1.00 89.25 725 LEU A N 1
ATOM 5918 C CA . LEU A 1 725 ? -40.998 -11.161 34.882 1.00 89.25 725 LEU A CA 1
ATOM 5919 C C . LEU A 1 725 ? -40.666 -12.220 33.819 1.00 89.25 725 LEU A C 1
ATOM 5921 O O . LEU A 1 725 ? -39.493 -12.450 33.542 1.00 89.25 725 LEU A O 1
ATOM 5925 N N . THR A 1 726 ? -41.673 -12.790 33.149 1.00 90.12 726 THR A N 1
ATOM 5926 C CA . THR A 1 726 ? -41.464 -13.737 32.034 1.00 90.12 726 THR A CA 1
ATOM 5927 C C . THR A 1 726 ? -40.751 -13.082 30.839 1.00 90.12 726 THR A C 1
ATOM 5929 O O . THR A 1 726 ? -39.983 -13.733 30.126 1.00 90.12 726 THR A O 1
ATOM 5932 N N . LEU A 1 727 ? -41.006 -11.796 30.575 1.00 90.00 727 LEU A N 1
ATOM 5933 C CA . LEU A 1 727 ? -40.302 -11.038 29.535 1.00 90.00 727 LEU A CA 1
ATOM 5934 C C . LEU A 1 727 ? -38.877 -10.671 29.970 1.00 90.00 727 LEU A C 1
ATOM 5936 O O . LEU A 1 727 ? -37.957 -10.800 29.163 1.00 90.00 727 LEU A O 1
ATOM 5940 N N . ALA A 1 728 ? -38.686 -10.287 31.235 1.00 86.69 728 ALA A N 1
ATOM 5941 C CA . ALA A 1 728 ? -37.374 -10.008 31.812 1.00 86.69 728 ALA A CA 1
ATOM 5942 C C . ALA A 1 728 ? -36.462 -11.247 31.792 1.00 86.69 728 ALA A C 1
ATOM 5944 O O . ALA A 1 728 ? -35.310 -11.144 31.385 1.00 86.69 728 ALA A O 1
ATOM 5945 N N . GLU A 1 729 ? -36.983 -12.431 32.130 1.00 87.25 729 GLU A N 1
ATOM 5946 C CA . GLU A 1 729 ? -36.239 -13.696 32.072 1.00 87.25 729 GLU A CA 1
ATOM 5947 C C . GLU A 1 729 ? -35.744 -14.010 30.650 1.00 87.25 729 GLU A C 1
ATOM 5949 O O . GLU A 1 729 ? -34.573 -14.331 30.453 1.00 87.25 729 GLU A O 1
ATOM 5954 N N . LYS A 1 730 ? -36.597 -13.827 29.632 1.00 89.56 730 LYS A N 1
ATOM 5955 C CA . LYS A 1 730 ? -36.205 -13.988 28.218 1.00 89.56 730 LYS A CA 1
ATOM 5956 C C . LYS A 1 730 ? -35.140 -12.980 27.785 1.00 89.56 730 LYS A C 1
ATOM 5958 O O . LYS A 1 730 ? -34.246 -13.337 27.021 1.00 89.56 730 LYS A O 1
ATOM 5963 N N . TRP A 1 731 ? -35.229 -11.737 28.258 1.00 90.44 731 TRP A N 1
ATOM 5964 C CA . TRP A 1 731 ? -34.223 -10.706 27.994 1.00 90.44 731 TRP A CA 1
ATOM 5965 C C . TRP A 1 731 ? -32.879 -11.036 28.650 1.00 90.44 731 TRP A C 1
ATOM 5967 O O . TRP A 1 731 ? -31.852 -10.935 27.984 1.00 90.44 731 TRP A O 1
ATOM 5977 N N . LEU A 1 732 ? -32.878 -11.491 29.906 1.00 87.25 732 LEU A N 1
ATOM 5978 C CA . LEU A 1 732 ? -31.669 -11.923 30.615 1.00 87.25 732 LEU A CA 1
ATOM 5979 C C . LEU A 1 732 ? -31.002 -13.114 29.912 1.00 87.25 732 LEU A C 1
ATOM 5981 O O . LEU A 1 732 ? -29.824 -13.030 29.579 1.00 87.25 732 LEU A O 1
ATOM 5985 N N . GLN A 1 733 ? -31.764 -14.153 29.553 1.00 90.00 733 GLN A N 1
ATOM 5986 C CA . GLN A 1 733 ? -31.258 -15.286 28.760 1.00 90.00 733 GLN A CA 1
ATOM 5987 C C . GLN A 1 733 ? -30.661 -14.834 27.416 1.00 90.00 733 GLN A C 1
ATOM 5989 O O . GLN A 1 733 ? -29.628 -15.338 26.975 1.00 90.00 733 GLN A O 1
ATOM 5994 N N . GLN A 1 734 ? -31.290 -13.864 26.743 1.00 91.50 734 GLN A N 1
ATOM 5995 C CA . GLN A 1 734 ? -30.760 -13.314 25.496 1.00 91.50 734 GLN A CA 1
ATOM 5996 C C . GLN A 1 734 ? -29.454 -12.535 25.721 1.00 91.50 734 GLN A C 1
ATOM 5998 O O . GLN A 1 734 ? -28.546 -12.643 24.894 1.00 91.50 734 GLN A O 1
ATOM 6003 N N . ILE A 1 735 ? -29.330 -11.803 26.834 1.00 88.62 735 ILE A N 1
ATOM 6004 C CA . ILE A 1 735 ? -28.093 -11.122 27.237 1.00 88.62 735 ILE A CA 1
ATOM 6005 C C . ILE A 1 735 ? -26.986 -12.151 27.501 1.00 88.62 735 ILE A C 1
ATOM 6007 O O . ILE A 1 735 ? -25.951 -12.061 26.844 1.00 88.62 735 ILE A O 1
ATOM 6011 N N . GLU A 1 736 ? -27.220 -13.173 28.330 1.00 91.50 736 GLU A N 1
ATOM 6012 C CA . GLU A 1 736 ? -26.254 -14.246 28.645 1.00 91.50 736 GLU A CA 1
ATOM 6013 C C . GLU A 1 736 ? -25.728 -14.961 27.386 1.00 91.50 736 GLU A C 1
ATOM 6015 O O . GLU A 1 736 ? -24.521 -15.182 27.227 1.00 91.50 736 GLU A O 1
ATOM 6020 N N . VAL A 1 737 ? -26.619 -15.273 26.435 1.00 92.88 737 VAL A N 1
ATOM 6021 C CA . VAL A 1 737 ? -26.244 -15.864 25.138 1.00 92.88 737 VAL A CA 1
ATOM 6022 C C . VAL A 1 737 ? -25.396 -14.894 24.309 1.00 92.88 737 VAL A C 1
ATOM 6024 O O . VAL A 1 737 ? -24.426 -15.312 23.668 1.00 92.88 737 VAL A O 1
ATOM 6027 N N . THR A 1 738 ? -25.720 -13.595 24.303 1.00 90.00 738 THR A N 1
ATOM 6028 C CA . THR A 1 738 ? -24.893 -12.603 23.597 1.00 90.00 738 THR A CA 1
ATOM 6029 C C . THR A 1 738 ? -23.548 -12.364 24.270 1.00 90.00 738 THR A C 1
ATOM 6031 O O . THR A 1 738 ? -22.559 -12.212 23.556 1.00 90.00 738 THR A O 1
ATOM 6034 N N . GLU A 1 739 ? -23.487 -12.391 25.601 1.00 89.56 739 GLU A N 1
ATOM 6035 C CA . GLU A 1 739 ? -22.255 -12.255 26.371 1.00 89.56 739 GLU A CA 1
ATOM 6036 C C . GLU A 1 739 ? -21.328 -13.440 26.097 1.00 89.56 739 GLU A C 1
ATOM 6038 O O . GLU A 1 739 ? -20.200 -13.238 25.657 1.00 89.56 739 GLU A O 1
ATOM 6043 N N . SER A 1 740 ? -21.835 -14.671 26.198 1.00 93.12 740 SER A N 1
ATOM 6044 C CA . SER A 1 740 ? -21.096 -15.893 25.847 1.00 93.12 740 SER A CA 1
ATOM 6045 C C . SER A 1 740 ? -20.545 -15.837 24.412 1.00 93.12 740 SER A C 1
ATOM 6047 O O . SER A 1 740 ? -19.385 -16.162 24.154 1.00 93.12 740 SER A O 1
ATOM 6049 N N . ALA A 1 741 ? -21.345 -15.346 23.456 1.00 91.31 741 ALA A N 1
ATOM 6050 C CA . ALA A 1 741 ? -20.933 -15.191 22.059 1.00 91.31 741 ALA A CA 1
ATOM 6051 C C . ALA A 1 741 ? -19.943 -14.031 21.805 1.00 91.31 741 ALA A C 1
ATOM 6053 O O . ALA A 1 741 ? -19.310 -14.002 20.739 1.00 91.31 741 ALA A O 1
ATOM 6054 N N . LEU A 1 742 ? -19.827 -13.077 22.737 1.00 89.81 742 LEU A N 1
ATOM 6055 C CA . LEU A 1 742 ? -18.819 -12.011 22.753 1.00 89.81 742 LEU A CA 1
ATOM 6056 C C . LEU A 1 742 ? -17.527 -12.476 23.435 1.00 89.81 742 LEU A C 1
ATOM 6058 O O . LEU A 1 742 ? -16.456 -12.253 22.876 1.00 89.81 742 LEU A O 1
ATOM 6062 N N . GLN A 1 743 ? -17.623 -13.182 24.565 1.00 92.56 743 GLN A N 1
ATOM 6063 C CA . GLN A 1 743 ? -16.494 -13.807 25.258 1.00 92.56 743 GLN A CA 1
ATOM 6064 C C . GLN A 1 743 ? -15.763 -14.793 24.331 1.00 92.56 743 GLN A C 1
ATOM 6066 O O . GLN A 1 743 ? -14.550 -14.683 24.162 1.00 92.56 743 GLN A O 1
ATOM 6071 N N . GLN A 1 744 ? -16.489 -15.667 23.619 1.00 93.88 744 GLN A N 1
ATOM 6072 C CA . GLN A 1 744 ? -15.885 -16.547 22.607 1.00 93.88 744 GLN A CA 1
ATOM 6073 C C . GLN A 1 744 ? -15.167 -15.749 21.507 1.00 93.88 744 GLN A C 1
ATOM 6075 O O . GLN A 1 744 ? -14.036 -16.057 21.150 1.00 93.88 744 GLN A O 1
ATOM 6080 N N . LYS A 1 745 ? -15.787 -14.670 21.012 1.00 92.38 745 LYS A N 1
ATOM 6081 C CA . LYS A 1 745 ? -15.178 -13.781 20.010 1.00 92.38 745 LYS A CA 1
ATOM 6082 C C . LYS A 1 745 ? -13.898 -13.103 20.504 1.00 92.38 745 LYS A C 1
ATOM 6084 O O . LYS A 1 745 ? -13.009 -12.841 19.701 1.00 92.38 745 LYS A O 1
ATOM 6089 N N . MET A 1 746 ? -13.828 -12.772 21.791 1.00 92.75 746 MET A N 1
ATOM 6090 C CA . MET A 1 746 ? -12.642 -12.186 22.412 1.00 92.75 746 MET A CA 1
ATOM 6091 C C . MET A 1 746 ? -11.490 -13.198 22.410 1.00 92.75 746 MET A C 1
ATOM 6093 O O . MET A 1 746 ? -10.405 -12.869 21.939 1.00 92.75 746 MET A O 1
ATOM 6097 N N . ILE A 1 747 ? -11.768 -14.445 22.803 1.00 93.88 747 ILE A N 1
ATOM 6098 C CA . ILE A 1 747 ? -10.816 -15.565 22.748 1.00 93.88 747 ILE A CA 1
ATOM 6099 C C . ILE A 1 747 ? -10.355 -15.824 21.302 1.00 93.88 747 ILE A C 1
ATOM 6101 O O . ILE A 1 747 ? -9.162 -15.997 21.049 1.00 93.88 747 ILE A O 1
ATOM 6105 N N . ASP A 1 748 ? -11.268 -15.815 20.326 1.00 89.69 748 ASP A N 1
ATOM 6106 C CA . ASP A 1 748 ? -10.928 -15.988 18.905 1.00 89.69 748 ASP A CA 1
ATOM 6107 C C . ASP A 1 748 ? -9.955 -14.888 18.423 1.00 89.69 748 ASP A C 1
ATOM 6109 O O . ASP A 1 748 ? -8.949 -15.181 17.773 1.00 89.69 748 ASP A O 1
ATOM 6113 N N . LEU A 1 749 ? -10.204 -13.625 18.797 1.00 89.69 749 LEU A N 1
ATOM 6114 C CA . LEU A 1 749 ? -9.346 -12.481 18.460 1.00 89.69 749 LEU A CA 1
ATOM 6115 C C . LEU A 1 749 ? -7.977 -12.524 19.156 1.00 89.69 749 LEU A C 1
ATOM 6117 O O . LEU A 1 749 ? -6.979 -12.114 18.559 1.00 89.69 749 LEU A O 1
ATOM 6121 N N . GLU A 1 750 ? -7.902 -13.020 20.391 1.00 92.19 750 GLU A N 1
ATOM 6122 C CA . GLU A 1 750 ? -6.631 -13.246 21.092 1.00 92.19 750 GLU A CA 1
ATOM 6123 C C . GLU A 1 750 ? -5.793 -14.320 20.381 1.00 92.19 750 GLU A C 1
ATOM 6125 O O . GLU A 1 750 ? -4.611 -14.100 20.107 1.00 92.19 750 GLU A O 1
ATOM 6130 N N . ASN A 1 751 ? -6.420 -15.423 19.961 1.00 91.56 751 ASN A N 1
ATOM 6131 C CA . ASN A 1 751 ? -5.762 -16.468 19.173 1.00 91.56 751 ASN A CA 1
ATOM 6132 C C . ASN A 1 751 ? -5.265 -15.954 17.805 1.00 91.56 751 ASN A C 1
ATOM 6134 O O . ASN A 1 751 ? -4.140 -16.264 17.395 1.00 91.56 751 ASN A O 1
ATOM 6138 N N . GLU A 1 752 ? -6.061 -15.144 17.096 1.00 90.62 752 GLU A N 1
ATOM 6139 C CA . GLU A 1 752 ? -5.632 -14.510 15.841 1.00 90.62 752 GLU A CA 1
ATOM 6140 C C . GLU A 1 752 ? -4.465 -13.536 16.058 1.00 90.62 752 GLU A C 1
ATOM 6142 O O . GLU A 1 752 ? -3.490 -13.560 15.302 1.00 90.62 752 GLU A O 1
ATOM 6147 N N . LYS A 1 753 ? -4.519 -12.705 17.106 1.00 91.69 753 LYS A N 1
ATOM 6148 C CA . LYS A 1 753 ? -3.443 -11.775 17.488 1.00 91.69 753 LYS A CA 1
ATOM 6149 C C . LYS A 1 753 ? -2.130 -12.513 17.759 1.00 91.69 753 LYS A C 1
ATOM 6151 O O . LYS A 1 753 ? -1.076 -12.064 17.298 1.00 91.69 753 LYS A O 1
ATOM 6156 N N . ASP A 1 754 ? -2.172 -13.646 18.451 1.00 91.50 754 ASP A N 1
ATOM 6157 C CA . ASP A 1 754 ? -0.990 -14.468 18.719 1.00 91.50 754 ASP A CA 1
ATOM 6158 C C . ASP A 1 754 ? -0.426 -15.103 17.441 1.00 91.50 754 ASP A C 1
ATOM 6160 O O . ASP A 1 754 ? 0.794 -15.158 17.252 1.00 91.50 754 ASP A O 1
ATOM 6164 N N . LEU A 1 755 ? -1.293 -15.535 16.518 1.00 91.62 755 LEU A N 1
ATOM 6165 C CA . LEU A 1 755 ? -0.876 -16.017 15.201 1.00 91.62 755 LEU A CA 1
ATOM 6166 C C . LEU A 1 755 ? -0.229 -14.901 14.365 1.00 91.62 755 LEU A C 1
ATOM 6168 O O . LEU A 1 755 ? 0.824 -15.122 13.764 1.00 91.62 755 LEU A O 1
ATOM 6172 N N . PHE A 1 756 ? -0.806 -13.695 14.352 1.00 85.06 756 PHE A N 1
ATOM 6173 C CA . PHE A 1 756 ? -0.211 -12.532 13.686 1.00 85.06 756 PHE A CA 1
ATOM 6174 C C . PHE A 1 756 ? 1.125 -12.122 14.311 1.00 85.06 756 PHE A C 1
ATOM 6176 O O . PHE A 1 756 ? 2.044 -11.759 13.579 1.00 85.06 756 PHE A O 1
ATOM 6183 N N . SER A 1 757 ? 1.262 -12.227 15.633 1.00 91.00 757 SER A N 1
ATOM 6184 C CA . SER A 1 757 ? 2.511 -11.930 16.345 1.00 91.00 757 SER A CA 1
ATOM 6185 C C . SER A 1 757 ? 3.620 -12.917 15.962 1.00 91.00 757 SER A C 1
ATOM 6187 O O . SER A 1 757 ? 4.730 -12.493 15.646 1.00 91.00 757 SER A O 1
ATOM 6189 N N . LYS A 1 758 ? 3.304 -14.217 15.858 1.00 93.50 758 LYS A N 1
ATOM 6190 C CA . LYS A 1 758 ? 4.227 -15.245 15.336 1.00 93.50 758 LYS A CA 1
ATOM 6191 C C . LYS A 1 758 ? 4.595 -14.999 13.868 1.00 93.50 758 LYS A C 1
ATOM 6193 O O . LYS A 1 758 ? 5.769 -15.035 13.521 1.00 93.50 758 LYS A O 1
ATOM 6198 N N . GLN A 1 759 ? 3.615 -14.685 13.012 1.00 86.88 759 GLN A N 1
ATOM 6199 C CA . GLN A 1 759 ? 3.869 -14.321 11.608 1.00 86.88 759 GLN A CA 1
ATOM 6200 C C . GLN A 1 759 ? 4.754 -13.077 11.468 1.00 86.88 759 GLN A C 1
ATOM 6202 O O . GLN A 1 759 ? 5.533 -13.005 10.522 1.00 86.88 759 GLN A O 1
ATOM 6207 N N . LYS A 1 760 ? 4.624 -12.096 12.372 1.00 89.00 760 LYS A N 1
ATOM 6208 C CA . LYS A 1 760 ? 5.494 -10.917 12.405 1.00 89.00 760 LYS A CA 1
ATOM 6209 C C . LYS A 1 760 ? 6.930 -11.321 12.745 1.00 89.00 760 LYS A C 1
ATOM 6211 O O . LYS A 1 760 ? 7.813 -10.964 11.981 1.00 89.00 760 LYS A O 1
ATOM 6216 N N . GLY A 1 761 ? 7.129 -12.118 13.801 1.00 89.56 761 GLY A N 1
ATOM 6217 C CA . GLY A 1 761 ? 8.447 -12.639 14.191 1.00 89.56 761 GLY A CA 1
ATOM 6218 C C . GLY A 1 761 ? 9.187 -13.285 13.019 1.00 89.56 761 GLY A C 1
ATOM 6219 O O . GLY A 1 761 ? 10.236 -12.797 12.626 1.00 89.56 761 GLY A O 1
ATOM 6220 N N . TYR A 1 762 ? 8.562 -14.255 12.342 1.00 89.25 762 TYR A N 1
ATOM 6221 C CA . TYR A 1 762 ? 9.168 -14.908 11.170 1.00 89.25 762 TYR A CA 1
ATOM 6222 C C . TYR A 1 762 ? 9.515 -13.959 10.007 1.00 89.25 762 TYR A C 1
ATOM 6224 O O . TYR A 1 762 ? 10.392 -14.268 9.203 1.00 89.25 762 TYR A O 1
ATOM 6232 N N . LEU A 1 763 ? 8.808 -12.832 9.859 1.00 86.56 763 LEU A N 1
ATOM 6233 C CA . LEU A 1 763 ? 9.109 -11.833 8.827 1.00 86.56 763 LEU A CA 1
ATOM 6234 C C . LEU A 1 763 ? 10.237 -10.886 9.245 1.00 86.56 763 LEU A C 1
ATOM 6236 O O . LEU A 1 763 ? 10.982 -10.441 8.372 1.00 86.56 763 LEU A O 1
ATOM 6240 N N . ASP A 1 764 ? 10.346 -10.590 10.540 1.00 86.88 764 ASP A N 1
ATOM 6241 C CA . ASP A 1 764 ? 11.446 -9.823 11.123 1.00 86.88 764 ASP A CA 1
ATOM 6242 C C . ASP A 1 764 ? 12.750 -10.660 11.056 1.00 86.88 764 ASP A C 1
ATOM 6244 O O . ASP A 1 764 ? 13.743 -10.180 10.513 1.00 86.88 764 ASP A O 1
ATOM 6248 N N . ASP A 1 765 ? 12.712 -11.946 11.438 1.00 90.31 765 ASP A N 1
ATOM 6249 C CA . ASP A 1 765 ? 13.842 -12.895 11.341 1.00 90.31 765 ASP A CA 1
ATOM 6250 C C . ASP A 1 765 ? 14.379 -13.022 9.898 1.00 90.31 765 ASP A C 1
ATOM 6252 O O . ASP A 1 765 ? 15.582 -12.956 9.640 1.00 90.31 765 ASP A O 1
ATOM 6256 N N . GLU A 1 766 ? 13.478 -13.174 8.920 1.00 85.75 766 GLU A N 1
ATOM 6257 C CA . GLU A 1 766 ? 13.823 -13.260 7.494 1.00 85.75 766 GLU A CA 1
ATOM 6258 C C . GLU A 1 766 ? 14.366 -11.924 6.945 1.00 85.75 766 GLU A C 1
ATOM 6260 O O . GLU A 1 766 ? 15.188 -11.911 6.023 1.00 85.75 766 GLU A O 1
ATOM 6265 N N . LEU A 1 767 ? 13.921 -10.783 7.486 1.00 86.38 767 LEU A N 1
ATOM 6266 C CA . LEU A 1 767 ? 14.476 -9.471 7.145 1.00 86.38 767 LEU A CA 1
ATOM 6267 C C . LEU A 1 767 ? 15.906 -9.321 7.668 1.00 86.38 767 LEU A C 1
ATOM 6269 O O . LEU A 1 767 ? 16.771 -8.887 6.903 1.00 86.38 767 LEU A O 1
ATOM 6273 N N . ASP A 1 768 ? 16.164 -9.720 8.912 1.00 89.81 768 ASP A N 1
ATOM 6274 C CA . ASP A 1 768 ? 17.499 -9.677 9.508 1.00 89.81 768 ASP A CA 1
ATOM 6275 C C . ASP A 1 768 ? 18.463 -10.650 8.813 1.00 89.81 768 ASP A C 1
ATOM 6277 O O . ASP A 1 768 ? 19.591 -10.264 8.500 1.00 89.81 768 ASP A O 1
ATOM 6281 N N . TYR A 1 769 ? 18.015 -11.854 8.437 1.00 88.56 769 TYR A N 1
ATOM 6282 C CA . TYR A 1 769 ? 18.821 -12.786 7.637 1.00 88.56 769 TYR A CA 1
ATOM 6283 C C . TYR A 1 769 ? 19.206 -12.206 6.263 1.00 88.56 769 TYR A C 1
ATOM 6285 O O . TYR A 1 769 ? 20.371 -12.255 5.850 1.00 88.56 769 TYR A O 1
ATOM 6293 N N . ARG A 1 770 ? 18.248 -11.594 5.552 1.00 85.75 770 ARG A N 1
ATOM 6294 C CA . ARG A 1 770 ? 18.517 -10.935 4.260 1.00 85.75 770 ARG A CA 1
ATOM 6295 C C . ARG A 1 770 ? 19.437 -9.733 4.409 1.00 85.75 770 ARG A C 1
ATOM 6297 O O . ARG A 1 770 ? 20.295 -9.529 3.553 1.00 85.75 770 ARG A O 1
ATOM 6304 N N . LYS A 1 771 ? 19.277 -8.955 5.481 1.00 89.75 771 LYS A N 1
ATOM 6305 C CA . LYS A 1 771 ? 20.159 -7.833 5.803 1.00 89.75 771 LYS A CA 1
ATOM 6306 C C . LYS A 1 771 ? 21.581 -8.323 6.071 1.00 89.75 771 LYS A C 1
ATOM 6308 O O . LYS A 1 771 ? 22.499 -7.833 5.431 1.00 89.75 771 LYS A O 1
ATOM 6313 N N . GLN A 1 772 ? 21.756 -9.344 6.909 1.00 88.62 772 GLN A N 1
ATOM 6314 C CA . GLN A 1 772 ? 23.063 -9.939 7.191 1.00 88.62 772 GLN A CA 1
ATOM 6315 C C . GLN A 1 772 ? 23.736 -10.478 5.917 1.00 88.62 772 GLN A C 1
ATOM 6317 O O . GLN A 1 772 ? 24.929 -10.268 5.718 1.00 88.62 772 GLN A O 1
ATOM 6322 N N . THR A 1 773 ? 22.974 -11.131 5.036 1.00 86.19 773 THR A N 1
ATOM 6323 C CA . THR A 1 773 ? 23.477 -11.632 3.744 1.00 86.19 773 THR A CA 1
ATOM 6324 C C . THR A 1 773 ? 23.929 -10.485 2.829 1.00 86.19 773 THR A C 1
ATOM 6326 O O . THR A 1 773 ? 24.965 -10.579 2.174 1.00 86.19 773 THR A O 1
ATOM 6329 N N . LEU A 1 774 ? 23.182 -9.378 2.806 1.00 84.12 774 LEU A N 1
ATOM 6330 C CA . LEU A 1 774 ? 23.514 -8.174 2.039 1.00 84.12 774 LEU A CA 1
ATOM 6331 C C . LEU A 1 774 ? 24.728 -7.429 2.623 1.00 84.12 774 LEU A C 1
ATOM 6333 O O . LEU A 1 774 ? 25.606 -7.023 1.868 1.00 84.12 774 LEU A O 1
ATOM 6337 N N . ASP A 1 775 ? 24.837 -7.329 3.948 1.00 89.50 775 ASP A N 1
ATOM 6338 C CA . ASP A 1 775 ? 26.000 -6.754 4.635 1.00 89.50 775 ASP A CA 1
ATOM 6339 C C . ASP A 1 775 ? 27.271 -7.597 4.384 1.00 89.50 775 ASP A C 1
ATOM 6341 O O . ASP A 1 775 ? 28.353 -7.047 4.167 1.00 89.50 775 ASP A O 1
ATOM 6345 N N . GLN A 1 776 ? 27.151 -8.932 4.332 1.00 88.06 776 GLN A N 1
ATOM 6346 C CA . GLN A 1 776 ? 28.239 -9.834 3.925 1.00 88.06 776 GLN A CA 1
ATOM 6347 C C . GLN A 1 776 ? 28.646 -9.626 2.458 1.00 88.06 776 GLN A C 1
ATOM 6349 O O . GLN A 1 776 ? 29.841 -9.564 2.165 1.00 88.06 776 GLN A O 1
ATOM 6354 N N . ALA A 1 777 ? 27.680 -9.477 1.546 1.00 84.88 777 ALA A N 1
ATOM 6355 C CA . ALA A 1 777 ? 27.955 -9.203 0.136 1.00 84.88 777 ALA A CA 1
ATOM 6356 C C . ALA A 1 777 ? 28.656 -7.846 -0.057 1.00 84.88 777 ALA A C 1
ATOM 6358 O O . ALA A 1 777 ? 29.671 -7.782 -0.745 1.00 84.88 777 ALA A O 1
ATOM 6359 N N . HIS A 1 778 ? 28.188 -6.784 0.610 1.00 83.69 778 HIS A N 1
ATOM 6360 C CA . HIS A 1 778 ? 28.851 -5.476 0.605 1.00 83.69 778 HIS A CA 1
ATOM 6361 C C . HIS A 1 778 ? 30.273 -5.538 1.175 1.00 83.69 778 HIS A C 1
ATOM 6363 O O . HIS A 1 778 ? 31.188 -4.964 0.590 1.00 83.69 778 HIS A O 1
ATOM 6369 N N . LYS A 1 779 ? 30.492 -6.273 2.274 1.00 91.00 779 LYS A N 1
ATOM 6370 C CA . LYS A 1 779 ? 31.841 -6.488 2.818 1.00 91.00 779 LYS A CA 1
ATOM 6371 C C . LYS A 1 779 ? 32.757 -7.168 1.799 1.00 91.00 779 LYS A C 1
ATOM 6373 O O . LYS A 1 779 ? 33.899 -6.748 1.651 1.00 91.00 779 LYS A O 1
ATOM 6378 N N . HIS A 1 780 ? 32.259 -8.173 1.080 1.00 86.75 780 HIS A N 1
ATOM 6379 C CA . HIS A 1 780 ? 33.051 -8.862 0.065 1.00 86.75 780 HIS A CA 1
ATOM 6380 C C . HIS A 1 780 ? 33.338 -7.987 -1.166 1.00 86.75 780 HIS A C 1
ATOM 6382 O O . HIS A 1 780 ? 34.432 -8.054 -1.717 1.00 86.75 780 HIS A O 1
ATOM 6388 N N . ILE A 1 781 ? 32.403 -7.116 -1.563 1.00 83.56 781 ILE A N 1
ATOM 6389 C CA . ILE A 1 781 ? 32.640 -6.099 -2.601 1.00 83.56 781 ILE A CA 1
ATOM 6390 C C . ILE A 1 781 ? 33.767 -5.152 -2.168 1.00 83.56 781 ILE A C 1
ATOM 6392 O O . ILE A 1 781 ? 34.722 -4.991 -2.918 1.00 83.56 781 ILE A O 1
ATOM 6396 N N . LEU A 1 782 ? 33.730 -4.622 -0.941 1.00 87.25 782 LEU A N 1
ATOM 6397 C CA . LEU A 1 782 ? 34.793 -3.755 -0.411 1.00 87.25 782 LEU A CA 1
ATOM 6398 C C . LEU A 1 782 ? 36.157 -4.467 -0.327 1.00 87.25 782 LEU A C 1
ATOM 6400 O O . LEU A 1 782 ? 37.191 -3.855 -0.585 1.00 87.25 782 LEU A O 1
ATOM 6404 N N . GLU A 1 783 ? 36.182 -5.762 0.007 1.00 89.19 783 GLU A N 1
ATOM 6405 C CA . GLU A 1 783 ? 37.402 -6.585 -0.031 1.00 89.19 783 GLU A CA 1
ATOM 6406 C C . GLU A 1 783 ? 37.946 -6.737 -1.462 1.00 89.19 783 GLU A C 1
ATOM 6408 O O . GLU A 1 783 ? 39.152 -6.611 -1.679 1.00 89.19 783 GLU A O 1
ATOM 6413 N N . LEU A 1 784 ? 37.073 -6.976 -2.447 1.00 84.00 784 LEU A N 1
ATOM 6414 C CA . LEU A 1 784 ? 37.440 -7.067 -3.865 1.00 84.00 784 LEU A CA 1
ATOM 6415 C C . LEU A 1 784 ? 37.927 -5.719 -4.417 1.00 84.00 784 LEU A C 1
ATOM 6417 O O . LEU A 1 784 ? 38.926 -5.686 -5.131 1.00 84.00 784 LEU A O 1
ATOM 6421 N N . GLU A 1 785 ? 37.268 -4.616 -4.064 1.00 79.31 785 GLU A N 1
ATOM 6422 C CA . GLU A 1 785 ? 37.668 -3.253 -4.429 1.00 79.31 785 GLU A CA 1
ATOM 6423 C C . GLU A 1 785 ? 39.029 -2.886 -3.829 1.00 79.31 785 GLU A C 1
ATOM 6425 O O . GLU A 1 785 ? 39.885 -2.367 -4.545 1.00 79.31 785 GLU A O 1
ATOM 6430 N N . ALA A 1 786 ? 39.277 -3.223 -2.559 1.00 82.31 786 ALA A N 1
ATOM 6431 C CA . ALA A 1 786 ? 40.578 -3.028 -1.923 1.00 82.31 786 ALA A CA 1
ATOM 6432 C C . ALA A 1 786 ? 41.681 -3.852 -2.611 1.00 82.31 786 ALA A C 1
ATOM 6434 O O . ALA A 1 786 ? 42.726 -3.304 -2.954 1.00 82.31 786 ALA A O 1
ATOM 6435 N N . MET A 1 787 ? 41.435 -5.137 -2.903 1.00 83.12 787 MET A N 1
ATOM 6436 C CA . MET A 1 787 ? 42.393 -5.978 -3.637 1.00 83.12 787 MET A CA 1
ATOM 6437 C C . MET A 1 787 ? 42.656 -5.472 -5.064 1.00 83.12 787 MET A C 1
ATOM 6439 O O . MET A 1 787 ? 43.790 -5.548 -5.538 1.00 83.12 787 MET A O 1
ATOM 6443 N N . LEU A 1 788 ? 41.640 -4.940 -5.753 1.00 74.75 788 LEU A N 1
ATOM 6444 C CA . LEU A 1 788 ? 41.803 -4.294 -7.059 1.00 74.75 788 LEU A CA 1
ATOM 6445 C C . LEU A 1 788 ? 42.630 -3.008 -6.950 1.00 74.75 788 LEU A C 1
ATOM 6447 O O . LEU A 1 788 ? 43.495 -2.773 -7.793 1.00 74.75 788 LEU A O 1
ATOM 6451 N N . TYR A 1 789 ? 42.402 -2.199 -5.915 1.00 76.81 789 TYR A N 1
ATOM 6452 C CA . TYR A 1 789 ? 43.154 -0.970 -5.676 1.00 76.81 789 TYR A CA 1
ATOM 6453 C C . TYR A 1 789 ? 44.628 -1.265 -5.357 1.00 76.81 789 TYR A C 1
ATOM 6455 O O . TYR A 1 789 ? 45.510 -0.689 -5.990 1.00 76.81 789 TYR A O 1
ATOM 6463 N N . ASP A 1 790 ? 44.908 -2.238 -4.485 1.00 78.00 790 ASP A N 1
ATOM 6464 C CA . ASP A 1 790 ? 46.268 -2.711 -4.190 1.00 78.00 790 ASP A CA 1
ATOM 6465 C C . ASP A 1 790 ? 46.966 -3.271 -5.444 1.00 78.00 790 ASP A C 1
ATOM 6467 O O . ASP A 1 790 ? 48.142 -2.987 -5.688 1.00 78.00 790 ASP A O 1
ATOM 6471 N N . ALA A 1 791 ? 46.250 -4.032 -6.281 1.00 70.94 791 ALA A N 1
ATOM 6472 C CA . ALA A 1 791 ? 46.780 -4.562 -7.539 1.00 70.94 791 ALA A CA 1
ATOM 6473 C C . ALA A 1 791 ? 47.086 -3.462 -8.575 1.00 70.94 791 ALA A C 1
ATOM 6475 O O . ALA A 1 791 ? 48.043 -3.593 -9.340 1.00 70.94 791 ALA A O 1
ATOM 6476 N N . LEU A 1 792 ? 46.309 -2.373 -8.589 1.00 63.19 792 LEU A N 1
ATOM 6477 C CA . LEU A 1 792 ? 46.563 -1.185 -9.412 1.00 63.19 792 LEU A CA 1
ATOM 6478 C C . LEU A 1 792 ? 47.694 -0.309 -8.849 1.00 63.19 792 LEU A C 1
ATOM 6480 O O . LEU A 1 792 ? 48.403 0.338 -9.619 1.00 63.19 792 LEU A O 1
ATOM 6484 N N . GLN A 1 793 ? 47.868 -0.282 -7.524 1.00 63.94 793 GLN A N 1
ATOM 6485 C CA . GLN A 1 793 ? 48.854 0.555 -6.837 1.00 63.94 793 GLN A CA 1
ATOM 6486 C C . GLN A 1 793 ? 50.253 -0.084 -6.766 1.00 63.94 793 GLN A C 1
ATOM 6488 O O . GLN A 1 793 ? 51.248 0.630 -6.621 1.00 63.94 793 GLN A O 1
ATOM 6493 N N . GLN A 1 794 ? 50.374 -1.404 -6.943 1.00 63.81 794 GLN A N 1
ATOM 6494 C CA . GLN A 1 794 ? 51.663 -2.020 -7.263 1.00 63.81 794 GLN A CA 1
ATOM 6495 C C . GLN A 1 794 ? 52.166 -1.505 -8.623 1.00 63.81 794 GLN A C 1
ATOM 6497 O O . GLN A 1 794 ? 51.543 -1.738 -9.658 1.00 63.81 794 GLN A O 1
ATOM 6502 N N . GLU A 1 795 ? 53.349 -0.873 -8.646 1.00 50.31 795 GLU A N 1
ATOM 6503 C CA . GLU A 1 795 ? 53.975 -0.289 -9.855 1.00 50.31 795 GLU A CA 1
ATOM 6504 C C . GLU A 1 795 ? 54.116 -1.262 -11.045 1.00 50.31 795 GLU A C 1
ATOM 6506 O O . GLU A 1 795 ? 54.355 -0.833 -12.177 1.00 50.31 795 GLU A O 1
ATOM 6511 N N . ALA A 1 796 ? 53.958 -2.567 -10.807 1.00 52.12 796 ALA A N 1
ATOM 6512 C CA . ALA A 1 796 ? 53.839 -3.582 -11.841 1.00 52.12 796 ALA A CA 1
ATOM 6513 C C . ALA A 1 796 ? 52.722 -3.273 -12.855 1.00 52.12 796 ALA A C 1
ATOM 6515 O O . ALA A 1 796 ? 52.918 -3.561 -14.027 1.00 52.12 796 ALA A O 1
ATOM 6516 N N . GLY A 1 797 ? 51.599 -2.650 -12.476 1.00 52.06 797 GLY A N 1
ATOM 6517 C CA . GLY A 1 797 ? 50.532 -2.300 -13.427 1.00 52.06 797 GLY A CA 1
ATOM 6518 C C . GLY A 1 797 ? 50.987 -1.304 -14.505 1.00 52.06 797 GLY A C 1
ATOM 6519 O O . GLY A 1 797 ? 50.787 -1.528 -15.700 1.00 52.06 797 GLY A O 1
ATOM 6520 N N . ALA A 1 798 ? 51.679 -0.238 -14.092 1.00 52.09 798 ALA A N 1
ATOM 6521 C CA . ALA A 1 798 ? 52.241 0.755 -15.008 1.00 52.09 798 ALA A CA 1
ATOM 6522 C C . ALA A 1 798 ? 53.439 0.198 -15.801 1.00 52.09 798 ALA A C 1
ATOM 6524 O O . ALA A 1 798 ? 53.522 0.392 -17.013 1.00 52.09 798 ALA A O 1
ATOM 6525 N N . LYS A 1 799 ? 54.331 -0.559 -15.146 1.00 50.28 799 LYS A N 1
ATOM 6526 C CA . LYS A 1 799 ? 55.538 -1.118 -15.780 1.00 50.28 799 LYS A CA 1
ATOM 6527 C C . LYS A 1 799 ? 55.243 -2.311 -16.698 1.00 50.28 799 LYS A C 1
ATOM 6529 O O . LYS A 1 799 ? 55.899 -2.447 -17.722 1.00 50.28 799 LYS A O 1
ATOM 6534 N N . MET A 1 800 ? 54.230 -3.139 -16.418 1.00 50.34 800 MET A N 1
ATOM 6535 C CA . MET A 1 800 ? 53.781 -4.189 -17.349 1.00 50.34 800 MET A CA 1
ATOM 6536 C C . MET A 1 800 ? 53.206 -3.598 -18.630 1.00 50.34 800 MET A C 1
ATOM 6538 O O . MET A 1 800 ? 53.405 -4.187 -19.684 1.00 50.34 800 MET A O 1
ATOM 6542 N N . SER A 1 801 ? 52.557 -2.430 -18.575 1.00 51.50 801 SER A N 1
ATOM 6543 C CA . SER A 1 801 ? 52.186 -1.709 -19.795 1.00 51.50 801 SER A CA 1
ATOM 6544 C C . SER A 1 801 ? 53.430 -1.492 -20.666 1.00 51.50 801 SER A C 1
ATOM 6546 O O . SER A 1 801 ? 53.460 -1.936 -21.811 1.00 51.50 801 SER A O 1
ATOM 6548 N N . GLU A 1 802 ? 54.495 -0.897 -20.125 1.00 53.09 802 GLU A N 1
ATOM 6549 C CA . GLU A 1 802 ? 55.741 -0.620 -20.863 1.00 53.09 802 GLU A CA 1
ATOM 6550 C C . GLU A 1 802 ? 56.550 -1.870 -21.269 1.00 53.09 802 GLU A C 1
ATOM 6552 O O . GLU A 1 802 ? 57.320 -1.797 -22.223 1.00 53.09 802 GLU A O 1
ATOM 6557 N N . ILE A 1 803 ? 56.374 -3.009 -20.587 1.00 57.94 803 ILE A N 1
ATOM 6558 C CA . ILE A 1 803 ? 57.097 -4.266 -20.868 1.00 57.94 803 ILE A CA 1
ATOM 6559 C C . ILE A 1 803 ? 56.353 -5.167 -21.871 1.00 57.94 803 ILE A C 1
ATOM 6561 O O . ILE A 1 803 ? 57.000 -5.882 -22.634 1.00 57.94 803 ILE A O 1
ATOM 6565 N N . LEU A 1 804 ? 55.016 -5.150 -21.886 1.00 57.69 804 LEU A N 1
ATOM 6566 C CA . LEU A 1 804 ? 54.213 -5.955 -22.810 1.00 57.69 804 LEU A CA 1
ATOM 6567 C C . LEU A 1 804 ? 54.270 -5.370 -24.222 1.00 57.69 804 LEU A C 1
ATOM 6569 O O . LEU A 1 804 ? 53.929 -4.202 -24.441 1.00 57.69 804 LEU A O 1
ATOM 6573 N N . SER A 1 805 ? 54.622 -6.214 -25.192 1.00 73.00 805 SER A N 1
ATOM 6574 C CA . SER A 1 805 ? 54.538 -5.860 -26.607 1.00 73.00 805 SER A CA 1
ATOM 6575 C C . SER A 1 805 ? 53.098 -5.524 -27.005 1.00 73.00 805 SER A C 1
ATOM 6577 O O . SER A 1 805 ? 52.127 -5.972 -26.390 1.00 73.00 805 SER A O 1
ATOM 6579 N N . GLU A 1 806 ? 52.940 -4.744 -28.072 1.00 73.81 806 GLU A N 1
ATOM 6580 C CA . GLU A 1 806 ? 51.627 -4.305 -28.563 1.00 73.81 806 GLU A CA 1
ATOM 6581 C C . GLU A 1 806 ? 50.704 -5.499 -28.896 1.00 73.81 806 GLU A C 1
ATOM 6583 O O . GLU A 1 806 ? 49.501 -5.464 -28.635 1.00 73.81 806 GLU A O 1
ATOM 6588 N N . GLU A 1 807 ? 51.292 -6.614 -29.341 1.00 75.19 807 GLU A N 1
ATOM 6589 C CA . GLU A 1 807 ? 50.598 -7.878 -29.600 1.00 75.19 807 GLU A CA 1
ATOM 6590 C C . GLU A 1 807 ? 50.151 -8.599 -28.309 1.00 75.19 807 GLU A C 1
ATOM 6592 O O . GLU A 1 807 ? 49.083 -9.211 -28.274 1.00 75.19 807 GLU A O 1
ATOM 6597 N N . GLU A 1 808 ? 50.924 -8.521 -27.222 1.00 75.44 808 GLU A N 1
ATOM 6598 C CA . GLU A 1 808 ? 50.548 -9.074 -25.911 1.00 75.44 808 GLU A CA 1
ATOM 6599 C C . GLU A 1 808 ? 49.495 -8.216 -25.205 1.00 75.44 808 GLU A C 1
ATOM 6601 O O . GLU A 1 808 ? 48.567 -8.762 -24.605 1.00 75.44 808 GLU A O 1
ATOM 6606 N N . ARG A 1 809 ? 49.575 -6.885 -25.339 1.00 73.75 809 ARG A N 1
ATOM 6607 C CA . ARG A 1 809 ? 48.524 -5.967 -24.877 1.00 73.75 809 ARG A CA 1
ATOM 6608 C C . ARG A 1 809 ? 47.196 -6.250 -25.577 1.00 73.75 809 ARG A C 1
ATOM 6610 O O . ARG A 1 809 ? 46.167 -6.330 -24.909 1.00 73.75 809 ARG A O 1
ATOM 6617 N N . GLU A 1 810 ? 47.203 -6.446 -26.896 1.00 79.06 810 GLU A N 1
ATOM 6618 C CA . GLU A 1 810 ? 45.979 -6.749 -27.645 1.00 79.06 810 GLU A CA 1
ATOM 6619 C C . GLU A 1 810 ? 45.449 -8.160 -27.321 1.00 79.06 810 GLU A C 1
ATOM 6621 O O . GLU A 1 810 ? 44.239 -8.332 -27.174 1.00 79.06 810 GLU A O 1
ATOM 6626 N N . LYS A 1 811 ? 46.315 -9.162 -27.090 1.00 82.12 811 LYS A N 1
ATOM 6627 C CA . LYS A 1 811 ? 45.897 -10.483 -26.566 1.00 82.12 811 LYS A CA 1
ATOM 6628 C C . LYS A 1 811 ? 45.244 -10.373 -25.183 1.00 82.12 811 LYS A C 1
ATOM 6630 O O . LYS A 1 811 ? 44.172 -10.941 -24.980 1.00 82.12 811 LYS A O 1
ATOM 6635 N N . LEU A 1 812 ? 45.841 -9.620 -24.256 1.00 76.06 812 LEU A N 1
ATOM 6636 C CA . LEU A 1 812 ? 45.301 -9.406 -22.909 1.00 76.06 812 LEU A CA 1
ATOM 6637 C C . LEU A 1 812 ? 43.957 -8.667 -22.952 1.00 76.06 812 LEU A C 1
ATOM 6639 O O . LEU A 1 812 ? 43.001 -9.084 -22.304 1.00 76.06 812 LEU A O 1
ATOM 6643 N N . LYS A 1 813 ? 43.857 -7.613 -23.767 1.00 74.56 813 LYS A N 1
ATOM 6644 C CA . LYS A 1 813 ? 42.613 -6.873 -24.003 1.00 74.56 813 LYS A CA 1
ATOM 6645 C C . LYS A 1 813 ? 41.518 -7.787 -24.551 1.00 74.56 813 LYS A C 1
ATOM 6647 O O . LYS A 1 813 ? 40.427 -7.805 -23.994 1.00 74.56 813 LYS A O 1
ATOM 6652 N N . ASN A 1 814 ? 41.816 -8.615 -25.554 1.00 84.50 814 ASN A N 1
ATOM 6653 C CA . ASN A 1 814 ? 40.862 -9.595 -26.082 1.00 84.50 814 ASN A CA 1
ATOM 6654 C C . ASN A 1 814 ? 40.453 -10.653 -25.041 1.00 84.50 814 ASN A C 1
ATOM 6656 O O . ASN A 1 814 ? 39.278 -11.013 -24.989 1.00 84.50 814 ASN A O 1
ATOM 6660 N N . ALA A 1 815 ? 41.367 -11.108 -24.178 1.00 83.19 815 ALA A N 1
ATOM 6661 C CA . ALA A 1 815 ? 41.045 -12.021 -23.078 1.00 83.19 815 ALA A CA 1
ATOM 6662 C C . ALA A 1 815 ? 40.128 -11.370 -22.022 1.00 83.19 815 ALA A C 1
ATOM 6664 O O . ALA A 1 815 ? 39.163 -11.990 -21.578 1.00 83.19 815 ALA A O 1
ATOM 6665 N N . VAL A 1 816 ? 40.366 -10.101 -21.668 1.00 71.06 816 VAL A N 1
ATOM 6666 C CA . VAL A 1 816 ? 39.487 -9.318 -20.778 1.00 71.06 816 VAL A CA 1
ATOM 6667 C C . VAL A 1 816 ? 38.117 -9.080 -21.423 1.00 71.06 816 VAL A C 1
ATOM 6669 O O . VAL A 1 816 ? 37.094 -9.213 -20.755 1.00 71.06 816 VAL A O 1
ATOM 6672 N N . GLU A 1 817 ? 38.069 -8.783 -22.722 1.00 79.25 817 GLU A N 1
ATOM 6673 C CA . GLU A 1 817 ? 36.827 -8.617 -23.485 1.00 79.25 817 GLU A CA 1
ATOM 6674 C C . GLU A 1 817 ? 36.014 -9.925 -23.526 1.00 79.25 817 GLU A C 1
ATOM 6676 O O . GLU A 1 817 ? 34.795 -9.914 -23.347 1.00 79.25 817 GLU A O 1
ATOM 6681 N N . GLN A 1 818 ? 36.683 -11.069 -23.714 1.00 84.06 818 GLN A N 1
ATOM 6682 C CA . GLN A 1 818 ? 36.073 -12.401 -23.649 1.00 84.06 818 GLN A CA 1
ATOM 6683 C C . GLN A 1 818 ? 35.555 -12.721 -22.243 1.00 84.06 818 GLN A C 1
ATOM 6685 O O . GLN A 1 818 ? 34.403 -13.130 -22.110 1.00 84.06 818 GLN A O 1
ATOM 6690 N N . TRP A 1 819 ? 36.346 -12.471 -21.195 1.00 86.62 819 TRP A N 1
ATOM 6691 C CA . TRP A 1 819 ? 35.926 -12.684 -19.808 1.00 86.62 819 TRP A CA 1
ATOM 6692 C C . TRP A 1 819 ? 34.723 -11.807 -19.429 1.00 86.62 819 TRP A C 1
ATOM 6694 O O . TRP A 1 819 ? 33.750 -12.310 -18.874 1.00 86.62 819 TRP A O 1
ATOM 6704 N N . LYS A 1 820 ? 34.710 -10.526 -19.823 1.00 72.25 820 LYS A N 1
ATOM 6705 C CA . LYS A 1 820 ? 33.543 -9.642 -19.646 1.00 72.25 820 LYS A CA 1
ATOM 6706 C C . LYS A 1 820 ? 32.297 -10.189 -20.348 1.00 72.25 820 LYS A C 1
ATOM 6708 O O . LYS A 1 820 ? 31.222 -10.207 -19.752 1.00 72.25 820 LYS A O 1
ATOM 6713 N N . ARG A 1 821 ? 32.418 -10.668 -21.594 1.00 86.88 821 ARG A N 1
ATOM 6714 C CA . ARG A 1 821 ? 31.295 -11.296 -22.322 1.00 86.88 821 ARG A CA 1
ATOM 6715 C C . ARG A 1 821 ? 30.799 -12.561 -21.622 1.00 86.88 821 ARG A C 1
ATOM 6717 O O . ARG A 1 821 ? 29.587 -12.747 -21.541 1.00 86.88 821 ARG A O 1
ATOM 6724 N N . GLN A 1 822 ? 31.711 -13.383 -21.104 1.00 85.62 822 GLN A N 1
ATOM 6725 C CA . GLN A 1 822 ? 31.397 -14.589 -20.340 1.00 85.62 822 GLN A CA 1
ATOM 6726 C C . GLN A 1 822 ? 30.626 -14.244 -19.057 1.00 85.62 822 GLN A C 1
ATOM 6728 O O . GLN A 1 822 ? 29.502 -14.711 -18.896 1.00 85.62 822 GLN A O 1
ATOM 6733 N N . VAL A 1 823 ? 31.150 -13.353 -18.209 1.00 79.25 823 VAL A N 1
ATOM 6734 C CA . VAL A 1 823 ? 30.484 -12.917 -16.966 1.00 79.25 823 VAL A CA 1
ATOM 6735 C C . VAL A 1 823 ? 29.104 -12.317 -17.252 1.00 79.25 823 VAL A C 1
ATOM 6737 O O . VAL A 1 823 ? 28.123 -12.687 -16.611 1.00 79.25 823 VAL A O 1
ATOM 6740 N N . MET A 1 824 ? 28.979 -11.462 -18.272 1.00 72.25 824 MET A N 1
ATOM 6741 C CA . MET A 1 824 ? 27.678 -10.915 -18.681 1.00 72.25 824 MET A CA 1
ATOM 6742 C C . MET A 1 824 ? 26.729 -11.980 -19.253 1.00 72.25 824 MET A C 1
ATOM 6744 O O . MET A 1 824 ? 25.514 -11.786 -19.242 1.00 72.25 824 MET A O 1
ATOM 6748 N N . SER A 1 825 ? 27.234 -13.093 -19.789 1.00 85.44 825 SER A N 1
ATOM 6749 C CA . SER A 1 825 ? 26.408 -14.239 -20.192 1.00 85.44 825 SER A CA 1
ATOM 6750 C C . SER A 1 825 ? 25.920 -15.020 -18.970 1.00 85.44 825 SER A C 1
ATOM 6752 O O . SER A 1 825 ? 24.722 -15.253 -18.844 1.00 85.44 825 SER A O 1
ATOM 6754 N N . GLU A 1 826 ? 26.820 -15.346 -18.041 1.00 83.25 826 GLU A N 1
ATOM 6755 C CA . GLU A 1 826 ? 26.520 -16.099 -16.815 1.00 83.25 826 GLU A CA 1
ATOM 6756 C C . GLU A 1 826 ? 25.559 -15.345 -15.878 1.00 83.25 826 GLU A C 1
ATOM 6758 O O . GLU A 1 826 ? 24.683 -15.959 -15.266 1.00 83.25 826 GLU A O 1
ATOM 6763 N N . LEU A 1 827 ? 25.661 -14.012 -15.799 1.00 79.00 827 LEU A N 1
ATOM 6764 C CA . LEU A 1 827 ? 24.700 -13.171 -15.075 1.00 79.00 827 LEU A CA 1
ATOM 6765 C C . LEU A 1 827 ? 23.300 -13.247 -15.701 1.00 79.00 827 LEU A C 1
ATOM 6767 O O . LEU A 1 827 ? 22.338 -13.561 -15.005 1.00 79.00 827 LEU A O 1
ATOM 6771 N N . ARG A 1 828 ? 23.186 -13.070 -17.026 1.00 86.44 828 ARG A N 1
ATOM 6772 C CA . ARG A 1 828 ? 21.897 -13.175 -17.740 1.00 86.44 828 ARG A CA 1
ATOM 6773 C C . ARG A 1 828 ? 21.293 -14.578 -17.666 1.00 86.44 828 ARG A C 1
ATOM 6775 O O . ARG A 1 828 ? 20.069 -14.715 -17.625 1.00 86.44 828 ARG A O 1
ATOM 6782 N N . GLU A 1 829 ? 22.123 -15.617 -17.626 1.00 87.94 829 GLU A N 1
ATOM 6783 C CA . GLU A 1 829 ? 21.675 -16.993 -17.406 1.00 87.94 829 GLU A CA 1
ATOM 6784 C C . GLU A 1 829 ? 21.145 -17.194 -15.977 1.00 87.94 829 GLU A C 1
ATOM 6786 O O . GLU A 1 829 ? 20.070 -17.775 -15.812 1.00 87.94 829 GLU A O 1
ATOM 6791 N N . ARG A 1 830 ? 21.812 -16.641 -14.952 1.00 82.88 830 ARG A N 1
ATOM 6792 C CA . ARG A 1 830 ? 21.296 -16.647 -13.571 1.00 82.88 830 ARG A CA 1
ATOM 6793 C C . ARG A 1 830 ? 20.003 -15.851 -13.410 1.00 82.88 830 ARG A C 1
ATOM 6795 O O . ARG A 1 830 ? 19.083 -16.356 -12.773 1.00 82.88 830 ARG A O 1
ATOM 6802 N N . ASP A 1 831 ? 19.880 -14.675 -14.018 1.00 78.44 831 ASP A N 1
ATOM 6803 C CA . ASP A 1 831 ? 18.631 -13.901 -13.988 1.00 78.44 831 ASP A CA 1
ATOM 6804 C C . ASP A 1 831 ? 17.480 -14.664 -14.662 1.00 78.44 831 ASP A C 1
ATOM 6806 O O . ASP A 1 831 ? 16.365 -14.729 -14.137 1.00 78.44 831 ASP A O 1
ATOM 6810 N N . SER A 1 832 ? 17.767 -15.322 -15.791 1.00 84.00 832 SER A N 1
ATOM 6811 C CA . SER A 1 832 ? 16.812 -16.198 -16.480 1.00 84.00 832 SER A CA 1
ATOM 6812 C C . SER A 1 832 ? 16.420 -17.405 -15.622 1.00 84.00 832 SER A C 1
ATOM 6814 O O . SER A 1 832 ? 15.254 -17.803 -15.614 1.00 84.00 832 SER A O 1
ATOM 6816 N N . GLN A 1 833 ? 17.362 -17.975 -14.866 1.00 87.12 833 GLN A N 1
ATOM 6817 C CA . GLN A 1 833 ? 17.107 -19.070 -13.932 1.00 87.12 833 GLN A CA 1
ATOM 6818 C C . GLN A 1 833 ? 16.207 -18.631 -12.768 1.00 87.12 833 GLN A C 1
ATOM 6820 O O . GLN A 1 833 ? 15.183 -19.268 -12.525 1.00 87.12 833 GLN A O 1
ATOM 6825 N N . ILE A 1 834 ? 16.512 -17.499 -12.125 1.00 82.94 834 ILE A N 1
ATOM 6826 C CA . ILE A 1 834 ? 15.691 -16.915 -11.050 1.00 82.94 834 ILE A CA 1
ATOM 6827 C C . ILE A 1 834 ? 14.274 -16.601 -11.556 1.00 82.94 834 ILE A C 1
ATOM 6829 O O . ILE A 1 834 ? 13.293 -16.781 -10.829 1.00 82.94 834 ILE A O 1
ATOM 6833 N N . LEU A 1 835 ? 14.136 -16.144 -12.806 1.00 84.50 835 LEU A N 1
ATOM 6834 C CA . LEU A 1 835 ? 12.832 -15.896 -13.418 1.00 84.50 835 LEU A CA 1
ATOM 6835 C C . LEU A 1 835 ? 12.033 -17.193 -13.630 1.00 84.50 835 LEU A C 1
ATOM 6837 O O . LEU A 1 835 ? 10.831 -17.196 -13.356 1.00 84.50 835 LEU A O 1
ATOM 6841 N N . ARG A 1 836 ? 12.680 -18.290 -14.059 1.00 88.00 836 ARG A N 1
ATOM 6842 C CA . ARG A 1 836 ? 12.045 -19.619 -14.173 1.00 88.00 836 ARG A CA 1
ATOM 6843 C C . ARG A 1 836 ? 11.568 -20.135 -12.817 1.00 88.00 836 ARG A C 1
ATOM 6845 O O . ARG A 1 836 ? 10.386 -20.426 -12.677 1.00 88.00 836 ARG A O 1
ATOM 6852 N N . GLU A 1 837 ? 12.433 -20.137 -11.806 1.00 84.25 837 GLU A N 1
ATOM 6853 C CA . GLU A 1 837 ? 12.103 -20.594 -10.443 1.00 84.25 837 GLU A CA 1
ATOM 6854 C C . GLU A 1 837 ? 10.931 -19.798 -9.839 1.00 84.25 837 GLU A C 1
ATOM 6856 O O . GLU A 1 837 ? 9.993 -20.360 -9.270 1.00 84.25 837 GLU A O 1
ATOM 6861 N N . ARG A 1 838 ? 10.915 -18.470 -10.026 1.00 80.06 838 ARG A N 1
ATOM 6862 C CA . ARG A 1 838 ? 9.780 -17.627 -9.613 1.00 80.06 838 ARG A CA 1
ATOM 6863 C C . ARG A 1 838 ? 8.498 -17.956 -10.377 1.00 80.06 838 ARG A C 1
ATOM 6865 O O . ARG A 1 838 ? 7.424 -17.928 -9.778 1.00 80.06 838 ARG A O 1
ATOM 6872 N N . MET A 1 839 ? 8.590 -18.261 -11.670 1.00 79.19 839 MET A N 1
ATOM 6873 C CA . MET A 1 839 ? 7.436 -18.642 -12.485 1.00 79.19 839 MET A CA 1
ATOM 6874 C C . MET A 1 839 ? 6.858 -19.995 -12.048 1.00 79.19 839 MET A C 1
ATOM 6876 O O . MET A 1 839 ? 5.643 -20.107 -11.907 1.00 79.19 839 MET A O 1
ATOM 6880 N N . GLU A 1 840 ? 7.707 -20.978 -11.743 1.00 87.88 840 GLU A N 1
ATOM 6881 C CA . GLU A 1 840 ? 7.310 -22.280 -11.188 1.00 87.88 840 GLU A CA 1
ATOM 6882 C C . GLU A 1 840 ? 6.622 -22.123 -9.822 1.00 87.88 840 GLU A C 1
ATOM 6884 O O . GLU A 1 840 ? 5.535 -22.663 -9.605 1.00 87.88 840 GLU A O 1
ATOM 6889 N N . HIS A 1 841 ? 7.172 -21.304 -8.917 1.00 82.94 841 HIS A N 1
ATOM 6890 C CA . HIS A 1 841 ? 6.518 -20.989 -7.642 1.00 82.94 841 HIS A CA 1
ATOM 6891 C C . HIS A 1 841 ? 5.145 -20.318 -7.818 1.00 82.94 841 HIS A C 1
ATOM 6893 O O . HIS A 1 841 ? 4.207 -20.642 -7.085 1.00 82.94 841 HIS A O 1
ATOM 6899 N N . ILE A 1 842 ? 4.998 -19.412 -8.793 1.00 83.38 842 ILE A N 1
ATOM 6900 C CA . ILE A 1 842 ? 3.710 -18.780 -9.117 1.00 83.38 842 ILE A CA 1
ATOM 6901 C C . ILE A 1 842 ? 2.720 -19.813 -9.671 1.00 83.38 842 ILE A C 1
ATOM 6903 O O . ILE A 1 842 ? 1.572 -19.831 -9.230 1.00 83.38 842 ILE A O 1
ATOM 6907 N N . GLN A 1 843 ? 3.148 -20.704 -10.568 1.00 87.06 843 GLN A N 1
ATOM 6908 C CA . GLN A 1 843 ? 2.302 -21.773 -11.113 1.00 87.06 843 GLN A CA 1
ATOM 6909 C C . GLN A 1 843 ? 1.833 -22.741 -10.016 1.00 87.06 843 GLN A C 1
ATOM 6911 O O . GLN A 1 843 ? 0.643 -23.045 -9.935 1.00 87.06 843 GLN A O 1
ATOM 6916 N N . HIS A 1 844 ? 2.722 -23.156 -9.107 1.00 86.50 844 HIS A N 1
ATOM 6917 C CA . HIS A 1 844 ? 2.349 -23.964 -7.942 1.00 86.50 844 HIS A CA 1
ATOM 6918 C C . HIS A 1 844 ? 1.354 -23.242 -7.020 1.00 86.50 844 HIS A C 1
ATOM 6920 O O . HIS A 1 844 ? 0.392 -23.856 -6.553 1.00 86.50 844 HIS A O 1
ATOM 6926 N N . ALA A 1 845 ? 1.535 -21.939 -6.779 1.00 77.88 845 ALA A N 1
ATOM 6927 C CA . ALA A 1 845 ? 0.596 -21.147 -5.989 1.00 77.88 845 ALA A CA 1
ATOM 6928 C C . ALA A 1 845 ? -0.778 -21.017 -6.675 1.00 77.88 845 ALA A C 1
ATOM 6930 O O . ALA A 1 845 ? -1.804 -21.173 -6.014 1.00 77.88 845 ALA A O 1
ATOM 6931 N N . GLN A 1 846 ? -0.814 -20.794 -7.992 1.00 81.44 846 GLN A N 1
ATOM 6932 C CA . GLN A 1 846 ? -2.046 -20.736 -8.790 1.00 81.44 846 GLN A CA 1
ATOM 6933 C C . GLN A 1 846 ? -2.794 -22.075 -8.785 1.00 81.44 846 GLN A C 1
ATOM 6935 O O . GLN A 1 846 ? -3.998 -22.103 -8.529 1.00 81.44 846 GLN A O 1
ATOM 6940 N N . GLN A 1 847 ? -2.083 -23.189 -8.980 1.00 89.25 847 GLN A N 1
ATOM 6941 C CA . GLN A 1 847 ? -2.659 -24.531 -8.888 1.00 89.25 847 GLN A CA 1
ATOM 6942 C C . GLN A 1 847 ? -3.245 -24.788 -7.492 1.00 89.25 847 GLN A C 1
ATOM 6944 O O . GLN A 1 847 ? -4.361 -25.293 -7.367 1.00 89.25 847 GLN A O 1
ATOM 6949 N N . ARG A 1 848 ? -2.547 -24.362 -6.430 1.00 87.44 848 ARG A N 1
ATOM 6950 C CA . ARG A 1 848 ? -3.045 -24.493 -5.057 1.00 87.44 848 ARG A CA 1
ATOM 6951 C C . ARG A 1 848 ? -4.266 -23.616 -4.768 1.00 87.44 848 ARG A C 1
ATOM 6953 O O . ARG A 1 848 ? -5.142 -24.043 -4.020 1.00 87.44 848 ARG A O 1
ATOM 6960 N N . ILE A 1 849 ? -4.347 -22.416 -5.343 1.00 84.19 849 ILE A N 1
ATOM 6961 C CA . ILE A 1 849 ? -5.545 -21.566 -5.254 1.00 84.19 849 ILE A CA 1
ATOM 6962 C C . ILE A 1 849 ? -6.732 -22.283 -5.903 1.00 84.19 849 ILE A C 1
ATOM 6964 O O . ILE A 1 849 ? -7.760 -22.438 -5.249 1.00 84.19 849 ILE A O 1
ATOM 6968 N N . LYS A 1 850 ? -6.559 -22.824 -7.114 1.00 91.69 850 LYS A N 1
ATOM 6969 C CA . LYS A 1 850 ? -7.604 -23.572 -7.825 1.00 91.69 850 LYS A CA 1
ATOM 6970 C C . LYS A 1 850 ? -8.122 -24.776 -7.022 1.00 91.69 850 LYS A C 1
ATOM 6972 O O . LYS A 1 850 ? -9.328 -24.943 -6.875 1.00 91.69 850 LYS A O 1
ATOM 6977 N N . GLU A 1 851 ? -7.232 -25.573 -6.424 1.00 89.81 851 GLU A N 1
ATOM 6978 C CA . GLU A 1 851 ? -7.623 -26.677 -5.525 1.00 89.81 851 GLU A CA 1
ATOM 6979 C C . GLU A 1 851 ? -8.456 -26.206 -4.320 1.00 89.81 851 GLU A C 1
ATOM 6981 O O . GLU A 1 851 ? -9.357 -26.911 -3.861 1.00 89.81 851 GLU A O 1
ATOM 6986 N N . LEU A 1 852 ? -8.134 -25.037 -3.758 1.00 86.44 852 LEU A N 1
ATOM 6987 C CA . LEU A 1 852 ? -8.861 -24.466 -2.625 1.00 86.44 852 LEU A CA 1
ATOM 6988 C C . LEU A 1 852 ? -10.223 -23.909 -3.058 1.00 86.44 852 LEU A C 1
ATOM 6990 O O . LEU A 1 852 ? -11.201 -24.110 -2.341 1.00 86.44 852 LEU A O 1
ATOM 6994 N N . GLU A 1 853 ? -10.316 -23.288 -4.233 1.00 85.69 853 GLU A N 1
ATOM 6995 C CA . GLU A 1 853 ? -11.580 -22.849 -4.836 1.00 85.69 853 GLU A CA 1
ATOM 6996 C C . GLU A 1 853 ? -12.513 -24.039 -5.110 1.00 85.69 853 GLU A C 1
ATOM 6998 O O . GLU A 1 853 ? -13.683 -24.006 -4.725 1.00 85.69 853 GLU A O 1
ATOM 7003 N N . GLU A 1 854 ? -11.994 -25.134 -5.675 1.00 92.50 854 GLU A N 1
ATOM 7004 C CA . GLU A 1 854 ? -12.748 -26.374 -5.901 1.00 92.50 854 GLU A CA 1
ATOM 7005 C C . GLU A 1 854 ? -13.252 -26.998 -4.585 1.00 92.50 854 GLU A C 1
ATOM 7007 O O . GLU A 1 854 ? -14.407 -27.432 -4.507 1.00 92.50 854 GLU A O 1
ATOM 7012 N N . ARG A 1 855 ? -12.431 -26.987 -3.522 1.00 88.44 855 ARG A N 1
ATOM 7013 C CA . ARG A 1 855 ? -12.827 -27.435 -2.170 1.00 88.44 855 ARG A CA 1
ATOM 7014 C C . ARG A 1 855 ? -13.900 -26.541 -1.550 1.00 88.44 855 ARG A C 1
ATOM 7016 O O . ARG A 1 855 ? -14.859 -27.063 -0.986 1.00 88.44 855 ARG A O 1
ATOM 7023 N N . ILE A 1 856 ? -13.772 -25.220 -1.675 1.00 89.56 856 ILE A N 1
ATOM 7024 C CA . ILE A 1 856 ? -14.777 -24.254 -1.209 1.00 89.56 856 ILE A CA 1
ATOM 7025 C C . ILE A 1 856 ? -16.102 -24.477 -1.949 1.00 89.56 856 ILE A C 1
ATOM 7027 O O . ILE A 1 856 ? -17.163 -24.486 -1.329 1.00 89.56 856 ILE A O 1
ATOM 7031 N N . GLU A 1 857 ? -16.068 -24.715 -3.260 1.00 90.25 857 GLU A N 1
ATOM 7032 C CA . GLU A 1 857 ? -17.278 -24.960 -4.048 1.00 90.25 857 GLU A CA 1
ATOM 7033 C C . GLU A 1 857 ? -17.927 -26.318 -3.717 1.00 90.25 857 GLU A C 1
ATOM 7035 O O . GLU A 1 857 ? -19.154 -26.435 -3.700 1.00 90.25 857 GLU A O 1
ATOM 7040 N N . ALA A 1 858 ? -17.130 -27.336 -3.373 1.00 87.31 858 ALA A N 1
ATOM 7041 C CA . ALA A 1 858 ? -17.638 -28.591 -2.822 1.00 87.31 858 ALA A CA 1
ATOM 7042 C C . ALA A 1 858 ? -18.295 -28.396 -1.439 1.00 87.31 858 ALA A C 1
ATOM 7044 O O . ALA A 1 858 ? -19.386 -28.917 -1.206 1.00 87.31 858 ALA A O 1
ATOM 7045 N N . GLN A 1 859 ? -17.694 -27.594 -0.553 1.00 83.94 859 GLN A N 1
ATOM 7046 C CA . GLN A 1 859 ? -18.278 -27.249 0.750 1.00 83.94 859 GLN A CA 1
ATOM 7047 C C . GLN A 1 859 ? -19.587 -26.459 0.607 1.00 83.94 859 GLN A C 1
ATOM 7049 O O . GLN A 1 859 ? -20.559 -26.779 1.287 1.00 83.94 859 GLN A O 1
ATOM 7054 N N . LYS A 1 860 ? -19.674 -25.490 -0.317 1.00 87.12 860 LYS A N 1
ATOM 7055 C CA . LYS A 1 860 ? -20.938 -24.791 -0.623 1.00 87.12 860 LYS A CA 1
ATOM 7056 C C . LYS A 1 860 ? -22.032 -25.758 -1.077 1.00 87.12 860 LYS A C 1
ATOM 7058 O O . LYS A 1 860 ? -23.170 -25.629 -0.636 1.00 87.12 860 LYS A O 1
ATOM 7063 N N . ARG A 1 861 ? -21.699 -26.738 -1.929 1.00 90.25 861 ARG A N 1
ATOM 7064 C CA . ARG A 1 861 ? -22.644 -27.785 -2.358 1.00 90.25 861 ARG A CA 1
ATOM 7065 C C . ARG A 1 861 ? -23.104 -28.656 -1.187 1.00 90.25 861 ARG A C 1
ATOM 7067 O O . ARG A 1 861 ? -24.299 -28.895 -1.070 1.00 90.25 861 ARG A O 1
ATOM 7074 N N . GLN A 1 862 ? -22.201 -29.049 -0.286 1.00 81.00 862 GLN A N 1
ATOM 7075 C CA . GLN A 1 862 ? -22.566 -29.775 0.939 1.00 81.00 862 GLN A CA 1
ATOM 7076 C C . GLN A 1 862 ? -23.471 -28.950 1.865 1.00 81.00 862 GLN A C 1
ATOM 7078 O O . GLN A 1 862 ? -24.462 -29.477 2.360 1.00 81.00 862 GLN A O 1
ATOM 7083 N N . ILE A 1 863 ? -23.182 -27.659 2.062 1.00 83.50 863 ILE A N 1
ATOM 7084 C CA . ILE A 1 863 ? -24.043 -26.752 2.838 1.00 83.50 863 ILE A CA 1
ATOM 7085 C C . ILE A 1 863 ? -25.431 -26.666 2.193 1.00 83.50 863 ILE A C 1
ATOM 7087 O O . ILE A 1 863 ? -26.427 -26.851 2.883 1.00 83.50 863 ILE A O 1
ATOM 7091 N N . LYS A 1 864 ? -25.508 -26.480 0.869 1.00 88.31 864 LYS A N 1
ATOM 7092 C CA . LYS A 1 864 ? -26.778 -26.429 0.132 1.00 88.31 864 LYS A CA 1
ATOM 7093 C C . LYS A 1 864 ? -27.574 -27.733 0.251 1.00 88.31 864 LYS A C 1
ATOM 7095 O O . LYS A 1 864 ? -28.773 -27.686 0.495 1.00 88.31 864 LYS A O 1
ATOM 7100 N N . GLU A 1 865 ? -26.920 -28.893 0.163 1.00 84.25 865 GLU A N 1
ATOM 7101 C CA . GLU A 1 865 ? -27.570 -30.184 0.427 1.00 84.25 865 GLU A CA 1
ATOM 7102 C C . GLU A 1 865 ? -28.074 -30.314 1.870 1.00 84.25 865 GLU A C 1
ATOM 7104 O O . GLU A 1 865 ? -29.123 -30.914 2.088 1.00 84.25 865 GLU A O 1
ATOM 7109 N N . LEU A 1 866 ? -27.343 -29.798 2.863 1.00 78.00 866 LEU A N 1
ATOM 7110 C CA . LEU A 1 866 ? -27.772 -29.821 4.264 1.00 78.00 866 LEU A CA 1
ATOM 7111 C C . LEU A 1 866 ? -28.969 -28.886 4.499 1.00 78.00 866 LEU A C 1
ATOM 7113 O O . LEU A 1 866 ? -29.904 -29.273 5.194 1.00 78.00 866 LEU A O 1
ATOM 7117 N N . GLU A 1 867 ? -28.989 -27.709 3.869 1.00 75.88 867 GLU A N 1
ATOM 7118 C CA . GLU A 1 867 ? -30.133 -26.785 3.874 1.00 75.88 867 GLU A CA 1
ATOM 7119 C C . GLU A 1 867 ? -31.368 -27.393 3.180 1.00 75.88 867 GLU A C 1
ATOM 7121 O O . GLU A 1 867 ? -32.485 -27.302 3.695 1.00 75.88 867 GLU A O 1
ATOM 7126 N N . GLU A 1 868 ? -31.181 -28.082 2.051 1.00 76.38 868 GLU A N 1
ATOM 7127 C CA . GLU A 1 868 ? -32.252 -28.800 1.345 1.00 76.38 868 GLU A CA 1
ATOM 7128 C C . GLU A 1 868 ? -32.756 -30.017 2.147 1.00 76.38 868 GLU A C 1
ATOM 7130 O O . GLU A 1 868 ? -33.964 -30.235 2.235 1.00 76.38 868 GLU A O 1
ATOM 7135 N N . LYS A 1 869 ? -31.868 -30.765 2.821 1.00 73.25 869 LYS A N 1
ATOM 7136 C CA . LYS A 1 869 ? -32.237 -31.879 3.720 1.00 73.25 869 LYS A CA 1
ATOM 7137 C C . LYS A 1 869 ? -32.992 -31.390 4.961 1.00 73.25 869 LYS A C 1
ATOM 7139 O O . LYS A 1 869 ? -33.989 -32.005 5.331 1.00 73.25 869 LYS A O 1
ATOM 7144 N N . LEU A 1 870 ? -32.585 -30.265 5.557 1.00 54.78 870 LEU A N 1
ATOM 7145 C CA . LEU A 1 870 ? -33.324 -29.598 6.640 1.00 54.78 870 LEU A CA 1
ATOM 7146 C C . LEU A 1 870 ? -34.706 -29.103 6.188 1.00 54.78 870 LEU A C 1
ATOM 7148 O O . LEU A 1 870 ? -35.632 -29.081 6.990 1.00 54.78 870 LEU A O 1
ATOM 7152 N N . SER A 1 871 ? -34.867 -28.767 4.907 1.00 54.00 871 SER A N 1
ATOM 7153 C CA . SER A 1 871 ? -36.158 -28.368 4.327 1.00 54.00 871 SER A CA 1
ATOM 7154 C C . SER A 1 871 ? -37.096 -29.554 4.040 1.00 54.00 871 SER A C 1
ATOM 7156 O O . SER A 1 871 ? -38.293 -29.350 3.842 1.00 54.00 871 SER A O 1
ATOM 7158 N N . PHE A 1 872 ? -36.580 -30.790 4.007 1.00 46.75 872 PHE A N 1
ATOM 7159 C CA . PHE A 1 872 ? -37.361 -32.002 3.716 1.00 46.75 872 PHE A CA 1
ATOM 7160 C C . PHE A 1 872 ? -38.007 -32.621 4.970 1.00 46.75 872 PHE A C 1
ATOM 7162 O O . PHE A 1 872 ? -39.022 -33.312 4.873 1.00 46.75 872 PHE A O 1
ATOM 7169 N N . PHE A 1 873 ? -37.461 -32.345 6.158 1.00 46.31 873 PHE A N 1
ATOM 7170 C CA . PHE A 1 873 ? -38.121 -32.646 7.428 1.00 46.31 873 PHE A CA 1
ATOM 7171 C C . PHE A 1 873 ? -39.081 -31.503 7.779 1.00 46.31 873 PHE A C 1
ATOM 7173 O O . PHE A 1 873 ? -38.668 -30.434 8.222 1.00 46.31 873 PHE A O 1
ATOM 7180 N N . GLY A 1 874 ? -40.377 -31.725 7.537 1.00 42.78 874 GLY A N 1
ATOM 7181 C CA . GLY A 1 874 ? -41.426 -30.728 7.772 1.00 42.78 874 GLY A CA 1
ATOM 7182 C C . GLY A 1 874 ? -41.527 -30.253 9.234 1.00 42.78 874 GLY A C 1
ATOM 7183 O O . GLY A 1 874 ? -41.022 -30.912 10.144 1.00 42.78 874 GLY A O 1
ATOM 7184 N N . PRO A 1 875 ? -42.199 -29.112 9.484 1.00 47.16 875 PRO A N 1
ATOM 7185 C CA . PRO A 1 875 ? -42.197 -28.450 10.784 1.00 47.16 875 PRO A CA 1
ATOM 7186 C C . PRO A 1 875 ? -43.043 -29.205 11.817 1.00 47.16 875 PRO A C 1
ATOM 7188 O O . PRO A 1 875 ? -44.232 -28.942 11.996 1.00 47.16 875 PRO A O 1
ATOM 7191 N N . SER A 1 876 ? -42.401 -30.110 12.549 1.00 40.25 876 SER A N 1
ATOM 7192 C CA . SER A 1 876 ? -42.917 -30.691 13.788 1.00 40.25 876 SER A CA 1
ATOM 7193 C C . SER A 1 876 ? -41.916 -30.467 14.919 1.00 40.25 876 SER A C 1
ATOM 7195 O O . SER A 1 876 ? -40.734 -30.753 14.757 1.00 40.25 876 SER A O 1
ATOM 7197 N N . VAL A 1 877 ? -42.431 -30.010 16.066 1.00 34.97 877 VAL A N 1
ATOM 7198 C CA . VAL A 1 877 ? -41.714 -29.455 17.232 1.00 34.97 877 VAL A CA 1
ATOM 7199 C C . VAL A 1 877 ? -41.258 -28.002 17.045 1.00 34.97 877 VAL A C 1
ATOM 7201 O O . VAL A 1 877 ? -40.332 -27.668 16.312 1.00 34.97 877 VAL A O 1
ATOM 7204 N N . SER A 1 878 ? -41.935 -27.123 17.781 1.00 40.12 878 SER A N 1
ATOM 7205 C CA . SER A 1 878 ? -41.638 -25.702 17.928 1.00 40.12 878 SER A CA 1
ATOM 7206 C C . SER A 1 878 ? -40.348 -25.479 18.724 1.00 40.12 878 SER A C 1
ATOM 7208 O O . SER A 1 878 ? -40.370 -25.469 19.954 1.00 40.12 878 SER A O 1
ATOM 7210 N N . ILE A 1 879 ? -39.241 -25.255 18.017 1.00 35.38 879 ILE A N 1
ATOM 7211 C CA . ILE A 1 879 ? -37.990 -24.718 18.570 1.00 35.38 879 ILE A CA 1
ATOM 7212 C C . ILE A 1 879 ? -37.829 -23.272 18.081 1.00 35.38 879 ILE A C 1
ATOM 7214 O O . ILE A 1 879 ? -38.230 -22.928 16.967 1.00 35.38 879 ILE A O 1
ATOM 7218 N N . GLN A 1 880 ? -37.309 -22.405 18.951 1.00 34.16 880 GLN A N 1
ATOM 7219 C CA . GLN A 1 880 ? -37.202 -20.961 18.727 1.00 34.16 880 GLN A CA 1
ATOM 7220 C C . GLN A 1 880 ? -36.457 -20.632 17.424 1.00 34.16 880 GLN A C 1
ATOM 7222 O O . GLN A 1 880 ? -35.354 -21.121 17.184 1.00 34.16 880 GLN A O 1
ATOM 7227 N N . ARG A 1 881 ? -37.019 -19.722 16.615 1.00 32.56 881 ARG A N 1
ATOM 7228 C CA . ARG A 1 881 ? -36.279 -19.082 15.520 1.00 32.56 881 ARG A CA 1
ATOM 7229 C C . ARG A 1 881 ? -35.195 -18.171 16.104 1.00 32.56 881 ARG A C 1
ATOM 7231 O O . ARG A 1 881 ? -35.470 -17.017 16.417 1.00 32.56 881 ARG A O 1
ATOM 7238 N N . GLN A 1 882 ? -33.964 -18.663 16.189 1.00 34.34 882 GLN A N 1
ATOM 7239 C CA . GLN A 1 882 ? -32.791 -17.800 16.067 1.00 34.34 882 GLN A CA 1
ATOM 7240 C C . GLN A 1 882 ? -32.409 -17.723 14.587 1.00 34.34 882 GLN A C 1
ATOM 7242 O O . GLN A 1 882 ? -32.183 -18.748 13.945 1.00 34.34 882 GLN A O 1
ATOM 7247 N N . GLU A 1 883 ? -32.340 -16.514 14.030 1.00 35.06 883 GLU A N 1
ATOM 7248 C CA . GLU A 1 883 ? -31.742 -16.324 12.709 1.00 35.06 883 GLU A CA 1
ATOM 7249 C C . GLU A 1 883 ? -30.236 -16.634 12.764 1.00 35.06 883 GLU A C 1
ATOM 7251 O O . GLU A 1 883 ? -29.545 -16.165 13.679 1.00 35.06 883 GLU A O 1
ATOM 7256 N N . PRO A 1 884 ? -29.679 -17.377 11.790 1.00 38.81 884 PRO A N 1
ATOM 7257 C CA . PRO A 1 884 ? -28.270 -17.742 11.803 1.00 38.81 884 PRO A CA 1
ATOM 7258 C C . PRO A 1 884 ? -27.384 -16.534 11.463 1.00 38.81 884 PRO A C 1
ATOM 7260 O O . PRO A 1 884 ? -26.998 -16.309 10.311 1.00 38.81 884 PRO A O 1
ATOM 7263 N N . ARG A 1 885 ? -26.964 -15.806 12.510 1.00 40.34 885 ARG A N 1
ATOM 7264 C CA . ARG A 1 885 ? -25.916 -14.759 12.479 1.00 40.34 885 ARG A CA 1
ATOM 7265 C C . ARG A 1 885 ? -24.593 -15.233 11.844 1.00 40.34 885 ARG A C 1
ATOM 7267 O O . ARG A 1 885 ? -23.737 -14.411 11.518 1.00 40.34 885 ARG A O 1
ATOM 7274 N N . GLU A 1 886 ? -24.420 -16.538 11.642 1.00 37.91 886 GLU A N 1
ATOM 7275 C CA . GLU A 1 886 ? -23.298 -17.153 10.929 1.00 37.91 886 GLU A CA 1
ATOM 7276 C C . GLU A 1 886 ? -23.236 -16.802 9.440 1.00 37.91 886 GLU A C 1
ATOM 7278 O O . GLU A 1 886 ? -22.133 -16.634 8.920 1.00 37.91 886 GLU A O 1
ATOM 7283 N N . LYS A 1 887 ? -24.371 -16.615 8.746 1.00 37.53 887 LYS A N 1
ATOM 7284 C CA . LYS A 1 887 ? -24.346 -16.175 7.336 1.00 37.53 887 LYS A CA 1
ATOM 7285 C C . LYS A 1 887 ? -23.756 -14.768 7.224 1.00 37.53 887 LYS A C 1
ATOM 7287 O O . LYS A 1 887 ? -22.872 -14.530 6.402 1.00 37.53 887 LYS A O 1
ATOM 7292 N N . THR A 1 888 ? -24.141 -13.868 8.127 1.00 39.16 888 THR A N 1
ATOM 7293 C CA . THR A 1 888 ? -23.584 -12.511 8.206 1.00 39.16 888 THR A CA 1
ATOM 7294 C C . THR A 1 888 ? -22.124 -12.518 8.666 1.00 39.16 888 THR A C 1
ATOM 7296 O O . THR A 1 888 ? -21.318 -11.804 8.073 1.00 39.16 888 THR A O 1
ATOM 7299 N N . ARG A 1 889 ? -21.742 -13.353 9.654 1.00 40.81 889 ARG A N 1
ATOM 7300 C CA . ARG A 1 889 ? -20.330 -13.527 10.064 1.00 40.81 889 ARG A CA 1
ATOM 7301 C C . ARG A 1 889 ? -19.463 -14.032 8.909 1.00 40.81 889 ARG A C 1
ATOM 7303 O O . ARG A 1 889 ? -18.416 -13.444 8.681 1.00 40.81 889 ARG A O 1
ATOM 7310 N N . ASN A 1 890 ? -19.888 -15.053 8.163 1.00 38.84 890 ASN A N 1
ATOM 7311 C CA . ASN A 1 890 ? -19.106 -15.600 7.048 1.00 38.84 890 ASN A CA 1
ATOM 7312 C C . ASN A 1 890 ? -18.973 -14.617 5.879 1.00 38.84 890 ASN A C 1
ATOM 7314 O O . ASN A 1 890 ? -17.893 -14.517 5.306 1.00 38.84 890 ASN A O 1
ATOM 7318 N N . VAL A 1 891 ? -20.010 -13.835 5.558 1.00 44.84 891 VAL A N 1
ATOM 7319 C CA . VAL A 1 891 ? -19.910 -12.776 4.534 1.00 44.84 891 VAL A CA 1
ATOM 7320 C C . VAL A 1 891 ? -19.010 -11.623 5.001 1.00 44.84 891 VAL A C 1
ATOM 7322 O O . VAL A 1 891 ? -18.199 -11.136 4.213 1.00 44.84 891 VAL A O 1
ATOM 7325 N N . TYR A 1 892 ? -19.070 -11.224 6.278 1.00 42.16 892 TYR A N 1
ATOM 7326 C CA . TYR A 1 892 ? -18.141 -10.230 6.837 1.00 42.16 892 TYR A CA 1
ATOM 7327 C C . TYR A 1 892 ? -16.700 -10.742 6.901 1.00 42.16 892 TYR A C 1
ATOM 7329 O O . TYR A 1 892 ? -15.784 -9.987 6.584 1.00 42.16 892 TYR A O 1
ATOM 7337 N N . LEU A 1 893 ? -16.489 -12.008 7.271 1.00 42.97 893 LEU A N 1
ATOM 7338 C CA . LEU A 1 893 ? -15.168 -12.631 7.311 1.00 42.97 893 LEU A CA 1
ATOM 7339 C C . LEU A 1 893 ? -14.601 -12.788 5.902 1.00 42.97 893 LEU A C 1
ATOM 7341 O O . LEU A 1 893 ? -13.503 -12.301 5.683 1.00 42.97 893 LEU A O 1
ATOM 7345 N N . LEU A 1 894 ? -15.335 -13.323 4.915 1.00 42.16 894 LEU A N 1
ATOM 7346 C CA . LEU A 1 894 ? -14.874 -13.338 3.515 1.00 42.16 894 LEU A CA 1
ATOM 7347 C C . LEU A 1 894 ? -14.607 -11.925 2.981 1.00 42.16 894 LEU A C 1
ATOM 7349 O O . LEU A 1 894 ? -13.646 -11.725 2.241 1.00 42.16 894 LEU A O 1
ATOM 7353 N N . GLY A 1 895 ? -15.438 -10.946 3.349 1.00 38.22 895 GLY A N 1
ATOM 7354 C CA . GLY A 1 895 ? -15.249 -9.543 2.989 1.00 38.22 895 GLY A CA 1
ATOM 7355 C C . GLY A 1 895 ? -13.955 -8.971 3.568 1.00 38.22 895 GLY A C 1
ATOM 7356 O O . GLY A 1 895 ? -13.138 -8.425 2.828 1.00 38.22 895 GLY A O 1
ATOM 7357 N N . GLN A 1 896 ? -13.718 -9.141 4.870 1.00 43.56 896 GLN A N 1
ATOM 7358 C CA . GLN A 1 896 ? -12.493 -8.679 5.522 1.00 43.56 896 GLN A CA 1
ATOM 7359 C C . GLN A 1 896 ? -11.260 -9.466 5.069 1.00 43.56 896 GLN A C 1
ATOM 7361 O O . GLN A 1 896 ? -10.231 -8.846 4.821 1.00 43.56 896 GLN A O 1
ATOM 7366 N N . TRP A 1 897 ? -11.355 -10.781 4.863 1.00 42.75 897 TRP A N 1
ATOM 7367 C CA . TRP A 1 897 ? -10.255 -11.595 4.342 1.00 42.75 897 TRP A CA 1
ATOM 7368 C C . TRP A 1 897 ? -9.892 -11.172 2.919 1.00 42.75 897 TRP A C 1
ATOM 7370 O O . TRP A 1 897 ? -8.722 -10.927 2.654 1.00 42.75 897 TRP A O 1
ATOM 7380 N N . ASN A 1 898 ? -10.867 -10.952 2.027 1.00 40.69 898 ASN A N 1
ATOM 7381 C CA . ASN A 1 898 ? -10.597 -10.406 0.694 1.00 40.69 898 ASN A CA 1
ATOM 7382 C C . ASN A 1 898 ? -10.021 -8.985 0.746 1.00 40.69 898 ASN A C 1
ATOM 7384 O O . ASN A 1 898 ? -9.116 -8.680 -0.027 1.00 40.69 898 ASN A O 1
ATOM 7388 N N . ILE A 1 899 ? -10.486 -8.117 1.650 1.00 46.38 899 ILE A N 1
ATOM 7389 C CA . ILE A 1 899 ? -9.947 -6.755 1.808 1.00 46.38 899 ILE A CA 1
ATOM 7390 C C . ILE A 1 899 ? -8.518 -6.776 2.371 1.00 46.38 899 ILE A C 1
ATOM 7392 O O . ILE A 1 899 ? -7.683 -5.989 1.926 1.00 46.38 899 ILE A O 1
ATOM 7396 N N . VAL A 1 900 ? -8.207 -7.661 3.321 1.00 49.38 900 VAL A N 1
ATOM 7397 C CA . VAL A 1 900 ? -6.876 -7.800 3.936 1.00 49.38 900 VAL A CA 1
ATOM 7398 C C . VAL A 1 900 ? -5.905 -8.514 2.998 1.00 49.38 900 VAL A C 1
ATOM 7400 O O . VAL A 1 900 ? -4.766 -8.069 2.874 1.00 49.38 900 VAL A O 1
ATOM 7403 N N . TYR A 1 901 ? -6.344 -9.556 2.290 1.00 42.09 901 TYR A N 1
ATOM 7404 C CA . TYR A 1 901 ? -5.552 -10.274 1.291 1.00 42.09 901 TYR A CA 1
ATOM 7405 C C . TYR A 1 901 ? -5.243 -9.373 0.089 1.00 42.09 901 TYR A C 1
ATOM 7407 O O . TYR A 1 901 ? -4.075 -9.219 -0.262 1.00 42.09 901 TYR A O 1
ATOM 7415 N N . ASN A 1 902 ? -6.236 -8.646 -0.448 1.00 40.91 902 ASN A N 1
ATOM 7416 C CA . ASN A 1 902 ? -5.974 -7.624 -1.466 1.00 40.91 902 ASN A CA 1
ATOM 7417 C C . ASN A 1 902 ? -5.090 -6.493 -0.920 1.00 40.91 902 ASN A C 1
ATOM 7419 O O . ASN A 1 902 ? -4.120 -6.147 -1.577 1.00 40.91 902 ASN A O 1
ATOM 7423 N N . LYS A 1 903 ? -5.317 -5.948 0.288 1.00 37.75 903 LYS A N 1
ATOM 7424 C CA . LYS A 1 903 ? -4.410 -4.925 0.856 1.00 37.75 903 LYS A CA 1
ATOM 7425 C C . LYS A 1 903 ? -2.985 -5.441 1.086 1.00 37.75 903 LYS A C 1
ATOM 7427 O O . LYS A 1 903 ? -2.058 -4.642 0.972 1.00 37.75 903 LYS A O 1
ATOM 7432 N N . ARG A 1 904 ? -2.783 -6.722 1.419 1.00 42.19 904 ARG A N 1
ATOM 7433 C CA . ARG A 1 904 ? -1.447 -7.329 1.567 1.00 42.19 904 ARG A CA 1
ATOM 7434 C C . ARG A 1 904 ? -0.780 -7.556 0.213 1.00 42.19 904 ARG A C 1
ATOM 7436 O O . ARG A 1 904 ? 0.386 -7.196 0.100 1.00 42.19 904 ARG A O 1
ATOM 7443 N N . ASN A 1 905 ? -1.490 -8.072 -0.790 1.00 43.53 905 ASN A N 1
ATOM 7444 C CA . ASN A 1 905 ? -0.934 -8.241 -2.135 1.00 43.53 905 ASN A CA 1
ATOM 7445 C C . ASN A 1 905 ? -0.666 -6.884 -2.783 1.00 43.53 905 ASN A C 1
ATOM 7447 O O . ASN A 1 905 ? 0.484 -6.607 -3.073 1.00 43.53 905 ASN A O 1
ATOM 7451 N N . TRP A 1 906 ? -1.628 -5.956 -2.816 1.00 38.00 906 TRP A N 1
ATOM 7452 C CA . TRP A 1 906 ? -1.393 -4.598 -3.323 1.00 38.00 906 TRP A CA 1
ATOM 7453 C C . TRP A 1 906 ? -0.234 -3.886 -2.616 1.00 38.00 906 TRP A C 1
ATOM 7455 O O . TRP A 1 906 ? 0.544 -3.228 -3.288 1.00 38.00 906 TRP A O 1
ATOM 7465 N N . ARG A 1 907 ? -0.045 -4.023 -1.292 1.00 44.62 907 ARG A N 1
ATOM 7466 C CA . ARG A 1 907 ? 1.141 -3.446 -0.623 1.00 44.62 907 ARG A CA 1
ATOM 7467 C C . ARG A 1 907 ? 2.438 -4.192 -0.925 1.00 44.62 907 ARG A C 1
ATOM 7469 O O . ARG A 1 907 ? 3.477 -3.545 -0.955 1.00 44.62 907 ARG A O 1
ATOM 7476 N N . LYS A 1 908 ? 2.411 -5.515 -1.108 1.00 43.56 908 LYS A N 1
ATOM 7477 C CA . LYS A 1 908 ? 3.592 -6.284 -1.527 1.00 43.56 908 LYS A CA 1
ATOM 7478 C C . LYS A 1 908 ? 3.971 -5.949 -2.961 1.00 43.56 908 LYS A C 1
ATOM 7480 O O . LYS A 1 908 ? 5.140 -5.693 -3.202 1.00 43.56 908 LYS A O 1
ATOM 7485 N N . ASP A 1 909 ? 3.002 -5.870 -3.858 1.00 40.16 909 ASP A N 1
ATOM 7486 C CA . ASP A 1 909 ? 3.193 -5.529 -5.260 1.00 40.16 909 ASP A CA 1
ATOM 7487 C C . ASP A 1 909 ? 3.642 -4.071 -5.392 1.00 40.16 909 ASP A C 1
ATOM 7489 O O . ASP A 1 909 ? 4.638 -3.821 -6.051 1.00 40.16 909 ASP A O 1
ATOM 7493 N N . ASP A 1 910 ? 3.042 -3.116 -4.672 1.00 40.00 910 ASP A N 1
ATOM 7494 C CA . ASP A 1 910 ? 3.492 -1.713 -4.658 1.00 40.00 910 ASP A CA 1
ATOM 7495 C C . ASP A 1 910 ? 4.887 -1.560 -4.007 1.00 40.00 910 ASP A C 1
ATOM 7497 O O . ASP A 1 910 ? 5.689 -0.738 -4.441 1.00 40.00 910 ASP A O 1
ATOM 7501 N N . PHE A 1 911 ? 5.242 -2.386 -3.013 1.00 44.41 911 PHE A N 1
ATOM 7502 C CA . PHE A 1 911 ? 6.589 -2.410 -2.421 1.00 44.41 911 PHE A CA 1
ATOM 7503 C C . PHE A 1 911 ? 7.629 -3.064 -3.344 1.00 44.41 911 PHE A C 1
ATOM 7505 O O . PHE A 1 911 ? 8.743 -2.558 -3.455 1.00 44.41 911 PHE A O 1
ATOM 7512 N N . ILE A 1 912 ? 7.274 -4.152 -4.034 1.00 47.53 912 ILE A N 1
ATOM 7513 C CA . ILE A 1 912 ? 8.122 -4.837 -5.019 1.00 47.53 912 ILE A CA 1
ATOM 7514 C C . ILE A 1 912 ? 8.303 -3.954 -6.255 1.00 47.53 912 ILE A C 1
ATOM 7516 O O . ILE A 1 912 ? 9.433 -3.806 -6.703 1.00 47.53 912 ILE A O 1
ATOM 7520 N N . ILE A 1 913 ? 7.241 -3.313 -6.753 1.00 44.75 913 ILE A N 1
ATOM 7521 C CA . ILE A 1 913 ? 7.283 -2.352 -7.863 1.00 44.75 913 ILE A CA 1
ATOM 7522 C C . ILE A 1 913 ? 8.121 -1.138 -7.472 1.00 44.75 913 ILE A C 1
ATOM 7524 O O . ILE A 1 913 ? 8.992 -0.759 -8.247 1.00 44.75 913 ILE A O 1
ATOM 7528 N N . ARG A 1 914 ? 7.952 -0.557 -6.274 1.00 41.31 914 ARG A N 1
ATOM 7529 C CA . ARG A 1 914 ? 8.820 0.545 -5.820 1.00 41.31 914 ARG A CA 1
ATOM 7530 C C . ARG A 1 914 ? 10.278 0.110 -5.702 1.00 41.31 914 ARG A C 1
ATOM 7532 O O . ARG A 1 914 ? 11.124 0.798 -6.255 1.00 41.31 914 ARG A O 1
ATOM 7539 N N . LYS A 1 915 ? 10.583 -1.048 -5.096 1.00 42.56 915 LYS A N 1
ATOM 7540 C CA . LYS A 1 915 ? 11.966 -1.562 -5.047 1.00 42.56 915 LYS A CA 1
ATOM 7541 C C . LYS A 1 915 ? 12.542 -1.821 -6.440 1.00 42.56 915 LYS A C 1
ATOM 7543 O O . LYS A 1 915 ? 13.687 -1.466 -6.675 1.00 42.56 915 LYS A O 1
ATOM 7548 N N . TRP A 1 916 ? 11.765 -2.393 -7.359 1.00 37.50 916 TRP A N 1
ATOM 7549 C CA . TRP A 1 916 ? 12.178 -2.576 -8.754 1.00 37.50 916 TRP A CA 1
ATOM 7550 C C . TRP A 1 916 ? 12.405 -1.244 -9.463 1.00 37.50 916 TRP A C 1
ATOM 7552 O O . TRP A 1 916 ? 13.374 -1.119 -10.195 1.00 37.50 916 TRP A O 1
ATOM 7562 N N . THR A 1 917 ? 11.549 -0.247 -9.234 1.00 39.88 917 THR A N 1
ATOM 7563 C CA . THR A 1 917 ? 11.668 1.067 -9.880 1.00 39.88 917 THR A CA 1
ATOM 7564 C C . THR A 1 917 ? 12.890 1.821 -9.360 1.00 39.88 917 THR A C 1
ATOM 7566 O O . THR A 1 917 ? 13.616 2.381 -10.165 1.00 39.88 917 THR A O 1
ATOM 7569 N N . THR A 1 918 ? 13.176 1.781 -8.054 1.00 40.75 918 THR A N 1
ATOM 7570 C CA . THR A 1 918 ? 14.400 2.375 -7.485 1.00 40.75 918 THR A CA 1
ATOM 7571 C C . THR A 1 918 ? 15.659 1.652 -7.979 1.00 40.75 918 THR A C 1
ATOM 7573 O O . THR A 1 918 ? 16.586 2.295 -8.447 1.00 40.75 918 THR A O 1
ATOM 7576 N N . VAL A 1 919 ? 15.674 0.313 -7.984 1.00 41.19 919 VAL A N 1
ATOM 7577 C CA . VAL A 1 919 ? 16.857 -0.465 -8.409 1.00 41.19 919 VAL A CA 1
ATOM 7578 C C . VAL A 1 919 ? 17.141 -0.374 -9.920 1.00 41.19 919 VAL A C 1
ATOM 7580 O O . VAL A 1 919 ? 18.282 -0.573 -10.312 1.00 41.19 919 VAL A O 1
ATOM 7583 N N . TYR A 1 920 ? 16.148 -0.062 -10.765 1.00 34.34 920 TYR A N 1
ATOM 7584 C CA . TYR A 1 920 ? 16.345 0.104 -12.218 1.00 34.34 920 TYR A CA 1
ATOM 7585 C C . TYR A 1 920 ? 16.500 1.553 -12.704 1.00 34.34 920 TYR A C 1
ATOM 7587 O O . TYR A 1 920 ? 16.805 1.736 -13.880 1.00 34.34 920 TYR A O 1
ATOM 7595 N N . PHE A 1 921 ? 16.266 2.566 -11.860 1.00 36.00 921 PHE A N 1
ATOM 7596 C CA . PHE A 1 921 ? 16.469 3.977 -12.230 1.00 36.00 921 PHE A CA 1
ATOM 7597 C C . PHE A 1 921 ? 17.698 4.624 -11.576 1.00 36.00 921 PHE A C 1
ATOM 7599 O O . PHE A 1 921 ? 18.171 5.620 -12.106 1.00 36.00 921 PHE A O 1
ATOM 7606 N N . ASP A 1 922 ? 18.278 4.033 -10.526 1.00 34.09 922 ASP A N 1
ATOM 7607 C CA . ASP A 1 922 ? 19.536 4.506 -9.917 1.00 34.09 922 ASP A CA 1
ATOM 7608 C C . ASP A 1 922 ? 20.801 3.900 -10.591 1.00 34.09 922 ASP A C 1
ATOM 7610 O O . ASP A 1 922 ? 21.856 3.791 -9.967 1.00 34.09 922 ASP A O 1
ATOM 7614 N N . THR A 1 923 ? 20.708 3.456 -11.856 1.00 33.09 923 THR A N 1
ATOM 7615 C CA . THR A 1 923 ? 21.841 2.908 -12.645 1.00 33.09 923 THR A CA 1
ATOM 7616 C C . THR A 1 923 ? 21.974 3.487 -14.064 1.00 33.09 923 THR A C 1
ATOM 7618 O O . THR A 1 923 ? 22.716 2.938 -14.877 1.00 33.09 923 THR A O 1
ATOM 7621 N N . GLU A 1 924 ? 21.278 4.585 -14.372 1.00 36.12 924 GLU A N 1
ATOM 7622 C CA . GLU A 1 924 ? 21.558 5.443 -15.537 1.00 36.12 924 GLU A CA 1
ATOM 7623 C C . GLU A 1 924 ? 21.715 6.907 -15.082 1.00 36.12 924 GLU A C 1
ATOM 7625 O O . GLU A 1 924 ? 20.822 7.722 -15.294 1.00 36.12 924 GLU A O 1
ATOM 7630 N N . ASP A 1 925 ? 22.858 7.205 -14.453 1.00 33.84 925 ASP A N 1
ATOM 7631 C CA . ASP A 1 925 ? 23.539 8.516 -14.405 1.00 33.84 925 ASP A CA 1
ATOM 7632 C C . ASP A 1 925 ? 25.053 8.283 -14.178 1.00 33.84 925 ASP A C 1
ATOM 7634 O O . ASP A 1 925 ? 25.393 7.440 -13.312 1.00 33.84 925 ASP A O 1
#

InterPro domains:
  IPR024836 Janus kinase and microtubule-interacting protein [PTHR18935] (43-873)
  IPR031994 Janus kinase and microtubule-interacting protein, C-terminal domain [PF16034] (470-667)

Organism: NCBI:txid35019

Secondary structure (DSSP, 8-state):
----------------------TT-PPP-PPPPP---------------------HHHHHHHHHHHHHHHHHHHHHHHHHHHHHHHHHHHHHHHHHHHHHHHHHHHHHHHHHHHHHHHHHHHHHHHHHHHHHHHHHHHHHHHHHHHHHHHHHHHHHHHHHHHHHHTT-HHHHHHHHHHHHHHHHHHHHHHHHHHHHHHHHHHHHHHHHHHHHHHHHHHHHHHHHHHHHHHHHHHHHHHHHHHHHHHHHHHHHHHHHHHHHHHHHHHHHHHHHHHHHHHHHHHHHHHHHHHHHHHHHHT-------------------------HHHHHHHHHHHHHHHHHHHHHHHHHHHHHHHHHHHHHHHHHHHHHHHHHHHHHHHHHHHHHHHHHHHHHHHHHHHHHHHHHHHHHHHHHHHHHHHHSPPP-STHHHHHHHHHHHHHHHHHHHHHHHHHHHHHHHHHHHHHHHHHHHHHHHHHHHHHHS-------------------------------------------------HHHHHHHHHHHHHHHHHHHHHHHHHHHHHHHHHHTS---HHHHHHHHHHHHHHHHHHHHHHHHHHHHHHHHTT-HHHHHHHHHHHHHHHHHHHHHHHHHHHHHHHHHHHHHHHHHHHHHHHHHHHHHHHHHTS-------PPPPTTS-HHHHHHHHTT-----HHHHHHHHHHHHHH----HHHHHHHHHHHHHHHHHHHHHHHHHHHHHHHHHHHHHHHHHHHHHHHHHHHHHHHHHHHHHHHHHHHHHHHHHHHHHHHHHHSTHHHHHHHHS-HHHHHHHHHHHHHHHHHHHHHHHHHHHHHHHHHHHHHHHHHHHHHHHHHHHHHHHHHHHHHHHHHHHS---S-------HHHHHHHHHHHHHHHHHHHHHHHHHHHHHHHHHHHHHTT--

Sequence (925 aa):
MRGLILSPGRWNHVVEENQGLDENGRFFLPGPLSLSPDRLTMSKKGASFRAKGEKPDALAALQAANEELRAKLTDIQIELQQEKSKASKLEREKNQETRQIKEHEQHKNTVIVTELKAKLHEEKMKELQGVREGLLRQHEAEILRVIKIKDNEIQRLQTLLNAVRDGTPDKVKTVLYSEAKEEAKKGFEAEKIKMQQEILELKGAKKQVEEALSVVIQADKIKAAEIRSVYHLHQEEITRIKRDCDREIRKLMEEIKFKDRAVFVLEKELGVQAGQTQRLQLQKEALDEQLSQLREADRHLSSPKRELPHPSGAGDTSDHSGSPEQQLDERDARRFQLKIAELSSIIRKLEDRNALLSEERNELVKRVRESESQYKPLLDKNKRLSRKNEDLSHTLRRMENKLKFVTQENLEMRQRVRTIRRPSSLNDLDQNQDEREVDFLRLQIMEQQNIIDELSKTLETAGYVKSVIERDKLLRYKKQRKKFAKFPKKPVVETFFGYDEETSLESDGSSISYQTDRTDQTPCTPDDDLEEGMAKEETELRFRQLTMEYQALQRAYALLQEQVGGTLDAEREVKTREQLQAEIQRSQAQIEDLEKALAEQGQDMKWIEEKQALYKRNQELVEKIKQMEIEEARLKHDVQDAKDQNELLEFRILELEERERRSPAINFHHIPFTEGKSPLQVYCEAEGVTDILVAELMKKLDILGDNANLTNDEQVIVIQARTVLTLAEKWLQQIEVTESALQQKMIDLENEKDLFSKQKGYLDDELDYRKQTLDQAHKHILELEAMLYDALQQEAGAKMSEILSEEEREKLKNAVEQWKRQVMSELRERDSQILRERMEHIQHAQQRIKELEERIEAQKRQIKELEEKLSFFGPSVSIQRQEPREKTRNVYLLGQWNIVYNKRNWRKDDFIIRKWTTVYFDTED

Foldseek 3Di:
DDDDDDDDYDDDDDDDDDDDDDPVGDDDDDDDDDDDDDDDDDDDDDDDDDDDDDDPVVVVVVVVVVVVVVVVVVVVVVVVVVVVVVVVVVVVVVVVVVVVVVVVVVVVVVVVVVVVVVVVVVVVVVVVVVVVVVVVVVVVVVVVVVVVVVVVVVVVVVVLVVVVVVPDVVVSVVVVVVCVVVVVVVVVVVVVVVVVVVVVVVVVVVVVVVVVVVVVVVVVVVVVVVVVVVVVVVVVVVVVVVVVVVVVVVVVVVVVVVVVVVVVVVVVVVVVVVVVVVVVVVVVVVVVVVVVVVVVVPPPDDDDDDDDDDDDDDDDDDDDDDDPVVVVVVVVVVVVVVVVVVVVVVVVVVVVVVVVVVVVVVVVVVVVVVVVVVCVVVVVVVVVVVVVVVVVVVVVVVVVVVVVVVVVVVVVVVVVVVVVDDDPDPVVVVVVVVVVVVVVVVVVVVVVVVVVVVVVVVVVVVVVVVVVVVVVVVVVVVVVPDDDDDDDDDDDDDDDDDDDDDDDDDDDDDDDDDDDDDDDDDDDDDDDDDPPPVVVVVVVVVVVVVVVVVVVVVVVVVVVVVVVVPDPPVVVVVVVVVVVVVVVVVVVVVVVVVVVVVVVVVVPVVVVVVVVVVVVVVVVVVVVVVVVVVVVVVVVVVVVVVVVVVVVVVVVVVVVVVVVVVDPDPDDDDDDDDPPDDPVCSVCVVVVNPDDDLVVVLVVLVCCQVDDPDDPVRNVVSVVSNVVSVVVVVVVVVVVVVVVVVVVVVVVVVVVVVVVVVVVVVVVVVVVVVVVVVVVVVVVVVVVVVVVVVVCPPCCVVVVVVVDDPVRVVVVVVVVVVVVVVVVVVVVVVVVVVVVVVVVVVVVVVVVVVVVVVVVVVVVVVVVVVVVVVVVPDDDDDDDDDDPCVVVVVVVVVVVCVVVVCVVVVVVVVVVVVVVVVVVPVPPD